Protein AF-0000000080484419 (afdb_homodimer)

Organism: Haloferax mediterranei (strain ATCC 33500 / DSM 1411 / JCM 8866 / NBRC 14739 / NCIMB 2177 / R-4) (NCBI:txid523841)

Foldseek 3Di:
DPPPDQDADDDALLQLLQVLVLLLVVLLQLLLLCVLQLPLVSLVVLVLSLVVLVSSLVNNVVNLVVVDDDPLSCLQCVLVNLLSVLSNLSSVLSNLSSCCSNVVQFAALQLSVLQPDVAKHKDKDFFAPQFPQAFAFCLVVVLCVVQVKDFQWKQDPSDIDGRGDRRDGHHGGIITIMIGDDRSCQVRRCRRHVDGDDRDDGDHDPDPLVNLLSNLLSVLLVLLVLLLLLLLVCQLVLPLQSLVVLVVSLVVLVVSLVSSVVSLVVVLVVDPHSSSCVSSNSSSVSSSSSSVSSNSSNVCSNVPRRHDVSSNSSQLPHFKHKDKFFAAQPFQQAFHFCQVVVLCVVLVKAWAWKADAVGRHIDGRDDRRDGHHGGMMTIIMGGPSSVCVSCRRRVNNDPSPD/DPPPDQDADDDALLQLLQVLVLLLVVLLQLLLLCVLQLPLVSLVVLVLSLVVLVNSLVNNVVNLVVVDDDPLSCLQCVLVNLLSVLSNLSSVLSNLSSCCSNVVQFAALQLSVLQPDPAKHKDKDFFAPQFPQAFAFCLVVVLCVVQVKDFQWKQAPSDIDGRGDRRDGHHGGIITIMIGDDRSCQVRRCRRHVDGDDRDDGDHDPDPLVNLLSNLLNVLLVLLVLLLLLLLVCQLVLPLQSLVVLVVSLVVLVVSLVSSVVSLVVVLVVDPHSSSCVSSNSSSVSSSSSSVSSNSSNVCSNVPRRHDCSSNSSQLPHFKHKDKFFAAQPFQQAFHFCQVVVLCVVLVKDWAWKADAVGRHIDGRDDRRDRHHHGMMTIIMGGPSSVCVSCRRRVNNPPSPD

Radius of gyration: 27.81 Å; Cα contacts (8 Å, |Δi|>4): 1652; chains: 2; bounding box: 61×92×80 Å

InterPro domains:
  IPR006037 Regulator of K+ conductance, C-terminal [PF02080] (126-190)
  IPR006037 Regulator of K+ conductance, C-terminal [PF02080] (323-395)
  IPR006037 Regulator of K+ conductance, C-terminal [PS51202] (108-194)
  IPR006037 Regulator of K+ conductance, C-terminal [PS51202] (308-396)
  IPR026022 PhoU domain [PF01895] (17-101)
  IPR026022 PhoU domain [PF01895] (218-299)
  IPR036721 Regulator of K+ conductance, C-terminal domain superfamily [G3DSA:3.30.70.1450] (117-197)
  IPR036721 Regulator of K+ conductance, C-terminal domain superfamily [G3DSA:3.30.70.1450] (317-399)
  IPR036721 Regulator of K+ conductance, C-terminal domain superfamily [SSF116726] (122-190)
  IPR036721 Regulator of K+ conductance, C-terminal domain superfamily [SSF116726] (315-395)
  IPR038078 PhoU-like domain superfamily [G3DSA:1.20.58.220] (2-115)
  IPR038078 PhoU-like domain superfamily [G3DSA:1.20.58.220] (204-316)
  IPR050144 AAE Transporter [PTHR30445] (11-313)

Structure (mmCIF, N/CA/C/O backbone):
data_AF-0000000080484419-model_v1
#
loop_
_entity.id
_entity.type
_entity.pdbx_description
1 polymer 'Potassium channel protein'
#
loop_
_atom_site.group_PDB
_atom_site.id
_atom_site.type_symbol
_atom_site.label_atom_id
_atom_site.label_alt_id
_atom_site.label_comp_id
_atom_site.label_asym_id
_atom_site.label_entity_id
_atom_site.label_seq_id
_atom_site.pdbx_PDB_ins_code
_atom_site.Cartn_x
_atom_site.Cartn_y
_atom_site.Cartn_z
_atom_site.occupancy
_atom_site.B_iso_or_equiv
_atom_site.auth_seq_id
_atom_site.auth_comp_id
_atom_site.auth_asym_id
_atom_site.auth_atom_id
_atom_site.pdbx_PDB_model_num
ATOM 1 N N . MET A 1 1 ? -19.453 4.922 -24.828 1 22.91 1 MET A N 1
ATOM 2 C CA . MET A 1 1 ? -19.266 5.258 -23.422 1 22.91 1 MET A CA 1
ATOM 3 C C . MET A 1 1 ? -17.781 5.41 -23.094 1 22.91 1 MET A C 1
ATOM 5 O O . MET A 1 1 ? -16.953 4.648 -23.594 1 22.91 1 MET A O 1
ATOM 9 N N . ASN A 1 2 ? -17.062 6.395 -22.672 1 31.97 2 ASN A N 1
ATOM 10 C CA . ASN A 1 2 ? -15.641 6.602 -22.391 1 31.97 2 ASN A CA 1
ATOM 11 C C . ASN A 1 2 ? -15.102 5.559 -21.422 1 31.97 2 ASN A C 1
ATOM 13 O O . ASN A 1 2 ? -15.727 5.293 -20.391 1 31.97 2 ASN A O 1
ATOM 17 N N . PRO A 1 3 ? -14.234 4.727 -21.812 1 39.06 3 PRO A N 1
ATOM 18 C CA . PRO A 1 3 ? -13.734 3.596 -21.031 1 39.06 3 PRO A CA 1
ATOM 19 C C . PRO A 1 3 ? -13.539 3.938 -19.547 1 39.06 3 PRO A C 1
ATOM 21 O O . PRO A 1 3 ? -13.391 3.037 -18.719 1 39.06 3 PRO A O 1
ATOM 24 N N . GLU A 1 4 ? -13.352 5.305 -19.25 1 47.47 4 GLU A N 1
ATOM 25 C CA . GLU A 1 4 ? -13.102 5.867 -17.922 1 47.47 4 GLU A CA 1
ATOM 26 C C . GLU A 1 4 ? -14.391 5.961 -17.109 1 47.47 4 GLU A C 1
ATOM 28 O O . GLU A 1 4 ? -14.352 6.25 -15.914 1 47.47 4 GLU A O 1
ATOM 33 N N . ASP A 1 5 ? -15.516 5.836 -17.844 1 51.09 5 ASP A N 1
ATOM 34 C CA . ASP A 1 5 ? -16.766 5.992 -17.109 1 51.09 5 ASP A CA 1
ATOM 35 C C . ASP A 1 5 ? -17.25 4.656 -16.547 1 51.09 5 ASP A C 1
ATOM 37 O O . ASP A 1 5 ? -17.422 3.689 -17.297 1 51.09 5 ASP A O 1
ATOM 41 N N . ILE A 1 6 ? -17.031 4.348 -15.344 1 57.88 6 ILE A N 1
ATOM 42 C CA . ILE A 1 6 ? -17.422 3.078 -14.742 1 57.88 6 ILE A CA 1
ATOM 43 C C . ILE A 1 6 ? -18.875 3.162 -14.25 1 57.88 6 ILE A C 1
ATOM 45 O O . ILE A 1 6 ? -19.219 4.051 -13.469 1 57.88 6 ILE A O 1
ATOM 49 N N . GLU A 1 7 ? -19.75 2.559 -15.086 1 62.72 7 GLU A N 1
ATOM 50 C CA . GLU A 1 7 ? -21.125 2.42 -14.633 1 62.72 7 GLU A CA 1
ATOM 51 C C . GLU A 1 7 ? -21.359 1.064 -13.969 1 62.72 7 GLU A C 1
ATOM 53 O O . GLU A 1 7 ? -20.609 0.117 -14.203 1 62.72 7 GLU A O 1
ATOM 58 N N . TYR A 1 8 ? -22.328 1.098 -13.094 1 65.56 8 TYR A N 1
ATOM 59 C CA . TYR A 1 8 ? -22.672 -0.161 -12.438 1 65.56 8 TYR A CA 1
ATOM 60 C C . TYR A 1 8 ? -23.188 -1.178 -13.445 1 65.56 8 TYR A C 1
ATOM 62 O O . TYR A 1 8 ? -24.062 -0.87 -14.25 1 65.56 8 TYR A O 1
ATOM 70 N N . GLU A 1 9 ? -22.562 -2.184 -13.609 1 69.88 9 GLU A N 1
ATOM 71 C CA . GLU A 1 9 ? -23.078 -3.357 -14.312 1 69.88 9 GLU A CA 1
ATOM 72 C C . GLU A 1 9 ? -23.312 -4.516 -13.344 1 69.88 9 GLU A C 1
ATOM 74 O O . GLU A 1 9 ? -22.422 -4.879 -12.57 1 69.88 9 GLU A O 1
ATOM 79 N N . PRO A 1 10 ? -24.5 -4.992 -13.32 1 72.25 10 PRO A N 1
ATOM 80 C CA . PRO A 1 10 ? -24.781 -6.098 -12.406 1 72.25 10 PRO A CA 1
ATOM 81 C C . PRO A 1 10 ? -23.875 -7.305 -12.633 1 72.25 10 PRO A C 1
ATOM 83 O O . PRO A 1 10 ? -23.906 -7.914 -13.703 1 72.25 10 PRO A O 1
ATOM 86 N N . VAL A 1 11 ? -22.938 -7.418 -11.906 1 78 11 VAL A N 1
ATOM 87 C CA . VAL A 1 11 ? -22.094 -8.602 -11.914 1 78 11 VAL A CA 1
ATOM 88 C C . VAL A 1 11 ? -22.141 -9.281 -10.547 1 78 11 VAL A C 1
ATOM 90 O O . VAL A 1 11 ? -22.25 -8.609 -9.516 1 78 11 VAL A O 1
ATOM 93 N N . SER A 1 12 ? -22.188 -10.633 -10.664 1 89.19 12 SER A N 1
ATOM 94 C CA . SER A 1 12 ? -22.203 -11.383 -9.406 1 89.19 12 SER A CA 1
ATOM 95 C C . SER A 1 12 ? -20.906 -11.148 -8.617 1 89.19 12 SER A C 1
ATOM 97 O O . SER A 1 12 ? -19.828 -11.047 -9.195 1 89.19 12 SER A O 1
ATOM 99 N N . VAL A 1 13 ? -21.094 -11.008 -7.34 1 90.5 13 VAL A N 1
ATOM 100 C CA . VAL A 1 13 ? -19.953 -10.82 -6.441 1 90.5 13 VAL A CA 1
ATOM 101 C C . VAL A 1 13 ? -18.953 -11.969 -6.625 1 90.5 13 VAL A C 1
ATOM 103 O O . VAL A 1 13 ? -17.75 -11.734 -6.727 1 90.5 13 VAL A O 1
ATOM 106 N N . LYS A 1 14 ? -19.453 -13.117 -6.805 1 91.19 14 LYS A N 1
ATOM 107 C CA . LYS A 1 14 ? -18.609 -14.305 -6.969 1 91.19 14 LYS A CA 1
ATOM 108 C C . LYS A 1 14 ? -17.766 -14.203 -8.227 1 91.19 14 LYS A C 1
ATOM 110 O O . LYS A 1 14 ? -16.562 -14.469 -8.195 1 91.19 14 LYS A O 1
ATOM 115 N N . ALA A 1 15 ? -18.359 -13.836 -9.273 1 90.38 15 ALA A N 1
ATOM 116 C CA . ALA A 1 15 ? -17.672 -13.781 -10.562 1 90.38 15 ALA A CA 1
ATOM 117 C C . ALA A 1 15 ? -16.578 -12.719 -10.555 1 90.38 15 ALA A C 1
ATOM 119 O O . ALA A 1 15 ? -15.477 -12.953 -11.055 1 90.38 15 ALA A O 1
ATOM 120 N N . VAL A 1 16 ? -16.875 -11.586 -10 1 93 16 VAL A N 1
ATOM 121 C CA . VAL A 1 16 ? -15.906 -10.492 -10.008 1 93 16 VAL A CA 1
ATOM 122 C C . VAL A 1 16 ? -14.742 -10.82 -9.078 1 93 16 VAL A C 1
ATOM 124 O O . VAL A 1 16 ? -13.586 -10.57 -9.406 1 93 16 VAL A O 1
ATOM 127 N N . LEU A 1 17 ? -15.016 -11.406 -7.926 1 93.81 17 LEU A N 1
ATOM 128 C CA . LEU A 1 17 ? -13.953 -11.781 -6.996 1 93.81 17 LEU A CA 1
ATOM 129 C C . LEU A 1 17 ? -13.047 -12.844 -7.605 1 93.81 17 LEU A C 1
ATOM 131 O O . LEU A 1 17 ? -11.828 -12.789 -7.445 1 93.81 17 LEU A O 1
ATOM 135 N N . ALA A 1 18 ? -13.625 -13.812 -8.273 1 89.69 18 ALA A N 1
ATOM 136 C CA . ALA A 1 18 ? -12.844 -14.844 -8.938 1 89.69 18 ALA A CA 1
ATOM 137 C C . ALA A 1 18 ? -11.938 -14.242 -10.008 1 89.69 18 ALA A C 1
ATOM 139 O O . ALA A 1 18 ? -10.766 -14.609 -10.117 1 89.69 18 ALA A O 1
ATOM 140 N N . GLU A 1 19 ? -12.508 -13.383 -10.742 1 88.19 19 GLU A N 1
ATOM 141 C CA . GLU A 1 19 ? -11.727 -12.727 -11.789 1 88.19 19 GLU A CA 1
ATOM 142 C C . GLU A 1 19 ? -10.586 -11.906 -11.188 1 88.19 19 GLU A C 1
ATOM 144 O O . GLU A 1 19 ? -9.484 -11.883 -11.734 1 88.19 19 GLU A O 1
ATOM 149 N N . MET A 1 20 ? -10.875 -11.188 -10.125 1 94.12 20 MET A N 1
ATOM 150 C CA . MET A 1 20 ? -9.852 -10.375 -9.469 1 94.12 20 MET A CA 1
ATOM 151 C C . MET A 1 20 ? -8.711 -11.25 -8.953 1 94.12 20 MET A C 1
ATOM 153 O O . MET A 1 20 ? -7.539 -10.906 -9.094 1 94.12 20 MET A O 1
ATOM 157 N N . LYS A 1 21 ? -9.016 -12.336 -8.344 1 91.5 21 LYS A N 1
ATOM 158 C CA . LYS A 1 21 ? -7.996 -13.266 -7.863 1 91.5 21 LYS A CA 1
ATOM 159 C C . LYS A 1 21 ? -7.125 -13.773 -9.008 1 91.5 21 LYS A C 1
ATOM 161 O O . LYS A 1 21 ? -5.898 -13.75 -8.922 1 91.5 21 LYS A O 1
ATOM 166 N N . ASP A 1 22 ? -7.797 -14.203 -10.047 1 84.69 22 ASP A N 1
ATOM 167 C CA . ASP A 1 22 ? -7.078 -14.734 -11.203 1 84.69 22 ASP A CA 1
ATOM 168 C C . ASP A 1 22 ? -6.172 -13.664 -11.82 1 84.69 22 ASP A C 1
ATOM 170 O O . ASP A 1 22 ? -5.031 -13.953 -12.188 1 84.69 22 ASP A O 1
ATOM 174 N N . THR A 1 23 ? -6.707 -12.5 -11.938 1 88.19 23 THR A N 1
ATOM 175 C CA . THR A 1 23 ? -5.945 -11.398 -12.516 1 88.19 23 THR A CA 1
ATOM 176 C C . THR A 1 23 ? -4.75 -11.047 -11.641 1 88.19 23 THR A C 1
ATOM 178 O O . THR A 1 23 ? -3.656 -10.781 -12.141 1 88.19 23 THR A O 1
ATOM 181 N N . ALA A 1 24 ? -4.953 -11.031 -10.328 1 93.06 24 ALA A N 1
ATOM 182 C CA . ALA A 1 24 ? -3.857 -10.742 -9.406 1 93.06 24 ALA A CA 1
ATOM 183 C C . ALA A 1 24 ? -2.742 -11.773 -9.539 1 93.06 24 ALA A C 1
ATOM 185 O O . ALA A 1 24 ? -1.562 -11.422 -9.578 1 93.06 24 ALA A O 1
ATOM 186 N N . GLU A 1 25 ? -3.104 -12.992 -9.648 1 85.19 25 GLU A N 1
ATOM 187 C CA . GLU A 1 25 ? -2.125 -14.062 -9.82 1 85.19 25 GLU A CA 1
ATOM 188 C C . GLU A 1 25 ? -1.361 -13.914 -11.133 1 85.19 25 GLU A C 1
ATOM 190 O O . GLU A 1 25 ? -0.141 -14.086 -11.164 1 85.19 25 GLU A O 1
ATOM 195 N N . LEU A 1 26 ? -2.078 -13.625 -12.117 1 81.88 26 LEU A N 1
ATOM 196 C CA . LEU A 1 26 ? -1.471 -13.422 -13.43 1 81.88 26 LEU A CA 1
ATOM 197 C C . LEU A 1 26 ? -0.508 -12.234 -13.398 1 81.88 26 LEU A C 1
ATOM 199 O O . LEU A 1 26 ? 0.572 -12.297 -13.992 1 81.88 26 LEU A O 1
ATOM 203 N N . LEU A 1 27 ? -0.922 -11.195 -12.734 1 90.69 27 LEU A N 1
ATOM 204 C CA . LEU A 1 27 ? -0.107 -9.992 -12.633 1 90.69 27 LEU A CA 1
ATOM 205 C C . LEU A 1 27 ? 1.212 -10.281 -11.93 1 90.69 27 LEU A C 1
ATOM 207 O O . LEU A 1 27 ? 2.268 -9.812 -12.352 1 90.69 27 LEU A O 1
ATOM 211 N N . ILE A 1 28 ? 1.167 -11.062 -10.859 1 88.69 28 ILE A N 1
ATOM 212 C CA . ILE A 1 28 ? 2.391 -11.445 -10.172 1 88.69 28 ILE A CA 1
ATOM 213 C C . ILE A 1 28 ? 3.316 -12.188 -11.133 1 88.69 28 ILE A C 1
ATOM 215 O O . ILE A 1 28 ? 4.48 -11.812 -11.297 1 88.69 28 ILE A O 1
ATOM 219 N N . ASP A 1 29 ? 2.807 -13.117 -11.836 1 79.88 29 ASP A N 1
ATOM 220 C CA . ASP A 1 29 ? 3.596 -13.953 -12.734 1 79.88 29 ASP A CA 1
ATOM 221 C C . ASP A 1 29 ? 4.227 -13.117 -13.844 1 79.88 29 ASP A C 1
ATOM 223 O O . ASP A 1 29 ? 5.426 -13.227 -14.109 1 79.88 29 ASP A O 1
ATOM 227 N N . LEU A 1 30 ? 3.385 -12.289 -14.453 1 81.88 30 LEU A N 1
ATOM 228 C CA . LEU A 1 30 ? 3.83 -11.523 -15.617 1 81.88 30 LEU A CA 1
ATOM 229 C C . LEU A 1 30 ? 4.863 -10.477 -15.211 1 81.88 30 LEU A C 1
ATOM 231 O O . LEU A 1 30 ? 5.812 -10.219 -15.953 1 81.88 30 LEU A O 1
ATOM 235 N N . SER A 1 31 ? 4.637 -9.898 -14.062 1 91.56 31 SER A N 1
ATOM 236 C CA . SER A 1 31 ? 5.547 -8.844 -13.641 1 91.56 31 SER A CA 1
ATOM 237 C C . SER A 1 31 ? 6.949 -9.398 -13.383 1 91.56 31 SER A C 1
ATOM 239 O O . SER A 1 31 ? 7.934 -8.859 -13.891 1 91.56 31 SER A O 1
ATOM 241 N N . TYR A 1 32 ? 7.082 -10.492 -12.672 1 85.19 32 TYR A N 1
ATOM 242 C CA . TYR A 1 32 ? 8.391 -11.086 -12.422 1 85.19 32 TYR A CA 1
ATOM 243 C C . TYR A 1 32 ? 9 -11.625 -13.711 1 85.19 32 TYR A C 1
ATOM 245 O O . TYR A 1 32 ? 10.219 -11.555 -13.906 1 85.19 32 TYR A O 1
ATOM 253 N N . SER A 1 33 ? 8.188 -12.133 -14.57 1 79.12 33 SER A N 1
ATOM 254 C CA . SER A 1 33 ? 8.672 -12.617 -15.859 1 79.12 33 SER A CA 1
ATOM 255 C C . SER A 1 33 ? 9.242 -11.484 -16.703 1 79.12 33 SER A C 1
ATOM 257 O O . SER A 1 33 ? 10.227 -11.672 -17.422 1 79.12 33 SER A O 1
ATOM 259 N N . SER A 1 34 ? 8.555 -10.352 -16.641 1 84.94 34 SER A N 1
ATOM 260 C CA . SER A 1 34 ? 9.047 -9.203 -17.406 1 84.94 34 SER A CA 1
ATOM 261 C C . SER A 1 34 ? 10.438 -8.781 -16.938 1 84.94 34 SER A C 1
ATOM 263 O O . SER A 1 34 ? 11.273 -8.375 -17.734 1 84.94 34 SER A O 1
ATOM 265 N N . VAL A 1 35 ? 10.68 -8.891 -15.656 1 85 35 VAL A N 1
ATOM 266 C CA . VAL A 1 35 ? 11.984 -8.57 -15.086 1 85 35 VAL A CA 1
ATOM 267 C C . VAL A 1 35 ? 13.008 -9.625 -15.508 1 85 35 VAL A C 1
ATOM 269 O O . VAL A 1 35 ? 14.102 -9.281 -15.953 1 85 35 VAL A O 1
ATOM 272 N N . LEU A 1 36 ? 12.656 -10.883 -15.398 1 75.69 36 LEU A N 1
ATOM 273 C CA . LEU A 1 36 ? 13.531 -12 -15.719 1 75.69 36 LEU A CA 1
ATOM 274 C C . LEU A 1 36 ? 14.023 -11.914 -17.156 1 75.69 36 LEU A C 1
ATOM 276 O O . LEU A 1 36 ? 15.203 -12.148 -17.438 1 75.69 36 LEU A O 1
ATOM 280 N N . HIS A 1 37 ? 13.148 -11.484 -18.016 1 74.31 37 HIS A N 1
ATOM 281 C CA . HIS A 1 37 ? 13.469 -11.523 -19.438 1 74.31 37 HIS A CA 1
ATOM 282 C C . HIS A 1 37 ? 13.766 -10.125 -19.969 1 74.31 37 HIS A C 1
ATOM 284 O O . HIS A 1 37 ? 14.016 -9.953 -21.172 1 74.31 37 HIS A O 1
ATOM 290 N N . ALA A 1 38 ? 13.703 -9.172 -19.125 1 81.31 38 ALA A N 1
ATOM 291 C CA . ALA A 1 38 ? 13.867 -7.781 -19.531 1 81.31 38 ALA A CA 1
ATOM 292 C C . ALA A 1 38 ? 12.984 -7.457 -20.734 1 81.31 38 ALA A C 1
ATOM 294 O O . ALA A 1 38 ? 13.461 -6.941 -21.75 1 81.31 38 ALA A O 1
ATOM 295 N N . ASN A 1 39 ? 11.789 -7.789 -20.625 1 79.81 39 ASN A N 1
ATOM 296 C CA . ASN A 1 39 ? 10.852 -7.719 -21.75 1 79.81 39 ASN A CA 1
ATOM 297 C C . ASN A 1 39 ? 9.883 -6.551 -21.594 1 79.81 39 ASN A C 1
ATOM 299 O O . ASN A 1 39 ? 8.938 -6.621 -20.812 1 79.81 39 ASN A O 1
ATOM 303 N N . ASP A 1 40 ? 9.984 -5.582 -22.422 1 85 40 ASP A N 1
ATOM 304 C CA . ASP A 1 40 ? 9.172 -4.371 -22.359 1 85 40 ASP A CA 1
ATOM 305 C C . ASP A 1 40 ? 7.715 -4.672 -22.719 1 85 40 ASP A C 1
ATOM 307 O O . ASP A 1 40 ? 6.797 -4.066 -22.156 1 85 40 ASP A O 1
ATOM 311 N N . GLU A 1 41 ? 7.535 -5.551 -23.594 1 77.38 41 GLU A N 1
ATOM 312 C CA . GLU A 1 41 ? 6.176 -5.863 -24.031 1 77.38 41 GLU A CA 1
ATOM 313 C C . GLU A 1 41 ? 5.387 -6.559 -22.922 1 77.38 41 GLU A C 1
ATOM 315 O O . GLU A 1 41 ? 4.207 -6.27 -22.719 1 77.38 41 GLU A O 1
ATOM 320 N N . LEU A 1 42 ? 6.039 -7.465 -22.297 1 78.06 42 LEU A N 1
ATOM 321 C CA . LEU A 1 42 ? 5.406 -8.133 -21.156 1 78.06 42 LEU A CA 1
ATOM 322 C C . LEU A 1 42 ? 5.078 -7.137 -20.047 1 78.06 42 LEU A C 1
ATOM 324 O O . LEU A 1 42 ? 4.012 -7.211 -19.438 1 78.06 42 LEU A O 1
ATOM 328 N N . ALA A 1 43 ? 6.008 -6.242 -19.828 1 89 43 ALA A N 1
ATOM 329 C CA . ALA A 1 43 ? 5.797 -5.211 -18.812 1 89 43 ALA A CA 1
ATOM 330 C C . ALA A 1 43 ? 4.609 -4.324 -19.172 1 89 43 ALA A C 1
ATOM 332 O O . ALA A 1 43 ? 3.822 -3.943 -18.297 1 89 43 ALA A O 1
ATOM 333 N N . ALA A 1 44 ? 4.457 -4.07 -20.406 1 86.06 44 ALA A N 1
ATOM 334 C CA . ALA A 1 44 ? 3.334 -3.258 -20.859 1 86.06 44 ALA A CA 1
ATOM 335 C C . ALA A 1 44 ? 2.008 -3.973 -20.625 1 86.06 44 ALA A C 1
ATOM 337 O O . ALA A 1 44 ? 1.005 -3.342 -20.281 1 86.06 44 ALA A O 1
ATOM 338 N N . GLU A 1 45 ? 1.997 -5.262 -20.859 1 82.88 45 GLU A N 1
ATOM 339 C CA . GLU A 1 45 ? 0.795 -6.051 -20.594 1 82.88 45 GLU A CA 1
ATOM 340 C C . GLU A 1 45 ? 0.409 -5.996 -19.125 1 82.88 45 GLU A C 1
ATOM 342 O O . GLU A 1 45 ? -0.776 -5.98 -18.781 1 82.88 45 GLU A O 1
ATOM 347 N N . VAL A 1 46 ? 1.45 -6.004 -18.281 1 89.94 46 VAL A N 1
ATOM 348 C CA . VAL A 1 46 ? 1.199 -5.914 -16.844 1 89.94 46 VAL A CA 1
ATOM 349 C C . VAL A 1 46 ? 0.469 -4.609 -16.531 1 89.94 46 VAL A C 1
ATOM 351 O O . VAL A 1 46 ? -0.513 -4.605 -15.781 1 89.94 46 VAL A O 1
ATOM 354 N N . LEU A 1 47 ? 0.908 -3.531 -17.094 1 91 47 LEU A N 1
ATOM 355 C CA . LEU A 1 47 ? 0.303 -2.23 -16.828 1 91 47 LEU A CA 1
ATOM 356 C C . LEU A 1 47 ? -1.122 -2.174 -17.375 1 91 47 LEU A C 1
ATOM 358 O O . LEU A 1 47 ? -1.994 -1.545 -16.766 1 91 47 LEU A O 1
ATOM 362 N N . ASP A 1 48 ? -1.372 -2.83 -18.484 1 86.25 48 ASP A N 1
ATOM 363 C CA . ASP A 1 48 ? -2.725 -2.904 -19.016 1 86.25 48 ASP A CA 1
ATOM 364 C C . ASP A 1 48 ? -3.648 -3.688 -18.094 1 86.25 48 ASP A C 1
ATOM 366 O O . ASP A 1 48 ? -4.793 -3.289 -17.875 1 86.25 48 ASP A O 1
ATOM 370 N N . LEU A 1 49 ? -3.166 -4.766 -17.609 1 87.44 49 LEU A N 1
ATOM 371 C CA . LEU A 1 49 ? -3.949 -5.582 -16.703 1 87.44 49 LEU A CA 1
ATOM 372 C C . LEU A 1 49 ? -4.203 -4.84 -15.391 1 87.44 49 LEU A C 1
ATOM 374 O O . LEU A 1 49 ? -5.246 -5.027 -14.758 1 87.44 49 LEU A O 1
ATOM 378 N N . GLU A 1 50 ? -3.209 -4.035 -14.977 1 93.5 50 GLU A N 1
ATOM 379 C CA . GLU A 1 50 ? -3.395 -3.213 -13.789 1 93.5 50 GLU A CA 1
ATOM 380 C C . GLU A 1 50 ? -4.578 -2.262 -13.953 1 93.5 50 GLU A C 1
ATOM 382 O O . GLU A 1 50 ? -5.355 -2.062 -13.016 1 93.5 50 GLU A O 1
ATOM 387 N N . GLU A 1 51 ? -4.684 -1.696 -15.094 1 88.88 51 GLU A N 1
ATOM 388 C CA . GLU A 1 51 ? -5.816 -0.819 -15.375 1 88.88 51 GLU A CA 1
ATOM 389 C C . GLU A 1 51 ? -7.137 -1.582 -15.305 1 88.88 51 GLU A C 1
ATOM 391 O O . GLU A 1 51 ? -8.141 -1.056 -14.812 1 88.88 51 GLU A O 1
ATOM 396 N N . ARG A 1 52 ? -7.129 -2.764 -15.805 1 87 52 ARG A N 1
ATOM 397 C CA . ARG A 1 52 ? -8.312 -3.609 -15.719 1 87 52 ARG A CA 1
ATOM 398 C C . ARG A 1 52 ? -8.68 -3.895 -14.266 1 87 52 ARG A C 1
ATOM 400 O O . ARG A 1 52 ? -9.859 -3.9 -13.906 1 87 52 ARG A O 1
ATOM 407 N N . MET A 1 53 ? -7.691 -4.152 -13.453 1 93.81 53 MET A N 1
ATOM 408 C CA . MET A 1 53 ? -7.926 -4.418 -12.031 1 93.81 53 MET A CA 1
ATOM 409 C C . MET A 1 53 ? -8.609 -3.229 -11.367 1 93.81 53 MET A C 1
ATOM 411 O O . MET A 1 53 ? -9.469 -3.408 -10.5 1 93.81 53 MET A O 1
ATOM 415 N N . ASP A 1 54 ? -8.258 -2.014 -11.805 1 91 54 ASP A N 1
ATOM 416 C CA . ASP A 1 54 ? -8.883 -0.812 -11.258 1 91 54 ASP A CA 1
ATOM 417 C C . ASP A 1 54 ? -10.391 -0.828 -11.484 1 91 54 ASP A C 1
ATOM 419 O O . ASP A 1 54 ? -11.156 -0.469 -10.586 1 91 54 ASP A O 1
ATOM 423 N N . ILE A 1 55 ? -10.75 -1.26 -12.633 1 88.44 55 ILE A N 1
ATOM 424 C CA . ILE A 1 55 ? -12.164 -1.321 -12.992 1 88.44 55 ILE A CA 1
ATOM 425 C C . ILE A 1 55 ? -12.852 -2.43 -12.195 1 88.44 55 ILE A C 1
ATOM 427 O O . ILE A 1 55 ? -13.938 -2.229 -11.648 1 88.44 55 ILE A O 1
ATOM 431 N N . LEU A 1 56 ? -12.203 -3.561 -12.117 1 91.69 56 LEU A N 1
ATOM 432 C CA . LEU A 1 56 ? -12.75 -4.688 -11.375 1 91.69 56 LEU A CA 1
ATOM 433 C C . LEU A 1 56 ? -12.961 -4.324 -9.906 1 91.69 56 LEU A C 1
ATOM 435 O O . LEU A 1 56 ? -13.953 -4.734 -9.297 1 91.69 56 LEU A O 1
ATOM 439 N N . GLN A 1 57 ? -12.062 -3.576 -9.367 1 95.06 57 GLN A N 1
ATOM 440 C CA . GLN A 1 57 ? -12.18 -3.166 -7.973 1 95.06 57 GLN A CA 1
ATOM 441 C C . GLN A 1 57 ? -13.453 -2.357 -7.742 1 95.06 57 GLN A C 1
ATOM 443 O O . GLN A 1 57 ? -14.195 -2.613 -6.793 1 95.06 57 GLN A O 1
ATOM 448 N N . LEU A 1 58 ? -13.68 -1.381 -8.586 1 91.88 58 LEU A N 1
ATOM 449 C CA . LEU A 1 58 ? -14.875 -0.556 -8.445 1 91.88 58 LEU A CA 1
ATOM 450 C C . LEU A 1 58 ? -16.141 -1.396 -8.609 1 91.88 58 LEU A C 1
ATOM 452 O O . LEU A 1 58 ? -17.109 -1.216 -7.867 1 91.88 58 LEU A O 1
ATOM 456 N N . GLN A 1 59 ? -16.094 -2.289 -9.539 1 91.5 59 GLN A N 1
ATOM 457 C CA . GLN A 1 59 ? -17.219 -3.186 -9.758 1 91.5 59 GLN A CA 1
ATOM 458 C C . GLN A 1 59 ? -17.469 -4.059 -8.531 1 91.5 59 GLN A C 1
ATOM 460 O O . GLN A 1 59 ? -18.609 -4.25 -8.117 1 91.5 59 GLN A O 1
ATOM 465 N N . ALA A 1 60 ? -16.406 -4.57 -8.008 1 94.69 60 ALA A N 1
ATOM 466 C CA . ALA A 1 60 ? -16.516 -5.414 -6.82 1 94.69 60 ALA A CA 1
ATOM 467 C C . ALA A 1 60 ? -17.094 -4.633 -5.645 1 94.69 60 ALA A C 1
ATOM 469 O O . ALA A 1 60 ? -17.953 -5.137 -4.922 1 94.69 60 ALA A O 1
ATOM 470 N N . ARG A 1 61 ? -16.641 -3.42 -5.434 1 94.44 61 ARG A N 1
ATOM 471 C CA . ARG A 1 61 ? -17.141 -2.568 -4.363 1 94.44 61 ARG A CA 1
ATOM 472 C C . ARG A 1 61 ? -18.656 -2.348 -4.504 1 94.44 61 ARG A C 1
ATOM 474 O O . ARG A 1 61 ? -19.406 -2.502 -3.535 1 94.44 61 ARG A O 1
ATOM 481 N N . MET A 1 62 ? -19.109 -2.045 -5.676 1 93.25 62 MET A N 1
ATOM 482 C CA . MET A 1 62 ? -20.516 -1.795 -5.934 1 93.25 62 MET A CA 1
ATOM 483 C C . MET A 1 62 ? -21.344 -3.053 -5.695 1 93.25 62 MET A C 1
ATOM 485 O O . MET A 1 62 ? -22.391 -2.998 -5.055 1 93.25 62 MET A O 1
ATOM 489 N N . SER A 1 63 ? -20.828 -4.137 -6.215 1 92.94 63 SER A N 1
ATOM 490 C CA . SER A 1 63 ? -21.547 -5.398 -6.074 1 92.94 63 SER A CA 1
ATOM 491 C C . SER A 1 63 ? -21.656 -5.809 -4.609 1 92.94 63 SER A C 1
ATOM 493 O O . SER A 1 63 ? -22.703 -6.305 -4.18 1 92.94 63 SER A O 1
ATOM 495 N N . LEU A 1 64 ? -20.625 -5.652 -3.873 1 93.69 64 LEU A N 1
ATOM 496 C CA . LEU A 1 64 ? -20.641 -6.004 -2.457 1 93.69 64 LEU A CA 1
ATOM 497 C C . LEU A 1 64 ? -21.609 -5.117 -1.684 1 93.69 64 LEU A C 1
ATOM 499 O O . LEU A 1 64 ? -22.312 -5.594 -0.802 1 93.69 64 LEU A O 1
ATOM 503 N N . MET A 1 65 ? -21.625 -3.852 -2.002 1 92.19 65 MET A N 1
ATOM 504 C CA . MET A 1 65 ? -22.562 -2.934 -1.354 1 92.19 65 MET A CA 1
ATOM 505 C C . MET A 1 65 ? -24 -3.352 -1.612 1 92.19 65 MET A C 1
ATOM 507 O O . MET A 1 65 ? -24.844 -3.311 -0.706 1 92.19 65 MET A O 1
ATOM 511 N N . MET A 1 66 ? -24.266 -3.799 -2.824 1 91.12 66 MET A N 1
ATOM 512 C CA . MET A 1 66 ? -25.609 -4.195 -3.199 1 91.12 66 MET A CA 1
ATOM 513 C C . MET A 1 66 ? -25.969 -5.543 -2.586 1 91.12 66 MET A C 1
ATOM 515 O O . MET A 1 66 ? -27.156 -5.867 -2.439 1 91.12 66 MET A O 1
ATOM 519 N N . ALA A 1 67 ? -24.984 -6.258 -2.225 1 90.19 67 ALA A N 1
ATOM 520 C CA . ALA A 1 67 ? -25.219 -7.594 -1.678 1 90.19 67 ALA A CA 1
ATOM 521 C C . ALA A 1 67 ? -25.562 -7.527 -0.191 1 90.19 67 ALA A C 1
ATOM 523 O O . ALA A 1 67 ? -26.141 -8.461 0.362 1 90.19 67 ALA A O 1
ATOM 524 N N . ALA A 1 68 ? -25.156 -6.488 0.467 1 90.31 68 ALA A N 1
ATOM 525 C CA . ALA A 1 68 ? -25.422 -6.34 1.894 1 90.31 68 ALA A CA 1
ATOM 526 C C . ALA A 1 68 ? -26.859 -5.879 2.133 1 90.31 68 ALA A C 1
ATOM 528 O O . ALA A 1 68 ? -27.234 -4.77 1.743 1 90.31 68 ALA A O 1
ATOM 529 N N . ARG A 1 69 ? -27.672 -6.727 2.863 1 88.69 69 ARG A N 1
ATOM 530 C CA . ARG A 1 69 ? -29.078 -6.406 3.072 1 88.69 69 ARG A CA 1
ATOM 531 C C . ARG A 1 69 ? -29.406 -6.305 4.559 1 88.69 69 ARG A C 1
ATOM 533 O O . ARG A 1 69 ? -30.5 -5.898 4.934 1 88.69 69 ARG A O 1
ATOM 540 N N . SER A 1 70 ? -28.484 -6.754 5.379 1 89.94 70 SER A N 1
ATOM 541 C CA . SER A 1 70 ? -28.656 -6.715 6.828 1 89.94 70 SER A CA 1
ATOM 542 C C . SER A 1 70 ? -27.328 -6.379 7.523 1 89.94 70 SER A C 1
ATOM 544 O O . SER A 1 70 ? -26.266 -6.441 6.91 1 89.94 70 SER A O 1
ATOM 546 N N . PRO A 1 71 ? -27.406 -5.93 8.734 1 88.75 71 PRO A N 1
ATOM 547 C CA . PRO A 1 71 ? -26.172 -5.703 9.5 1 88.75 71 PRO A CA 1
ATOM 548 C C . PRO A 1 71 ? -25.297 -6.949 9.57 1 88.75 71 PRO A C 1
ATOM 550 O O . PRO A 1 71 ? -24.062 -6.84 9.562 1 88.75 71 PRO A O 1
ATOM 553 N N . GLU A 1 72 ? -25.938 -8.047 9.609 1 88.62 72 GLU A N 1
ATOM 554 C CA . GLU A 1 72 ? -25.188 -9.297 9.625 1 88.62 72 GLU A CA 1
ATOM 555 C C . GLU A 1 72 ? -24.438 -9.508 8.312 1 88.62 72 GLU A C 1
ATOM 557 O O . GLU A 1 72 ? -23.281 -9.938 8.312 1 88.62 72 GLU A O 1
ATOM 562 N N . ASP A 1 73 ? -25.141 -9.164 7.223 1 89.25 73 ASP A N 1
ATOM 563 C CA . ASP A 1 73 ? -24.484 -9.227 5.926 1 89.25 73 ASP A CA 1
ATOM 564 C C . ASP A 1 73 ? -23.266 -8.305 5.891 1 89.25 73 ASP A C 1
ATOM 566 O O . ASP A 1 73 ? -22.203 -8.703 5.414 1 89.25 73 ASP A O 1
ATOM 570 N N . ALA A 1 74 ? -23.531 -7.137 6.379 1 90.69 74 ALA A N 1
ATOM 571 C CA . ALA A 1 74 ? -22.469 -6.137 6.355 1 90.69 74 ALA A CA 1
ATOM 572 C C . ALA A 1 74 ? -21.266 -6.602 7.164 1 90.69 74 ALA A C 1
ATOM 574 O O . ALA A 1 74 ? -20.125 -6.398 6.75 1 90.69 74 ALA A O 1
ATOM 575 N N . GLU A 1 75 ? -21.438 -7.191 8.242 1 89.69 75 GLU A N 1
ATOM 576 C CA . GLU A 1 75 ? -20.359 -7.699 9.102 1 89.69 75 GLU A CA 1
ATOM 577 C C . GLU A 1 75 ? -19.562 -8.781 8.391 1 89.69 75 GLU A C 1
ATOM 579 O O . GLU A 1 75 ? -18.328 -8.789 8.461 1 89.69 75 GLU A O 1
ATOM 584 N N . GLU A 1 76 ? -20.234 -9.641 7.715 1 89.06 76 GLU A N 1
ATOM 585 C CA . GLU A 1 76 ? -19.578 -10.75 7.039 1 89.06 76 GLU A CA 1
ATOM 586 C C . GLU A 1 76 ? -18.891 -10.289 5.758 1 89.06 76 GLU A C 1
ATOM 588 O O . GLU A 1 76 ? -17.875 -10.859 5.355 1 89.06 76 GLU A O 1
ATOM 593 N N . LEU A 1 77 ? -19.438 -9.219 5.195 1 92.25 77 LEU A N 1
ATOM 594 C CA . LEU A 1 77 ? -18.938 -8.773 3.896 1 92.25 77 LEU A CA 1
ATOM 595 C C . LEU A 1 77 ? -17.859 -7.719 4.062 1 92.25 77 LEU A C 1
ATOM 597 O O . LEU A 1 77 ? -17.078 -7.473 3.139 1 92.25 77 LEU A O 1
ATOM 601 N N . ALA A 1 78 ? -17.781 -7.141 5.18 1 92.69 78 ALA A N 1
ATOM 602 C CA . ALA A 1 78 ? -16.812 -6.062 5.406 1 92.69 78 ALA A CA 1
ATOM 603 C C . ALA A 1 78 ? -15.391 -6.535 5.133 1 92.69 78 ALA A C 1
ATOM 605 O O . ALA A 1 78 ? -14.641 -5.887 4.398 1 92.69 78 ALA A O 1
ATOM 606 N N . PRO A 1 79 ? -14.984 -7.723 5.594 1 91.44 79 PRO A N 1
ATOM 607 C CA . PRO A 1 79 ? -13.625 -8.195 5.316 1 91.44 79 PRO A CA 1
ATOM 608 C C . PRO A 1 79 ? -13.414 -8.539 3.842 1 91.44 79 PRO A C 1
ATOM 610 O O . PRO A 1 79 ? -12.273 -8.555 3.367 1 91.44 79 PRO A O 1
ATOM 613 N N . VAL A 1 80 ? -14.508 -8.797 3.15 1 94.25 80 VAL A N 1
ATOM 614 C CA . VAL A 1 80 ? -14.398 -9.117 1.73 1 94.25 80 VAL A CA 1
ATOM 615 C C . VAL A 1 80 ? -13.93 -7.891 0.957 1 94.25 80 VAL A C 1
ATOM 617 O O . VAL A 1 80 ? -13.211 -8.016 -0.035 1 94.25 80 VAL A O 1
ATOM 620 N N . LEU A 1 81 ? -14.305 -6.727 1.427 1 94.81 81 LEU A N 1
ATOM 621 C CA . LEU A 1 81 ? -13.766 -5.5 0.842 1 94.81 81 LEU A CA 1
ATOM 622 C C . LEU A 1 81 ? -12.258 -5.414 1.039 1 94.81 81 LEU A C 1
ATOM 624 O O . LEU A 1 81 ? -11.555 -4.828 0.216 1 94.81 81 LEU A O 1
ATOM 628 N N . GLY A 1 82 ? -11.789 -5.973 2.105 1 94.25 82 GLY A N 1
ATOM 629 C CA . GLY A 1 82 ? -10.352 -6.094 2.299 1 94.25 82 GLY A CA 1
ATOM 630 C C . GLY A 1 82 ? -9.688 -6.996 1.279 1 94.25 82 GLY A C 1
ATOM 631 O O . GLY A 1 82 ? -8.578 -6.711 0.818 1 94.25 82 GLY A O 1
ATOM 632 N N . VAL A 1 83 ? -10.336 -8.07 0.933 1 95.31 83 VAL A N 1
ATOM 633 C CA . VAL A 1 83 ? -9.844 -8.977 -0.104 1 95.31 83 VAL A CA 1
ATOM 634 C C . VAL A 1 83 ? -9.758 -8.234 -1.436 1 95.31 83 VAL A C 1
ATOM 636 O O . VAL A 1 83 ? -8.781 -8.375 -2.174 1 95.31 83 VAL A O 1
ATOM 639 N N . VAL A 1 84 ? -10.781 -7.461 -1.68 1 96.31 84 VAL A N 1
ATOM 640 C CA . VAL A 1 84 ? -10.812 -6.652 -2.895 1 96.31 84 VAL A CA 1
ATOM 641 C C . VAL A 1 84 ? -9.641 -5.672 -2.898 1 96.31 84 VAL A C 1
ATOM 643 O O . VAL A 1 84 ? -8.93 -5.551 -3.898 1 96.31 84 VAL A O 1
ATOM 646 N N . GLY A 1 85 ? -9.461 -5 -1.815 1 96.06 85 GLY A N 1
ATOM 647 C CA . GLY A 1 85 ? -8.344 -4.07 -1.69 1 96.06 85 GLY A CA 1
ATOM 648 C C . GLY A 1 85 ? -6.992 -4.742 -1.812 1 96.06 85 GLY A C 1
ATOM 649 O O . GLY A 1 85 ? -6.059 -4.168 -2.375 1 96.06 85 GLY A O 1
ATOM 650 N N . ALA A 1 86 ? -6.895 -5.902 -1.286 1 96.69 86 ALA A N 1
ATOM 651 C CA . ALA A 1 86 ? -5.645 -6.656 -1.349 1 96.69 86 ALA A CA 1
ATOM 652 C C . ALA A 1 86 ? -5.305 -7.035 -2.787 1 96.69 86 ALA A C 1
ATOM 654 O O . ALA A 1 86 ? -4.145 -6.973 -3.193 1 96.69 86 ALA A O 1
ATOM 655 N N . ALA A 1 87 ? -6.297 -7.484 -3.49 1 96.62 87 ALA A N 1
ATOM 656 C CA . ALA A 1 87 ? -6.074 -7.809 -4.898 1 96.62 87 ALA A CA 1
ATOM 657 C C . ALA A 1 87 ? -5.559 -6.594 -5.664 1 96.62 87 ALA A C 1
ATOM 659 O O . ALA A 1 87 ? -4.652 -6.711 -6.492 1 96.62 87 ALA A O 1
ATOM 660 N N . GLU A 1 88 ? -6.137 -5.465 -5.406 1 96.69 88 GLU A N 1
ATOM 661 C CA . GLU A 1 88 ? -5.68 -4.227 -6.023 1 96.69 88 GLU A CA 1
ATOM 662 C C . GLU A 1 88 ? -4.254 -3.891 -5.598 1 96.69 88 GLU A C 1
ATOM 664 O O . GLU A 1 88 ? -3.453 -3.416 -6.406 1 96.69 88 GLU A O 1
ATOM 669 N N . LYS A 1 89 ? -4.008 -4.074 -4.363 1 96.44 89 LYS A N 1
ATOM 670 C CA . LYS A 1 89 ? -2.664 -3.844 -3.84 1 96.44 89 LYS A CA 1
ATOM 671 C C . LYS A 1 89 ? -1.638 -4.711 -4.562 1 96.44 89 LYS A C 1
ATOM 673 O O . LYS A 1 89 ? -0.539 -4.25 -4.879 1 96.44 89 LYS A O 1
ATOM 678 N N . ILE A 1 90 ? -1.934 -5.934 -4.766 1 97.44 90 ILE A N 1
ATOM 679 C CA . ILE A 1 90 ? -1.076 -6.84 -5.52 1 97.44 90 ILE A CA 1
ATOM 680 C C . ILE A 1 90 ? -0.887 -6.312 -6.941 1 97.44 90 ILE A C 1
ATOM 682 O O . ILE A 1 90 ? 0.228 -6.316 -7.469 1 97.44 90 ILE A O 1
ATOM 686 N N . SER A 1 91 ? -1.954 -5.883 -7.484 1 96.81 91 SER A N 1
ATOM 687 C CA . SER A 1 91 ? -1.914 -5.324 -8.828 1 96.81 91 SER A CA 1
ATOM 688 C C . SER A 1 91 ? -0.975 -4.125 -8.898 1 96.81 91 SER A C 1
ATOM 690 O O . SER A 1 91 ? -0.15 -4.027 -9.812 1 96.81 91 SER A O 1
ATOM 692 N N . ASP A 1 92 ? -1.085 -3.234 -7.973 1 95.81 92 ASP A N 1
ATOM 693 C CA . ASP A 1 92 ? -0.224 -2.057 -7.926 1 95.81 92 ASP A CA 1
ATOM 694 C C . ASP A 1 92 ? 1.244 -2.455 -7.785 1 95.81 92 ASP A C 1
ATOM 696 O O . ASP A 1 92 ? 2.115 -1.871 -8.438 1 95.81 92 ASP A O 1
ATOM 700 N N . ALA A 1 93 ? 1.495 -3.414 -6.926 1 96.62 93 ALA A N 1
ATOM 701 C CA . ALA A 1 93 ? 2.859 -3.9 -6.738 1 96.62 93 ALA A CA 1
ATOM 702 C C . ALA A 1 93 ? 3.414 -4.492 -8.031 1 96.62 93 ALA A C 1
ATOM 704 O O . ALA A 1 93 ? 4.57 -4.246 -8.391 1 96.62 93 ALA A O 1
ATOM 705 N N . ALA A 1 94 ? 2.59 -5.27 -8.703 1 95.75 94 ALA A N 1
ATOM 706 C CA . ALA A 1 94 ? 2.996 -5.836 -9.984 1 95.75 94 ALA A CA 1
ATOM 707 C C . ALA A 1 94 ? 3.311 -4.734 -11 1 95.75 94 ALA A C 1
ATOM 709 O O . ALA A 1 94 ? 4.266 -4.848 -11.766 1 95.75 94 ALA A O 1
ATOM 710 N N . GLY A 1 95 ? 2.48 -3.713 -10.992 1 95.75 95 GLY A N 1
ATOM 711 C CA . GLY A 1 95 ? 2.766 -2.561 -11.828 1 95.75 95 GLY A CA 1
ATOM 712 C C . GLY A 1 95 ? 4.113 -1.926 -11.539 1 95.75 95 GLY A C 1
ATOM 713 O O . GLY A 1 95 ? 4.848 -1.561 -12.453 1 95.75 95 GLY A O 1
ATOM 714 N N . ASP A 1 96 ? 4.414 -1.812 -10.305 1 95.06 96 ASP A N 1
ATOM 715 C CA . ASP A 1 96 ? 5.691 -1.234 -9.898 1 95.06 96 ASP A CA 1
ATOM 716 C C . ASP A 1 96 ? 6.859 -2.09 -10.383 1 95.06 96 ASP A C 1
ATOM 718 O O . ASP A 1 96 ? 7.906 -1.562 -10.773 1 95.06 96 ASP A O 1
ATOM 722 N N . ILE A 1 97 ? 6.707 -3.361 -10.32 1 94.62 97 ILE A N 1
ATOM 723 C CA . ILE A 1 97 ? 7.738 -4.27 -10.812 1 94.62 97 ILE A CA 1
ATOM 724 C C . ILE A 1 97 ? 7.922 -4.074 -12.312 1 94.62 97 ILE A C 1
ATOM 726 O O . ILE A 1 97 ? 9.047 -3.973 -12.805 1 94.62 97 ILE A O 1
ATOM 730 N N . ALA A 1 98 ? 6.816 -3.992 -13.016 1 94.19 98 ALA A N 1
ATOM 731 C CA . ALA A 1 98 ? 6.859 -3.801 -14.469 1 94.19 98 ALA A CA 1
ATOM 732 C C . ALA A 1 98 ? 7.527 -2.477 -14.828 1 94.19 98 ALA A C 1
ATOM 734 O O . ALA A 1 98 ? 8.227 -2.381 -15.836 1 94.19 98 ALA A O 1
ATOM 735 N N . LYS A 1 99 ? 7.355 -1.48 -14.016 1 94.38 99 LYS A N 1
ATOM 736 C CA . LYS A 1 99 ? 7.926 -0.159 -14.266 1 94.38 99 LYS A CA 1
ATOM 737 C C . LYS A 1 99 ? 9.445 -0.187 -14.156 1 94.38 99 LYS A C 1
ATOM 739 O O . LYS A 1 99 ? 10.133 0.617 -14.797 1 94.38 99 LYS A O 1
ATOM 744 N N . VAL A 1 100 ? 9.969 -1.105 -13.359 1 93.19 100 VAL A N 1
ATOM 745 C CA . VAL A 1 100 ? 11.414 -1.258 -13.289 1 93.19 100 VAL A CA 1
ATOM 746 C C . VAL A 1 100 ? 11.969 -1.544 -14.68 1 93.19 100 VAL A C 1
ATOM 748 O O . VAL A 1 100 ? 13.039 -1.05 -15.047 1 93.19 100 VAL A O 1
ATOM 751 N N . VAL A 1 101 ? 11.203 -2.303 -15.477 1 91.19 101 VAL A N 1
ATOM 752 C CA . VAL A 1 101 ? 11.617 -2.703 -16.812 1 91.19 101 VAL A CA 1
ATOM 753 C C . VAL A 1 101 ? 11.352 -1.569 -17.797 1 91.19 101 VAL A C 1
ATOM 755 O O . VAL A 1 101 ? 12.242 -1.153 -18.547 1 91.19 101 VAL A O 1
ATOM 758 N N . ILE A 1 102 ? 10.172 -0.987 -17.719 1 92.12 102 ILE A N 1
ATOM 759 C CA . ILE A 1 102 ? 9.719 -0.003 -18.703 1 92.12 102 ILE A CA 1
ATOM 760 C C . ILE A 1 102 ? 10.539 1.277 -18.562 1 92.12 102 ILE A C 1
ATOM 762 O O . ILE A 1 102 ? 10.883 1.913 -19.562 1 92.12 102 ILE A O 1
ATOM 766 N N . GLU A 1 103 ? 10.867 1.603 -17.375 1 90.44 103 GLU A N 1
ATOM 767 C CA . GLU A 1 103 ? 11.562 2.863 -17.125 1 90.44 103 GLU A CA 1
ATOM 768 C C . GLU A 1 103 ? 13.07 2.654 -17.031 1 90.44 103 GLU A C 1
ATOM 770 O O . GLU A 1 103 ? 13.812 3.582 -16.703 1 90.44 103 GLU A O 1
ATOM 775 N N . ASP A 1 104 ? 13.453 1.462 -17.203 1 88.12 104 ASP A N 1
ATOM 776 C CA . ASP A 1 104 ? 14.875 1.115 -17.219 1 88.12 104 ASP A CA 1
ATOM 777 C C . ASP A 1 104 ? 15.555 1.52 -15.914 1 88.12 104 ASP A C 1
ATOM 779 O O . ASP A 1 104 ? 16.562 2.219 -15.922 1 88.12 104 ASP A O 1
ATOM 783 N N . ILE A 1 105 ? 14.789 0.996 -14.867 1 86.5 105 ILE A N 1
ATOM 784 C CA . ILE A 1 105 ? 15.367 1.258 -13.555 1 86.5 105 ILE A CA 1
ATOM 785 C C . ILE A 1 105 ? 16.531 0.304 -13.297 1 86.5 105 ILE A C 1
ATOM 787 O O . ILE A 1 105 ? 16.375 -0.917 -13.367 1 86.5 105 ILE A O 1
ATOM 791 N N . GLY A 1 106 ? 17.719 0.649 -13.422 1 83.19 106 GLY A N 1
ATOM 792 C CA . GLY A 1 106 ? 18.906 -0.145 -13.18 1 83.19 106 GLY A CA 1
ATOM 793 C C . GLY A 1 106 ? 18.625 -1.447 -12.461 1 83.19 106 GLY A C 1
ATOM 794 O O . GLY A 1 106 ? 17.938 -1.459 -11.438 1 83.19 106 GLY A O 1
ATOM 795 N N . LEU A 1 107 ? 18.953 -2.705 -13.008 1 85.38 107 LEU A N 1
ATOM 796 C CA . LEU A 1 107 ? 18.844 -4.031 -12.414 1 85.38 107 LEU A CA 1
ATOM 797 C C . LEU A 1 107 ? 20.094 -4.863 -12.695 1 85.38 107 LEU A C 1
ATOM 799 O O . LEU A 1 107 ? 20.5 -5 -13.852 1 85.38 107 LEU A O 1
ATOM 803 N N . PRO A 1 108 ? 20.641 -5.32 -11.609 1 82.56 108 PRO A N 1
ATOM 804 C CA . PRO A 1 108 ? 21.812 -6.168 -11.875 1 82.56 108 PRO A CA 1
ATOM 805 C C . PRO A 1 108 ? 21.438 -7.453 -12.617 1 82.56 108 PRO A C 1
ATOM 807 O O . PRO A 1 108 ? 20.375 -8.016 -12.383 1 82.56 108 PRO A O 1
ATOM 810 N N . ASP A 1 109 ? 22.375 -7.934 -13.422 1 76.5 109 ASP A N 1
ATOM 811 C CA . ASP A 1 109 ? 22.188 -9.156 -14.203 1 76.5 109 ASP A CA 1
ATOM 812 C C . ASP A 1 109 ? 21.969 -10.359 -13.297 1 76.5 109 ASP A C 1
ATOM 814 O O . ASP A 1 109 ? 21.297 -11.32 -13.68 1 76.5 109 ASP A O 1
ATOM 818 N N . ALA A 1 110 ? 22.422 -10.172 -12.133 1 71.88 110 ALA A N 1
ATOM 819 C CA . ALA A 1 110 ? 22.359 -11.273 -11.172 1 71.88 110 ALA A CA 1
ATOM 820 C C . ALA A 1 110 ? 20.906 -11.633 -10.852 1 71.88 110 ALA A C 1
ATOM 822 O O . ALA A 1 110 ? 20.594 -12.797 -10.594 1 71.88 110 ALA A O 1
ATOM 823 N N . ILE A 1 111 ? 20.094 -10.695 -10.914 1 75.94 111 ILE A N 1
ATOM 824 C CA . ILE A 1 111 ? 18.703 -10.961 -10.555 1 75.94 111 ILE A CA 1
ATOM 825 C C . ILE A 1 111 ? 18.062 -11.844 -11.617 1 75.94 111 ILE A C 1
ATOM 827 O O . ILE A 1 111 ? 17.25 -12.719 -11.297 1 75.94 111 ILE A O 1
ATOM 831 N N . ARG A 1 112 ? 18.422 -11.602 -12.812 1 70.94 112 ARG A N 1
ATOM 832 C CA . ARG A 1 112 ? 17.844 -12.359 -13.914 1 70.94 112 ARG A CA 1
ATOM 833 C C . ARG A 1 112 ? 18.297 -13.82 -13.867 1 70.94 112 ARG A C 1
ATOM 835 O O . ARG A 1 112 ? 17.531 -14.719 -14.234 1 70.94 112 ARG A O 1
ATOM 842 N N . ALA A 1 113 ? 19.422 -13.992 -13.297 1 64.81 113 ALA A N 1
ATOM 843 C CA . ALA A 1 113 ? 19.969 -15.344 -13.18 1 64.81 113 ALA A CA 1
ATOM 844 C C . ALA A 1 113 ? 19.328 -16.094 -12.016 1 64.81 113 ALA A C 1
ATOM 846 O O . ALA A 1 113 ? 19.25 -17.328 -12.039 1 64.81 113 ALA A O 1
ATOM 847 N N . ALA A 1 114 ? 18.891 -15.32 -11.133 1 62.16 114 ALA A N 1
ATOM 848 C CA . ALA A 1 114 ? 18.484 -15.938 -9.883 1 62.16 114 ALA A CA 1
ATOM 849 C C . ALA A 1 114 ? 16.969 -16.188 -9.875 1 62.16 114 ALA A C 1
ATOM 851 O O . ALA A 1 114 ? 16.484 -17.094 -9.172 1 62.16 114 ALA A O 1
ATOM 852 N N . LEU A 1 115 ? 16.312 -15.383 -10.68 1 59.59 115 LEU A N 1
ATOM 853 C CA . LEU A 1 115 ? 14.852 -15.484 -10.633 1 59.59 115 LEU A CA 1
ATOM 854 C C . LEU A 1 115 ? 14.383 -16.844 -11.148 1 59.59 115 LEU A C 1
ATOM 856 O O . LEU A 1 115 ? 13.43 -17.422 -10.609 1 59.59 115 LEU A O 1
ATOM 860 N N . PRO A 1 116 ? 15.016 -17.266 -12.383 1 52.41 116 PRO A N 1
ATOM 861 C CA . PRO A 1 116 ? 14.508 -18.484 -13.008 1 52.41 116 PRO A CA 1
ATOM 862 C C . PRO A 1 116 ? 14.742 -19.719 -12.148 1 52.41 116 PRO A C 1
ATOM 864 O O . PRO A 1 116 ? 14.148 -20.781 -12.398 1 52.41 116 PRO A O 1
ATOM 867 N N . GLU A 1 117 ? 15.703 -19.578 -11.234 1 48.16 117 GLU A N 1
ATOM 868 C CA . GLU A 1 117 ? 16 -20.984 -10.977 1 48.16 117 GLU A CA 1
ATOM 869 C C . GLU A 1 117 ? 14.727 -21.828 -10.969 1 48.16 117 GLU A C 1
ATOM 871 O O . GLU A 1 117 ? 13.711 -21.422 -10.398 1 48.16 117 GLU A O 1
ATOM 876 N N . ALA A 1 118 ? 14.445 -23.172 -11.352 1 46.12 118 ALA A N 1
ATOM 877 C CA . ALA A 1 118 ? 13.617 -24.359 -11.539 1 46.12 118 ALA A CA 1
ATOM 878 C C . ALA A 1 118 ? 12.156 -23.984 -11.734 1 46.12 118 ALA A C 1
ATOM 880 O O . ALA A 1 118 ? 11.281 -24.859 -11.734 1 46.12 118 ALA A O 1
ATOM 881 N N . VAL A 1 119 ? 11.891 -22.641 -11.977 1 53.62 119 VAL A N 1
ATOM 882 C CA . VAL A 1 119 ? 10.516 -22.203 -11.773 1 53.62 119 VAL A CA 1
ATOM 883 C C . VAL A 1 119 ? 9.867 -21.875 -13.117 1 53.62 119 VAL A C 1
ATOM 885 O O . VAL A 1 119 ? 10.562 -21.516 -14.078 1 53.62 119 VAL A O 1
ATOM 888 N N . GLU A 1 120 ? 8.75 -22.375 -13.344 1 61.09 120 GLU A N 1
ATOM 889 C CA . GLU A 1 120 ? 7.883 -21.953 -14.445 1 61.09 120 GLU A CA 1
ATOM 890 C C . GLU A 1 120 ? 7.98 -20.438 -14.68 1 61.09 120 GLU A C 1
ATOM 892 O O . GLU A 1 120 ? 8.125 -19.672 -13.727 1 61.09 120 GLU A O 1
ATOM 897 N N . THR A 1 121 ? 8.289 -20.062 -16.016 1 65.19 121 THR A N 1
ATOM 898 C CA . THR A 1 121 ? 8.32 -18.656 -16.406 1 65.19 121 THR A CA 1
ATOM 899 C C . THR A 1 121 ? 7.16 -18.328 -17.344 1 65.19 121 THR A C 1
ATOM 901 O O . THR A 1 121 ? 6.602 -19.219 -17.984 1 65.19 121 THR A O 1
ATOM 904 N N . THR A 1 122 ? 6.758 -17.125 -17.406 1 73.81 122 THR A N 1
ATOM 905 C CA . THR A 1 122 ? 5.719 -16.641 -18.312 1 73.81 122 THR A CA 1
ATOM 906 C C . THR A 1 122 ? 6.316 -15.766 -19.391 1 73.81 122 THR A C 1
ATOM 908 O O . THR A 1 122 ? 7.102 -14.859 -19.109 1 73.81 122 THR A O 1
ATOM 911 N N . ILE A 1 123 ? 6.059 -16.109 -20.688 1 76.06 123 ILE A N 1
ATOM 912 C CA . ILE A 1 123 ? 6.547 -15.297 -21.797 1 76.06 123 ILE A CA 1
ATOM 913 C C . ILE A 1 123 ? 5.367 -14.812 -22.641 1 76.06 123 ILE A C 1
ATOM 915 O O . ILE A 1 123 ? 4.238 -15.273 -22.469 1 76.06 123 ILE A O 1
ATOM 919 N N . ARG A 1 124 ? 5.746 -13.75 -23.375 1 80.75 124 ARG A N 1
ATOM 920 C CA . ARG A 1 124 ? 4.77 -13.156 -24.281 1 80.75 124 ARG A CA 1
ATOM 921 C C . ARG A 1 124 ? 5.105 -13.484 -25.734 1 80.75 124 ARG A C 1
ATOM 923 O O . ARG A 1 124 ? 6.273 -13.438 -26.125 1 80.75 124 ARG A O 1
ATOM 930 N N . CYS A 1 125 ? 4.074 -13.953 -26.453 1 84 125 CYS A N 1
ATOM 931 C CA . CYS A 1 125 ? 4.297 -14.086 -27.891 1 84 125 CYS A CA 1
ATOM 932 C C . CYS A 1 125 ? 3.027 -13.766 -28.672 1 84 125 CYS A C 1
ATOM 934 O O . CYS A 1 125 ? 1.919 -13.953 -28.172 1 84 125 CYS A O 1
ATOM 936 N N . GLU A 1 126 ? 3.227 -13.242 -29.812 1 88.5 126 GLU A N 1
ATOM 937 C CA . GLU A 1 126 ? 2.105 -12.969 -30.703 1 88.5 126 GLU A CA 1
ATOM 938 C C . GLU A 1 126 ? 1.888 -14.117 -31.688 1 88.5 126 GLU A C 1
ATOM 940 O O . GLU A 1 126 ? 2.818 -14.531 -32.375 1 88.5 126 GLU A O 1
ATOM 945 N N . LEU A 1 127 ? 0.687 -14.602 -31.766 1 93.38 127 LEU A N 1
ATOM 946 C CA . LEU A 1 127 ? 0.355 -15.742 -32.625 1 93.38 127 LEU A CA 1
ATOM 947 C C . LEU A 1 127 ? 0.308 -15.32 -34.094 1 93.38 127 LEU A C 1
ATOM 949 O O . LEU A 1 127 ? -0.402 -14.383 -34.438 1 93.38 127 LEU A O 1
ATOM 953 N N . THR A 1 128 ? 1.038 -15.984 -34.906 1 93.12 128 THR A N 1
ATOM 954 C CA . THR A 1 128 ? 1.074 -15.672 -36.312 1 93.12 128 THR A CA 1
ATOM 955 C C . THR A 1 128 ? 0.016 -16.469 -37.094 1 93.12 128 THR A C 1
ATOM 957 O O . THR A 1 128 ? -0.513 -17.453 -36.562 1 93.12 128 THR A O 1
ATOM 960 N N . ASP A 1 129 ? -0.294 -15.922 -38.25 1 92.44 129 ASP A N 1
ATOM 961 C CA . ASP A 1 129 ? -1.308 -16.547 -39.094 1 92.44 129 ASP A CA 1
ATOM 962 C C . ASP A 1 129 ? -0.87 -17.953 -39.531 1 92.44 129 ASP A C 1
ATOM 964 O O . ASP A 1 129 ? -1.705 -18.828 -39.719 1 92.44 129 ASP A O 1
ATOM 968 N N . ASP A 1 130 ? 0.393 -18.188 -39.594 1 92.88 130 ASP A N 1
ATOM 969 C CA . ASP A 1 130 ? 0.924 -19.469 -40.062 1 92.88 130 ASP A CA 1
ATOM 970 C C . ASP A 1 130 ? 1.088 -20.453 -38.938 1 92.88 130 ASP A C 1
ATOM 972 O O . ASP A 1 130 ? 1.492 -21.609 -39.156 1 92.88 130 ASP A O 1
ATOM 976 N N . SER A 1 131 ? 0.775 -20.094 -37.781 1 95.25 131 SER A N 1
ATOM 977 C CA . SER A 1 131 ? 0.95 -20.953 -36.625 1 95.25 131 SER A CA 1
ATOM 978 C C . SER A 1 131 ? 0.009 -22.156 -36.688 1 95.25 131 SER A C 1
ATOM 980 O O . SER A 1 131 ? -1.153 -22.016 -37.062 1 95.25 131 SER A O 1
ATOM 982 N N . PRO A 1 132 ? 0.497 -23.312 -36.25 1 94.62 132 PRO A N 1
ATOM 983 C CA . PRO A 1 132 ? -0.387 -24.469 -36.188 1 94.62 132 PRO A CA 1
ATOM 984 C C . PRO A 1 132 ? -1.454 -24.328 -35.094 1 94.62 132 PRO A C 1
ATOM 986 O O . PRO A 1 132 ? -2.393 -25.125 -35.031 1 94.62 132 PRO A O 1
ATOM 989 N N . TYR A 1 133 ? -1.32 -23.359 -34.312 1 95.12 133 TYR A N 1
ATOM 990 C CA . TYR A 1 133 ? -2.273 -23.141 -33.219 1 95.12 133 TYR A CA 1
ATOM 991 C C . TYR A 1 133 ? -3.418 -22.25 -33.656 1 95.12 133 TYR A C 1
ATOM 993 O O . TYR A 1 133 ? -4.453 -22.172 -33 1 95.12 133 TYR A O 1
ATOM 1001 N N . ALA A 1 134 ? -3.236 -21.516 -34.75 1 94.5 134 ALA A N 1
ATOM 1002 C CA . ALA A 1 134 ? -4.219 -20.531 -35.188 1 94.5 134 ALA A CA 1
ATOM 1003 C C . ALA A 1 134 ? -5.539 -21.203 -35.562 1 94.5 134 ALA A C 1
ATOM 1005 O O . ALA A 1 134 ? -5.547 -22.25 -36.219 1 94.5 134 ALA A O 1
ATOM 1006 N N . ALA A 1 135 ? -6.629 -20.578 -35.031 1 94.5 135 ALA A N 1
ATOM 1007 C CA . ALA A 1 135 ? -7.992 -20.984 -35.344 1 94.5 135 ALA A CA 1
ATOM 1008 C C . ALA A 1 135 ? -8.305 -22.344 -34.719 1 94.5 135 ALA A C 1
ATOM 1010 O O . ALA A 1 135 ? -9.109 -23.109 -35.25 1 94.5 135 ALA A O 1
ATOM 1011 N N . ARG A 1 136 ? -7.641 -22.672 -33.688 1 94.94 136 ARG A N 1
ATOM 1012 C CA . ARG A 1 136 ? -7.895 -23.891 -32.938 1 94.94 136 ARG A CA 1
ATOM 1013 C C . ARG A 1 136 ? -8.227 -23.578 -31.469 1 94.94 136 ARG A C 1
ATOM 1015 O O . ARG A 1 136 ? -7.773 -22.562 -30.938 1 94.94 136 ARG A O 1
ATOM 1022 N N . THR A 1 137 ? -8.977 -24.406 -30.922 1 93.69 137 THR A N 1
ATOM 1023 C CA . THR A 1 137 ? -9.297 -24.234 -29.516 1 93.69 137 THR A CA 1
ATOM 1024 C C . THR A 1 137 ? -8.164 -24.766 -28.641 1 93.69 137 THR A C 1
ATOM 1026 O O . THR A 1 137 ? -7.391 -25.625 -29.062 1 93.69 137 THR A O 1
ATOM 1029 N N . LEU A 1 138 ? -8.102 -24.297 -27.453 1 90.62 138 LEU A N 1
ATOM 1030 C CA . LEU A 1 138 ? -7.074 -24.75 -26.531 1 90.62 138 LEU A CA 1
ATOM 1031 C C . LEU A 1 138 ? -7.277 -26.219 -26.188 1 90.62 138 LEU A C 1
ATOM 1033 O O . LEU A 1 138 ? -6.312 -26.953 -25.922 1 90.62 138 LEU A O 1
ATOM 1037 N N . GLY A 1 139 ? -8.539 -26.625 -26.203 1 85.62 139 GLY A N 1
ATOM 1038 C CA . GLY A 1 139 ? -8.828 -28.031 -25.984 1 85.62 139 GLY A CA 1
ATOM 1039 C C . GLY A 1 139 ? -8.25 -28.922 -27.062 1 85.62 139 GLY A C 1
ATOM 1040 O O . GLY A 1 139 ? -7.688 -29.984 -26.75 1 85.62 139 GLY A O 1
ATOM 1041 N N . ASP A 1 140 ? -8.398 -28.516 -28.297 1 89.75 140 ASP A N 1
ATOM 1042 C CA . ASP A 1 140 ? -7.887 -29.281 -29.422 1 89.75 140 ASP A CA 1
ATOM 1043 C C . ASP A 1 140 ? -6.359 -29.312 -29.422 1 89.75 140 ASP A C 1
ATOM 1045 O O . ASP A 1 140 ? -5.754 -30.328 -29.75 1 89.75 140 ASP A O 1
ATOM 1049 N N . ILE A 1 141 ? -5.809 -28.219 -29.031 1 90 141 ILE A N 1
ATOM 1050 C CA . ILE A 1 141 ? -4.355 -28.078 -29.047 1 90 141 ILE A CA 1
ATOM 1051 C C . ILE A 1 141 ? -3.748 -28.922 -27.922 1 90 141 ILE A C 1
ATOM 1053 O O . ILE A 1 141 ? -2.676 -29.5 -28.078 1 90 141 ILE A O 1
ATOM 1057 N N . ASN A 1 142 ? -4.395 -28.953 -26.75 1 85.62 142 ASN A N 1
ATOM 1058 C CA . ASN A 1 142 ? -3.928 -29.656 -25.562 1 85.62 142 ASN A CA 1
ATOM 1059 C C . ASN A 1 142 ? -2.475 -29.312 -25.234 1 85.62 142 ASN A C 1
ATOM 1061 O O . ASN A 1 142 ? -1.643 -30.203 -25.094 1 85.62 142 ASN A O 1
ATOM 1065 N N . MET A 1 143 ? -2.18 -28.109 -25.156 1 85.31 143 MET A N 1
ATOM 1066 C CA . MET A 1 143 ? -0.829 -27.562 -25.094 1 85.31 143 MET A CA 1
ATOM 1067 C C . MET A 1 143 ? -0.135 -27.984 -23.797 1 85.31 143 MET A C 1
ATOM 1069 O O . MET A 1 143 ? 1.032 -28.375 -23.812 1 85.31 143 MET A O 1
ATOM 1073 N N . GLU A 1 144 ? -0.868 -27.922 -22.75 1 78.94 144 GLU A N 1
ATOM 1074 C CA . GLU A 1 144 ? -0.261 -28.219 -21.453 1 78.94 144 GLU A CA 1
ATOM 1075 C C . GLU A 1 144 ? 0.177 -29.688 -21.391 1 78.94 144 GLU A C 1
ATOM 1077 O O . GLU A 1 144 ? 1.271 -29.984 -20.906 1 78.94 144 GLU A O 1
ATOM 1082 N N . THR A 1 145 ? -0.68 -30.516 -21.844 1 73.75 145 THR A N 1
ATOM 1083 C CA . THR A 1 145 ? -0.383 -31.953 -21.844 1 73.75 145 THR A CA 1
ATOM 1084 C C . THR A 1 145 ? 0.798 -32.25 -22.75 1 73.75 145 THR A C 1
ATOM 1086 O O . THR A 1 145 ? 1.654 -33.062 -22.422 1 73.75 145 THR A O 1
ATOM 1089 N N . GLU A 1 146 ? 0.89 -31.562 -23.812 1 77.44 146 GLU A N 1
ATOM 1090 C CA . GLU A 1 146 ? 1.875 -31.891 -24.828 1 77.44 146 GLU A CA 1
ATOM 1091 C C . GLU A 1 146 ? 3.227 -31.25 -24.531 1 77.44 146 GLU A C 1
ATOM 1093 O O . GLU A 1 146 ? 4.273 -31.812 -24.828 1 77.44 146 GLU A O 1
ATOM 1098 N N . THR A 1 147 ? 3.186 -30.062 -23.953 1 82.06 147 THR A N 1
ATOM 1099 C CA . THR A 1 147 ? 4.438 -29.328 -23.875 1 82.06 147 THR A CA 1
ATOM 1100 C C . THR A 1 147 ? 4.707 -28.875 -22.438 1 82.06 147 THR A C 1
ATOM 1102 O O . THR A 1 147 ? 5.801 -28.391 -22.141 1 82.06 147 THR A O 1
ATOM 1105 N N . GLY A 1 148 ? 3.701 -29 -21.594 1 76.62 148 GLY A N 1
ATOM 1106 C CA . GLY A 1 148 ? 3.836 -28.469 -20.25 1 76.62 148 GLY A CA 1
ATOM 1107 C C . GLY A 1 148 ? 3.619 -26.969 -20.172 1 76.62 148 GLY A C 1
ATOM 1108 O O . GLY A 1 148 ? 3.824 -26.359 -19.125 1 76.62 148 GLY A O 1
ATOM 1109 N N . VAL A 1 149 ? 3.201 -26.391 -21.312 1 83.19 149 VAL A N 1
ATOM 1110 C CA . VAL A 1 149 ? 2.996 -24.953 -21.391 1 83.19 149 VAL A CA 1
ATOM 1111 C C . VAL A 1 149 ? 1.502 -24.641 -21.344 1 83.19 149 VAL A C 1
ATOM 1113 O O . VAL A 1 149 ? 0.701 -25.328 -21.984 1 83.19 149 VAL A O 1
ATOM 1116 N N . ARG A 1 150 ? 1.188 -23.578 -20.578 1 81.12 150 ARG A N 1
ATOM 1117 C CA . ARG A 1 150 ? -0.205 -23.156 -20.469 1 81.12 150 ARG A CA 1
ATOM 1118 C C . ARG A 1 150 ? -0.37 -21.703 -20.906 1 81.12 150 ARG A C 1
ATOM 1120 O O . ARG A 1 150 ? 0.476 -20.859 -20.625 1 81.12 150 ARG A O 1
ATOM 1127 N N . VAL A 1 151 ? -1.496 -21.5 -21.672 1 86.69 151 VAL A N 1
ATOM 1128 C CA . VAL A 1 151 ? -1.886 -20.125 -21.953 1 86.69 151 VAL A CA 1
ATOM 1129 C C . VAL A 1 151 ? -2.627 -19.547 -20.75 1 86.69 151 VAL A C 1
ATOM 1131 O O . VAL A 1 151 ? -3.76 -19.938 -20.453 1 86.69 151 VAL A O 1
ATOM 1134 N N . VAL A 1 152 ? -2 -18.641 -20.156 1 76.94 152 VAL A N 1
ATOM 1135 C CA . VAL A 1 152 ? -2.592 -18.156 -18.922 1 76.94 152 VAL A CA 1
ATOM 1136 C C . VAL A 1 152 ? -3.477 -16.938 -19.219 1 76.94 152 VAL A C 1
ATOM 1138 O O . VAL A 1 152 ? -4.391 -16.625 -18.453 1 76.94 152 VAL A O 1
ATOM 1141 N N . ALA A 1 153 ? -3.203 -16.172 -20.266 1 80.38 153 ALA A N 1
ATOM 1142 C CA . ALA A 1 153 ? -4.031 -15.047 -20.672 1 80.38 153 ALA A CA 1
ATOM 1143 C C . ALA A 1 153 ? -3.812 -14.719 -22.156 1 80.38 153 ALA A C 1
ATOM 1145 O O . ALA A 1 153 ? -2.807 -15.117 -22.75 1 80.38 153 ALA A O 1
ATOM 1146 N N . ILE A 1 154 ? -4.805 -14.148 -22.719 1 84.81 154 ILE A N 1
ATOM 1147 C CA . ILE A 1 154 ? -4.754 -13.695 -24.109 1 84.81 154 ILE A CA 1
ATOM 1148 C C . ILE A 1 154 ? -5.133 -12.219 -24.188 1 84.81 154 ILE A C 1
ATOM 1150 O O . ILE A 1 154 ? -6.113 -11.789 -23.578 1 84.81 154 ILE A O 1
ATOM 1154 N N . HIS A 1 155 ? -4.297 -11.5 -24.719 1 81.19 155 HIS A N 1
ATOM 1155 C CA . HIS A 1 155 ? -4.617 -10.117 -25.047 1 81.19 155 HIS A CA 1
ATOM 1156 C C . HIS A 1 155 ? -4.973 -9.961 -26.516 1 81.19 155 HIS A C 1
ATOM 1158 O O . HIS A 1 155 ? -4.113 -10.117 -27.391 1 81.19 155 HIS A O 1
ATOM 1164 N N . ARG A 1 156 ? -6.32 -9.75 -26.844 1 82 156 ARG A N 1
ATOM 1165 C CA . ARG A 1 156 ? -6.844 -9.727 -28.203 1 82 156 ARG A CA 1
ATOM 1166 C C . ARG A 1 156 ? -7.516 -8.398 -28.516 1 82 156 ARG A C 1
ATOM 1168 O O . ARG A 1 156 ? -8.547 -8.062 -27.922 1 82 156 ARG A O 1
ATOM 1175 N N . ALA A 1 157 ? -6.922 -7.641 -29.422 1 81.56 157 ALA A N 1
ATOM 1176 C CA . ALA A 1 157 ? -7.52 -6.395 -29.891 1 81.56 157 ALA A CA 1
ATOM 1177 C C . ALA A 1 157 ? -7.84 -5.469 -28.719 1 81.56 157 ALA A C 1
ATOM 1179 O O . ALA A 1 157 ? -8.953 -4.949 -28.625 1 81.56 157 ALA A O 1
ATOM 1180 N N . GLY A 1 158 ? -6.93 -5.441 -27.781 1 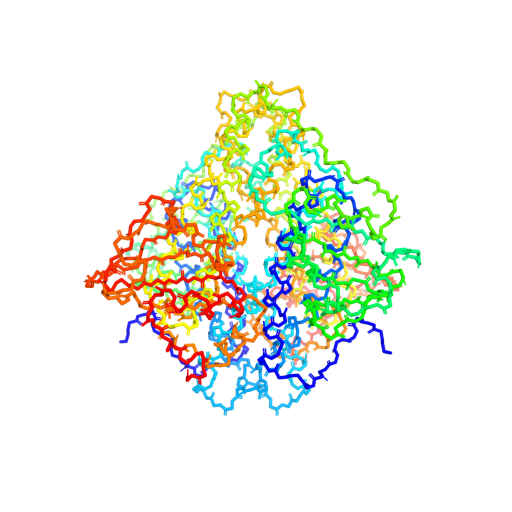69.75 158 GLY A N 1
ATOM 1181 C CA . GLY A 1 158 ? -7.059 -4.496 -26.672 1 69.75 158 GLY A CA 1
ATOM 1182 C C . GLY A 1 158 ? -7.832 -5.059 -25.5 1 69.75 158 GLY A C 1
ATOM 1183 O O . GLY A 1 158 ? -7.973 -4.395 -24.469 1 69.75 158 GLY A O 1
ATOM 1184 N N . GLU A 1 159 ? -8.344 -6.285 -25.641 1 75.69 159 GLU A N 1
ATOM 1185 C CA . GLU A 1 159 ? -9.125 -6.902 -24.578 1 75.69 159 GLU A CA 1
ATOM 1186 C C . GLU A 1 159 ? -8.406 -8.117 -24 1 75.69 159 GLU A C 1
ATOM 1188 O O . GLU A 1 159 ? -7.637 -8.781 -24.703 1 75.69 159 GLU A O 1
ATOM 1193 N N . TRP A 1 160 ? -8.742 -8.375 -22.75 1 71.06 160 TRP A N 1
ATOM 1194 C CA . TRP A 1 160 ? -8.055 -9.477 -22.094 1 71.06 160 TRP A CA 1
ATOM 1195 C C . TRP A 1 160 ? -8.992 -10.664 -21.906 1 71.06 160 TRP A C 1
ATOM 1197 O O . TRP A 1 160 ? -10.164 -10.5 -21.562 1 71.06 160 TRP A O 1
ATOM 1207 N N . VAL A 1 161 ? -8.508 -11.766 -22.328 1 75.81 161 VAL A N 1
ATOM 1208 C CA . VAL A 1 161 ? -9.094 -13.039 -21.938 1 75.81 161 VAL A CA 1
ATOM 1209 C C . VAL A 1 161 ? -8.25 -13.688 -20.844 1 75.81 161 VAL A C 1
ATOM 1211 O O . VAL A 1 161 ? -7.215 -14.297 -21.125 1 75.81 161 VAL A O 1
ATOM 1214 N N . THR A 1 162 ? -8.812 -13.383 -19.688 1 67.56 162 THR A N 1
ATOM 1215 C CA . THR A 1 162 ? -8.055 -13.945 -18.578 1 67.56 162 THR A CA 1
ATOM 1216 C C . THR A 1 162 ? -8.516 -15.375 -18.281 1 67.56 162 THR A C 1
ATOM 1218 O O . THR A 1 162 ? -9.695 -15.695 -18.406 1 67.56 162 THR A O 1
ATOM 1221 N N . ASN A 1 163 ? -7.684 -16.344 -18.234 1 62.34 163 ASN A N 1
ATOM 1222 C CA . ASN A 1 163 ? -7.906 -17.75 -17.922 1 62.34 163 ASN A CA 1
ATOM 1223 C C . ASN A 1 163 ? -8.609 -18.484 -19.062 1 62.34 163 ASN A C 1
ATOM 1225 O O . ASN A 1 163 ? -9.656 -19.094 -18.844 1 62.34 163 ASN A O 1
ATOM 1229 N N . PRO A 1 164 ? -8.047 -18.344 -20.172 1 78.19 164 PRO A N 1
ATOM 1230 C CA . PRO A 1 164 ? -8.625 -19.078 -21.312 1 78.19 164 PRO A CA 1
ATOM 1231 C C . PRO A 1 164 ? -8.852 -20.547 -21 1 78.19 164 PRO A C 1
ATOM 1233 O O . PRO A 1 164 ? -8.062 -21.172 -20.266 1 78.19 164 PRO A O 1
ATOM 1236 N N . ASP A 1 165 ? -10.125 -21.031 -21.453 1 74.12 165 ASP A N 1
ATOM 1237 C CA . ASP A 1 165 ? -10.469 -22.422 -21.172 1 74.12 165 ASP A CA 1
ATOM 1238 C C . ASP A 1 165 ? -10.383 -23.266 -22.438 1 74.12 165 ASP A C 1
ATOM 1240 O O . ASP A 1 165 ? -9.852 -22.828 -23.453 1 74.12 165 ASP A O 1
ATOM 1244 N N . PHE A 1 166 ? -10.867 -24.484 -22.312 1 79.12 166 PHE A N 1
ATOM 1245 C CA . PHE A 1 166 ? -10.719 -25.453 -23.391 1 79.12 166 PHE A CA 1
ATOM 1246 C C . PHE A 1 166 ? -11.508 -25.031 -24.609 1 79.12 166 PHE A C 1
ATOM 1248 O O . PHE A 1 166 ? -11.164 -25.391 -25.734 1 79.12 166 PHE A O 1
ATOM 1255 N N . GLU A 1 167 ? -12.469 -24.141 -24.406 1 85.5 167 GLU A N 1
ATOM 1256 C CA . GLU A 1 167 ? -13.312 -23.734 -25.531 1 85.5 167 GLU A CA 1
ATOM 1257 C C . GLU A 1 167 ? -12.766 -22.484 -26.203 1 85.5 167 GLU A C 1
ATOM 1259 O O . GLU A 1 167 ? -13.25 -22.094 -27.281 1 85.5 167 GLU A O 1
ATOM 1264 N N . THR A 1 168 ? -11.734 -21.953 -25.609 1 90.06 168 THR A N 1
ATOM 1265 C CA . THR A 1 168 ? -11.188 -20.719 -26.156 1 90.06 168 THR A CA 1
ATOM 1266 C C . THR A 1 168 ? -10.453 -21 -27.469 1 90.06 168 THR A C 1
ATOM 1268 O O . THR A 1 168 ? -9.578 -21.859 -27.531 1 90.06 168 THR A O 1
ATOM 1271 N N . THR A 1 169 ? -10.797 -20.266 -28.547 1 93.75 169 THR A N 1
ATOM 1272 C CA . THR A 1 169 ? -10.133 -20.359 -29.844 1 93.75 169 THR A CA 1
ATOM 1273 C C . THR A 1 169 ? -9.008 -19.328 -29.953 1 93.75 169 THR A C 1
ATOM 1275 O O . THR A 1 169 ? -9.188 -18.172 -29.594 1 93.75 169 THR A O 1
ATOM 1278 N N . LEU A 1 170 ? -7.902 -19.797 -30.422 1 94.56 170 LEU A N 1
ATOM 1279 C CA . LEU A 1 170 ? -6.793 -18.875 -30.672 1 94.56 170 LEU A CA 1
ATOM 1280 C C . LEU A 1 170 ? -6.879 -18.281 -32.062 1 94.56 170 LEU A C 1
ATOM 1282 O O . LEU A 1 170 ? -7.203 -19 -33.031 1 94.56 170 LEU A O 1
ATOM 1286 N N . HIS A 1 171 ? -6.664 -16.953 -32.156 1 94 171 HIS A N 1
ATOM 1287 C CA . HIS A 1 171 ? -6.703 -16.266 -33.438 1 94 171 HIS A CA 1
ATOM 1288 C C . HIS A 1 171 ? -5.363 -15.602 -33.75 1 94 171 HIS A C 1
ATOM 1290 O O . HIS A 1 171 ? -4.664 -15.148 -32.812 1 94 171 HIS A O 1
ATOM 1296 N N . ALA A 1 172 ? -5.078 -15.602 -35.031 1 94 172 ALA A N 1
ATOM 1297 C CA . ALA A 1 172 ? -3.9 -14.836 -35.438 1 94 172 ALA A CA 1
ATOM 1298 C C . ALA A 1 172 ? -3.973 -13.406 -34.906 1 94 172 ALA A C 1
ATOM 1300 O O . ALA A 1 172 ? -5.031 -12.773 -34.969 1 94 172 ALA A O 1
ATOM 1301 N N . GLY A 1 173 ? -2.848 -12.961 -34.344 1 90.75 173 GLY A N 1
ATOM 1302 C CA . GLY A 1 173 ? -2.811 -11.617 -33.781 1 90.75 173 GLY A CA 1
ATOM 1303 C C . GLY A 1 173 ? -3.008 -11.602 -32.281 1 90.75 173 GLY A C 1
ATOM 1304 O O . GLY A 1 173 ? -2.75 -10.586 -31.625 1 90.75 173 GLY A O 1
ATOM 1305 N N . ASP A 1 174 ? -3.453 -12.758 -31.75 1 91.56 174 ASP A N 1
ATOM 1306 C CA . ASP A 1 174 ? -3.559 -12.867 -30.312 1 91.56 174 ASP A CA 1
ATOM 1307 C C . ASP A 1 174 ? -2.189 -12.734 -29.641 1 91.56 174 ASP A C 1
ATOM 1309 O O . ASP A 1 174 ? -1.205 -13.305 -30.109 1 91.56 174 ASP A O 1
ATOM 1313 N N . VAL A 1 175 ? -2.152 -11.938 -28.672 1 89.12 175 VAL A N 1
ATOM 1314 C CA . VAL A 1 175 ? -0.97 -11.961 -27.812 1 89.12 175 VAL A CA 1
ATOM 1315 C C . VAL A 1 175 ? -1.169 -12.961 -26.688 1 89.12 175 VAL A C 1
ATOM 1317 O O . VAL A 1 175 ? -2.014 -12.766 -25.812 1 89.12 175 VAL A O 1
ATOM 1320 N N . LEU A 1 176 ? -0.326 -13.992 -26.719 1 88.88 176 LEU A N 1
ATOM 1321 C CA . LEU A 1 176 ? -0.442 -15.078 -25.75 1 88.88 176 LEU A CA 1
ATOM 1322 C C . LEU A 1 176 ? 0.557 -14.906 -24.625 1 88.88 176 LEU A C 1
ATOM 1324 O O . LEU A 1 176 ? 1.725 -14.586 -24.859 1 88.88 176 LEU A O 1
ATOM 1328 N N . LEU A 1 177 ? 0.037 -15.008 -23.422 1 85.94 177 LEU A N 1
ATOM 1329 C CA . LEU A 1 177 ? 0.908 -15.148 -22.266 1 85.94 177 LEU A CA 1
ATOM 1330 C C . LEU A 1 177 ? 1.05 -16.609 -21.859 1 85.94 177 LEU A C 1
ATOM 1332 O O . LEU A 1 177 ? 0.082 -17.234 -21.422 1 85.94 177 LEU A O 1
ATOM 1336 N N . LEU A 1 178 ? 2.27 -17.109 -22.047 1 84.56 178 LEU A N 1
ATOM 1337 C CA . LEU A 1 178 ? 2.562 -18.531 -21.906 1 84.56 178 LEU A CA 1
ATOM 1338 C C . LEU A 1 178 ? 3.371 -18.797 -20.641 1 84.56 178 LEU A C 1
ATOM 1340 O O . LEU A 1 178 ? 4.363 -18.109 -20.375 1 84.56 178 LEU A O 1
ATOM 1344 N N . ARG A 1 179 ? 2.914 -19.781 -19.844 1 78.31 179 ARG A N 1
ATOM 1345 C CA . ARG A 1 179 ? 3.635 -20.172 -18.641 1 78.31 179 ARG A CA 1
ATOM 1346 C C . ARG A 1 179 ? 4.129 -21.609 -18.75 1 78.31 179 ARG A C 1
ATOM 1348 O O . ARG A 1 179 ? 3.385 -22.5 -19.172 1 78.31 179 ARG A O 1
ATOM 1355 N N . GLY A 1 180 ? 5.344 -21.828 -18.516 1 74.19 180 GLY A N 1
ATOM 1356 C CA . GLY A 1 180 ? 5.941 -23.156 -18.547 1 74.19 180 GLY A CA 1
ATOM 1357 C C . GLY A 1 180 ? 7.445 -23.141 -18.344 1 74.19 180 GLY A C 1
ATOM 1358 O O . GLY A 1 180 ? 8.016 -22.109 -17.969 1 74.19 180 GLY A O 1
ATOM 1359 N N . ARG A 1 181 ? 8.031 -24.281 -18.438 1 73.75 181 ARG A N 1
ATOM 1360 C CA . ARG A 1 181 ? 9.484 -24.406 -18.344 1 73.75 181 ARG A CA 1
ATOM 1361 C C . ARG A 1 181 ? 10.148 -24.109 -19.688 1 73.75 181 ARG A C 1
ATOM 1363 O O . ARG A 1 181 ? 9.484 -24.141 -20.734 1 73.75 181 ARG A O 1
ATOM 1370 N N . ASP A 1 182 ? 11.414 -23.938 -19.688 1 76.06 182 ASP A N 1
ATOM 1371 C CA . ASP A 1 182 ? 12.156 -23.438 -20.844 1 76.06 182 ASP A CA 1
ATOM 1372 C C . ASP A 1 182 ? 11.953 -24.328 -22.062 1 76.06 182 ASP A C 1
ATOM 1374 O O . ASP A 1 182 ? 11.672 -23.844 -23.156 1 76.06 182 ASP A O 1
ATOM 1378 N N . GLU A 1 183 ? 12.102 -25.562 -21.859 1 77.81 183 GLU A N 1
ATOM 1379 C CA . GLU A 1 183 ? 11.992 -26.484 -22.984 1 77.81 183 GLU A CA 1
ATOM 1380 C C . GLU A 1 183 ? 10.617 -26.391 -23.641 1 77.81 183 GLU A C 1
ATOM 1382 O O . GLU A 1 183 ? 10.508 -26.312 -24.859 1 77.81 183 GLU A O 1
ATOM 1387 N N . GLY A 1 184 ? 9.594 -26.438 -22.828 1 85.31 184 GLY A N 1
ATOM 1388 C CA . GLY A 1 184 ? 8.234 -26.312 -23.344 1 85.31 184 GLY A CA 1
ATOM 1389 C C . GLY A 1 184 ? 7.969 -24.969 -23.969 1 85.31 184 GLY A C 1
ATOM 1390 O O . GLY A 1 184 ? 7.336 -24.891 -25.031 1 85.31 184 GLY A O 1
ATOM 1391 N N . LEU A 1 185 ? 8.484 -23.984 -23.422 1 85.75 185 LEU A N 1
ATOM 1392 C CA . LEU A 1 185 ? 8.266 -22.641 -23.922 1 85.75 185 LEU A CA 1
ATOM 1393 C C . LEU A 1 185 ? 8.93 -22.438 -25.281 1 85.75 185 LEU A C 1
ATOM 1395 O O . LEU A 1 185 ? 8.383 -21.766 -26.156 1 85.75 185 LEU A O 1
ATOM 1399 N N . GLN A 1 186 ? 10.094 -23 -25.391 1 87.38 186 GLN A N 1
ATOM 1400 C CA . GLN A 1 186 ? 10.773 -22.922 -26.688 1 87.38 186 GLN A CA 1
ATOM 1401 C C . GLN A 1 186 ? 9.938 -23.562 -27.78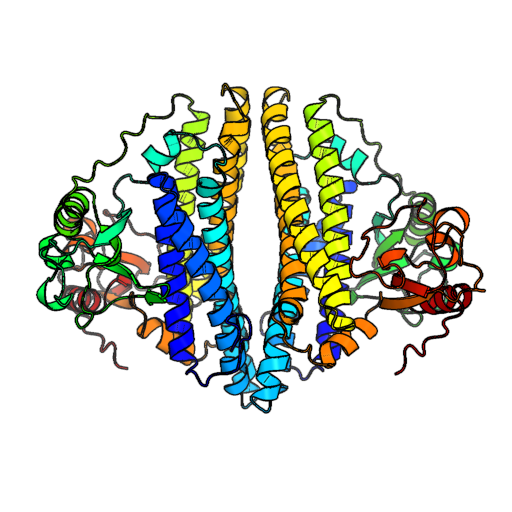1 1 87.38 186 GLN A C 1
ATOM 1403 O O . GLN A 1 186 ? 9.789 -22.984 -28.859 1 87.38 186 GLN A O 1
ATOM 1408 N N . THR A 1 187 ? 9.422 -24.672 -27.438 1 90.88 187 THR A N 1
ATOM 1409 C CA . THR A 1 187 ? 8.617 -25.422 -28.391 1 90.88 187 THR A CA 1
ATOM 1410 C C . THR A 1 187 ? 7.363 -24.641 -28.781 1 90.88 187 THR A C 1
ATOM 1412 O O . THR A 1 187 ? 7.07 -24.469 -29.969 1 90.88 187 THR A O 1
ATOM 1415 N N . VAL A 1 188 ? 6.672 -24.156 -27.859 1 92.56 188 VAL A N 1
ATOM 1416 C CA . VAL A 1 188 ? 5.391 -23.5 -28.094 1 92.56 188 VAL A CA 1
ATOM 1417 C C . VAL A 1 188 ? 5.629 -22.156 -28.766 1 92.56 188 VAL A C 1
ATOM 1419 O O . VAL A 1 188 ? 4.875 -21.75 -29.656 1 92.56 188 VAL A O 1
ATOM 1422 N N . HIS A 1 189 ? 6.598 -21.5 -28.297 1 92.19 189 HIS A N 1
ATOM 1423 C CA . HIS A 1 189 ? 6.902 -20.203 -28.891 1 92.19 189 HIS A CA 1
ATOM 1424 C C . HIS A 1 189 ? 7.227 -20.328 -30.375 1 92.19 189 HIS A C 1
ATOM 1426 O O . HIS A 1 189 ? 6.766 -19.531 -31.188 1 92.19 189 HIS A O 1
ATOM 1432 N N . GLU A 1 190 ? 8.07 -21.266 -30.688 1 92.38 190 GLU A N 1
ATOM 1433 C CA . GLU A 1 190 ? 8.43 -21.484 -32.094 1 92.38 190 GLU A CA 1
ATOM 1434 C C . GLU A 1 190 ? 7.199 -21.844 -32.906 1 92.38 190 GLU A C 1
ATOM 1436 O O . GLU A 1 190 ? 7.043 -21.375 -34.031 1 92.38 190 GLU A O 1
ATOM 1441 N N . ALA A 1 191 ? 6.395 -22.656 -32.375 1 93.62 191 ALA A N 1
ATOM 1442 C CA . ALA A 1 191 ? 5.172 -23.047 -33.094 1 93.62 191 ALA A CA 1
ATOM 1443 C C . ALA A 1 191 ? 4.23 -21.859 -33.25 1 93.62 191 ALA A C 1
ATOM 1445 O O . ALA A 1 191 ? 3.543 -21.75 -34.281 1 93.62 191 ALA A O 1
ATOM 1446 N N . ALA A 1 192 ? 4.152 -21.016 -32.281 1 94.38 192 ALA A N 1
ATOM 1447 C CA . ALA A 1 192 ? 3.209 -19.906 -32.281 1 94.38 192 ALA A CA 1
ATOM 1448 C C . ALA A 1 192 ? 3.689 -18.781 -33.188 1 94.38 192 ALA A C 1
ATOM 1450 O O . ALA A 1 192 ? 2.881 -18.078 -33.812 1 94.38 192 ALA A O 1
ATOM 1451 N N . THR A 1 193 ? 5.031 -18.609 -33.25 1 92.5 193 THR A N 1
ATOM 1452 C CA . THR A 1 193 ? 5.547 -17.391 -33.875 1 92.5 193 THR A CA 1
ATOM 1453 C C . THR A 1 193 ? 6.402 -17.734 -35.094 1 92.5 193 THR A C 1
ATOM 1455 O O . THR A 1 193 ? 6.648 -16.875 -35.938 1 92.5 193 THR A O 1
ATOM 1458 N N . GLY A 1 194 ? 6.977 -18.891 -35.125 1 89.19 194 GLY A N 1
ATOM 1459 C CA . GLY A 1 194 ? 7.945 -19.266 -36.125 1 89.19 194 GLY A CA 1
ATOM 1460 C C . GLY A 1 194 ? 9.367 -18.859 -35.781 1 89.19 194 GLY A C 1
ATOM 1461 O O . GLY A 1 194 ? 10.289 -19.094 -36.562 1 89.19 194 GLY A O 1
ATOM 1462 N N . ILE A 1 195 ? 9.547 -18.266 -34.625 1 88.81 195 ILE A N 1
ATOM 1463 C CA . ILE A 1 195 ? 10.859 -17.781 -34.219 1 88.81 195 ILE A CA 1
ATOM 1464 C C . ILE A 1 195 ? 11.344 -18.578 -33 1 88.81 195 ILE A C 1
ATOM 1466 O O . ILE A 1 195 ? 10.57 -18.844 -32.094 1 88.81 195 ILE A O 1
ATOM 1470 N N . GLN A 1 196 ? 12.57 -18.938 -33.031 1 84 196 GLN A N 1
ATOM 1471 C CA . GLN A 1 196 ? 13.148 -19.672 -31.906 1 84 196 GLN A CA 1
ATOM 1472 C C . GLN A 1 196 ? 13.281 -18.766 -30.688 1 84 196 GLN A C 1
ATOM 1474 O O . GLN A 1 196 ? 13.711 -17.609 -30.797 1 84 196 GLN A O 1
ATOM 1479 N N . TYR A 1 197 ? 12.789 -19.234 -29.594 1 78.19 197 TYR A N 1
ATOM 1480 C CA . TYR A 1 197 ? 12.914 -18.547 -28.312 1 78.19 197 TYR A CA 1
ATOM 1481 C C . TYR A 1 197 ? 14.219 -18.906 -27.609 1 78.19 197 TYR A C 1
ATOM 1483 O O . TYR A 1 197 ? 14.508 -20.078 -27.406 1 78.19 197 TYR A O 1
ATOM 1491 N N . ASN A 1 198 ? 15.125 -17.891 -27.359 1 71.19 198 ASN A N 1
ATOM 1492 C CA . ASN A 1 198 ? 16.359 -18.109 -26.609 1 71.19 198 ASN A CA 1
ATOM 1493 C C . ASN A 1 198 ? 16.312 -17.406 -25.25 1 71.19 198 ASN A C 1
ATOM 1495 O O . ASN A 1 198 ? 16.281 -16.188 -25.172 1 71.19 198 ASN A O 1
ATOM 1499 N N . PRO A 1 199 ? 16.219 -18.266 -24.25 1 64.06 199 PRO A N 1
ATOM 1500 C CA . PRO A 1 199 ? 16.266 -17.625 -22.938 1 64.06 199 PRO A CA 1
ATOM 1501 C C . PRO A 1 199 ? 17.547 -16.828 -22.719 1 64.06 199 PRO A C 1
ATOM 1503 O O . PRO A 1 199 ? 18.594 -17.172 -23.266 1 64.06 199 PRO A O 1
ATOM 1506 N N . PRO A 1 200 ? 17.438 -15.672 -22.062 1 58.88 200 PRO A N 1
ATOM 1507 C CA . PRO A 1 200 ? 18.625 -14.844 -21.875 1 58.88 200 PRO A CA 1
ATOM 1508 C C . PRO A 1 200 ? 19.719 -15.539 -21.062 1 58.88 200 PRO A C 1
ATOM 1510 O O . PRO A 1 200 ? 19.422 -16.328 -20.172 1 58.88 200 PRO A O 1
ATOM 1513 N N . ASP A 1 201 ? 21.031 -15.508 -21.5 1 58.94 201 ASP A N 1
ATOM 1514 C CA . ASP A 1 201 ? 22.188 -15.922 -20.719 1 58.94 201 ASP A CA 1
ATOM 1515 C C . ASP A 1 201 ? 22.422 -14.992 -19.531 1 58.94 201 ASP A C 1
ATOM 1517 O O . ASP A 1 201 ? 22.438 -13.766 -19.688 1 58.94 201 ASP A O 1
ATOM 1521 N N . VAL A 1 202 ? 22.234 -15.398 -18.391 1 59.22 202 VAL A N 1
ATOM 1522 C CA . VAL A 1 202 ? 22.391 -14.469 -17.281 1 59.22 202 VAL A CA 1
ATOM 1523 C C . VAL A 1 202 ? 23.703 -14.75 -16.547 1 59.22 202 VAL A C 1
ATOM 1525 O O . VAL A 1 202 ? 24 -15.891 -16.203 1 59.22 202 VAL A O 1
ATOM 1528 N N . ALA A 1 203 ? 24.656 -13.695 -16.422 1 61.66 203 ALA A N 1
ATOM 1529 C CA . ALA A 1 203 ? 25.938 -13.75 -15.734 1 61.66 203 ALA A CA 1
ATOM 1530 C C . ALA A 1 203 ? 25.75 -13.82 -14.219 1 61.66 203 ALA A C 1
ATOM 1532 O O . ALA A 1 203 ? 24.812 -13.227 -13.68 1 61.66 203 ALA A O 1
ATOM 1533 N N . GLU A 1 204 ? 26.406 -14.625 -13.469 1 62.91 204 GLU A N 1
ATOM 1534 C CA . GLU A 1 204 ? 26.391 -14.727 -12.008 1 62.91 204 GLU A CA 1
ATOM 1535 C C . GLU A 1 204 ? 27 -13.484 -11.367 1 62.91 204 GLU A C 1
ATOM 1537 O O . GLU A 1 204 ? 27.938 -12.898 -11.906 1 62.91 204 GLU A O 1
ATOM 1542 N N . PRO A 1 205 ? 26.359 -13.055 -10.242 1 63.66 205 PRO A N 1
ATOM 1543 C CA . PRO A 1 205 ? 26.906 -11.867 -9.586 1 63.66 205 PRO A CA 1
ATOM 1544 C C . PRO A 1 205 ? 28.328 -12.086 -9.07 1 63.66 205 PRO A C 1
ATOM 1546 O O . PRO A 1 205 ? 28.672 -13.188 -8.641 1 63.66 205 PRO A O 1
ATOM 1549 N N . THR A 1 206 ? 29.172 -11.148 -9.281 1 67.12 206 THR A N 1
ATOM 1550 C CA . THR A 1 206 ? 30.562 -11.211 -8.867 1 67.12 206 THR A CA 1
ATOM 1551 C C . THR A 1 206 ? 30.719 -10.688 -7.441 1 67.12 206 THR A C 1
ATOM 1553 O O . THR A 1 206 ? 31.75 -10.93 -6.801 1 67.12 206 THR A O 1
ATOM 1556 N N . ILE A 1 207 ? 29.734 -10.023 -6.93 1 78.88 207 ILE A N 1
ATOM 1557 C CA . ILE A 1 207 ? 29.828 -9.43 -5.598 1 78.88 207 ILE A CA 1
ATOM 1558 C C . ILE A 1 207 ? 28.953 -10.219 -4.621 1 78.88 207 ILE A C 1
ATOM 1560 O O . ILE A 1 207 ? 27.75 -10.359 -4.828 1 78.88 207 ILE A O 1
ATOM 1564 N N . GLU A 1 208 ? 29.578 -10.688 -3.531 1 79.06 208 GLU A N 1
ATOM 1565 C CA . GLU A 1 208 ? 28.938 -11.57 -2.564 1 79.06 208 GLU A CA 1
ATOM 1566 C C . GLU A 1 208 ? 27.688 -10.93 -1.986 1 79.06 208 GLU A C 1
ATOM 1568 O O . GLU A 1 208 ? 26.625 -11.555 -1.946 1 79.06 208 GLU A O 1
ATOM 1573 N N . ASP A 1 209 ? 27.797 -9.68 -1.562 1 82.19 209 ASP A N 1
ATOM 1574 C CA . ASP A 1 209 ? 26.656 -8.992 -0.977 1 82.19 209 ASP A CA 1
ATOM 1575 C C . ASP A 1 209 ? 25.5 -8.883 -1.98 1 82.19 209 ASP A C 1
ATOM 1577 O O . ASP A 1 209 ? 24.328 -8.953 -1.604 1 82.19 209 ASP A O 1
ATOM 1581 N N . LEU A 1 210 ? 25.859 -8.734 -3.146 1 83.31 210 LEU A N 1
ATOM 1582 C CA . LEU A 1 210 ? 24.844 -8.656 -4.188 1 83.31 210 LEU A CA 1
ATOM 1583 C C . LEU A 1 210 ? 24.188 -10.008 -4.41 1 83.31 210 LEU A C 1
ATOM 1585 O O . LEU A 1 210 ? 22.969 -10.086 -4.602 1 83.31 210 LEU A O 1
ATOM 1589 N N . GLU A 1 211 ? 24.953 -11.016 -4.332 1 82.38 211 GLU A N 1
ATOM 1590 C CA . GLU A 1 211 ? 24.406 -12.367 -4.434 1 82.38 211 GLU A CA 1
ATOM 1591 C C . GLU A 1 211 ? 23.391 -12.641 -3.318 1 82.38 211 GLU A C 1
ATOM 1593 O O . GLU A 1 211 ? 22.312 -13.188 -3.564 1 82.38 211 GLU A O 1
ATOM 1598 N N . ARG A 1 212 ? 23.797 -12.227 -2.176 1 83.12 212 ARG A N 1
ATOM 1599 C CA . ARG A 1 212 ? 22.906 -12.414 -1.03 1 83.12 212 ARG A CA 1
ATOM 1600 C C . ARG A 1 212 ? 21.625 -11.609 -1.197 1 83.12 212 ARG A C 1
ATOM 1602 O O . ARG A 1 212 ? 20.531 -12.086 -0.854 1 83.12 212 ARG A O 1
ATOM 1609 N N . ALA A 1 213 ? 21.766 -10.398 -1.683 1 86.94 213 ALA A N 1
ATOM 1610 C CA . ALA A 1 213 ? 20.594 -9.547 -1.917 1 86.94 213 ALA A CA 1
ATOM 1611 C C . ALA A 1 213 ? 19.641 -10.188 -2.922 1 86.94 213 ALA A C 1
ATOM 1613 O O . ALA A 1 213 ? 18.438 -10.258 -2.684 1 86.94 213 ALA A O 1
ATOM 1614 N N . VAL A 1 214 ? 20.172 -10.75 -3.922 1 85.81 214 VAL A N 1
ATOM 1615 C CA . VAL A 1 214 ? 19.375 -11.359 -4.984 1 85.81 214 VAL A CA 1
ATOM 1616 C C . VAL A 1 214 ? 18.688 -12.617 -4.469 1 85.81 214 VAL A C 1
ATOM 1618 O O . VAL A 1 214 ? 17.5 -12.82 -4.695 1 85.81 214 VAL A O 1
ATOM 1621 N N . ASP A 1 215 ? 19.438 -13.406 -3.705 1 82.06 215 ASP A N 1
ATOM 1622 C CA . ASP A 1 215 ? 18.859 -14.609 -3.107 1 82.06 215 ASP A CA 1
ATOM 1623 C C . ASP A 1 215 ? 17.703 -14.258 -2.178 1 82.06 215 ASP A C 1
ATOM 1625 O O . ASP A 1 215 ? 16.688 -14.969 -2.133 1 82.06 215 ASP A O 1
ATOM 1629 N N . THR A 1 216 ? 17.875 -13.195 -1.486 1 87.25 216 THR A N 1
ATOM 1630 C CA . THR A 1 216 ? 16.859 -12.766 -0.531 1 87.25 216 THR A CA 1
ATOM 1631 C C . THR A 1 216 ? 15.594 -12.328 -1.252 1 87.25 216 THR A C 1
ATOM 1633 O O . THR A 1 216 ? 14.484 -12.617 -0.796 1 87.25 216 THR A O 1
ATOM 1636 N N . ILE A 1 217 ? 15.719 -11.688 -2.354 1 89.25 217 ILE A N 1
ATOM 1637 C CA . ILE A 1 217 ? 14.555 -11.242 -3.105 1 89.25 217 ILE A CA 1
ATOM 1638 C C . ILE A 1 217 ? 13.781 -12.453 -3.629 1 89.25 217 ILE A C 1
ATOM 1640 O O . ILE A 1 217 ? 12.555 -12.469 -3.602 1 89.25 217 ILE A O 1
ATOM 1644 N N . VAL A 1 218 ? 14.492 -13.438 -4.086 1 83.25 218 VAL A N 1
ATOM 1645 C CA . VAL A 1 218 ? 13.859 -14.648 -4.602 1 83.25 218 VAL A CA 1
ATOM 1646 C C . VAL A 1 218 ? 13.086 -15.344 -3.482 1 83.25 218 VAL A C 1
ATOM 1648 O O . VAL A 1 218 ? 11.953 -15.773 -3.682 1 83.25 218 VAL A O 1
ATOM 1651 N N . LEU A 1 219 ? 13.773 -15.406 -2.355 1 84.69 219 LEU A N 1
ATOM 1652 C CA . LEU A 1 219 ? 13.109 -15.992 -1.199 1 84.69 219 LEU A CA 1
ATOM 1653 C C . LEU A 1 219 ? 11.875 -15.188 -0.81 1 84.69 219 LEU A C 1
ATOM 1655 O O . LEU A 1 219 ? 10.82 -15.766 -0.501 1 84.69 219 LEU A O 1
ATOM 1659 N N . MET A 1 220 ? 11.977 -13.875 -0.806 1 90.94 220 MET A N 1
ATOM 1660 C CA . MET A 1 220 ? 10.844 -12.992 -0.515 1 90.94 220 MET A CA 1
ATOM 1661 C C . MET A 1 220 ? 9.695 -13.242 -1.483 1 90.94 220 MET A C 1
ATOM 1663 O O . MET A 1 220 ? 8.539 -13.312 -1.071 1 90.94 220 MET A O 1
ATOM 1667 N N . LYS A 1 221 ? 10.039 -13.312 -2.703 1 89.12 221 LYS A N 1
ATOM 1668 C CA . LYS A 1 221 ? 9.031 -13.57 -3.73 1 89.12 221 LYS A CA 1
ATOM 1669 C C . LYS A 1 221 ? 8.289 -14.875 -3.463 1 89.12 221 LYS A C 1
ATOM 1671 O O . LYS A 1 221 ? 7.059 -14.906 -3.477 1 89.12 221 LYS A O 1
ATOM 1676 N N . ASP A 1 222 ? 9.047 -15.922 -3.195 1 82.44 222 ASP A N 1
ATOM 1677 C CA . ASP A 1 222 ? 8.445 -17.234 -2.947 1 82.44 222 ASP A CA 1
ATOM 1678 C C . ASP A 1 222 ? 7.535 -17.188 -1.723 1 82.44 222 ASP A C 1
ATOM 1680 O O . ASP A 1 222 ? 6.422 -17.734 -1.755 1 82.44 222 ASP A O 1
ATOM 1684 N N . MET A 1 223 ? 8.008 -16.562 -0.735 1 86.25 223 MET A N 1
ATOM 1685 C CA . MET A 1 223 ? 7.262 -16.516 0.52 1 86.25 223 MET A CA 1
ATOM 1686 C C . MET A 1 223 ? 6.008 -15.664 0.372 1 86.25 223 MET A C 1
ATOM 1688 O O . MET A 1 223 ? 4.961 -15.992 0.936 1 86.25 223 MET A O 1
ATOM 1692 N N . SER A 1 224 ? 6.145 -14.57 -0.337 1 92.44 224 SER A N 1
ATOM 1693 C CA . SER A 1 224 ? 4.988 -13.703 -0.537 1 92.44 224 SER A CA 1
ATOM 1694 C C . SER A 1 224 ? 3.902 -14.406 -1.348 1 92.44 224 SER A C 1
ATOM 1696 O O . SER A 1 224 ? 2.715 -14.289 -1.035 1 92.44 224 SER A O 1
ATOM 1698 N N . GLU A 1 225 ? 4.32 -15.133 -2.34 1 87.69 225 GLU A N 1
ATOM 1699 C CA . GLU A 1 225 ? 3.367 -15.906 -3.131 1 87.69 225 GLU A CA 1
ATOM 1700 C C . GLU A 1 225 ? 2.686 -16.984 -2.285 1 87.69 225 GLU A C 1
ATOM 1702 O O . GLU A 1 225 ? 1.474 -17.188 -2.387 1 87.69 225 GLU A O 1
ATOM 1707 N N . LEU A 1 226 ? 3.484 -17.625 -1.511 1 84.38 226 LEU A N 1
ATOM 1708 C CA . LEU A 1 226 ? 2.941 -18.625 -0.599 1 84.38 226 LEU A CA 1
ATOM 1709 C C . LEU A 1 226 ? 1.943 -18 0.368 1 84.38 226 LEU A C 1
ATOM 1711 O O . LEU A 1 226 ? 0.885 -18.562 0.634 1 84.38 226 LEU A O 1
ATOM 1715 N N . ALA A 1 227 ? 2.311 -16.859 0.881 1 91.38 227 ALA A N 1
ATOM 1716 C CA . ALA A 1 227 ? 1.442 -16.156 1.823 1 91.38 227 ALA A CA 1
ATOM 1717 C C . ALA A 1 227 ? 0.091 -15.844 1.189 1 91.38 227 ALA A C 1
ATOM 1719 O O . ALA A 1 227 ? -0.952 -15.984 1.83 1 91.38 227 ALA A O 1
ATOM 1720 N N . VAL A 1 228 ? 0.111 -15.391 -0.03 1 93.69 228 VAL A N 1
ATOM 1721 C CA . VAL A 1 228 ? -1.131 -15.078 -0.729 1 93.69 228 VAL A CA 1
ATOM 1722 C C . VAL A 1 228 ? -1.976 -16.344 -0.875 1 93.69 228 VAL A C 1
ATOM 1724 O O . VAL A 1 228 ? -3.18 -16.328 -0.61 1 93.69 228 VAL A O 1
ATOM 1727 N N . ASP A 1 229 ? -1.363 -17.438 -1.282 1 87.5 229 ASP A N 1
ATOM 1728 C CA . ASP A 1 229 ? -2.074 -18.703 -1.425 1 87.5 229 ASP A CA 1
ATOM 1729 C C . ASP A 1 229 ? -2.697 -19.125 -0.1 1 87.5 229 ASP A C 1
ATOM 1731 O O . ASP A 1 229 ? -3.867 -19.516 -0.056 1 87.5 229 ASP A O 1
ATOM 1735 N N . LEU A 1 230 ? -1.909 -19.047 0.901 1 88.75 230 LEU A N 1
ATOM 1736 C CA . LEU A 1 230 ? -2.387 -19.453 2.213 1 88.75 230 LEU A CA 1
ATOM 1737 C C . LEU A 1 230 ? -3.479 -18.531 2.721 1 88.75 230 LEU A C 1
ATOM 1739 O O . LEU A 1 230 ? -4.402 -18.953 3.412 1 88.75 230 LEU A O 1
ATOM 1743 N N . ALA A 1 231 ? -3.338 -17.281 2.412 1 93.75 231 ALA A N 1
ATOM 1744 C CA . ALA A 1 231 ? -4.367 -16.328 2.812 1 93.75 231 ALA A CA 1
ATOM 1745 C C . ALA A 1 231 ? -5.719 -16.688 2.203 1 93.75 231 ALA A C 1
ATOM 1747 O O . ALA A 1 231 ? -6.734 -16.719 2.902 1 93.75 231 ALA A O 1
ATOM 1748 N N . TYR A 1 232 ? -5.727 -16.969 0.938 1 92.12 232 TYR A N 1
ATOM 1749 C CA . TYR A 1 232 ? -6.961 -17.422 0.301 1 92.12 232 TYR A CA 1
ATOM 1750 C C . TYR A 1 232 ? -7.438 -18.734 0.902 1 92.12 232 TYR A C 1
ATOM 1752 O O . TYR A 1 232 ? -8.641 -18.953 1.071 1 92.12 232 TYR A O 1
ATOM 1760 N N . GLY A 1 233 ? -6.504 -19.625 1.185 1 88 233 GLY A N 1
ATOM 1761 C CA . GLY A 1 233 ? -6.859 -20.844 1.87 1 88 233 GLY A CA 1
ATOM 1762 C C . GLY A 1 233 ? -7.504 -20.609 3.223 1 88 233 GLY A C 1
ATOM 1763 O O . GLY A 1 233 ? -8.484 -21.281 3.568 1 88 233 GLY A O 1
ATOM 1764 N N . ALA A 1 234 ? -6.934 -19.688 3.961 1 88.81 234 ALA A N 1
ATOM 1765 C CA . ALA A 1 234 ? -7.477 -19.359 5.277 1 88.81 234 ALA A CA 1
ATOM 1766 C C . ALA A 1 234 ? -8.93 -18.906 5.176 1 88.81 234 ALA A C 1
ATOM 1768 O O . ALA A 1 234 ? -9.766 -19.266 6.004 1 88.81 234 ALA A O 1
ATOM 1769 N N . VAL A 1 235 ? -9.195 -18.141 4.203 1 89.81 235 VAL A N 1
ATOM 1770 C CA . VAL A 1 235 ? -10.547 -17.641 4 1 89.81 235 VAL A CA 1
ATOM 1771 C C . VAL A 1 235 ? -11.461 -18.766 3.545 1 89.81 235 VAL A C 1
ATOM 1773 O O . VAL A 1 235 ? -12.57 -18.922 4.066 1 89.81 235 VAL A O 1
ATOM 1776 N N . LEU A 1 236 ? -11.016 -19.562 2.607 1 87.5 236 LEU A N 1
ATOM 1777 C CA . LEU A 1 236 ? -11.797 -20.656 2.027 1 87.5 236 LEU A CA 1
ATOM 1778 C C . LEU A 1 236 ? -12.203 -21.656 3.1 1 87.5 236 LEU A C 1
ATOM 1780 O O . LEU A 1 236 ? -13.336 -22.156 3.098 1 87.5 236 LEU A O 1
ATOM 1784 N N . PHE A 1 237 ? -11.336 -21.891 4.051 1 87.06 237 PHE A N 1
ATOM 1785 C CA . PHE A 1 237 ? -11.57 -22.953 5.02 1 87.06 237 PHE A CA 1
ATOM 1786 C C . PHE A 1 237 ? -11.891 -22.375 6.391 1 87.06 237 PHE A C 1
ATOM 1788 O O . PHE A 1 237 ? -11.984 -23.125 7.375 1 87.06 237 PHE A O 1
ATOM 1795 N N . ASP A 1 238 ? -11.992 -21.125 6.438 1 86.81 238 ASP A N 1
ATOM 1796 C CA . ASP A 1 238 ? -12.211 -20.438 7.711 1 86.81 238 ASP A CA 1
ATOM 1797 C C . ASP A 1 238 ? -11.266 -20.969 8.789 1 86.81 238 ASP A C 1
ATOM 1799 O O . ASP A 1 238 ? -11.703 -21.375 9.867 1 86.81 238 ASP A O 1
ATOM 1803 N N . SER A 1 239 ? -10.031 -20.969 8.461 1 86.56 239 SER A N 1
ATOM 1804 C CA . SER A 1 239 ? -9.023 -21.547 9.344 1 86.56 239 SER A CA 1
ATOM 1805 C C . SER A 1 239 ? -8.188 -20.469 10.023 1 86.56 239 SER A C 1
ATOM 1807 O O . SER A 1 239 ? -7.344 -19.844 9.375 1 86.56 239 SER A O 1
ATOM 1809 N N . GLU A 1 240 ? -8.352 -20.359 11.258 1 86.25 240 GLU A N 1
ATOM 1810 C CA . GLU A 1 240 ? -7.547 -19.422 12.031 1 86.25 240 GLU A CA 1
ATOM 1811 C C . GLU A 1 240 ? -6.078 -19.828 12.039 1 86.25 240 GLU A C 1
ATOM 1813 O O . GLU A 1 240 ? -5.188 -18.969 12.008 1 86.25 240 GLU A O 1
ATOM 1818 N N . GLY A 1 241 ? -5.844 -21.094 12.078 1 81.19 241 GLY A N 1
ATOM 1819 C CA . GLY A 1 241 ? -4.477 -21.594 12.07 1 81.19 241 GLY A CA 1
ATOM 1820 C C . GLY A 1 241 ? -3.713 -21.219 10.812 1 81.19 241 GLY A C 1
ATOM 1821 O O . GLY A 1 241 ? -2.547 -20.828 10.883 1 81.19 241 GLY A O 1
ATOM 1822 N N . VAL A 1 242 ? -4.332 -21.406 9.695 1 87.19 242 VAL A N 1
ATOM 1823 C CA . VAL A 1 242 ? -3.695 -21.047 8.43 1 87.19 242 VAL A CA 1
ATOM 1824 C C . VAL A 1 242 ? -3.473 -19.531 8.367 1 87.19 242 VAL A C 1
ATOM 1826 O O . VAL A 1 242 ? -2.438 -19.078 7.883 1 87.19 242 VAL A O 1
ATOM 1829 N N . ALA A 1 243 ? -4.438 -18.766 8.875 1 89.75 243 ALA A N 1
ATOM 1830 C CA . ALA A 1 243 ? -4.305 -17.312 8.898 1 89.75 243 ALA A CA 1
ATOM 1831 C C . ALA A 1 243 ? -3.125 -16.891 9.766 1 89.75 243 ALA A C 1
ATOM 1833 O O . ALA A 1 243 ? -2.416 -15.938 9.438 1 89.75 243 ALA A O 1
ATOM 1834 N N . GLU A 1 244 ? -2.947 -17.578 10.805 1 87.88 244 GLU A N 1
ATOM 1835 C CA . GLU A 1 244 ? -1.818 -17.297 11.688 1 87.88 244 GLU A CA 1
ATOM 1836 C C . GLU A 1 244 ? -0.49 -17.531 10.977 1 87.88 244 GLU A C 1
ATOM 1838 O O . GLU A 1 244 ? 0.48 -16.812 11.195 1 87.88 244 GLU A O 1
ATOM 1843 N N . GLU A 1 245 ? -0.456 -18.562 10.195 1 84.62 245 GLU A N 1
ATOM 1844 C CA . GLU A 1 245 ? 0.754 -18.828 9.422 1 84.62 245 GLU A CA 1
ATOM 1845 C C . GLU A 1 245 ? 1.022 -17.703 8.422 1 84.62 245 GLU A C 1
ATOM 1847 O O . GLU A 1 245 ? 2.178 -17.391 8.133 1 84.62 245 GLU A O 1
ATOM 1852 N N . VAL A 1 246 ? -0.051 -17.125 7.852 1 90.88 246 VAL A N 1
ATOM 1853 C CA . VAL A 1 246 ? 0.102 -15.984 6.961 1 90.88 246 VAL A CA 1
ATOM 1854 C C . VAL A 1 246 ? 0.76 -14.828 7.711 1 90.88 246 VAL A C 1
ATOM 1856 O O . VAL A 1 246 ? 1.658 -14.172 7.188 1 90.88 246 VAL A O 1
ATOM 1859 N N . GLU A 1 247 ? 0.345 -14.586 8.938 1 90.88 247 GLU A N 1
ATOM 1860 C CA . GLU A 1 247 ? 0.938 -13.547 9.773 1 90.88 247 GLU A CA 1
ATOM 1861 C C . GLU A 1 247 ? 2.424 -13.805 10.008 1 90.88 247 GLU A C 1
ATOM 1863 O O . GLU A 1 247 ? 3.238 -12.883 9.945 1 90.88 247 GLU A O 1
ATOM 1868 N N . GLU A 1 248 ? 2.723 -15.047 10.258 1 86.62 248 GLU A N 1
ATOM 1869 C CA . GLU A 1 248 ? 4.113 -15.422 10.492 1 86.62 248 GLU A CA 1
ATOM 1870 C C . GLU A 1 248 ? 4.957 -15.211 9.234 1 86.62 248 GLU A C 1
ATOM 1872 O O . GLU A 1 248 ? 6.094 -14.742 9.312 1 86.62 248 GLU A O 1
ATOM 1877 N N . LEU A 1 249 ? 4.41 -15.602 8.117 1 86.56 249 LEU A N 1
ATOM 1878 C CA . LEU A 1 249 ? 5.121 -15.43 6.855 1 86.56 249 LEU A CA 1
ATOM 1879 C C . LEU A 1 249 ? 5.355 -13.953 6.566 1 86.56 249 LEU A C 1
ATOM 1881 O O . LEU A 1 249 ? 6.41 -13.578 6.047 1 86.56 249 LEU A O 1
ATOM 1885 N N . GLU A 1 250 ? 4.383 -13.141 6.852 1 91.31 250 GLU A N 1
ATOM 1886 C CA . GLU A 1 250 ? 4.523 -11.695 6.656 1 91.31 250 GLU A CA 1
ATOM 1887 C C . GLU A 1 250 ? 5.66 -11.133 7.508 1 91.31 250 GLU A C 1
ATOM 1889 O O . GLU A 1 250 ? 6.453 -10.32 7.031 1 91.31 250 GLU A O 1
ATOM 1894 N N . ALA A 1 251 ? 5.727 -11.547 8.734 1 88.06 251 ALA A N 1
ATOM 1895 C CA . ALA A 1 251 ? 6.805 -11.117 9.617 1 88.06 251 ALA A CA 1
ATOM 1896 C C . ALA A 1 251 ? 8.164 -11.562 9.086 1 88.06 251 ALA A C 1
ATOM 1898 O O . ALA A 1 251 ? 9.156 -10.836 9.188 1 88.06 251 ALA A O 1
ATOM 1899 N N . GLU A 1 252 ? 8.203 -12.75 8.57 1 85.56 252 GLU A N 1
ATOM 1900 C CA . GLU A 1 252 ? 9.438 -13.273 7.992 1 85.56 252 GLU A CA 1
ATOM 1901 C C . GLU A 1 252 ? 9.859 -12.453 6.77 1 85.56 252 GLU A C 1
ATOM 1903 O O . GLU A 1 252 ? 11.047 -12.164 6.59 1 85.56 252 GLU A O 1
ATOM 1908 N N . VAL A 1 253 ? 8.906 -12.125 5.93 1 91.5 253 VAL A N 1
ATOM 1909 C CA . VAL A 1 253 ? 9.195 -11.32 4.746 1 91.5 253 VAL A CA 1
ATOM 1910 C C . VAL A 1 253 ? 9.703 -9.945 5.168 1 91.5 253 VAL A C 1
ATOM 1912 O O . VAL A 1 253 ? 10.617 -9.398 4.551 1 91.5 253 VAL A O 1
ATOM 1915 N N . ASP A 1 254 ? 9.164 -9.383 6.215 1 88.75 254 ASP A N 1
ATOM 1916 C CA . ASP A 1 254 ? 9.633 -8.109 6.754 1 88.75 254 ASP A CA 1
ATOM 1917 C C . ASP A 1 254 ? 11.102 -8.203 7.172 1 88.75 254 ASP A C 1
ATOM 1919 O O . ASP A 1 254 ? 11.891 -7.301 6.895 1 88.75 254 ASP A O 1
ATOM 1923 N N . ALA A 1 255 ? 11.398 -9.297 7.84 1 86.94 255 ALA A N 1
ATOM 1924 C CA . ALA A 1 255 ? 12.773 -9.508 8.289 1 86.94 255 ALA A CA 1
ATOM 1925 C C . ALA A 1 255 ? 13.719 -9.68 7.098 1 86.94 255 ALA A C 1
ATOM 1927 O O . ALA A 1 255 ? 14.836 -9.164 7.113 1 86.94 255 ALA A O 1
ATOM 1928 N N . LEU A 1 256 ? 13.289 -10.359 6.113 1 87.94 256 LEU A N 1
ATOM 1929 C CA . LEU A 1 256 ? 14.086 -10.555 4.902 1 87.94 256 LEU A CA 1
ATOM 1930 C C . LEU A 1 256 ? 14.305 -9.234 4.184 1 87.94 256 LEU A C 1
ATOM 1932 O O . LEU A 1 256 ? 15.406 -8.969 3.682 1 87.94 256 LEU A O 1
ATOM 1936 N N . LYS A 1 257 ? 13.281 -8.438 4.125 1 92.12 257 LYS A N 1
ATOM 1937 C CA . LYS A 1 257 ? 13.422 -7.125 3.5 1 92.12 257 LYS A CA 1
ATOM 1938 C C . LYS A 1 257 ? 14.484 -6.293 4.219 1 92.12 257 LYS A C 1
ATOM 1940 O O . LYS A 1 257 ? 15.297 -5.625 3.574 1 92.12 257 LYS A O 1
ATOM 1945 N N . SER A 1 258 ? 14.43 -6.367 5.492 1 87.75 258 SER A N 1
ATOM 1946 C CA . SER A 1 258 ? 15.414 -5.645 6.285 1 87.75 258 SER A CA 1
ATOM 1947 C C . SER A 1 258 ? 16.828 -6.113 5.969 1 87.75 258 SER A C 1
ATOM 1949 O O . SER A 1 258 ? 17.734 -5.297 5.785 1 87.75 258 SER A O 1
ATOM 1951 N N . ARG A 1 259 ? 17.016 -7.398 5.91 1 85.88 259 ARG A N 1
ATOM 1952 C CA . ARG A 1 259 ? 18.328 -7.965 5.582 1 85.88 259 ARG A CA 1
ATOM 1953 C C . ARG A 1 259 ? 18.734 -7.613 4.156 1 85.88 259 ARG A C 1
ATOM 1955 O O . ARG A 1 259 ? 19.891 -7.281 3.902 1 85.88 259 ARG A O 1
ATOM 1962 N N . PHE A 1 260 ? 17.797 -7.684 3.254 1 92.12 260 PHE A N 1
ATOM 1963 C CA . PHE A 1 260 ? 18.031 -7.305 1.866 1 92.12 260 PHE A CA 1
ATOM 1964 C C . PHE A 1 260 ? 18.562 -5.879 1.778 1 92.12 260 PHE A C 1
ATOM 1966 O O . PHE A 1 260 ? 19.531 -5.621 1.062 1 92.12 260 PHE A O 1
ATOM 1973 N N . GLU A 1 261 ? 17.891 -4.969 2.486 1 90.62 261 GLU A N 1
ATOM 1974 C CA . GLU A 1 261 ? 18.297 -3.566 2.457 1 90.62 261 GLU A CA 1
ATOM 1975 C C . GLU A 1 261 ? 19.734 -3.402 2.947 1 90.62 261 GLU A C 1
ATOM 1977 O O . GLU A 1 261 ? 20.516 -2.65 2.359 1 90.62 261 GLU A O 1
ATOM 1982 N N . ALA A 1 262 ? 20.078 -4.152 3.982 1 88.06 262 ALA A N 1
ATOM 1983 C CA . ALA A 1 262 ? 21.438 -4.109 4.512 1 88.06 262 ALA A CA 1
ATOM 1984 C C . ALA A 1 262 ? 22.453 -4.605 3.477 1 88.06 262 ALA A C 1
ATOM 1986 O O . ALA A 1 262 ? 23.469 -3.955 3.227 1 88.06 262 ALA A O 1
ATOM 1987 N N . TRP A 1 263 ? 22.094 -5.727 2.854 1 87.31 263 TRP A N 1
ATOM 1988 C CA . TRP A 1 263 ? 22.984 -6.312 1.858 1 87.31 263 TRP A CA 1
ATOM 1989 C C . TRP A 1 263 ? 23.125 -5.395 0.646 1 87.31 263 TRP A C 1
ATOM 1991 O O . TRP A 1 263 ? 24.219 -5.246 0.096 1 87.31 263 TRP A O 1
ATOM 2001 N N . THR A 1 264 ? 22.062 -4.789 0.209 1 90 264 THR A N 1
ATOM 2002 C CA . THR A 1 264 ? 22.062 -3.918 -0.962 1 90 264 THR A CA 1
ATOM 2003 C C . THR A 1 264 ? 22.891 -2.662 -0.706 1 90 264 THR A C 1
ATOM 2005 O O . THR A 1 264 ? 23.672 -2.238 -1.563 1 90 264 THR A O 1
ATOM 2008 N N . LEU A 1 265 ? 22.75 -2.092 0.508 1 89.06 265 LEU A N 1
ATOM 2009 C CA . LEU A 1 265 ? 23.516 -0.903 0.861 1 89.06 265 LEU A CA 1
ATOM 2010 C C . LEU A 1 265 ? 25 -1.229 0.961 1 89.06 265 LEU A C 1
ATOM 2012 O O . LEU A 1 265 ? 25.844 -0.438 0.528 1 89.06 265 LEU A O 1
ATOM 2016 N N . ARG A 1 266 ? 25.328 -2.4 1.433 1 87.88 266 ARG A N 1
ATOM 2017 C CA . ARG A 1 266 ? 26.719 -2.834 1.483 1 87.88 266 ARG A CA 1
ATOM 2018 C C . ARG A 1 266 ? 27.266 -3.07 0.082 1 87.88 266 ARG A C 1
ATOM 2020 O O . ARG A 1 266 ? 28.406 -2.709 -0.211 1 87.88 266 ARG A O 1
ATOM 2027 N N . ALA A 1 267 ? 26.438 -3.672 -0.735 1 87.44 267 ALA A N 1
ATOM 2028 C CA . ALA A 1 267 ? 26.844 -3.941 -2.111 1 87.44 267 ALA A CA 1
ATOM 2029 C C . ALA A 1 267 ? 27.094 -2.645 -2.877 1 87.44 267 ALA A C 1
ATOM 2031 O O . ALA A 1 267 ? 27.953 -2.586 -3.754 1 87.44 267 ALA A O 1
ATOM 2032 N N . ALA A 1 268 ? 26.344 -1.596 -2.508 1 88.06 268 ALA A N 1
ATOM 2033 C CA . ALA A 1 268 ? 26.422 -0.312 -3.199 1 88.06 268 ALA A CA 1
ATOM 2034 C C . ALA A 1 268 ? 27.844 0.27 -3.102 1 88.06 268 ALA A C 1
ATOM 2036 O O . ALA A 1 268 ? 28.297 0.964 -4.016 1 88.06 268 ALA A O 1
ATOM 2037 N N . SER A 1 269 ? 28.531 -0.114 -2.051 1 84.94 269 SER A N 1
ATOM 2038 C CA . SER A 1 269 ? 29.875 0.403 -1.854 1 84.94 269 SER A CA 1
ATOM 2039 C C . SER A 1 269 ? 30.891 -0.352 -2.713 1 84.94 269 SER A C 1
ATOM 2041 O O . SER A 1 269 ? 32.031 0.094 -2.879 1 84.94 269 SER A O 1
ATOM 2043 N N . ARG A 1 270 ? 30.422 -1.388 -3.363 1 84.56 270 ARG A N 1
ATOM 2044 C CA . ARG A 1 270 ? 31.375 -2.268 -4.035 1 84.56 270 ARG A CA 1
ATOM 2045 C C . ARG A 1 270 ? 31.078 -2.359 -5.527 1 84.56 270 ARG A C 1
ATOM 2047 O O . ARG A 1 270 ? 31.859 -2.941 -6.285 1 84.56 270 ARG A O 1
ATOM 2054 N N . VAL A 1 271 ? 29.953 -1.807 -5.898 1 84.88 271 VAL A N 1
ATOM 2055 C CA . VAL A 1 271 ? 29.594 -1.843 -7.312 1 84.88 271 VAL A CA 1
ATOM 2056 C C . VAL A 1 271 ? 30.078 -0.569 -8 1 84.88 271 VAL A C 1
ATOM 2058 O O . VAL A 1 271 ? 30.281 0.461 -7.348 1 84.88 271 VAL A O 1
ATOM 2061 N N . GLU A 1 272 ? 30.312 -0.663 -9.266 1 83.06 272 GLU A N 1
ATOM 2062 C CA . GLU A 1 272 ? 30.781 0.474 -10.055 1 83.06 272 GLU A CA 1
ATOM 2063 C C . GLU A 1 272 ? 29.734 1.591 -10.094 1 83.06 272 GLU A C 1
ATOM 2065 O O . GLU A 1 272 ? 30.078 2.768 -9.961 1 83.06 272 GLU A O 1
ATOM 2070 N N . ASP A 1 273 ? 28.531 1.261 -10.281 1 87.12 273 ASP A N 1
ATOM 2071 C CA . ASP A 1 273 ? 27.422 2.213 -10.32 1 87.12 273 ASP A CA 1
ATOM 2072 C C . ASP A 1 273 ? 26.328 1.827 -9.328 1 87.12 273 ASP A C 1
ATOM 2074 O O . ASP A 1 273 ? 25.406 1.084 -9.672 1 87.12 273 ASP A O 1
ATOM 2078 N N . PRO A 1 274 ? 26.344 2.443 -8.172 1 86.5 274 PRO A N 1
ATOM 2079 C CA . PRO A 1 274 ? 25.375 2.09 -7.141 1 86.5 274 PRO A CA 1
ATOM 2080 C C . PRO A 1 274 ? 23.938 2.326 -7.586 1 86.5 274 PRO A C 1
ATOM 2082 O O . PRO A 1 274 ? 23.016 1.639 -7.121 1 86.5 274 PRO A O 1
ATOM 2085 N N . VAL A 1 275 ? 23.719 3.197 -8.492 1 86.94 275 VAL A N 1
ATOM 2086 C CA . VAL A 1 275 ? 22.391 3.545 -8.961 1 86.94 275 VAL A CA 1
ATOM 2087 C C . VAL A 1 275 ? 21.781 2.365 -9.719 1 86.94 275 VAL A C 1
ATOM 2089 O O . VAL A 1 275 ? 20.562 2.271 -9.852 1 86.94 275 VAL A O 1
ATOM 2092 N N . SER A 1 276 ? 22.656 1.489 -10.109 1 87.81 276 SER A N 1
ATOM 2093 C CA . SER A 1 276 ? 22.203 0.321 -10.859 1 87.81 276 SER A CA 1
ATOM 2094 C C . SER A 1 276 ? 21.484 -0.666 -9.953 1 87.81 276 SER A C 1
ATOM 2096 O O . SER A 1 276 ? 20.844 -1.609 -10.438 1 87.81 276 SER A O 1
ATOM 2098 N N . LEU A 1 277 ? 21.484 -0.396 -8.648 1 89.94 277 LEU A N 1
ATOM 2099 C CA . LEU A 1 277 ? 20.859 -1.3 -7.688 1 89.94 277 LEU A CA 1
ATOM 2100 C C . LEU A 1 277 ? 19.453 -0.841 -7.348 1 89.94 277 LEU A C 1
ATOM 2102 O O . LEU A 1 277 ? 18.734 -1.518 -6.605 1 89.94 277 LEU A O 1
ATOM 2106 N N . ARG A 1 278 ? 19 0.255 -7.918 1 90.75 278 ARG A N 1
ATOM 2107 C CA . ARG A 1 278 ? 17.703 0.845 -7.582 1 90.75 278 ARG A CA 1
ATOM 2108 C C . ARG A 1 278 ? 16.562 -0.113 -7.906 1 90.75 278 ARG A C 1
ATOM 2110 O O . ARG A 1 278 ? 15.57 -0.183 -7.172 1 90.75 278 ARG A O 1
ATOM 2117 N N . GLY A 1 279 ? 16.688 -0.818 -9 1 91.5 279 GLY A N 1
ATOM 2118 C CA . GLY A 1 279 ? 15.664 -1.776 -9.375 1 91.5 279 GLY A CA 1
ATOM 2119 C C . GLY A 1 279 ? 15.453 -2.859 -8.336 1 91.5 279 GLY A C 1
ATOM 2120 O O . GLY A 1 279 ? 14.32 -3.305 -8.117 1 91.5 279 GLY A O 1
ATOM 2121 N N . LEU A 1 280 ? 16.531 -3.242 -7.668 1 90.75 280 LEU A N 1
ATOM 2122 C CA . LEU A 1 280 ? 16.422 -4.242 -6.609 1 90.75 280 LEU A CA 1
ATOM 2123 C C . LEU A 1 280 ? 15.602 -3.713 -5.438 1 90.75 280 LEU A C 1
ATOM 2125 O O . LEU A 1 280 ? 14.781 -4.438 -4.875 1 90.75 280 LEU A O 1
ATOM 2129 N N . VAL A 1 281 ? 15.867 -2.502 -5.156 1 91.62 281 VAL A N 1
ATOM 2130 C CA . VAL A 1 281 ? 15.156 -1.873 -4.047 1 91.62 281 VAL A CA 1
ATOM 2131 C C . VAL A 1 281 ? 13.664 -1.806 -4.359 1 91.62 281 VAL A C 1
ATOM 2133 O O . VAL A 1 281 ? 12.828 -2.113 -3.506 1 91.62 281 VAL A O 1
ATOM 2136 N N . GLN A 1 282 ? 13.383 -1.476 -5.52 1 92.19 282 GLN A N 1
ATOM 2137 C CA . GLN A 1 282 ? 11.984 -1.38 -5.93 1 92.19 282 GLN A CA 1
ATOM 2138 C C . GLN A 1 282 ? 11.32 -2.752 -5.945 1 92.19 282 GLN A C 1
ATOM 2140 O O . GLN A 1 282 ? 10.164 -2.893 -5.543 1 92.19 282 GLN A O 1
ATOM 2145 N N . LEU A 1 283 ? 12.039 -3.732 -6.398 1 92.75 283 LEU A N 1
ATOM 2146 C CA . LEU A 1 283 ? 11.516 -5.094 -6.414 1 92.75 283 LEU A CA 1
ATOM 2147 C C . LEU A 1 283 ? 11.203 -5.574 -5 1 92.75 283 LEU A C 1
ATOM 2149 O O . LEU A 1 283 ? 10.156 -6.172 -4.762 1 92.75 283 LEU A O 1
ATOM 2153 N N . ALA A 1 284 ? 12.148 -5.312 -4.145 1 92.81 284 ALA A N 1
ATOM 2154 C CA . ALA A 1 284 ? 11.961 -5.734 -2.76 1 92.81 284 ALA A CA 1
ATOM 2155 C C . ALA A 1 284 ? 10.734 -5.066 -2.143 1 92.81 284 ALA A C 1
ATOM 2157 O O . ALA A 1 284 ? 9.961 -5.711 -1.436 1 92.81 284 ALA A O 1
ATOM 2158 N N . SER A 1 285 ? 10.594 -3.826 -2.42 1 93.94 285 SER A N 1
ATOM 2159 C CA . SER A 1 285 ? 9.445 -3.086 -1.895 1 93.94 285 SER A CA 1
ATOM 2160 C C . SER A 1 285 ? 8.133 -3.641 -2.434 1 93.94 285 SER A C 1
ATOM 2162 O O . SER A 1 285 ? 7.172 -3.816 -1.682 1 93.94 285 SER A O 1
ATOM 2164 N N . ALA A 1 286 ? 8.102 -3.855 -3.676 1 94.75 286 ALA A N 1
ATOM 2165 C CA . ALA A 1 286 ? 6.895 -4.395 -4.301 1 94.75 286 ALA A CA 1
ATOM 2166 C C . ALA A 1 286 ? 6.562 -5.781 -3.75 1 94.75 286 ALA A C 1
ATOM 2168 O O . ALA A 1 286 ? 5.398 -6.098 -3.512 1 94.75 286 ALA A O 1
ATOM 2169 N N . THR A 1 287 ? 7.551 -6.594 -3.568 1 93.56 287 THR A N 1
ATOM 2170 C CA . THR A 1 287 ? 7.348 -7.938 -3.041 1 93.56 287 THR A CA 1
ATOM 2171 C C . THR A 1 287 ? 6.797 -7.883 -1.619 1 93.56 287 THR A C 1
ATOM 2173 O O . THR A 1 287 ? 5.941 -8.688 -1.249 1 93.56 287 THR A O 1
ATOM 2176 N N . GLU A 1 288 ? 7.324 -6.992 -0.898 1 94.62 288 GLU A N 1
ATOM 2177 C CA . GLU A 1 288 ? 6.82 -6.805 0.459 1 94.62 288 GLU A CA 1
ATOM 2178 C C . GLU A 1 288 ? 5.348 -6.41 0.452 1 94.62 288 GLU A C 1
ATOM 2180 O O . GLU A 1 288 ? 4.578 -6.836 1.316 1 94.62 288 GLU A O 1
ATOM 2185 N N . ILE A 1 289 ? 5.02 -5.574 -0.445 1 95.88 289 ILE A N 1
ATOM 2186 C CA . ILE A 1 289 ? 3.637 -5.125 -0.571 1 95.88 289 ILE A CA 1
ATOM 2187 C C . ILE A 1 289 ? 2.732 -6.32 -0.869 1 95.88 289 ILE A C 1
ATOM 2189 O O . ILE A 1 289 ? 1.604 -6.391 -0.374 1 95.88 289 ILE A O 1
ATOM 2193 N N . ILE A 1 290 ? 3.16 -7.242 -1.634 1 95.81 290 ILE A N 1
ATOM 2194 C CA . ILE A 1 290 ? 2.385 -8.438 -1.942 1 95.81 290 ILE A CA 1
ATOM 2195 C C . ILE A 1 290 ? 2.168 -9.258 -0.671 1 95.81 290 ILE A C 1
ATOM 2197 O O . ILE A 1 290 ? 1.071 -9.766 -0.433 1 95.81 290 ILE A O 1
ATOM 2201 N N . SER A 1 291 ? 3.195 -9.344 0.08 1 93.88 291 SER A N 1
ATOM 2202 C CA . SER A 1 291 ? 3.07 -10.031 1.358 1 93.88 291 SER A CA 1
ATOM 2203 C C . SER A 1 291 ? 2.072 -9.336 2.271 1 93.88 291 SER A C 1
ATOM 2205 O O . SER A 1 291 ? 1.271 -9.984 2.943 1 93.88 291 SER A O 1
ATOM 2207 N N . ASP A 1 292 ? 2.127 -8.039 2.309 1 95.31 292 ASP A N 1
ATOM 2208 C CA . ASP A 1 292 ? 1.166 -7.262 3.09 1 95.31 292 ASP A CA 1
ATOM 2209 C C . ASP A 1 292 ? -0.263 -7.531 2.621 1 95.31 292 ASP A C 1
ATOM 2211 O O . ASP A 1 292 ? -1.186 -7.594 3.436 1 95.31 292 ASP A O 1
ATOM 2215 N N . ALA A 1 293 ? -0.425 -7.586 1.363 1 97.06 293 ALA A N 1
ATOM 2216 C CA . ALA A 1 293 ? -1.743 -7.859 0.796 1 97.06 293 ALA A CA 1
ATOM 2217 C C . ALA A 1 293 ? -2.283 -9.203 1.278 1 97.06 293 ALA A C 1
ATOM 2219 O O . ALA A 1 293 ? -3.486 -9.344 1.511 1 97.06 293 ALA A O 1
ATOM 2220 N N . ALA A 1 294 ? -1.407 -10.188 1.38 1 95.75 294 ALA A N 1
ATOM 2221 C CA . ALA A 1 294 ? -1.819 -11.492 1.877 1 95.75 294 ALA A CA 1
ATOM 2222 C C . ALA A 1 294 ? -2.428 -11.391 3.273 1 95.75 294 ALA A C 1
ATOM 2224 O O . ALA A 1 294 ? -3.443 -12.023 3.564 1 95.75 294 ALA A O 1
ATOM 2225 N N . LEU A 1 295 ? -1.793 -10.586 4.055 1 94.75 295 LEU A N 1
ATOM 2226 C CA . LEU A 1 295 ? -2.303 -10.391 5.41 1 94.75 295 LEU A CA 1
ATOM 2227 C C . LEU A 1 295 ? -3.684 -9.742 5.383 1 94.75 295 LEU A C 1
ATOM 2229 O O . LEU A 1 295 ? -4.555 -10.094 6.184 1 94.75 295 LEU A O 1
ATOM 2233 N N . GLU A 1 296 ? -3.877 -8.852 4.527 1 94.44 296 GLU A N 1
ATOM 2234 C CA . GLU A 1 296 ? -5.168 -8.188 4.391 1 94.44 296 GLU A CA 1
ATOM 2235 C C . GLU A 1 296 ? -6.25 -9.164 3.949 1 94.44 296 GLU A C 1
ATOM 2237 O O . GLU A 1 296 ? -7.398 -9.07 4.387 1 94.44 296 GLU A O 1
ATOM 2242 N N . ILE A 1 297 ? -5.891 -10.062 3.111 1 95.31 297 ILE A N 1
ATOM 2243 C CA . ILE A 1 297 ? -6.828 -11.086 2.67 1 95.31 297 ILE A CA 1
ATOM 2244 C C . ILE A 1 297 ? -7.285 -11.914 3.869 1 95.31 297 ILE A C 1
ATOM 2246 O O . ILE A 1 297 ? -8.469 -12.227 4 1 95.31 297 ILE A O 1
ATOM 2250 N N . ALA A 1 298 ? -6.383 -12.195 4.754 1 92.81 298 ALA A N 1
ATOM 2251 C CA . ALA A 1 298 ? -6.656 -13.094 5.871 1 92.81 298 ALA A CA 1
ATOM 2252 C C . ALA A 1 298 ? -7.234 -12.328 7.059 1 92.81 298 ALA A C 1
ATOM 2254 O O . ALA A 1 298 ? -7.574 -12.922 8.086 1 92.81 298 ALA A O 1
ATOM 2255 N N . GLU A 1 299 ? -7.375 -11.062 6.957 1 91.75 299 GLU A N 1
ATOM 2256 C CA . GLU A 1 299 ? -7.73 -10.195 8.078 1 91.75 299 GLU A CA 1
ATOM 2257 C C . GLU A 1 299 ? -9.047 -10.641 8.719 1 91.75 299 GLU A C 1
ATOM 2259 O O . GLU A 1 299 ? -9.156 -10.703 9.945 1 91.75 299 GLU A O 1
ATOM 2264 N N . GLY A 1 300 ? -10.094 -10.883 7.941 1 89.88 300 GLY A N 1
ATOM 2265 C CA . GLY A 1 300 ? -11.375 -11.297 8.484 1 89.88 300 GLY A CA 1
ATOM 2266 C C . GLY A 1 300 ? -11.273 -12.516 9.383 1 89.88 300 GLY A C 1
ATOM 2267 O O . GLY A 1 300 ? -11.836 -12.539 10.477 1 89.88 300 GLY A O 1
ATOM 2268 N N . VAL A 1 301 ? -10.5 -13.492 8.93 1 90.25 301 VAL A N 1
ATOM 2269 C CA . VAL A 1 301 ? -10.336 -14.727 9.68 1 90.25 301 VAL A CA 1
ATOM 2270 C C . VAL A 1 301 ? -9.555 -14.453 10.961 1 90.25 301 VAL A C 1
ATOM 2272 O O . VAL A 1 301 ? -9.891 -14.977 12.023 1 90.25 301 VAL A O 1
ATOM 2275 N N . LEU A 1 302 ? -8.57 -13.625 10.867 1 90.38 302 LEU A N 1
ATOM 2276 C CA . LEU A 1 302 ? -7.723 -13.305 12.008 1 90.38 302 LEU A CA 1
ATOM 2277 C C . LEU A 1 302 ? -8.508 -12.547 13.078 1 90.38 302 LEU A C 1
ATOM 2279 O O . LEU A 1 302 ? -8.219 -12.672 14.266 1 90.38 302 LEU A O 1
ATOM 2283 N N . ARG A 1 303 ? -9.492 -11.867 12.648 1 89 303 ARG A N 1
ATOM 2284 C CA . ARG A 1 303 ? -10.281 -11.07 13.578 1 89 303 ARG A CA 1
ATOM 2285 C C . ARG A 1 303 ? -11.492 -11.859 14.078 1 89 303 ARG A C 1
ATOM 2287 O O . ARG A 1 303 ? -12.359 -11.305 14.758 1 89 303 ARG A O 1
ATOM 2294 N N . GLY A 1 304 ? -11.664 -13.039 13.609 1 87.88 304 GLY A N 1
ATOM 2295 C CA . GLY A 1 304 ? -12.742 -13.906 14.07 1 87.88 304 GLY A CA 1
ATOM 2296 C C . GLY A 1 304 ? -14.055 -13.656 13.359 1 87.88 304 GLY A C 1
ATOM 2297 O O . GLY A 1 304 ? -15.125 -13.938 13.898 1 87.88 304 GLY A O 1
ATOM 2298 N N . ILE A 1 305 ? -13.953 -13.039 12.234 1 87.19 305 ILE A N 1
ATOM 2299 C CA . ILE A 1 305 ? -15.156 -12.812 11.438 1 87.19 305 ILE A CA 1
ATOM 2300 C C . ILE A 1 305 ? -15.336 -13.953 10.445 1 87.19 305 ILE A C 1
ATOM 2302 O O . ILE A 1 305 ? -14.414 -14.281 9.688 1 87.19 305 ILE A O 1
ATOM 2306 N N . ASP A 1 306 ? -16.5 -14.5 10.461 1 81.75 306 ASP A N 1
ATOM 2307 C CA . ASP A 1 306 ? -16.797 -15.57 9.508 1 81.75 306 ASP A CA 1
ATOM 2308 C C . ASP A 1 306 ? -16.781 -15.039 8.07 1 81.75 306 ASP A C 1
ATOM 2310 O O . ASP A 1 306 ? -17.391 -14 7.785 1 81.75 306 ASP A O 1
ATOM 2314 N N . ALA A 1 307 ? -16.062 -15.75 7.289 1 77.94 307 ALA A N 1
ATOM 2315 C CA . ALA A 1 307 ? -16.031 -15.328 5.891 1 77.94 307 ALA A CA 1
ATOM 2316 C C . ALA A 1 307 ? -17.375 -15.555 5.207 1 77.94 307 ALA A C 1
ATOM 2318 O O . ALA A 1 307 ? -18.016 -16.594 5.406 1 77.94 307 ALA A O 1
ATOM 2319 N N . HIS A 1 308 ? -17.828 -14.547 4.586 1 83.5 308 HIS A N 1
ATOM 2320 C CA . HIS A 1 308 ? -19.031 -14.727 3.775 1 83.5 308 HIS A CA 1
ATOM 2321 C C . HIS A 1 308 ? -18.828 -15.82 2.732 1 83.5 308 HIS A C 1
ATOM 2323 O O . HIS A 1 308 ? -17.781 -15.875 2.074 1 83.5 308 HIS A O 1
ATOM 2329 N N . PRO A 1 309 ? -19.766 -16.703 2.512 1 83.38 309 PRO A N 1
ATOM 2330 C CA . PRO A 1 309 ? -19.625 -17.859 1.632 1 83.38 309 PRO A CA 1
ATOM 2331 C C . PRO A 1 309 ? -19.281 -17.484 0.197 1 83.38 309 PRO A C 1
ATOM 2333 O O . PRO A 1 309 ? -18.719 -18.281 -0.542 1 83.38 309 PRO A O 1
ATOM 2336 N N . VAL A 1 310 ? -19.562 -16.281 -0.107 1 84.19 310 VAL A N 1
ATOM 2337 C CA . VAL A 1 310 ? -19.344 -15.844 -1.481 1 84.19 310 VAL A CA 1
ATOM 2338 C C . VAL A 1 310 ? -17.859 -15.852 -1.797 1 84.19 310 VAL A C 1
ATOM 2340 O O . VAL A 1 310 ? -17.453 -16.094 -2.939 1 84.19 310 VAL A O 1
ATOM 2343 N N . VAL A 1 311 ? -17.031 -15.633 -0.827 1 83.31 311 VAL A N 1
ATOM 2344 C CA . VAL A 1 311 ? -15.586 -15.609 -1.059 1 83.31 311 VAL A CA 1
ATOM 2345 C C . VAL A 1 311 ? -15.086 -17.031 -1.338 1 83.31 311 VAL A C 1
ATOM 2347 O O . VAL A 1 311 ? -14.281 -17.234 -2.25 1 83.31 311 VAL A O 1
ATOM 2350 N N . ALA A 1 312 ? -15.609 -17.859 -0.563 1 81.31 312 ALA A N 1
ATOM 2351 C CA . ALA A 1 312 ? -15.25 -19.266 -0.784 1 81.31 312 ALA A CA 1
ATOM 2352 C C . ALA A 1 312 ? -15.68 -19.719 -2.174 1 81.31 312 ALA A C 1
ATOM 2354 O O . ALA A 1 312 ? -14.938 -20.438 -2.854 1 81.31 312 ALA A O 1
ATOM 2355 N N . ALA A 1 313 ? -16.812 -19.344 -2.547 1 84 313 ALA A N 1
ATOM 2356 C CA . ALA A 1 313 ? -17.312 -19.703 -3.867 1 84 313 ALA A CA 1
ATOM 2357 C C . ALA A 1 313 ? -16.438 -19.125 -4.969 1 84 313 ALA A C 1
ATOM 2359 O O . ALA A 1 313 ? -16.203 -19.766 -5.988 1 84 313 ALA A O 1
ATOM 2360 N N . ALA A 1 314 ? -16 -17.969 -4.746 1 85.5 314 ALA A N 1
ATOM 2361 C CA . ALA A 1 314 ? -15.156 -17.297 -5.73 1 85.5 314 ALA A CA 1
ATOM 2362 C C . ALA A 1 314 ? -13.812 -18 -5.863 1 85.5 314 ALA A C 1
ATOM 2364 O O . ALA A 1 314 ? -13.297 -18.156 -6.969 1 85.5 314 ALA A O 1
ATOM 2365 N N . VAL A 1 315 ? -13.297 -18.391 -4.785 1 79.19 315 VAL A N 1
ATOM 2366 C CA . VAL A 1 315 ? -12 -19.062 -4.777 1 79.19 315 VAL A CA 1
ATOM 2367 C C . VAL A 1 315 ? -12.117 -20.406 -5.488 1 79.19 315 VAL A C 1
ATOM 2369 O O . VAL A 1 315 ? -11.219 -20.797 -6.238 1 79.19 315 VAL A O 1
ATOM 2372 N N . LYS A 1 316 ? -13.211 -21.016 -5.34 1 77.94 316 LYS A N 1
ATOM 2373 C CA . LYS A 1 316 ? -13.453 -22.312 -5.977 1 77.94 316 LYS A CA 1
ATOM 2374 C C . LYS A 1 316 ? -13.617 -22.156 -7.484 1 77.94 316 LYS A C 1
ATOM 2376 O O . LYS A 1 316 ? -13.297 -23.078 -8.242 1 77.94 316 LYS A O 1
ATOM 2381 N N . GLU A 1 317 ? -14.078 -21.016 -7.793 1 78.44 317 GLU A N 1
ATOM 2382 C CA . GLU A 1 317 ? -14.359 -20.781 -9.203 1 78.44 317 GLU A CA 1
ATOM 2383 C C . GLU A 1 317 ? -13.117 -20.266 -9.938 1 78.44 317 GLU A C 1
ATOM 2385 O O . GLU A 1 317 ? -13.094 -20.219 -11.164 1 78.44 317 GLU A O 1
ATOM 2390 N N . SER A 1 318 ? -12.141 -20.062 -9.195 1 79.81 318 SER A N 1
ATOM 2391 C CA . SER A 1 318 ? -10.922 -19.531 -9.797 1 79.81 318 SER A CA 1
ATOM 2392 C C . SER A 1 318 ? -10.172 -20.625 -10.57 1 79.81 318 SER A C 1
ATOM 2394 O O . SER A 1 318 ? -10.477 -21.812 -10.43 1 79.81 318 SER A O 1
ATOM 2396 N N . ASP A 1 319 ? -9.234 -20.266 -11.352 1 72 319 ASP A N 1
ATOM 2397 C CA . ASP A 1 319 ? -8.477 -21.172 -12.203 1 72 319 ASP A CA 1
ATOM 2398 C C . ASP A 1 319 ? -7.613 -22.125 -11.367 1 72 319 ASP A C 1
ATOM 2400 O O . ASP A 1 319 ? -7.5 -23.312 -11.68 1 72 319 ASP A O 1
ATOM 2404 N N . GLU A 1 320 ? -6.988 -21.5 -10.492 1 79.5 320 GLU A N 1
ATOM 2405 C CA . GLU A 1 320 ? -6.254 -22.328 -9.539 1 79.5 320 GLU A CA 1
ATOM 2406 C C . GLU A 1 320 ? -7.016 -22.453 -8.219 1 79.5 320 GLU A C 1
ATOM 2408 O O . GLU A 1 320 ? -7.332 -21.453 -7.578 1 79.5 320 GLU A O 1
ATOM 2413 N N . VAL A 1 321 ? -7.188 -23.719 -7.934 1 84.12 321 VAL A N 1
ATOM 2414 C CA . VAL A 1 321 ? -7.984 -24 -6.738 1 84.12 321 VAL A CA 1
ATOM 2415 C C . VAL A 1 321 ? -7.059 -24.281 -5.559 1 84.12 321 VAL A C 1
ATOM 2417 O O . VAL A 1 321 ? -5.895 -24.641 -5.746 1 84.12 321 VAL A O 1
ATOM 2420 N N . ILE A 1 322 ? -7.574 -24 -4.449 1 88.44 322 ILE A N 1
ATOM 2421 C CA . ILE A 1 322 ? -6.969 -24.375 -3.178 1 88.44 322 ILE A CA 1
ATOM 2422 C C . ILE A 1 322 ? -7.867 -25.391 -2.463 1 88.44 322 ILE A C 1
ATOM 2424 O O . ILE A 1 322 ? -9.055 -25.125 -2.244 1 88.44 322 ILE A O 1
ATOM 2428 N N . ILE A 1 323 ? -7.262 -26.5 -2.109 1 89.62 323 ILE A N 1
ATOM 2429 C CA . ILE A 1 323 ? -8.086 -27.547 -1.513 1 89.62 323 ILE A CA 1
ATOM 2430 C C . ILE A 1 323 ? -7.426 -28.047 -0.23 1 89.62 323 ILE A C 1
ATOM 2432 O O . ILE A 1 323 ? -6.219 -27.891 -0.04 1 89.62 323 ILE A O 1
ATOM 2436 N N . ARG A 1 324 ? -8.266 -28.516 0.606 1 92.25 324 ARG A N 1
ATOM 2437 C CA . ARG A 1 324 ? -7.824 -29.172 1.829 1 92.25 324 ARG A CA 1
ATOM 2438 C C . ARG A 1 324 ? -8.195 -30.656 1.812 1 92.25 324 ARG A C 1
ATOM 2440 O O . ARG A 1 324 ? -9.344 -31.016 1.544 1 92.25 324 ARG A O 1
ATOM 2447 N N . LEU A 1 325 ? -7.172 -31.484 2.039 1 92.25 325 LEU A N 1
ATOM 2448 C CA . LEU A 1 325 ? -7.391 -32.938 1.999 1 92.25 325 LEU A CA 1
ATOM 2449 C C . LEU A 1 325 ? -6.777 -33.594 3.223 1 92.25 325 LEU A C 1
ATOM 2451 O O . LEU A 1 325 ? -5.828 -33.094 3.812 1 92.25 325 LEU A O 1
ATOM 2455 N N . ARG A 1 326 ? -7.363 -34.71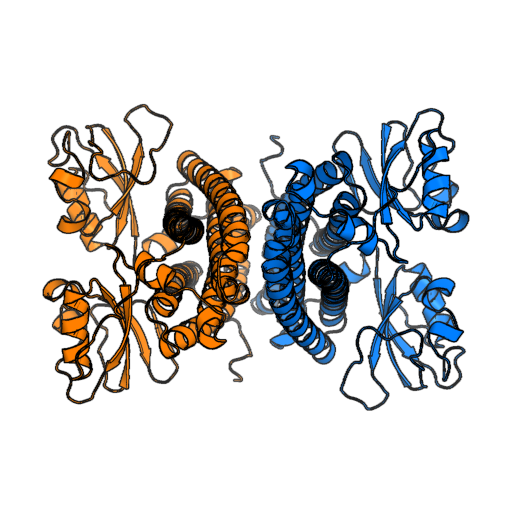9 3.543 1 93 326 ARG A N 1
ATOM 2456 C CA . ARG A 1 326 ? -6.809 -35.562 4.598 1 93 326 ARG A CA 1
ATOM 2457 C C . ARG A 1 326 ? -6.086 -36.75 4.008 1 93 326 ARG A C 1
ATOM 2459 O O . ARG A 1 326 ? -6.57 -37.375 3.059 1 93 326 ARG A O 1
ATOM 2466 N N . VAL A 1 327 ? -4.977 -37.125 4.57 1 93.38 327 VAL A N 1
ATOM 2467 C CA . VAL A 1 327 ? -4.211 -38.281 4.129 1 93.38 327 VAL A CA 1
ATOM 2468 C C . VAL A 1 327 ? -4.789 -39.531 4.762 1 93.38 327 VAL A C 1
ATOM 2470 O O . VAL A 1 327 ? -4.684 -39.75 5.973 1 93.38 327 VAL A O 1
ATOM 2473 N N . ALA A 1 328 ? -5.309 -40.344 3.904 1 93.5 328 ALA A N 1
ATOM 2474 C CA . ALA A 1 328 ? -5.812 -41.594 4.422 1 93.5 328 ALA A CA 1
ATOM 2475 C C . ALA A 1 328 ? -4.668 -42.531 4.84 1 93.5 328 ALA A C 1
ATOM 2477 O O . ALA A 1 328 ? -3.631 -42.562 4.172 1 93.5 328 ALA A O 1
ATOM 2478 N N . PRO A 1 329 ? -4.777 -43.281 5.98 1 91.38 329 PRO A N 1
ATOM 2479 C CA . PRO A 1 329 ? -3.701 -44.125 6.5 1 91.38 329 PRO A CA 1
ATOM 2480 C C . PRO A 1 329 ? -3.225 -45.156 5.48 1 91.38 329 PRO A C 1
ATOM 2482 O O . PRO A 1 329 ? -2.041 -45.5 5.453 1 91.38 329 PRO A O 1
ATOM 2485 N N . GLN A 1 330 ? -4.008 -45.688 4.57 1 90.19 330 GLN A N 1
ATOM 2486 C CA . GLN A 1 330 ? -3.607 -46.719 3.625 1 90.19 330 GLN A CA 1
ATOM 2487 C C . GLN A 1 330 ? -3.52 -46.156 2.205 1 90.19 330 GLN A C 1
ATOM 2489 O O . GLN A 1 330 ? -3.553 -46.938 1.235 1 90.19 330 GLN A O 1
ATOM 2494 N N . SER A 1 331 ? -3.277 -44.844 2.158 1 91.75 331 SER A N 1
ATOM 2495 C CA . SER A 1 331 ? -3.209 -44.25 0.835 1 91.75 331 SER A CA 1
ATOM 2496 C C . SER A 1 331 ? -1.812 -44.375 0.238 1 91.75 331 SER A C 1
ATOM 2498 O O . SER A 1 331 ? -0.863 -44.719 0.938 1 91.75 331 SER A O 1
ATOM 2500 N N . THR A 1 332 ? -1.694 -44.094 -1.062 1 90.31 332 THR A N 1
ATOM 2501 C CA . THR A 1 332 ? -0.447 -44.156 -1.814 1 90.31 332 THR A CA 1
ATOM 2502 C C . THR A 1 332 ? 0.568 -43.156 -1.277 1 90.31 332 THR A C 1
ATOM 2504 O O . THR A 1 332 ? 1.776 -43.375 -1.34 1 90.31 332 THR A O 1
ATOM 2507 N N . LEU A 1 333 ? 0.066 -42.094 -0.704 1 92.81 333 LEU A N 1
ATOM 2508 C CA . LEU A 1 333 ? 0.969 -41.031 -0.292 1 92.81 333 LEU A CA 1
ATOM 2509 C C . LEU A 1 333 ? 1.242 -41.094 1.207 1 92.81 333 LEU A C 1
ATOM 2511 O O . LEU A 1 333 ? 2.1 -40.375 1.719 1 92.81 333 LEU A O 1
ATOM 2515 N N . ALA A 1 334 ? 0.595 -42.094 1.84 1 92.69 334 ALA A N 1
ATOM 2516 C CA . ALA A 1 334 ? 0.866 -42.25 3.266 1 92.69 334 ALA A CA 1
ATOM 2517 C C . ALA A 1 334 ? 2.279 -42.781 3.5 1 92.69 334 ALA A C 1
ATOM 2519 O O . ALA A 1 334 ? 2.699 -43.75 2.869 1 92.69 334 ALA A O 1
ATOM 2520 N N . GLU A 1 335 ? 2.982 -42.125 4.34 1 92.81 335 GLU A N 1
ATOM 2521 C CA . GLU A 1 335 ? 4.328 -42.5 4.762 1 92.81 335 GLU A CA 1
ATOM 2522 C C . GLU A 1 335 ? 5.336 -42.312 3.629 1 92.81 335 GLU A C 1
ATOM 2524 O O . GLU A 1 335 ? 6.418 -42.906 3.648 1 92.81 335 GLU A O 1
ATOM 2529 N N . ALA A 1 336 ? 5.012 -41.625 2.609 1 93.25 336 ALA A N 1
ATOM 2530 C CA . ALA A 1 336 ? 5.918 -41.25 1.525 1 93.25 336 ALA A CA 1
ATOM 2531 C C . ALA A 1 336 ? 6.273 -39.781 1.592 1 93.25 336 ALA A C 1
ATOM 2533 O O . ALA A 1 336 ? 5.539 -38.969 2.189 1 93.25 336 ALA A O 1
ATOM 2534 N N . THR A 1 337 ? 7.371 -39.5 1.022 1 92.69 337 THR A N 1
ATOM 2535 C CA . THR A 1 337 ? 7.742 -38.094 0.956 1 92.69 337 THR A CA 1
ATOM 2536 C C . THR A 1 337 ? 7.172 -37.438 -0.303 1 92.69 337 THR A C 1
ATOM 2538 O O . THR A 1 337 ? 6.883 -38.125 -1.285 1 92.69 337 THR A O 1
ATOM 2541 N N . LEU A 1 338 ? 6.98 -36.156 -0.291 1 90 338 LEU A N 1
ATOM 2542 C CA . LEU A 1 338 ? 6.453 -35.406 -1.427 1 90 338 LEU A CA 1
ATOM 2543 C C . LEU A 1 338 ? 7.375 -35.531 -2.635 1 90 338 LEU A C 1
ATOM 2545 O O . LEU A 1 338 ? 6.906 -35.594 -3.775 1 90 338 LEU A O 1
ATOM 2549 N N . GLY A 1 339 ? 8.648 -35.625 -2.311 1 84.25 339 GLY A N 1
ATOM 2550 C CA . GLY A 1 339 ? 9.633 -35.75 -3.373 1 84.25 339 GLY A CA 1
ATOM 2551 C C . GLY A 1 339 ? 9.672 -37.125 -3.996 1 84.25 339 GLY A C 1
ATOM 2552 O O . GLY A 1 339 ? 9.766 -37.281 -5.219 1 84.25 339 GLY A O 1
ATOM 2553 N N . ASP A 1 340 ? 9.633 -38.156 -3.182 1 82.94 340 ASP A N 1
ATOM 2554 C CA . ASP A 1 340 ? 9.688 -39.531 -3.664 1 82.94 340 ASP A CA 1
ATOM 2555 C C . ASP A 1 340 ? 8.539 -39.812 -4.633 1 82.94 340 ASP A C 1
ATOM 2557 O O . ASP A 1 340 ? 8.719 -40.531 -5.621 1 82.94 340 ASP A O 1
ATOM 2561 N N . ARG A 1 341 ? 7.457 -39.188 -4.336 1 87.56 341 ARG A N 1
ATOM 2562 C CA . ARG A 1 341 ? 6.262 -39.469 -5.129 1 87.56 341 ARG A CA 1
ATOM 2563 C C . ARG A 1 341 ? 6.039 -38.406 -6.18 1 87.56 341 ARG A C 1
ATOM 2565 O O . ARG A 1 341 ? 5.078 -38.469 -6.949 1 87.56 341 ARG A O 1
ATOM 2572 N N . ARG A 1 342 ? 6.938 -37.438 -6.242 1 86.75 342 ARG A N 1
ATOM 2573 C CA . ARG A 1 342 ? 6.871 -36.344 -7.199 1 86.75 342 ARG A CA 1
ATOM 2574 C C . ARG A 1 342 ? 5.457 -35.781 -7.281 1 86.75 342 ARG A C 1
ATOM 2576 O O . ARG A 1 342 ? 4.879 -35.688 -8.367 1 86.75 342 ARG A O 1
ATOM 2583 N N . VAL A 1 343 ? 4.855 -35.5 -6.254 1 86.44 343 VAL A N 1
ATOM 2584 C CA . VAL A 1 343 ? 3.451 -35.125 -6.125 1 86.44 343 VAL A CA 1
ATOM 2585 C C . VAL A 1 343 ? 3.139 -33.969 -7.055 1 86.44 343 VAL A C 1
ATOM 2587 O O . VAL A 1 343 ? 2.148 -34 -7.789 1 86.44 343 VAL A O 1
ATOM 2590 N N . LYS A 1 344 ? 3.963 -32.969 -7.074 1 81.75 344 LYS A N 1
ATOM 2591 C CA . LYS A 1 344 ? 3.715 -31.812 -7.914 1 81.75 344 LYS A CA 1
ATOM 2592 C C . LYS A 1 344 ? 3.697 -32.188 -9.391 1 81.75 344 LYS A C 1
ATOM 2594 O O . LYS A 1 344 ? 2.791 -31.797 -10.125 1 81.75 344 LYS A O 1
ATOM 2599 N N . THR A 1 345 ? 4.648 -33 -9.711 1 75.56 345 THR A N 1
ATOM 2600 C CA . THR A 1 345 ? 4.785 -33.375 -11.109 1 75.56 345 THR A CA 1
ATOM 2601 C C . THR A 1 345 ? 3.672 -34.344 -11.516 1 75.56 345 THR A C 1
ATOM 2603 O O . THR A 1 345 ? 3.137 -34.219 -12.625 1 75.56 345 THR A O 1
ATOM 2606 N N . GLU A 1 346 ? 3.307 -35.219 -10.711 1 80.06 346 GLU A N 1
ATOM 2607 C CA . GLU A 1 346 ? 2.35 -36.25 -11.031 1 80.06 346 GLU A CA 1
ATOM 2608 C C . GLU A 1 346 ? 0.918 -35.719 -11.008 1 80.06 346 GLU A C 1
ATOM 2610 O O . GLU A 1 346 ? 0.066 -36.219 -11.766 1 80.06 346 GLU A O 1
ATOM 2615 N N . THR A 1 347 ? 0.676 -34.812 -10.18 1 84.12 347 THR A N 1
ATOM 2616 C CA . THR A 1 347 ? -0.71 -34.375 -10.016 1 84.12 347 THR A CA 1
ATOM 2617 C C . THR A 1 347 ? -0.908 -32.969 -10.539 1 84.12 347 THR A C 1
ATOM 2619 O O . THR A 1 347 ? -2.033 -32.562 -10.828 1 84.12 347 THR A O 1
ATOM 2622 N N . GLY A 1 348 ? 0.171 -32.219 -10.586 1 78.88 348 GLY A N 1
ATOM 2623 C CA . GLY A 1 348 ? 0.06 -30.797 -10.898 1 78.88 348 GLY A CA 1
ATOM 2624 C C . GLY A 1 348 ? -0.306 -29.938 -9.695 1 78.88 348 GLY A C 1
ATOM 2625 O O . GLY A 1 348 ? -0.542 -28.734 -9.828 1 78.88 348 GLY A O 1
ATOM 2626 N N . MET A 1 349 ? -0.37 -30.609 -8.539 1 87.75 349 MET A N 1
ATOM 2627 C CA . MET A 1 349 ? -0.726 -29.906 -7.312 1 87.75 349 MET A CA 1
ATOM 2628 C C . MET A 1 349 ? 0.511 -29.625 -6.461 1 87.75 349 MET A C 1
ATOM 2630 O O . MET A 1 349 ? 1.368 -30.5 -6.309 1 87.75 349 MET A O 1
ATOM 2634 N N . ARG A 1 350 ? 0.563 -28.453 -5.996 1 87.06 350 ARG A N 1
ATOM 2635 C CA . ARG A 1 350 ? 1.608 -28.109 -5.039 1 87.06 350 ARG A CA 1
ATOM 2636 C C . ARG A 1 350 ? 1.064 -28.094 -3.613 1 87.06 350 ARG A C 1
ATOM 2638 O O . ARG A 1 350 ? 0.135 -27.344 -3.301 1 87.06 350 ARG A O 1
ATOM 2645 N N . VAL A 1 351 ? 1.644 -28.938 -2.814 1 91 351 VAL A N 1
ATOM 2646 C CA . VAL A 1 351 ? 1.288 -28.906 -1.399 1 91 351 VAL A CA 1
ATOM 2647 C C . VAL A 1 351 ? 1.932 -27.703 -0.731 1 9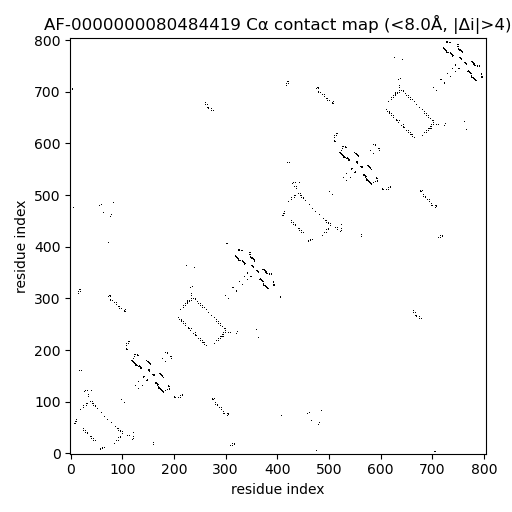1 351 VAL A C 1
ATOM 2649 O O . VAL A 1 351 ? 3.156 -27.562 -0.732 1 91 351 VAL A O 1
ATOM 2652 N N . ILE A 1 352 ? 1.078 -26.859 -0.133 1 91.31 352 ILE A N 1
ATOM 2653 C CA . ILE A 1 352 ? 1.634 -25.609 0.358 1 91.31 352 ILE A CA 1
ATOM 2654 C C . ILE A 1 352 ? 1.644 -25.609 1.885 1 91.31 352 ILE A C 1
ATOM 2656 O O . ILE A 1 352 ? 2.316 -24.781 2.508 1 91.31 352 ILE A O 1
ATOM 2660 N N . ALA A 1 353 ? 0.894 -26.484 2.545 1 92.62 353 ALA A N 1
ATOM 2661 C CA . ALA A 1 353 ? 0.908 -26.594 4 1 92.62 353 ALA A CA 1
ATOM 2662 C C . ALA A 1 353 ? 0.495 -27.984 4.449 1 92.62 353 ALA A C 1
ATOM 2664 O O . ALA A 1 353 ? -0.291 -28.656 3.773 1 92.62 353 ALA A O 1
ATOM 2665 N N . VAL A 1 354 ? 1.051 -28.406 5.59 1 92.88 354 VAL A N 1
ATOM 2666 C CA . VAL A 1 354 ? 0.722 -29.703 6.18 1 92.88 354 VAL A CA 1
ATOM 2667 C C . VAL A 1 354 ? 0.51 -29.547 7.684 1 92.88 354 VAL A C 1
ATOM 2669 O O . VAL A 1 354 ? 1.259 -28.828 8.352 1 92.88 354 VAL A O 1
ATOM 2672 N N . ARG A 1 355 ? -0.52 -30.109 8.148 1 92.56 355 ARG A N 1
ATOM 2673 C CA . ARG A 1 355 ? -0.758 -30.172 9.586 1 92.56 355 ARG A CA 1
ATOM 2674 C C . ARG A 1 355 ? -0.842 -31.609 10.062 1 92.56 355 ARG A C 1
ATOM 2676 O O . ARG A 1 355 ? -1.646 -32.406 9.547 1 92.56 355 ARG A O 1
ATOM 2683 N N . ARG A 1 356 ? -0 -31.906 11.094 1 92.19 356 ARG A N 1
ATOM 2684 C CA . ARG A 1 356 ? 0.036 -33.281 11.625 1 92.19 356 ARG A CA 1
ATOM 2685 C C . ARG A 1 356 ? -1.263 -33.594 12.352 1 92.19 356 ARG A C 1
ATOM 2687 O O . ARG A 1 356 ? -1.901 -32.719 12.938 1 92.19 356 ARG A O 1
ATOM 2694 N N . ALA A 1 357 ? -1.516 -34.875 12.242 1 88.5 357 ALA A N 1
ATOM 2695 C CA . ALA A 1 357 ? -2.695 -35.344 12.977 1 88.5 357 ALA A CA 1
ATOM 2696 C C . ALA A 1 357 ? -2.586 -35 14.461 1 88.5 357 ALA A C 1
ATOM 2698 O O . ALA A 1 357 ? -1.589 -35.344 15.102 1 88.5 357 ALA A O 1
ATOM 2699 N N . GLY A 1 358 ? -3.525 -34.312 14.945 1 80.44 358 GLY A N 1
ATOM 2700 C CA . GLY A 1 358 ? -3.533 -33.938 16.344 1 80.44 358 GLY A CA 1
ATOM 2701 C C . GLY A 1 358 ? -2.736 -32.688 16.641 1 80.44 358 GLY A C 1
ATOM 2702 O O . GLY A 1 358 ? -2.748 -32.188 17.766 1 80.44 358 GLY A O 1
ATOM 2703 N N . GLY A 1 359 ? -2.023 -32.25 15.719 1 82.81 359 GLY A N 1
ATOM 2704 C CA . GLY A 1 359 ? -1.238 -31.031 15.914 1 82.81 359 GLY A CA 1
ATOM 2705 C C . GLY A 1 359 ? -2.018 -29.766 15.625 1 82.81 359 GLY A C 1
ATOM 2706 O O . GLY A 1 359 ? -3.104 -29.812 15.047 1 82.81 359 GLY A O 1
ATOM 2707 N N . ARG A 1 360 ? -1.466 -28.656 16.172 1 79.56 360 ARG A N 1
ATOM 2708 C CA . ARG A 1 360 ? -2.146 -27.391 15.961 1 79.56 360 ARG A CA 1
ATOM 2709 C C . ARG A 1 360 ? -1.386 -26.516 14.969 1 79.56 360 ARG A C 1
ATOM 2711 O O . ARG A 1 360 ? -1.96 -25.609 14.367 1 79.56 360 ARG A O 1
ATOM 2718 N N . ARG A 1 361 ? -0.191 -26.906 14.711 1 84.12 361 ARG A N 1
ATOM 2719 C CA . ARG A 1 361 ? 0.632 -26 13.914 1 84.12 361 ARG A CA 1
ATOM 2720 C C . ARG A 1 361 ? 0.756 -26.5 12.477 1 84.12 361 ARG A C 1
ATOM 2722 O O . ARG A 1 361 ? 0.883 -27.703 12.242 1 84.12 361 ARG A O 1
ATOM 2729 N N . TRP A 1 362 ? 0.685 -25.594 11.547 1 88.12 362 TRP A N 1
ATOM 2730 C CA . TRP A 1 362 ? 0.878 -25.891 10.133 1 88.12 362 TRP A CA 1
ATOM 2731 C C . TRP A 1 362 ? 2.342 -25.719 9.734 1 88.12 362 TRP A C 1
ATOM 2733 O O . TRP A 1 362 ? 3 -24.781 10.164 1 88.12 362 TRP A O 1
ATOM 2743 N N . VAL A 1 363 ? 2.818 -26.688 9.078 1 87.06 363 VAL A N 1
ATOM 2744 C CA . VAL A 1 363 ? 4.109 -26.562 8.414 1 87.06 363 VAL A CA 1
ATOM 2745 C C . VAL A 1 363 ? 3.916 -26.016 7 1 87.06 363 VAL A C 1
ATOM 2747 O O . VAL A 1 363 ? 3.297 -26.672 6.152 1 87.06 363 VAL A O 1
ATOM 2750 N N . VAL A 1 364 ? 4.449 -24.859 6.832 1 89 364 VAL A N 1
ATOM 2751 C CA . VAL A 1 364 ? 4.211 -24.203 5.551 1 89 364 VAL A CA 1
ATOM 2752 C C . VAL A 1 364 ? 5.379 -24.484 4.605 1 89 364 VAL A C 1
ATOM 2754 O O . VAL A 1 364 ? 6.508 -24.688 5.051 1 89 364 VAL A O 1
ATOM 2757 N N . SER A 1 365 ? 5.074 -24.531 3.355 1 85.06 365 SER A N 1
ATOM 2758 C CA . SER A 1 365 ? 6.023 -24.766 2.275 1 85.06 365 SER A CA 1
ATOM 2759 C C . SER A 1 365 ? 6.836 -26.031 2.521 1 85.06 365 SER A C 1
ATOM 2761 O O . SER A 1 365 ? 8.07 -26 2.512 1 85.06 365 SER A O 1
ATOM 2763 N N . PRO A 1 366 ? 6.094 -27.125 2.646 1 85.31 366 PRO A N 1
ATOM 2764 C CA . PRO A 1 366 ? 6.828 -28.375 2.834 1 85.31 366 PRO A CA 1
ATOM 2765 C C . PRO A 1 366 ? 7.734 -28.703 1.65 1 85.31 366 PRO A C 1
ATOM 2767 O O . PRO A 1 366 ? 7.344 -28.516 0.496 1 85.31 366 PRO A O 1
ATOM 2770 N N . GLY A 1 367 ? 8.922 -29.156 2.018 1 79.81 367 GLY A N 1
ATOM 2771 C CA . GLY A 1 367 ? 9.891 -29.5 0.988 1 79.81 367 GLY A CA 1
ATOM 2772 C C . GLY A 1 367 ? 9.711 -30.906 0.444 1 79.81 367 GLY A C 1
ATOM 2773 O O . GLY A 1 367 ? 8.766 -31.594 0.814 1 79.81 367 GLY A O 1
ATOM 2774 N N . SER A 1 368 ? 10.68 -31.25 -0.418 1 82.12 368 SER A N 1
ATOM 2775 C CA . SER A 1 368 ? 10.625 -32.562 -1.051 1 82.12 368 SER A CA 1
ATOM 2776 C C . SER A 1 368 ? 10.836 -33.688 -0.031 1 82.12 368 SER A C 1
ATOM 2778 O O . SER A 1 368 ? 10.336 -34.781 -0.203 1 82.12 368 SER A O 1
ATOM 2780 N N . GLU A 1 369 ? 11.422 -33.375 1.07 1 86.81 369 GLU A N 1
ATOM 2781 C CA . GLU A 1 369 ? 11.758 -34.406 2.072 1 86.81 369 GLU A CA 1
ATOM 2782 C C . GLU A 1 369 ? 10.625 -34.562 3.076 1 86.81 369 GLU A C 1
ATOM 2784 O O . GLU A 1 369 ? 10.672 -35.469 3.918 1 86.81 369 GLU A O 1
ATOM 2789 N N . THR A 1 370 ? 9.609 -33.812 2.893 1 90.25 370 THR A N 1
ATOM 2790 C CA . THR A 1 370 ? 8.5 -33.906 3.834 1 90.25 370 THR A CA 1
ATOM 2791 C C . THR A 1 370 ? 7.738 -35.219 3.643 1 90.25 370 THR A C 1
ATOM 2793 O O . THR A 1 370 ? 7.223 -35.469 2.559 1 90.25 370 THR A O 1
ATOM 2796 N N . ARG A 1 371 ? 7.676 -35.938 4.742 1 93.06 371 ARG A N 1
ATOM 2797 C CA . ARG A 1 371 ? 6.914 -37.188 4.758 1 93.06 371 ARG A CA 1
ATOM 2798 C C . ARG A 1 371 ? 5.48 -36.938 5.219 1 93.06 371 ARG A C 1
ATOM 2800 O O . ARG A 1 371 ? 5.254 -36.281 6.227 1 93.06 371 ARG A O 1
ATOM 2807 N N . LEU A 1 372 ? 4.574 -37.5 4.434 1 94.81 372 LEU A N 1
ATOM 2808 C CA . LEU A 1 372 ? 3.178 -37.406 4.84 1 94.81 372 LEU A CA 1
ATOM 2809 C C . LEU A 1 372 ? 2.781 -38.625 5.668 1 94.81 372 LEU A C 1
ATOM 2811 O O . LEU A 1 372 ? 3.287 -39.719 5.441 1 94.81 372 LEU A O 1
ATOM 2815 N N . HIS A 1 373 ? 1.934 -38.406 6.672 1 93.31 373 HIS A N 1
ATOM 2816 C CA . HIS A 1 373 ? 1.444 -39.469 7.523 1 93.31 373 HIS A CA 1
ATOM 2817 C C . HIS A 1 373 ? -0.077 -39.562 7.473 1 93.31 373 HIS A C 1
ATOM 2819 O O . HIS A 1 373 ? -0.755 -38.594 7.199 1 93.31 373 HIS A O 1
ATOM 2825 N N . GLY A 1 374 ? -0.487 -40.781 7.719 1 92.5 374 GLY A N 1
ATOM 2826 C CA . GLY A 1 374 ? -1.929 -40.938 7.832 1 92.5 374 GLY A CA 1
ATOM 2827 C C . GLY A 1 374 ? -2.543 -40.031 8.875 1 92.5 374 GLY A C 1
ATOM 2828 O O . GLY A 1 374 ? -2.045 -39.938 9.992 1 92.5 374 GLY A O 1
ATOM 2829 N N . GLY A 1 375 ? -3.623 -39.312 8.383 1 91.81 375 GLY A N 1
ATOM 2830 C CA . GLY A 1 375 ? -4.305 -38.406 9.289 1 91.81 375 GLY A CA 1
ATOM 2831 C C . GLY A 1 375 ? -3.863 -36.969 9.117 1 91.81 375 GLY A C 1
ATOM 2832 O O . GLY A 1 375 ? -4.539 -36.031 9.586 1 91.81 375 GLY A O 1
ATOM 2833 N N . ASP A 1 376 ? -2.756 -36.781 8.43 1 93.69 376 ASP A N 1
ATOM 2834 C CA . ASP A 1 376 ? -2.303 -35.438 8.18 1 93.69 376 ASP A CA 1
ATOM 2835 C C . ASP A 1 376 ? -3.33 -34.656 7.359 1 93.69 376 ASP A C 1
ATOM 2837 O O . ASP A 1 376 ? -4.074 -35.25 6.57 1 93.69 376 ASP A O 1
ATOM 2841 N N . LEU A 1 377 ? -3.422 -33.406 7.648 1 93.5 377 LEU A N 1
ATOM 2842 C CA . LEU A 1 377 ? -4.156 -32.5 6.777 1 93.5 377 LEU A CA 1
ATOM 2843 C C . LEU A 1 377 ? -3.203 -31.719 5.887 1 93.5 377 LEU A C 1
ATOM 2845 O O . LEU A 1 377 ? -2.15 -31.266 6.34 1 93.5 377 LEU A O 1
ATOM 2849 N N . ILE A 1 378 ? -3.586 -31.656 4.59 1 93.69 378 ILE A N 1
ATOM 2850 C CA . ILE A 1 378 ? -2.723 -30.891 3.691 1 93.69 378 ILE A CA 1
ATOM 2851 C C . ILE A 1 378 ? -3.539 -29.828 2.973 1 93.69 378 ILE A C 1
ATOM 2853 O O . ILE A 1 378 ? -4.738 -30 2.748 1 93.69 378 ILE A O 1
ATOM 2857 N N . ILE A 1 379 ? -2.963 -28.734 2.691 1 92.88 379 ILE A N 1
ATOM 2858 C CA . ILE A 1 379 ? -3.492 -27.719 1.791 1 92.88 379 ILE A CA 1
ATOM 2859 C C . ILE A 1 379 ? -2.652 -27.672 0.517 1 92.88 379 ILE A C 1
ATOM 2861 O O . ILE A 1 379 ? -1.424 -27.578 0.58 1 92.88 379 ILE A O 1
ATOM 2865 N N . ALA A 1 380 ? -3.303 -27.797 -0.599 1 92 380 ALA A N 1
ATOM 2866 C CA . ALA A 1 380 ? -2.607 -27.844 -1.882 1 92 380 ALA A CA 1
ATOM 2867 C C . ALA A 1 380 ? -3.264 -26.906 -2.891 1 92 380 ALA A C 1
ATOM 2869 O O . ALA A 1 380 ? -4.457 -26.594 -2.783 1 92 380 ALA A O 1
ATOM 2870 N N . LYS A 1 381 ? -2.459 -26.406 -3.766 1 89.06 381 LYS A N 1
ATOM 2871 C CA . LYS A 1 381 ? -2.914 -25.5 -4.816 1 89.06 381 LYS A CA 1
ATOM 2872 C C . LYS A 1 381 ? -2.596 -26.062 -6.199 1 89.06 381 LYS A C 1
ATOM 2874 O O . LYS A 1 381 ? -1.533 -26.641 -6.41 1 89.06 381 LYS A O 1
ATOM 2879 N N . GLY A 1 382 ? -3.527 -25.906 -7.137 1 82.62 382 GLY A N 1
ATOM 2880 C CA . GLY A 1 382 ? -3.348 -26.328 -8.516 1 82.62 382 GLY A CA 1
ATOM 2881 C C . GLY A 1 382 ? -4.629 -26.281 -9.32 1 82.62 382 GLY A C 1
ATOM 2882 O O . GLY A 1 382 ? -5.527 -25.5 -9.031 1 82.62 382 GLY A O 1
ATOM 2883 N N . THR A 1 383 ? -4.621 -27.109 -10.352 1 76.88 383 THR A N 1
ATOM 2884 C CA . THR A 1 383 ? -5.793 -27.141 -11.219 1 76.88 383 THR A CA 1
ATOM 2885 C C . THR A 1 383 ? -6.859 -28.078 -10.648 1 76.88 383 THR A C 1
ATOM 2887 O O . THR A 1 383 ? -6.562 -28.922 -9.805 1 76.88 383 THR A O 1
ATOM 2890 N N . ARG A 1 384 ? -8.07 -27.875 -11.133 1 80.5 384 ARG A N 1
ATOM 2891 C CA . ARG A 1 384 ? -9.156 -28.734 -10.695 1 80.5 384 ARG A CA 1
ATOM 2892 C C . ARG A 1 384 ? -8.859 -30.203 -11.023 1 80.5 384 ARG A C 1
ATOM 2894 O O . ARG A 1 384 ? -9.125 -31.094 -10.219 1 80.5 384 ARG A O 1
ATOM 2901 N N . ALA A 1 385 ? -8.336 -30.406 -12.211 1 80.38 385 ALA A N 1
ATOM 2902 C CA . ALA A 1 385 ? -7.965 -31.766 -12.609 1 80.38 385 ALA A CA 1
ATOM 2903 C C . ALA A 1 385 ? -6.879 -32.312 -11.695 1 80.38 385 ALA A C 1
ATOM 2905 O O . ALA A 1 385 ? -6.91 -33.5 -11.336 1 80.38 385 ALA A O 1
ATOM 2906 N N . GLY A 1 386 ? -5.996 -31.531 -11.352 1 84.06 386 GLY A N 1
ATOM 2907 C CA . GLY A 1 386 ? -4.953 -31.938 -10.43 1 84.06 386 GLY A CA 1
ATOM 2908 C C . GLY A 1 386 ? -5.48 -32.281 -9.047 1 84.06 386 GLY A C 1
ATOM 2909 O O . GLY A 1 386 ? -4.996 -33.219 -8.406 1 84.06 386 GLY A O 1
ATOM 2910 N N . ALA A 1 387 ? -6.406 -31.547 -8.672 1 87.75 387 ALA A N 1
ATOM 2911 C CA . ALA A 1 387 ? -7.008 -31.766 -7.359 1 87.75 387 ALA A CA 1
ATOM 2912 C C . ALA A 1 387 ? -7.66 -33.156 -7.289 1 87.75 387 ALA A C 1
ATOM 2914 O O . ALA A 1 387 ? -7.586 -33.844 -6.258 1 87.75 387 ALA A O 1
ATOM 2915 N N . GLU A 1 388 ? -8.289 -33.5 -8.352 1 87.19 388 GLU A N 1
ATOM 2916 C CA . GLU A 1 388 ? -8.906 -34.812 -8.406 1 87.19 388 GLU A CA 1
ATOM 2917 C C . GLU A 1 388 ? -7.855 -35.906 -8.336 1 87.19 388 GLU A C 1
ATOM 2919 O O . GLU A 1 388 ? -8.023 -36.875 -7.602 1 87.19 388 GLU A O 1
ATOM 2924 N N . ARG A 1 389 ? -6.816 -35.719 -9.031 1 90 389 ARG A N 1
ATOM 2925 C CA . ARG A 1 389 ? -5.734 -36.719 -9.031 1 90 389 ARG A CA 1
ATOM 2926 C C . ARG A 1 389 ? -5.109 -36.844 -7.645 1 90 389 ARG A C 1
ATOM 2928 O O . ARG A 1 389 ? -4.84 -37.938 -7.176 1 90 389 ARG A O 1
ATOM 2935 N N . LEU A 1 390 ? -4.887 -35.75 -7.027 1 91.5 390 LEU A N 1
ATOM 2936 C CA . LEU A 1 390 ? -4.301 -35.75 -5.691 1 91.5 390 LEU A CA 1
ATOM 2937 C C . LEU A 1 390 ? -5.234 -36.438 -4.691 1 91.5 390 LEU A C 1
ATOM 2939 O O . LEU A 1 390 ? -4.785 -37.156 -3.809 1 91.5 390 LEU A O 1
ATOM 2943 N N . GLY A 1 391 ? -6.449 -36.156 -4.859 1 91.69 391 GLY A N 1
ATOM 2944 C CA . GLY A 1 391 ? -7.434 -36.781 -3.998 1 91.69 391 GLY A CA 1
ATOM 2945 C C . GLY A 1 391 ? -7.418 -38.312 -4.098 1 91.69 391 GLY A C 1
ATOM 2946 O O . GLY A 1 391 ? -7.547 -39 -3.088 1 91.69 391 GLY A O 1
ATOM 2947 N N . GLU A 1 392 ? -7.293 -38.75 -5.258 1 90.62 392 GLU A N 1
ATOM 2948 C CA . GLU A 1 392 ? -7.223 -40.188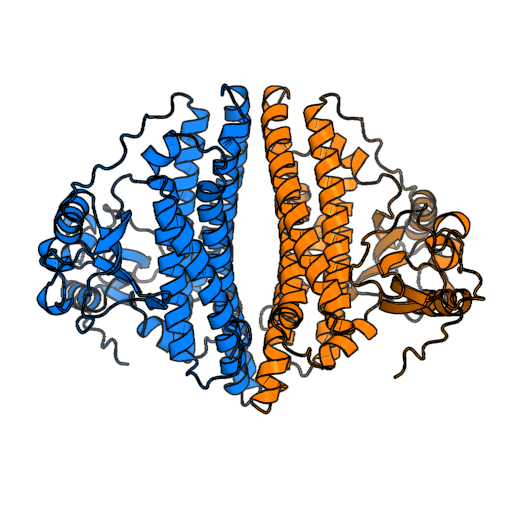 -5.477 1 90.62 392 GLU A CA 1
ATOM 2949 C C . GLU A 1 392 ? -5.984 -40.781 -4.812 1 90.62 392 GLU A C 1
ATOM 2951 O O . GLU A 1 392 ? -6.055 -41.844 -4.195 1 90.62 392 GLU A O 1
ATOM 2956 N N . LEU A 1 393 ? -4.93 -40.094 -4.902 1 91.56 393 LEU A N 1
ATOM 2957 C CA . LEU A 1 393 ? -3.674 -40.594 -4.336 1 91.56 393 LEU A CA 1
ATOM 2958 C C . LEU A 1 393 ? -3.717 -40.562 -2.812 1 91.56 393 LEU A C 1
ATOM 2960 O O . LEU A 1 393 ? -3.062 -41.375 -2.156 1 91.56 393 LEU A O 1
ATOM 2964 N N . LEU A 1 394 ? -4.492 -39.688 -2.26 1 92.31 394 LEU A N 1
ATOM 2965 C CA . LEU A 1 394 ? -4.555 -39.5 -0.813 1 92.31 394 LEU A CA 1
ATOM 2966 C C . LEU A 1 394 ? -5.691 -40.312 -0.217 1 92.31 394 LEU A C 1
ATOM 2968 O O . LEU A 1 394 ? -5.777 -40.469 1.003 1 92.31 394 LEU A O 1
ATOM 2972 N N . GLY A 1 395 ? -6.512 -40.938 -1.034 1 86.31 395 GLY A N 1
ATOM 2973 C CA . GLY A 1 395 ? -7.656 -41.688 -0.557 1 86.31 395 GLY A CA 1
ATOM 2974 C C . GLY A 1 395 ? -8.758 -40.812 0.012 1 86.31 395 GLY A C 1
ATOM 2975 O O . GLY A 1 395 ? -9.477 -41.219 0.928 1 86.31 395 GLY A O 1
ATOM 2976 N N . ASP A 1 396 ? -8.719 -39.562 -0.17 1 76.25 396 ASP A N 1
ATOM 2977 C CA . ASP A 1 396 ? -9.742 -38.625 0.242 1 76.25 396 ASP A CA 1
ATOM 2978 C C . ASP A 1 396 ? -10.477 -38.031 -0.968 1 76.25 396 ASP A C 1
ATOM 2980 O O . ASP A 1 396 ? -10.047 -37.031 -1.539 1 76.25 396 ASP A O 1
ATOM 2984 N N . GLU A 1 397 ? -11.555 -38.844 -1.406 1 63.69 397 GLU A N 1
ATOM 2985 C CA . GLU A 1 397 ? -12.273 -38.312 -2.564 1 63.69 397 GLU A CA 1
ATOM 2986 C C . GLU A 1 397 ? -13.156 -37.125 -2.182 1 63.69 397 GLU A C 1
ATOM 2988 O O . GLU A 1 397 ? -14.117 -37.281 -1.419 1 63.69 397 GLU A O 1
ATOM 2993 N N . ARG A 1 398 ? -12.781 -36.125 -1.552 1 56.72 398 ARG A N 1
ATOM 2994 C CA . ARG A 1 398 ? -13.586 -35 -1.114 1 56.72 398 ARG A CA 1
ATOM 2995 C C . ARG A 1 398 ? -14.352 -34.375 -2.283 1 56.72 398 ARG A C 1
ATOM 2997 O O . ARG A 1 398 ? -13.828 -34.312 -3.395 1 56.72 398 ARG A O 1
ATOM 3004 N N . GLU A 1 399 ? -15.742 -34.594 -2.188 1 43.19 399 GLU A N 1
ATOM 3005 C CA . GLU A 1 399 ? -16.656 -33.844 -3.074 1 43.19 399 GLU A CA 1
ATOM 3006 C C . GLU A 1 399 ? -16.281 -32.375 -3.141 1 43.19 399 GLU A C 1
ATOM 3008 O O . GLU A 1 399 ? -16.328 -31.672 -2.125 1 43.19 399 GLU A O 1
ATOM 3013 N N . PHE A 1 400 ? -15.383 -31.875 -3.871 1 40.03 400 PHE A N 1
ATOM 3014 C CA . PHE A 1 400 ? -15.297 -30.469 -4.211 1 40.03 400 PHE A CA 1
ATOM 3015 C C . PHE A 1 400 ? -16.672 -29.812 -4.129 1 40.03 400 PHE A C 1
ATOM 3017 O O . PHE A 1 400 ? -16.797 -28.578 -4.203 1 40.03 400 PHE A O 1
ATOM 3024 N N . ASP A 1 401 ? -17.922 -30.391 -4.309 1 36.12 401 ASP A N 1
ATOM 3025 C CA . ASP A 1 401 ? -19.297 -29.891 -4.367 1 36.12 401 ASP A CA 1
ATOM 3026 C C . ASP A 1 401 ? -19.797 -29.531 -2.973 1 36.12 401 ASP A C 1
ATOM 3028 O O . ASP A 1 401 ? -20.938 -29.078 -2.82 1 36.12 401 ASP A O 1
ATOM 3032 N N . GLU A 1 402 ? -19.359 -30.062 -1.81 1 29.39 402 GLU A N 1
ATOM 3033 C CA . GLU A 1 402 ? -20.266 -29.734 -0.706 1 29.39 402 GLU A CA 1
ATOM 3034 C C . GLU A 1 402 ? -19.906 -28.406 -0.07 1 29.39 402 GLU A C 1
ATOM 3036 O O . GLU A 1 402 ? -18.734 -28.062 0.079 1 29.39 402 GLU A O 1
ATOM 3041 N N . MET B 1 1 ? -16.578 -8.461 25.891 1 22.59 1 MET B N 1
ATOM 3042 C CA . MET B 1 1 ? -16.438 -8.719 24.469 1 22.59 1 MET B CA 1
ATOM 3043 C C . MET B 1 1 ? -14.977 -8.602 24.031 1 22.59 1 MET B C 1
ATOM 3045 O O . MET B 1 1 ? -14.258 -7.727 24.5 1 22.59 1 MET B O 1
ATOM 3049 N N . ASN B 1 2 ? -14.133 -9.445 23.516 1 31.86 2 ASN B N 1
ATOM 3050 C CA . ASN B 1 2 ? -12.719 -9.391 23.141 1 31.86 2 ASN B CA 1
ATOM 3051 C C . ASN B 1 2 ? -12.438 -8.266 22.156 1 31.86 2 ASN B C 1
ATOM 3053 O O . ASN B 1 2 ? -13.172 -8.086 21.188 1 31.86 2 ASN B O 1
ATOM 3057 N N . PRO B 1 3 ? -11.711 -7.312 22.5 1 39.31 3 PRO B N 1
ATOM 3058 C CA . PRO B 1 3 ? -11.461 -6.098 21.719 1 39.31 3 PRO B CA 1
ATOM 3059 C C . PRO B 1 3 ? -11.297 -6.379 20.234 1 39.31 3 PRO B C 1
ATOM 3061 O O . PRO B 1 3 ? -11.312 -5.453 19.422 1 39.31 3 PRO B O 1
ATOM 3064 N N . GLU B 1 4 ? -10.883 -7.688 19.875 1 47.88 4 GLU B N 1
ATOM 3065 C CA . GLU B 1 4 ? -10.633 -8.18 18.531 1 47.88 4 GLU B CA 1
ATOM 3066 C C . GLU B 1 4 ? -11.938 -8.484 17.797 1 47.88 4 GLU B C 1
ATOM 3068 O O . GLU B 1 4 ? -11.938 -8.742 16.594 1 47.88 4 GLU B O 1
ATOM 3073 N N . ASP B 1 5 ? -13.008 -8.562 18.578 1 51.78 5 ASP B N 1
ATOM 3074 C CA . ASP B 1 5 ? -14.273 -8.914 17.938 1 51.78 5 ASP B CA 1
ATOM 3075 C C . ASP B 1 5 ? -15.008 -7.676 17.438 1 51.78 5 ASP B C 1
ATOM 3077 O O . ASP B 1 5 ? -15.305 -6.766 18.219 1 51.78 5 ASP B O 1
ATOM 3081 N N . ILE B 1 6 ? -14.914 -7.312 16.25 1 58.25 6 ILE B N 1
ATOM 3082 C CA . ILE B 1 6 ? -15.555 -6.125 15.695 1 58.25 6 ILE B CA 1
ATOM 3083 C C . ILE B 1 6 ? -17 -6.441 15.305 1 58.25 6 ILE B C 1
ATOM 3085 O O . ILE B 1 6 ? -17.25 -7.375 14.531 1 58.25 6 ILE B O 1
ATOM 3089 N N . GLU B 1 7 ? -17.906 -5.961 16.188 1 63.25 7 GLU B N 1
ATOM 3090 C CA . GLU B 1 7 ? -19.328 -6.051 15.836 1 63.25 7 GLU B CA 1
ATOM 3091 C C . GLU B 1 7 ? -19.828 -4.754 15.203 1 63.25 7 GLU B C 1
ATOM 3093 O O . GLU B 1 7 ? -19.219 -3.699 15.383 1 63.25 7 GLU B O 1
ATOM 3098 N N . TYR B 1 8 ? -20.828 -4.934 14.414 1 67.25 8 TYR B N 1
ATOM 3099 C CA . TYR B 1 8 ? -21.422 -3.748 13.797 1 67.25 8 TYR B CA 1
ATOM 3100 C C . TYR B 1 8 ? -22.016 -2.82 14.852 1 67.25 8 TYR B C 1
ATOM 3102 O O . TYR B 1 8 ? -22.75 -3.264 15.727 1 67.25 8 TYR B O 1
ATOM 3110 N N . GLU B 1 9 ? -21.562 -1.724 14.945 1 70.19 9 GLU B N 1
ATOM 3111 C CA . GLU B 1 9 ? -22.188 -0.643 15.703 1 70.19 9 GLU B CA 1
ATOM 3112 C C . GLU B 1 9 ? -22.703 0.452 14.766 1 70.19 9 GLU B C 1
ATOM 3114 O O . GLU B 1 9 ? -21.953 0.949 13.922 1 70.19 9 GLU B O 1
ATOM 3119 N N . PRO B 1 10 ? -23.938 0.745 14.859 1 72.38 10 PRO B N 1
ATOM 3120 C CA . PRO B 1 10 ? -24.484 1.779 13.977 1 72.38 10 PRO B CA 1
ATOM 3121 C C . PRO B 1 10 ? -23.766 3.121 14.133 1 72.38 10 PRO B C 1
ATOM 3123 O O . PRO B 1 10 ? -23.844 3.744 15.195 1 72.38 10 PRO B O 1
ATOM 3126 N N . VAL B 1 11 ? -22.906 3.367 13.367 1 77.94 11 VAL B N 1
ATOM 3127 C CA . VAL B 1 11 ? -22.25 4.672 13.312 1 77.94 11 VAL B CA 1
ATOM 3128 C C . VAL B 1 11 ? -22.516 5.316 11.953 1 77.94 11 VAL B C 1
ATOM 3130 O O . VAL B 1 11 ? -22.578 4.629 10.938 1 77.94 11 VAL B O 1
ATOM 3133 N N . SER B 1 12 ? -22.766 6.641 12.07 1 89.06 12 SER B N 1
ATOM 3134 C CA . SER B 1 12 ? -22.984 7.359 10.812 1 89.06 12 SER B CA 1
ATOM 3135 C C . SER B 1 12 ? -21.734 7.328 9.938 1 89.06 12 SER B C 1
ATOM 3137 O O . SER B 1 12 ? -20.609 7.402 10.438 1 89.06 12 SER B O 1
ATOM 3139 N N . VAL B 1 13 ? -21.969 7.156 8.68 1 90.38 13 VAL B N 1
ATOM 3140 C CA . VAL B 1 13 ? -20.891 7.148 7.699 1 90.38 13 VAL B CA 1
ATOM 3141 C C . VAL B 1 13 ? -20.078 8.438 7.812 1 90.38 13 VAL B C 1
ATOM 3143 O O . VAL B 1 13 ? -18.844 8.398 7.828 1 90.38 13 VAL B O 1
ATOM 3146 N N . LYS B 1 14 ? -20.719 9.5 8.031 1 91.12 14 LYS B N 1
ATOM 3147 C CA . LYS B 1 14 ? -20.078 10.805 8.141 1 91.12 14 LYS B CA 1
ATOM 3148 C C . LYS B 1 14 ? -19.125 10.844 9.336 1 91.12 14 LYS B C 1
ATOM 3150 O O . LYS B 1 14 ? -17.984 11.305 9.211 1 91.12 14 LYS B O 1
ATOM 3155 N N . ALA B 1 15 ? -19.594 10.391 10.414 1 90.31 15 ALA B N 1
ATOM 3156 C CA . ALA B 1 15 ? -18.812 10.453 11.656 1 90.31 15 ALA B CA 1
ATOM 3157 C C . ALA B 1 15 ? -17.562 9.578 11.562 1 90.31 15 ALA B C 1
ATOM 3159 O O . ALA B 1 15 ? -16.484 9.984 11.984 1 90.31 15 ALA B O 1
ATOM 3160 N N . VAL B 1 16 ? -17.719 8.414 11.031 1 93.12 16 VAL B N 1
ATOM 3161 C CA . VAL B 1 16 ? -16.594 7.488 10.961 1 93.12 16 VAL B CA 1
ATOM 3162 C C . VAL B 1 16 ? -15.562 7.996 9.953 1 93.12 16 VAL B C 1
ATOM 3164 O O . VAL B 1 16 ? -14.359 7.934 10.195 1 93.12 16 VAL B O 1
ATOM 3167 N N . LEU B 1 17 ? -16 8.531 8.82 1 93.75 17 LEU B N 1
ATOM 3168 C CA . LEU B 1 17 ? -15.086 9.062 7.816 1 93.75 17 LEU B CA 1
ATOM 3169 C C . LEU B 1 17 ? -14.32 10.258 8.367 1 93.75 17 LEU B C 1
ATOM 3171 O O . LEU B 1 17 ? -13.117 10.398 8.117 1 93.75 17 LEU B O 1
ATOM 3175 N N . ALA B 1 18 ? -14.992 11.133 9.078 1 89.62 18 ALA B N 1
ATOM 3176 C CA . ALA B 1 18 ? -14.344 12.281 9.695 1 89.62 18 ALA B CA 1
ATOM 3177 C C . ALA B 1 18 ? -13.281 11.844 10.695 1 89.62 18 ALA B C 1
ATOM 3179 O O . ALA B 1 18 ? -12.172 12.391 10.719 1 89.62 18 ALA B O 1
ATOM 3180 N N . GLU B 1 19 ? -13.648 10.898 11.461 1 88.19 19 GLU B N 1
ATOM 3181 C CA . GLU B 1 19 ? -12.695 10.383 12.438 1 88.19 19 GLU B CA 1
ATOM 3182 C C . GLU B 1 19 ? -11.484 9.75 11.758 1 88.19 19 GLU B C 1
ATOM 3184 O O . GLU B 1 19 ? -10.359 9.898 12.219 1 88.19 19 GLU B O 1
ATOM 3189 N N . MET B 1 20 ? -11.734 8.984 10.711 1 94.12 20 MET B N 1
ATOM 3190 C CA . MET B 1 20 ? -10.641 8.352 9.984 1 94.12 20 MET B CA 1
ATOM 3191 C C . MET B 1 20 ? -9.703 9.391 9.391 1 94.12 20 MET B C 1
ATOM 3193 O O . MET B 1 20 ? -8.484 9.234 9.445 1 94.12 20 MET B O 1
ATOM 3197 N N . LYS B 1 21 ? -10.219 10.414 8.805 1 91.25 21 LYS B N 1
ATOM 3198 C CA . LYS B 1 21 ? -9.398 11.484 8.25 1 91.25 21 LYS B CA 1
ATOM 3199 C C . LYS B 1 21 ? -8.547 12.141 9.336 1 91.25 21 LYS B C 1
ATOM 3201 O O . LYS B 1 21 ? -7.336 12.312 9.156 1 91.25 21 LYS B O 1
ATOM 3206 N N . ASP B 1 22 ? -9.195 12.461 10.43 1 84.44 22 ASP B N 1
ATOM 3207 C CA . ASP B 1 22 ? -8.492 13.109 11.531 1 84.44 22 ASP B CA 1
ATOM 3208 C C . ASP B 1 22 ? -7.387 12.203 12.078 1 84.44 22 ASP B C 1
ATOM 3210 O O . ASP B 1 22 ? -6.281 12.672 12.359 1 84.44 22 ASP B O 1
ATOM 3214 N N . THR B 1 23 ? -7.719 10.961 12.227 1 88.06 23 THR B N 1
ATOM 3215 C CA . THR B 1 23 ? -6.746 10 12.742 1 88.06 23 THR B CA 1
ATOM 3216 C C . THR B 1 23 ? -5.574 9.844 11.781 1 88.06 23 THR B C 1
ATOM 3218 O O . THR B 1 23 ? -4.422 9.758 12.203 1 88.06 23 THR B O 1
ATOM 3221 N N . ALA B 1 24 ? -5.871 9.773 10.484 1 92.94 24 ALA B N 1
ATOM 3222 C CA . ALA B 1 24 ? -4.812 9.656 9.484 1 92.94 24 ALA B CA 1
ATOM 3223 C C . ALA B 1 24 ? -3.871 10.859 9.539 1 92.94 24 ALA B C 1
ATOM 3225 O O . ALA B 1 24 ? -2.65 10.695 9.492 1 92.94 24 ALA B O 1
ATOM 3226 N N . GLU B 1 25 ? -4.414 12.016 9.68 1 84.81 25 GLU B N 1
ATOM 3227 C CA . GLU B 1 25 ? -3.613 13.227 9.781 1 84.81 25 GLU B CA 1
ATOM 3228 C C . GLU B 1 25 ? -2.742 13.211 11.031 1 84.81 25 GLU B C 1
ATOM 3230 O O . GLU B 1 25 ? -1.565 13.578 10.984 1 84.81 25 GLU B O 1
ATOM 3235 N N . LEU B 1 26 ? -3.332 12.82 12.07 1 81.56 26 LEU B N 1
ATOM 3236 C CA . LEU B 1 26 ? -2.605 12.727 13.336 1 81.56 26 LEU B CA 1
ATOM 3237 C C . LEU B 1 26 ? -1.469 11.719 13.227 1 81.56 26 LEU B C 1
ATOM 3239 O O . LEU B 1 26 ? -0.372 11.953 13.742 1 81.56 26 LEU B O 1
ATOM 3243 N N . LEU B 1 27 ? -1.757 10.617 12.594 1 90.5 27 LEU B N 1
ATOM 3244 C CA . LEU B 1 27 ? -0.767 9.555 12.43 1 90.5 27 LEU B CA 1
ATOM 3245 C C . LEU B 1 27 ? 0.432 10.055 11.633 1 90.5 27 LEU B C 1
ATOM 3247 O O . LEU B 1 27 ? 1.579 9.758 11.977 1 90.5 27 LEU B O 1
ATOM 3251 N N . ILE B 1 28 ? 0.178 10.797 10.57 1 88.44 28 ILE B N 1
ATOM 3252 C CA . ILE B 1 28 ? 1.271 11.375 9.789 1 88.44 28 ILE B CA 1
ATOM 3253 C C . ILE B 1 28 ? 2.133 12.258 10.688 1 88.44 28 ILE B C 1
ATOM 3255 O O . ILE B 1 28 ? 3.35 12.07 10.773 1 88.44 28 ILE B O 1
ATOM 3259 N N . ASP B 1 29 ? 1.532 13.102 11.438 1 79.25 29 ASP B N 1
ATOM 3260 C CA . ASP B 1 29 ? 2.242 14.055 12.281 1 79.25 29 ASP B CA 1
ATOM 3261 C C . ASP B 1 29 ? 3.074 13.344 13.344 1 79.25 29 ASP B C 1
ATOM 3263 O O . ASP B 1 29 ? 4.258 13.641 13.516 1 79.25 29 ASP B O 1
ATOM 3267 N N . LEU B 1 30 ? 2.426 12.398 14.008 1 81.69 30 LEU B N 1
ATOM 3268 C CA . LEU B 1 30 ? 3.068 11.719 15.125 1 81.69 30 LEU B CA 1
ATOM 3269 C C . LEU B 1 30 ? 4.227 10.852 14.641 1 81.69 30 LEU B C 1
ATOM 3271 O O . LEU B 1 30 ? 5.258 10.75 15.312 1 81.69 30 LEU B O 1
ATOM 3275 N N . SER B 1 31 ? 4.012 10.234 13.516 1 91.5 31 SER B N 1
ATOM 3276 C CA . SER B 1 31 ? 5.047 9.336 13.023 1 91.5 31 SER B CA 1
ATOM 3277 C C . SER B 1 31 ? 6.32 10.102 12.672 1 91.5 31 SER B C 1
ATOM 3279 O O . SER B 1 31 ? 7.414 9.727 13.102 1 91.5 31 SER B O 1
ATOM 3281 N N . TYR B 1 32 ? 6.227 11.195 11.961 1 85.06 32 TYR B N 1
ATOM 3282 C CA . TYR B 1 32 ? 7.398 11.992 11.617 1 85.06 32 TYR B CA 1
ATOM 3283 C C . TYR B 1 32 ? 8.008 12.633 12.859 1 85.06 32 TYR B C 1
ATOM 3285 O O . TYR B 1 32 ? 9.227 12.75 12.969 1 85.06 32 TYR B O 1
ATOM 3293 N N . SER B 1 33 ? 7.176 13.008 13.781 1 78.62 33 SER B N 1
ATOM 3294 C CA . SER B 1 33 ? 7.664 13.578 15.031 1 78.62 33 SER B CA 1
ATOM 3295 C C . SER B 1 33 ? 8.469 12.555 15.828 1 78.62 33 SER B C 1
ATOM 3297 O O . SER B 1 33 ? 9.453 12.906 16.469 1 78.62 33 SER B O 1
ATOM 3299 N N . SER B 1 34 ? 7.973 11.32 15.82 1 84.88 34 SER B N 1
ATOM 3300 C CA . SER B 1 34 ? 8.688 10.273 16.531 1 84.88 34 SER B CA 1
ATOM 3301 C C . SER B 1 34 ? 10.094 10.078 15.961 1 84.88 34 SER B C 1
ATOM 3303 O O . SER B 1 34 ? 11.039 9.812 16.703 1 84.88 34 SER B O 1
ATOM 3305 N N . VAL B 1 35 ? 10.227 10.211 14.672 1 84.88 35 VAL B N 1
ATOM 3306 C CA . VAL B 1 35 ? 11.523 10.094 14.008 1 84.88 35 VAL B CA 1
ATOM 3307 C C . VAL B 1 35 ? 12.391 11.297 14.359 1 84.88 35 VAL B C 1
ATOM 3309 O O . VAL B 1 35 ? 13.562 11.141 14.727 1 84.88 35 VAL B O 1
ATOM 3312 N N . LEU B 1 36 ? 11.836 12.484 14.281 1 75.25 36 LEU B N 1
ATOM 3313 C CA . LEU B 1 36 ? 12.547 13.734 14.539 1 75.25 36 LEU B CA 1
ATOM 3314 C C . LEU B 1 36 ? 13.141 13.734 15.938 1 75.25 36 LEU B C 1
ATOM 3316 O O . LEU B 1 36 ? 14.289 14.148 16.125 1 75.25 36 LEU B O 1
ATOM 3320 N N . HIS B 1 37 ? 12.414 13.164 16.859 1 73.94 37 HIS B N 1
ATOM 3321 C CA . HIS B 1 37 ? 12.828 13.266 18.25 1 73.94 37 HIS B CA 1
ATOM 3322 C C . HIS B 1 37 ? 13.375 11.938 18.766 1 73.94 37 HIS B C 1
ATOM 3324 O O . HIS B 1 37 ? 13.742 11.82 19.938 1 73.94 37 HIS B O 1
ATOM 3330 N N . ALA B 1 38 ? 13.406 10.977 17.922 1 81.44 38 ALA B N 1
ATOM 3331 C CA . ALA B 1 38 ? 13.82 9.633 18.312 1 81.44 38 ALA B CA 1
ATOM 3332 C C . ALA B 1 38 ? 13.086 9.18 19.562 1 81.44 38 ALA B C 1
ATOM 3334 O O . ALA B 1 38 ? 13.711 8.75 20.547 1 81.44 38 ALA B O 1
ATOM 3335 N N . ASN B 1 39 ? 11.844 9.32 19.547 1 79.62 39 ASN B N 1
ATOM 3336 C CA . ASN B 1 39 ? 11.016 9.109 20.734 1 79.62 39 ASN B CA 1
ATOM 3337 C C . ASN B 1 39 ? 10.234 7.801 20.641 1 79.62 39 ASN B C 1
ATOM 3339 O O . ASN B 1 39 ? 9.242 7.711 19.922 1 79.62 39 ASN B O 1
ATOM 3343 N N . ASP B 1 40 ? 10.547 6.875 21.469 1 85.31 40 ASP B N 1
ATOM 3344 C CA . ASP B 1 40 ? 9.93 5.551 21.469 1 85.31 40 ASP B CA 1
ATOM 3345 C C . ASP B 1 40 ? 8.477 5.625 21.922 1 85.31 40 ASP B C 1
ATOM 3347 O O . ASP B 1 40 ? 7.629 4.875 21.422 1 85.31 40 ASP B O 1
ATOM 3351 N N . GLU B 1 41 ? 8.219 6.461 22.797 1 77.62 41 GLU B N 1
ATOM 3352 C CA . GLU B 1 41 ? 6.867 6.559 23.328 1 77.62 41 GLU B CA 1
ATOM 3353 C C . GLU B 1 41 ? 5.902 7.109 22.281 1 77.62 41 GLU B C 1
ATOM 3355 O O . GLU B 1 41 ? 4.77 6.633 22.172 1 77.62 41 GLU B O 1
ATOM 3360 N N . LEU B 1 42 ? 6.359 8.109 21.609 1 77.62 42 LEU B N 1
ATOM 3361 C CA . LEU B 1 42 ? 5.551 8.656 20.516 1 77.62 42 LEU B CA 1
ATOM 3362 C C . LEU B 1 42 ? 5.305 7.609 19.438 1 77.62 42 LEU B C 1
ATOM 3364 O O . LEU B 1 42 ? 4.199 7.508 18.906 1 77.62 42 LEU B O 1
ATOM 3368 N N . ALA B 1 43 ? 6.352 6.879 19.156 1 88.88 43 ALA B N 1
ATOM 3369 C CA . ALA B 1 43 ? 6.234 5.816 18.156 1 88.88 43 ALA B CA 1
ATOM 3370 C C . ALA B 1 43 ? 5.234 4.754 18.594 1 88.88 43 ALA B C 1
ATOM 3372 O O . ALA B 1 43 ? 4.457 4.246 17.781 1 88.88 43 ALA B O 1
ATOM 3373 N N . ALA B 1 44 ? 5.211 4.492 19.828 1 86.25 44 ALA B N 1
ATOM 3374 C CA . ALA B 1 44 ? 4.266 3.518 20.375 1 86.25 44 ALA B CA 1
ATOM 3375 C C . ALA B 1 44 ? 2.828 4.012 20.234 1 86.25 44 ALA B C 1
ATOM 3377 O O . ALA B 1 44 ? 1.917 3.227 19.953 1 86.25 44 ALA B O 1
ATOM 3378 N N . GLU B 1 45 ? 2.631 5.281 20.469 1 82.56 45 GLU B N 1
ATOM 3379 C CA . GLU B 1 45 ? 1.305 5.867 20.297 1 82.56 45 GLU B CA 1
ATOM 3380 C C . GLU B 1 45 ? 0.828 5.742 18.859 1 82.56 45 GLU B C 1
ATOM 3382 O O . GLU B 1 45 ? -0.361 5.535 18.609 1 82.56 45 GLU B O 1
ATOM 3387 N N . VAL B 1 46 ? 1.794 5.906 17.938 1 89.88 46 VAL B N 1
ATOM 3388 C CA . VAL B 1 46 ? 1.459 5.77 16.531 1 89.88 46 VAL B CA 1
ATOM 3389 C C . VAL B 1 46 ? 0.925 4.363 16.25 1 89.88 46 VAL B C 1
ATOM 3391 O O . VAL B 1 46 ? -0.096 4.199 15.586 1 89.88 46 VAL B O 1
ATOM 3394 N N . LEU B 1 47 ? 1.563 3.373 16.781 1 91.19 47 LEU B N 1
ATOM 3395 C CA . LEU B 1 47 ? 1.158 1.99 16.562 1 91.19 47 LEU B CA 1
ATOM 3396 C C . LEU B 1 47 ? -0.196 1.708 17.203 1 91.19 47 LEU B C 1
ATOM 3398 O O . LEU B 1 47 ? -0.997 0.943 16.656 1 91.19 47 LEU B O 1
ATOM 3402 N N . ASP B 1 48 ? -0.466 2.326 18.328 1 86.19 48 ASP B N 1
ATOM 3403 C CA . ASP B 1 48 ? -1.771 2.186 18.969 1 86.19 48 ASP B CA 1
ATOM 3404 C C . ASP B 1 48 ? -2.873 2.801 18.109 1 86.19 48 ASP B C 1
ATOM 3406 O O . ASP B 1 48 ? -3.951 2.221 17.969 1 86.19 48 ASP B O 1
ATOM 3410 N N . LEU B 1 49 ? -2.605 3.936 17.609 1 87.38 49 LEU B N 1
ATOM 3411 C CA . LEU B 1 49 ? -3.574 4.613 16.75 1 87.38 49 LEU B CA 1
ATOM 3412 C C . LEU B 1 49 ? -3.797 3.83 15.453 1 87.38 49 LEU B C 1
ATOM 3414 O O . LEU B 1 49 ? -4.898 3.842 14.898 1 87.38 49 LEU B O 1
ATOM 3418 N N . GLU B 1 50 ? -2.725 3.199 14.977 1 93.5 50 GLU B N 1
ATOM 3419 C CA . GLU B 1 50 ? -2.859 2.35 13.797 1 93.5 50 GLU B CA 1
ATOM 3420 C C . GLU B 1 50 ? -3.857 1.222 14.039 1 93.5 50 GLU B C 1
ATOM 3422 O O . GLU B 1 50 ? -4.656 0.892 13.156 1 93.5 50 GLU B O 1
ATOM 3427 N N . GLU B 1 51 ? -3.781 0.645 15.188 1 88.75 51 GLU B N 1
ATOM 3428 C CA . GLU B 1 51 ? -4.734 -0.401 15.539 1 88.75 51 GLU B CA 1
ATOM 3429 C C . GLU B 1 51 ? -6.164 0.139 15.57 1 88.75 51 GLU B C 1
ATOM 3431 O O . GLU B 1 51 ? -7.102 -0.546 15.156 1 88.75 51 GLU B O 1
ATOM 3436 N N . ARG B 1 52 ? -6.312 1.327 16.062 1 86.81 52 ARG B N 1
ATOM 3437 C CA . ARG B 1 52 ? -7.621 1.97 16.078 1 86.81 52 ARG B CA 1
ATOM 3438 C C . ARG B 1 52 ? -8.133 2.182 14.648 1 86.81 52 ARG B C 1
ATOM 3440 O O . ARG B 1 52 ? -9.32 1.994 14.375 1 86.81 52 ARG B O 1
ATOM 3447 N N . MET B 1 53 ? -7.25 2.572 13.766 1 93.81 53 MET B N 1
ATOM 3448 C CA . MET B 1 53 ? -7.621 2.785 12.367 1 93.81 53 MET B CA 1
ATOM 3449 C C . MET B 1 53 ? -8.148 1.498 11.742 1 93.81 53 MET B C 1
ATOM 3451 O O . MET B 1 53 ? -9.086 1.531 10.945 1 93.81 53 MET B O 1
ATOM 3455 N N . ASP B 1 54 ? -7.582 0.363 12.156 1 91.06 54 ASP B N 1
ATOM 3456 C CA . ASP B 1 54 ? -8.047 -0.927 11.648 1 91.06 54 ASP B CA 1
ATOM 3457 C C . ASP B 1 54 ? -9.516 -1.152 11.984 1 91.06 54 ASP B C 1
ATOM 3459 O O . ASP B 1 54 ? -10.281 -1.639 11.148 1 91.06 54 ASP B O 1
ATOM 3463 N N . ILE B 1 55 ? -9.859 -0.781 13.156 1 88.5 55 ILE B N 1
ATOM 3464 C CA . ILE B 1 55 ? -11.227 -0.944 13.617 1 88.5 55 ILE B CA 1
ATOM 3465 C C . ILE B 1 55 ? -12.141 0.036 12.883 1 88.5 55 ILE B C 1
ATOM 3467 O O . ILE B 1 55 ? -13.219 -0.34 12.414 1 88.5 55 ILE B O 1
ATOM 3471 N N . LEU B 1 56 ? -11.695 1.259 12.766 1 91.81 56 LEU B N 1
ATOM 3472 C CA . LEU B 1 56 ? -12.469 2.281 12.07 1 91.81 56 LEU B CA 1
ATOM 3473 C C . LEU B 1 56 ? -12.719 1.878 10.617 1 91.81 56 LEU B C 1
ATOM 3475 O O . LEU B 1 56 ? -13.805 2.123 10.078 1 91.81 56 LEU B O 1
ATOM 3479 N N . GLN B 1 57 ? -11.75 1.283 10.008 1 95.06 57 GLN B N 1
ATOM 3480 C CA . GLN B 1 57 ? -11.898 0.85 8.625 1 95.06 57 GLN B CA 1
ATOM 3481 C C . GLN B 1 57 ? -13.039 -0.154 8.477 1 95.06 57 GLN B C 1
ATOM 3483 O O . GLN B 1 57 ? -13.875 -0.028 7.582 1 95.06 57 GLN B O 1
ATOM 3488 N N . LEU B 1 58 ? -13.047 -1.143 9.328 1 92 58 LEU B N 1
ATOM 3489 C CA . LEU B 1 58 ? -14.102 -2.148 9.273 1 92 58 LEU B CA 1
ATOM 3490 C C . LEU B 1 58 ? -15.469 -1.519 9.531 1 92 58 LEU B C 1
ATOM 3492 O O . LEU B 1 58 ? -16.453 -1.855 8.859 1 92 58 LEU B O 1
ATOM 3496 N N . GLN B 1 59 ? -15.5 -0.632 10.469 1 91.69 59 GLN B N 1
ATOM 3497 C CA . GLN B 1 59 ? -16.75 0.071 10.766 1 91.69 59 GLN B CA 1
ATOM 3498 C C . GLN B 1 59 ? -17.219 0.887 9.562 1 91.69 59 GLN B C 1
ATOM 3500 O O . GLN B 1 59 ? -18.406 0.892 9.242 1 91.69 59 GLN B O 1
ATOM 3505 N N . ALA B 1 60 ? -16.281 1.555 8.969 1 94.69 60 ALA B N 1
ATOM 3506 C CA . ALA B 1 60 ? -16.609 2.363 7.797 1 94.69 60 ALA B CA 1
ATOM 3507 C C . ALA B 1 60 ? -17.141 1.494 6.66 1 94.69 60 ALA B C 1
ATOM 3509 O O . ALA B 1 60 ? -18.125 1.848 6.008 1 94.69 60 ALA B O 1
ATOM 3510 N N . ARG B 1 61 ? -16.5 0.372 6.41 1 94.5 61 ARG B N 1
ATOM 3511 C CA . ARG B 1 61 ? -16.953 -0.556 5.371 1 94.5 61 ARG B CA 1
ATOM 3512 C C . ARG B 1 61 ? -18.375 -1.014 5.621 1 94.5 61 ARG B C 1
ATOM 3514 O O . ARG B 1 61 ? -19.219 -0.99 4.715 1 94.5 61 ARG B O 1
ATOM 3521 N N . MET B 1 62 ? -18.703 -1.381 6.828 1 93.25 62 MET B N 1
ATOM 3522 C CA . MET B 1 62 ? -20.031 -1.853 7.188 1 93.25 62 MET B CA 1
ATOM 3523 C C . MET B 1 62 ? -21.062 -0.744 7.02 1 93.25 62 MET B C 1
ATOM 3525 O O . MET B 1 62 ? -22.141 -0.97 6.457 1 93.25 62 MET B O 1
ATOM 3529 N N . SER B 1 63 ? -20.688 0.412 7.504 1 92.94 63 SER B N 1
ATOM 3530 C CA . SER B 1 63 ? -21.609 1.543 7.422 1 92.94 63 SER B CA 1
ATOM 3531 C C . SER B 1 63 ? -21.891 1.92 5.973 1 92.94 63 SER B C 1
ATOM 3533 O O . SER B 1 63 ? -23.031 2.24 5.625 1 92.94 63 SER B O 1
ATOM 3535 N N . LEU B 1 64 ? -20.906 1.919 5.16 1 93.62 64 LEU B N 1
ATOM 3536 C CA . LEU B 1 64 ? -21.078 2.252 3.748 1 93.62 64 LEU B CA 1
ATOM 3537 C C . LEU B 1 64 ? -21.938 1.215 3.045 1 93.62 64 LEU B C 1
ATOM 3539 O O . LEU B 1 64 ? -22.797 1.565 2.221 1 93.62 64 LEU B O 1
ATOM 3543 N N . MET B 1 65 ? -21.75 -0.031 3.367 1 92.19 65 MET B N 1
ATOM 3544 C CA . MET B 1 65 ? -22.562 -1.092 2.787 1 92.19 65 MET B CA 1
ATOM 3545 C C . MET B 1 65 ? -24.031 -0.905 3.15 1 92.19 65 MET B C 1
ATOM 3547 O O . MET B 1 65 ? -24.922 -1.089 2.309 1 92.19 65 MET B O 1
ATOM 3551 N N . MET B 1 66 ? -24.266 -0.491 4.375 1 91.12 66 MET B N 1
ATOM 3552 C CA . MET B 1 66 ? -25.641 -0.311 4.852 1 91.12 66 MET B CA 1
ATOM 3553 C C . MET B 1 66 ? -26.25 0.958 4.27 1 91.12 66 MET B C 1
ATOM 3555 O O . MET B 1 66 ? -27.469 1.089 4.211 1 91.12 66 MET B O 1
ATOM 3559 N N . ALA B 1 67 ? -25.422 1.816 3.842 1 90.19 67 ALA B N 1
ATOM 3560 C CA . ALA B 1 67 ? -25.906 3.092 3.322 1 90.19 67 ALA B CA 1
ATOM 3561 C C . ALA B 1 67 ? -26.328 2.963 1.863 1 90.19 67 ALA B C 1
ATOM 3563 O O . ALA B 1 67 ? -27.109 3.781 1.361 1 90.19 67 ALA B O 1
ATOM 3564 N N . ALA B 1 68 ? -25.812 1.994 1.164 1 90.19 68 ALA B N 1
ATOM 3565 C CA . ALA B 1 68 ? -26.156 1.796 -0.241 1 90.19 68 ALA B CA 1
ATOM 3566 C C . ALA B 1 68 ? -27.516 1.11 -0.378 1 90.19 68 ALA B C 1
ATOM 3568 O O . ALA B 1 68 ? -27.672 -0.043 0.026 1 90.19 68 ALA B O 1
ATOM 3569 N N . ARG B 1 69 ? -28.5 1.829 -1.043 1 88.56 69 ARG B N 1
ATOM 3570 C CA . ARG B 1 69 ? -29.859 1.287 -1.148 1 88.56 69 ARG B CA 1
ATOM 3571 C C . ARG B 1 69 ? -30.266 1.123 -2.607 1 88.56 69 ARG B C 1
ATOM 3573 O O . ARG B 1 69 ? -31.312 0.545 -2.902 1 88.56 69 ARG B O 1
ATOM 3580 N N . SER B 1 70 ? -29.484 1.703 -3.482 1 89.81 70 SER B N 1
ATOM 3581 C CA . SER B 1 70 ? -29.75 1.625 -4.914 1 89.81 70 SER B CA 1
ATOM 3582 C C . SER B 1 70 ? -28.453 1.497 -5.707 1 89.81 70 SER B C 1
ATOM 3584 O O . SER B 1 70 ? -27.359 1.731 -5.172 1 89.81 70 SER B O 1
ATOM 3586 N N . PRO B 1 71 ? -28.531 1.03 -6.914 1 88.5 71 PRO B N 1
ATOM 3587 C CA . PRO B 1 71 ? -27.344 0.998 -7.762 1 88.5 71 PRO B CA 1
ATOM 3588 C C . PRO B 1 71 ? -26.672 2.365 -7.898 1 88.5 71 PRO B C 1
ATOM 3590 O O . PRO B 1 71 ? -25.453 2.455 -7.98 1 88.5 71 PRO B O 1
ATOM 3593 N N . GLU B 1 72 ? -27.484 3.355 -7.883 1 88.44 72 GLU B N 1
ATOM 3594 C CA . GLU B 1 72 ? -26.938 4.711 -7.953 1 88.44 72 GLU B CA 1
ATOM 3595 C C . GLU B 1 72 ? -26.141 5.047 -6.699 1 88.44 72 GLU B C 1
ATOM 3597 O O . GLU B 1 72 ? -25.078 5.656 -6.785 1 88.44 72 GLU B O 1
ATOM 3602 N N . ASP B 1 73 ? -26.719 4.605 -5.566 1 89.12 73 ASP B N 1
ATOM 3603 C CA . ASP B 1 73 ? -25.984 4.785 -4.32 1 89.12 73 ASP B CA 1
ATOM 3604 C C . ASP B 1 73 ? -24.641 4.074 -4.371 1 89.12 73 ASP B C 1
ATOM 3606 O O . ASP B 1 73 ? -23.609 4.637 -3.973 1 89.12 73 ASP B O 1
ATOM 3610 N N . ALA B 1 74 ? -24.75 2.873 -4.84 1 90.62 74 ALA B N 1
ATOM 3611 C CA . ALA B 1 74 ? -23.547 2.055 -4.891 1 90.62 74 ALA B CA 1
ATOM 3612 C C . ALA B 1 74 ? -22.484 2.697 -5.781 1 90.62 74 ALA B C 1
ATOM 3614 O O . ALA B 1 74 ? -21.297 2.68 -5.457 1 90.62 74 ALA B O 1
ATOM 3615 N N . GLU B 1 75 ? -22.828 3.24 -6.855 1 89.62 75 GLU B N 1
ATOM 3616 C CA . GLU B 1 75 ? -21.906 3.898 -7.781 1 89.62 75 GLU B CA 1
ATOM 3617 C C . GLU B 1 75 ? -21.234 5.102 -7.129 1 89.62 75 GLU B C 1
ATOM 3619 O O . GLU B 1 75 ? -20.031 5.309 -7.293 1 89.62 75 GLU B O 1
ATOM 3624 N N . GLU B 1 76 ? -22 5.848 -6.406 1 89.06 76 GLU B N 1
ATOM 3625 C CA . GLU B 1 76 ? -21.484 7.059 -5.777 1 89.06 76 GLU B CA 1
ATOM 3626 C C . GLU B 1 76 ? -20.625 6.723 -4.551 1 89.06 76 GLU B C 1
ATOM 3628 O O . GLU B 1 76 ? -19.688 7.445 -4.223 1 89.06 76 GLU B O 1
ATOM 3633 N N . LEU B 1 77 ? -20.953 5.582 -3.957 1 92.25 77 LEU B N 1
ATOM 3634 C CA . LEU B 1 77 ? -20.297 5.23 -2.703 1 92.25 77 LEU B CA 1
ATOM 3635 C C . LEU B 1 77 ? -19.078 4.359 -2.955 1 92.25 77 LEU B C 1
ATOM 3637 O O . LEU B 1 77 ? -18.203 4.25 -2.094 1 92.25 77 LEU B O 1
ATOM 3641 N N . ALA B 1 78 ? -18.984 3.791 -4.066 1 92.62 78 ALA B N 1
ATOM 3642 C CA . ALA B 1 78 ? -17.891 2.881 -4.371 1 92.62 78 ALA B CA 1
ATOM 3643 C C . ALA B 1 78 ? -16.547 3.574 -4.203 1 92.62 78 ALA B C 1
ATOM 3645 O O . ALA B 1 78 ? -15.648 3.057 -3.525 1 92.62 78 ALA B O 1
ATOM 3646 N N . PRO B 1 79 ? -16.359 4.805 -4.684 1 91.44 79 PRO B N 1
ATOM 3647 C CA . PRO B 1 79 ? -15.086 5.492 -4.5 1 91.44 79 PRO B CA 1
ATOM 3648 C C . PRO B 1 79 ? -14.82 5.875 -3.047 1 91.44 79 PRO B C 1
ATOM 3650 O O . PRO B 1 79 ? -13.672 6.074 -2.654 1 91.44 79 PRO B O 1
ATOM 3653 N N . VAL B 1 80 ? -15.891 5.965 -2.266 1 94.25 80 VAL B N 1
ATOM 3654 C CA . VAL B 1 80 ? -15.734 6.309 -0.857 1 94.25 80 VAL B CA 1
ATOM 3655 C C . VAL B 1 80 ? -15.016 5.176 -0.126 1 94.25 80 VAL B C 1
ATOM 3657 O O . VAL B 1 80 ? -14.25 5.418 0.811 1 94.25 80 VAL B O 1
ATOM 3660 N N . LEU B 1 81 ? -15.227 3.963 -0.58 1 94.75 81 LEU B N 1
ATOM 3661 C CA . LEU B 1 81 ? -14.469 2.844 -0.043 1 94.75 81 LEU B CA 1
ATOM 3662 C C . LEU B 1 81 ? -12.977 3.002 -0.35 1 94.75 81 LEU B C 1
ATOM 3664 O O . LEU B 1 81 ? -12.133 2.537 0.414 1 94.75 81 LEU B O 1
ATOM 3668 N N . GLY B 1 82 ? -12.68 3.613 -1.445 1 94.25 82 GLY B N 1
ATOM 3669 C CA . GLY B 1 82 ? -11.305 3.963 -1.744 1 94.25 82 GLY B CA 1
ATOM 3670 C C . GLY B 1 82 ? -10.719 4.969 -0.77 1 94.25 82 GLY B C 1
ATOM 3671 O O . GLY B 1 82 ? -9.547 4.867 -0.393 1 94.25 82 GLY B O 1
ATOM 3672 N N . VAL B 1 83 ? -11.5 5.938 -0.369 1 95.31 83 VAL B N 1
ATOM 3673 C CA . VAL B 1 83 ? -11.086 6.91 0.636 1 95.31 83 VAL B CA 1
ATOM 3674 C C . VAL B 1 83 ? -10.789 6.199 1.954 1 95.31 83 VAL B C 1
ATOM 3676 O O . VAL B 1 83 ? -9.797 6.5 2.619 1 95.31 83 VAL B O 1
ATOM 3679 N N . VAL B 1 84 ? -11.656 5.273 2.268 1 96.31 84 VAL B N 1
ATOM 3680 C CA . VAL B 1 84 ? -11.469 4.477 3.477 1 96.31 84 VAL B CA 1
ATOM 3681 C C . VAL B 1 84 ? -10.164 3.697 3.387 1 96.31 84 VAL B C 1
ATOM 3683 O O . VAL B 1 84 ? -9.367 3.693 4.332 1 96.31 84 VAL B O 1
ATOM 3686 N N . GLY B 1 85 ? -9.953 3.061 2.291 1 96.06 85 GLY B N 1
ATOM 3687 C CA . GLY B 1 85 ? -8.719 2.322 2.078 1 96.06 85 GLY B CA 1
ATOM 3688 C C . GLY B 1 85 ? -7.484 3.203 2.105 1 96.06 85 GLY B C 1
ATOM 3689 O O . GLY B 1 85 ? -6.43 2.789 2.594 1 96.06 85 GLY B O 1
ATOM 3690 N N . ALA B 1 86 ? -7.613 4.355 1.578 1 96.75 86 ALA B N 1
ATOM 3691 C CA . ALA B 1 86 ? -6.5 5.301 1.556 1 96.75 86 ALA B CA 1
ATOM 3692 C C . ALA B 1 86 ? -6.125 5.738 2.967 1 96.75 86 ALA B C 1
ATOM 3694 O O . ALA B 1 86 ? -4.938 5.859 3.291 1 96.75 86 ALA B O 1
ATOM 3695 N N . ALA B 1 87 ? -7.117 6.031 3.744 1 96.56 87 ALA B N 1
ATOM 3696 C CA . ALA B 1 87 ? -6.848 6.395 5.133 1 96.56 87 ALA B CA 1
ATOM 3697 C C . ALA B 1 87 ? -6.094 5.285 5.855 1 96.56 87 ALA B C 1
ATOM 3699 O O . ALA B 1 87 ? -5.164 5.555 6.621 1 96.56 87 ALA B O 1
ATOM 3700 N N . GLU B 1 88 ? -6.496 4.082 5.633 1 96.62 88 GLU B N 1
ATOM 3701 C CA . GLU B 1 88 ? -5.801 2.936 6.207 1 96.62 88 GLU B CA 1
ATOM 3702 C C . GLU B 1 88 ? -4.375 2.83 5.676 1 96.62 88 GLU B C 1
ATOM 3704 O O . GLU B 1 88 ? -3.451 2.492 6.422 1 96.62 88 GLU B O 1
ATOM 3709 N N . LYS B 1 89 ? -4.254 3.037 4.434 1 96.44 89 LYS B N 1
ATOM 3710 C CA . LYS B 1 89 ? -2.932 3.023 3.812 1 96.44 89 LYS B CA 1
ATOM 3711 C C . LYS B 1 89 ? -2.008 4.047 4.461 1 96.44 89 LYS B C 1
ATOM 3713 O O . LYS B 1 89 ? -0.83 3.77 4.695 1 96.44 89 LYS B O 1
ATOM 3718 N N . ILE B 1 90 ? -2.484 5.207 4.691 1 97.44 90 ILE B N 1
ATOM 3719 C CA . ILE B 1 90 ? -1.73 6.246 5.383 1 97.44 90 ILE B CA 1
ATOM 3720 C C . ILE B 1 90 ? -1.357 5.766 6.785 1 97.44 90 ILE B C 1
ATOM 3722 O O . ILE B 1 90 ? -0.222 5.949 7.227 1 97.44 90 ILE B O 1
ATOM 3726 N N . SER B 1 91 ? -2.301 5.176 7.398 1 96.81 91 SER B N 1
ATOM 3727 C CA . SER B 1 91 ? -2.074 4.637 8.734 1 96.81 91 SER B CA 1
ATOM 3728 C C . SER B 1 91 ? -0.952 3.602 8.734 1 96.81 91 SER B C 1
ATOM 3730 O O . SER B 1 91 ? -0.061 3.643 9.586 1 96.81 91 SER B O 1
ATOM 3732 N N . ASP B 1 92 ? -0.978 2.703 7.805 1 95.69 92 ASP B N 1
ATOM 3733 C CA . ASP B 1 92 ? 0.057 1.68 7.695 1 95.69 92 ASP B CA 1
ATOM 3734 C C . ASP B 1 92 ? 1.428 2.309 7.453 1 95.69 92 ASP B C 1
ATOM 3736 O O . ASP B 1 92 ? 2.426 1.877 8.031 1 95.69 92 ASP B O 1
ATOM 3740 N N . ALA B 1 93 ? 1.462 3.285 6.582 1 96.62 93 ALA B N 1
ATOM 3741 C CA . ALA B 1 93 ? 2.711 3.986 6.301 1 96.62 93 ALA B CA 1
ATOM 3742 C C . ALA B 1 93 ? 3.254 4.66 7.559 1 96.62 93 ALA B C 1
ATOM 3744 O O . ALA B 1 93 ? 4.457 4.609 7.828 1 96.62 93 ALA B O 1
ATOM 3745 N N . ALA B 1 94 ? 2.363 5.309 8.289 1 95.69 94 ALA B N 1
ATOM 3746 C CA . ALA B 1 94 ? 2.762 5.938 9.547 1 95.69 94 ALA B CA 1
ATOM 3747 C C . ALA B 1 94 ? 3.32 4.906 10.523 1 95.69 94 ALA B C 1
ATOM 3749 O O . ALA B 1 94 ? 4.297 5.176 11.227 1 95.69 94 ALA B O 1
ATOM 3750 N N . GLY B 1 95 ? 2.662 3.766 10.578 1 95.81 95 GLY B N 1
ATOM 3751 C CA . GLY B 1 95 ? 3.188 2.68 11.391 1 95.81 95 GLY B CA 1
ATOM 3752 C C . GLY B 1 95 ? 4.594 2.266 11 1 95.81 95 GLY B C 1
ATOM 3753 O O . GLY B 1 95 ? 5.441 2.029 11.859 1 95.81 95 GLY B O 1
ATOM 3754 N N . ASP B 1 96 ? 4.828 2.191 9.742 1 95.06 96 ASP B N 1
ATOM 3755 C CA . ASP B 1 96 ? 6.148 1.824 9.242 1 95.06 96 ASP B CA 1
ATOM 3756 C C . ASP B 1 96 ? 7.195 2.859 9.648 1 95.06 96 ASP B C 1
ATOM 3758 O O . ASP B 1 96 ? 8.336 2.508 9.953 1 95.06 96 ASP B O 1
ATOM 3762 N N . ILE B 1 97 ? 6.828 4.09 9.602 1 94.56 97 ILE B N 1
ATOM 3763 C CA . ILE B 1 97 ? 7.734 5.156 10.023 1 94.56 97 ILE B CA 1
ATOM 3764 C C . ILE B 1 97 ? 8.047 5.004 11.508 1 94.56 97 ILE B C 1
ATOM 3766 O O . ILE B 1 97 ? 9.211 5.09 11.914 1 94.56 97 ILE B O 1
ATOM 3770 N N . ALA B 1 98 ? 7.023 4.746 12.289 1 94.06 98 ALA B N 1
ATOM 3771 C CA . ALA B 1 98 ? 7.199 4.578 13.727 1 94.06 98 ALA B CA 1
ATOM 3772 C C . ALA B 1 98 ? 8.094 3.381 14.031 1 94.06 98 ALA B C 1
ATOM 3774 O O . ALA B 1 98 ? 8.867 3.406 14.992 1 94.06 98 ALA B O 1
ATOM 3775 N N . LYS B 1 99 ? 8.031 2.361 13.234 1 94.44 99 LYS B N 1
ATOM 3776 C CA . LYS B 1 99 ? 8.82 1.151 13.438 1 94.44 99 LYS B CA 1
ATOM 3777 C C . LYS B 1 99 ? 10.305 1.423 13.227 1 94.44 99 LYS B C 1
ATOM 3779 O O . LYS B 1 99 ? 11.156 0.74 13.797 1 94.44 99 LYS B O 1
ATOM 3784 N N . VAL B 1 100 ? 10.617 2.412 12.383 1 93.25 100 VAL B N 1
ATOM 3785 C CA . VAL B 1 100 ? 12.016 2.799 12.219 1 93.25 100 VAL B CA 1
ATOM 3786 C C . VAL B 1 100 ? 12.609 3.172 13.578 1 93.25 100 VAL B C 1
ATOM 3788 O O . VAL B 1 100 ? 13.766 2.857 13.859 1 93.25 100 VAL B O 1
ATOM 3791 N N . VAL B 1 101 ? 11.781 3.801 14.438 1 91.31 101 VAL B N 1
ATOM 3792 C CA . VAL B 1 101 ? 12.227 4.266 15.742 1 91.31 101 VAL B CA 1
ATOM 3793 C C . VAL B 1 101 ? 12.203 3.109 16.734 1 91.31 101 VAL B C 1
ATOM 3795 O O . VAL B 1 101 ? 13.203 2.838 17.406 1 91.31 101 VAL B O 1
ATOM 3798 N N . ILE B 1 102 ? 11.125 2.338 16.75 1 92.25 102 ILE B N 1
ATOM 3799 C CA . ILE B 1 102 ? 10.906 1.298 17.75 1 92.25 102 ILE B CA 1
ATOM 3800 C C . ILE B 1 102 ? 11.906 0.163 17.531 1 92.25 102 ILE B C 1
ATOM 3802 O O . ILE B 1 102 ? 12.414 -0.411 18.5 1 92.25 102 ILE B O 1
ATOM 3806 N N . GLU B 1 103 ? 12.211 -0.113 16.328 1 90.56 103 GLU B N 1
ATOM 3807 C CA . GLU B 1 103 ? 13.078 -1.247 16.031 1 90.56 103 GLU B CA 1
ATOM 3808 C C . GLU B 1 103 ? 14.523 -0.801 15.836 1 90.56 103 GLU B C 1
ATOM 3810 O O . GLU B 1 103 ? 15.375 -1.599 15.445 1 90.56 103 GLU B O 1
ATOM 3815 N N . ASP B 1 104 ? 14.727 0.438 15.992 1 88.56 104 ASP B N 1
ATOM 3816 C CA . ASP B 1 104 ? 16.062 1.009 15.914 1 88.56 104 ASP B CA 1
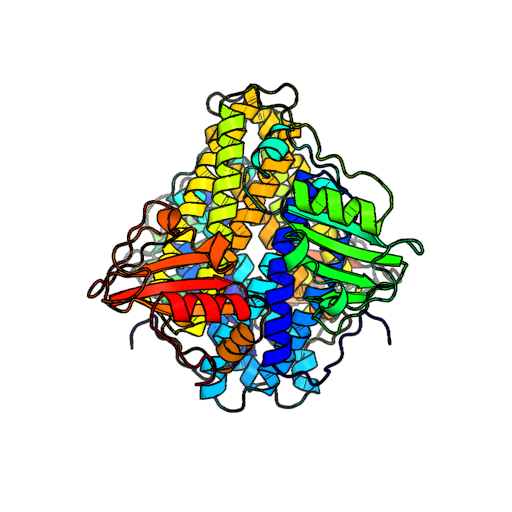ATOM 3817 C C . ASP B 1 104 ? 16.703 0.723 14.555 1 88.56 104 ASP B C 1
ATOM 3819 O O . ASP B 1 104 ? 17.812 0.198 14.484 1 88.56 104 ASP B O 1
ATOM 3823 N N . ILE B 1 105 ? 15.805 1.106 13.586 1 87.38 105 ILE B N 1
ATOM 3824 C CA . ILE B 1 105 ? 16.328 0.957 12.234 1 87.38 105 ILE B CA 1
ATOM 3825 C C . ILE B 1 105 ? 17.312 2.092 11.93 1 87.38 105 ILE B C 1
ATOM 3827 O O . ILE B 1 105 ? 17.031 3.258 12.219 1 87.38 105 ILE B O 1
ATOM 3831 N N . GLY B 1 106 ? 18.516 1.889 11.82 1 83.31 106 GLY B N 1
ATOM 3832 C CA . GLY B 1 106 ? 19.547 2.875 11.547 1 83.31 106 GLY B CA 1
ATOM 3833 C C . GLY B 1 106 ? 19.031 4.098 10.82 1 83.31 106 GLY B C 1
ATOM 3834 O O . GLY B 1 106 ? 18.312 3.975 9.82 1 83.31 106 GLY B O 1
ATOM 3835 N N . LEU B 1 107 ? 19.188 5.398 11.375 1 85.25 107 LEU B N 1
ATOM 3836 C CA . LEU B 1 107 ? 18.812 6.684 10.797 1 85.25 107 LEU B CA 1
ATOM 3837 C C . LEU B 1 107 ? 19.922 7.719 11 1 85.25 107 LEU B C 1
ATOM 3839 O O . LEU B 1 107 ? 20.375 7.926 12.133 1 85.25 107 LEU B O 1
ATOM 3843 N N . PRO B 1 108 ? 20.328 8.266 9.891 1 82.44 108 PRO B N 1
ATOM 3844 C CA . PRO B 1 108 ? 21.344 9.297 10.086 1 82.44 108 PRO B CA 1
ATOM 3845 C C . PRO B 1 108 ? 20.828 10.508 10.859 1 82.44 108 PRO B C 1
ATOM 3847 O O . PRO B 1 108 ? 19.656 10.891 10.703 1 82.44 108 PRO B O 1
ATOM 3850 N N . ASP B 1 109 ? 21.719 11.133 11.609 1 76.31 109 ASP B N 1
ATOM 3851 C CA . ASP B 1 109 ? 21.391 12.305 12.414 1 76.31 109 ASP B CA 1
ATOM 3852 C C . ASP B 1 109 ? 20.906 13.453 11.531 1 76.31 109 ASP B C 1
ATOM 3854 O O . ASP B 1 109 ? 20.125 14.297 11.969 1 76.31 109 ASP B O 1
ATOM 3858 N N . ALA B 1 110 ? 21.312 13.344 10.328 1 71.88 110 ALA B N 1
ATOM 3859 C CA . ALA B 1 110 ? 21.016 14.422 9.383 1 71.88 110 ALA B CA 1
ATOM 3860 C C . ALA B 1 110 ? 19.5 14.539 9.164 1 71.88 110 ALA B C 1
ATOM 3862 O O . ALA B 1 110 ? 19 15.641 8.938 1 71.88 110 ALA B O 1
ATOM 3863 N N . ILE B 1 111 ? 18.859 13.484 9.273 1 75.81 111 ILE B N 1
ATOM 3864 C CA . ILE B 1 111 ? 17.422 13.516 9.016 1 75.81 111 ILE B CA 1
ATOM 3865 C C . ILE B 1 111 ? 16.719 14.289 10.125 1 75.81 111 ILE B C 1
ATOM 3867 O O . ILE B 1 111 ? 15.75 15.016 9.867 1 75.81 111 ILE B O 1
ATOM 3871 N N . ARG B 1 112 ? 17.188 14.109 11.297 1 70.81 112 ARG B N 1
ATOM 3872 C CA . ARG B 1 112 ? 16.562 14.773 12.438 1 70.81 112 ARG B CA 1
ATOM 3873 C C . ARG B 1 112 ? 16.766 16.281 12.367 1 70.81 112 ARG B C 1
ATOM 3875 O O . ARG B 1 112 ? 15.898 17.047 12.789 1 70.81 112 ARG B O 1
ATOM 3882 N N . ALA B 1 113 ? 17.812 16.641 11.727 1 64.81 113 ALA B N 1
ATOM 3883 C CA . ALA B 1 113 ? 18.125 18.062 11.578 1 64.81 113 ALA B CA 1
ATOM 3884 C C . ALA B 1 113 ? 17.297 18.688 10.461 1 64.81 113 ALA B C 1
ATOM 3886 O O . ALA B 1 113 ? 17.016 19.891 10.492 1 64.81 113 ALA B O 1
ATOM 3887 N N . ALA B 1 114 ? 16.938 17.844 9.609 1 62.12 114 ALA B N 1
ATOM 3888 C CA . ALA B 1 114 ? 16.344 18.375 8.391 1 62.12 114 ALA B CA 1
ATOM 3889 C C . ALA B 1 114 ? 14.82 18.375 8.484 1 62.12 114 ALA B C 1
ATOM 3891 O O . ALA B 1 114 ? 14.148 19.156 7.816 1 62.12 114 ALA B O 1
ATOM 3892 N N . LEU B 1 115 ? 14.336 17.469 9.344 1 58.94 115 LEU B N 1
ATOM 3893 C CA . LEU B 1 115 ? 12.883 17.328 9.398 1 58.94 115 LEU B CA 1
ATOM 3894 C C . LEU B 1 115 ? 12.234 18.594 9.938 1 58.94 115 LEU B C 1
ATOM 3896 O O . LEU B 1 115 ? 11.18 19 9.453 1 58.94 115 LEU B O 1
ATOM 3900 N N . PRO B 1 116 ? 12.812 19.094 11.172 1 51.69 116 PRO B N 1
ATOM 3901 C CA . PRO B 1 116 ? 12.148 20.203 11.836 1 51.69 116 PRO B CA 1
ATOM 3902 C C . PRO B 1 116 ? 12.164 21.484 11 1 51.69 116 PRO B C 1
ATOM 3904 O O . PRO B 1 116 ? 11.367 22.391 11.242 1 51.69 116 PRO B O 1
ATOM 3907 N N . GLU B 1 117 ? 13.242 21.531 10.195 1 48.25 117 GLU B N 1
ATOM 3908 C CA . GLU B 1 117 ? 13.312 22.969 10.016 1 48.25 117 GLU B CA 1
ATOM 3909 C C . GLU B 1 117 ? 11.914 23.594 9.922 1 48.25 117 GLU B C 1
ATOM 3911 O O . GLU B 1 117 ? 10.977 22.938 9.453 1 48.25 117 GLU B O 1
ATOM 3916 N N . ALA B 1 118 ? 11.344 24.797 10.023 1 45.94 118 ALA B N 1
ATOM 3917 C CA . ALA B 1 118 ? 10.336 25.859 10.148 1 45.94 118 ALA B CA 1
ATOM 3918 C C . ALA B 1 118 ? 8.969 25.266 10.469 1 45.94 118 ALA B C 1
ATOM 3920 O O . ALA B 1 118 ? 7.969 25.984 10.5 1 45.94 118 ALA B O 1
ATOM 3921 N N . VAL B 1 119 ? 8.938 23.875 10.812 1 53.19 119 VAL B N 1
ATOM 3922 C CA . VAL B 1 119 ? 7.629 23.234 10.719 1 53.19 119 VAL B CA 1
ATOM 3923 C C . VAL B 1 119 ? 7.16 22.812 12.109 1 53.19 119 VAL B C 1
ATOM 3925 O O . VAL B 1 119 ? 7.977 22.578 13 1 53.19 119 VAL B O 1
ATOM 3928 N N . GLU B 1 120 ? 6 23.156 12.453 1 60.44 120 GLU B N 1
ATOM 3929 C CA . GLU B 1 120 ? 5.301 22.625 13.617 1 60.44 120 GLU B CA 1
ATOM 3930 C C . GLU B 1 120 ? 5.656 21.156 13.852 1 60.44 120 GLU B C 1
ATOM 3932 O O . GLU B 1 120 ? 5.848 20.391 12.898 1 60.44 120 GLU B O 1
ATOM 3937 N N . THR B 1 121 ? 6.152 20.844 15.164 1 64.56 121 THR B N 1
ATOM 3938 C CA . THR B 1 121 ? 6.434 19.469 15.555 1 64.56 121 THR B CA 1
ATOM 3939 C C . THR B 1 121 ? 5.418 18.984 16.578 1 64.56 121 THR B C 1
ATOM 3941 O O . THR B 1 121 ? 4.781 19.781 17.266 1 64.56 121 THR B O 1
ATOM 3944 N N . THR B 1 122 ? 5.219 17.719 16.672 1 72.75 122 THR B N 1
ATOM 3945 C CA . THR B 1 122 ? 4.336 17.109 17.656 1 72.75 122 THR B CA 1
ATOM 3946 C C . THR B 1 122 ? 5.145 16.344 18.703 1 72.75 122 THR B C 1
ATOM 3948 O O . THR B 1 122 ? 6.043 15.57 18.359 1 72.75 122 THR B O 1
ATOM 3951 N N . ILE B 1 123 ? 4.93 16.656 20 1 75.19 123 ILE B N 1
ATOM 3952 C CA . ILE B 1 123 ? 5.617 15.953 21.078 1 75.19 123 ILE B CA 1
ATOM 3953 C C . ILE B 1 123 ? 4.594 15.305 22 1 75.19 123 ILE B C 1
ATOM 3955 O O . ILE B 1 123 ? 3.398 15.586 21.906 1 75.19 123 ILE B O 1
ATOM 3959 N N . ARG B 1 124 ? 5.195 14.32 22.703 1 80.12 124 ARG B N 1
ATOM 3960 C CA . ARG B 1 124 ? 4.391 13.594 23.672 1 80.12 124 ARG B CA 1
ATOM 3961 C C . ARG B 1 124 ? 4.781 13.984 25.094 1 80.12 124 ARG B C 1
ATOM 3963 O O . ARG B 1 124 ? 5.965 14.125 25.406 1 80.12 124 ARG B O 1
ATOM 3970 N N . CYS B 1 125 ? 3.746 14.305 25.891 1 82.88 125 CYS B N 1
ATOM 3971 C CA . CYS B 1 125 ? 4.051 14.492 27.297 1 82.88 125 CYS B CA 1
ATOM 3972 C C . CYS B 1 125 ? 2.912 13.984 28.172 1 82.88 125 CYS B C 1
ATOM 3974 O O . CYS B 1 125 ? 1.754 13.984 27.75 1 82.88 125 CYS B O 1
ATOM 3976 N N . GLU B 1 126 ? 3.275 13.5 29.297 1 88.12 126 GLU B N 1
ATOM 3977 C CA . GLU B 1 126 ? 2.283 13.07 30.266 1 88.12 126 GLU B CA 1
ATOM 3978 C C . GLU B 1 126 ? 1.962 14.18 31.266 1 88.12 126 GLU B C 1
ATOM 3980 O O . GLU B 1 126 ? 2.865 14.75 31.875 1 88.12 126 GLU B O 1
ATOM 3985 N N . LEU B 1 127 ? 0.71 14.477 31.438 1 93.12 127 LEU B N 1
ATOM 3986 C CA . LEU B 1 127 ? 0.269 15.562 32.312 1 93.12 127 LEU B CA 1
ATOM 3987 C C . LEU B 1 127 ? 0.396 15.164 33.781 1 93.12 127 LEU B C 1
ATOM 3989 O O . LEU B 1 127 ? -0.127 14.125 34.188 1 93.12 127 LEU B O 1
ATOM 3993 N N . THR B 1 128 ? 1.069 15.938 34.531 1 92.81 128 THR B N 1
ATOM 3994 C CA . THR B 1 128 ? 1.26 15.656 35.969 1 92.81 128 THR B CA 1
ATOM 3995 C C . THR B 1 128 ? 0.145 16.281 36.781 1 92.81 128 THR B C 1
ATOM 3997 O O . THR B 1 128 ? -0.573 17.156 36.312 1 92.81 128 THR B O 1
ATOM 4000 N N . ASP B 1 129 ? 0.021 15.703 37.969 1 92.19 129 ASP B N 1
ATOM 4001 C CA . ASP B 1 129 ? -1.012 16.172 38.906 1 92.19 129 ASP B CA 1
ATOM 4002 C C . ASP B 1 129 ? -0.771 17.641 39.281 1 92.19 129 ASP B C 1
ATOM 4004 O O . ASP B 1 129 ? -1.72 18.375 39.562 1 92.19 129 ASP B O 1
ATOM 4008 N N . ASP B 1 130 ? 0.443 18.078 39.25 1 92.56 130 ASP B N 1
ATOM 4009 C CA . ASP B 1 130 ? 0.801 19.422 39.688 1 92.56 130 ASP B CA 1
ATOM 4010 C C . ASP B 1 130 ? 0.719 20.422 38.531 1 92.56 130 ASP B C 1
ATOM 4012 O O . ASP B 1 130 ? 0.957 21.609 38.719 1 92.56 130 ASP B O 1
ATOM 4016 N N . SER B 1 131 ? 0.375 19.984 37.438 1 95.06 131 SER B N 1
ATOM 4017 C CA . SER B 1 131 ? 0.325 20.859 36.25 1 95.06 131 SER B CA 1
ATOM 4018 C C . SER B 1 131 ? -0.786 21.891 36.375 1 95.06 131 SER B C 1
ATOM 4020 O O . SER B 1 131 ? -1.881 21.578 36.875 1 95.06 131 SER B O 1
ATOM 4022 N N . PRO B 1 132 ? -0.519 23.094 35.938 1 94.44 132 PRO B N 1
ATOM 4023 C CA . PRO B 1 132 ? -1.578 24.109 35.906 1 94.44 132 PRO B CA 1
ATOM 4024 C C . PRO B 1 132 ? -2.686 23.781 34.906 1 94.44 132 PRO B C 1
ATOM 4026 O O . PRO B 1 132 ? -3.738 24.422 34.906 1 94.44 132 PRO B O 1
ATOM 4029 N N . TYR B 1 133 ? -2.461 22.828 34.094 1 95 133 TYR B N 1
ATOM 4030 C CA . TYR B 1 133 ? -3.447 22.469 33.094 1 95 133 TYR B CA 1
ATOM 4031 C C . TYR B 1 133 ? -4.398 21.406 33.625 1 95 133 TYR B C 1
ATOM 4033 O O . TYR B 1 133 ? -5.461 21.156 33.031 1 95 133 TYR B O 1
ATOM 4041 N N . ALA B 1 134 ? -4.031 20.719 34.688 1 94.31 134 ALA B N 1
ATOM 4042 C CA . ALA B 1 134 ? -4.812 19.594 35.219 1 94.31 134 ALA B CA 1
ATOM 4043 C C . ALA B 1 134 ? -6.188 20.062 35.688 1 94.31 134 ALA B C 1
ATOM 4045 O O . ALA B 1 134 ? -6.312 21.109 36.344 1 94.31 134 ALA B O 1
ATOM 4046 N N . ALA B 1 135 ? -7.191 19.266 35.25 1 94.31 135 ALA B N 1
ATOM 4047 C CA . ALA B 1 135 ? -8.578 19.469 35.656 1 94.31 135 ALA B CA 1
ATOM 4048 C C . ALA B 1 135 ? -9.148 20.75 35.031 1 94.31 135 ALA B C 1
ATOM 4050 O O . ALA B 1 135 ? -10.023 21.391 35.625 1 94.31 135 ALA B O 1
ATOM 4051 N N . ARG B 1 136 ? -8.617 21.172 33.969 1 94.81 136 ARG B N 1
ATOM 4052 C CA . ARG B 1 136 ? -9.117 22.328 33.219 1 94.81 136 ARG B CA 1
ATOM 4053 C C . ARG B 1 136 ? -9.5 21.938 31.797 1 94.81 136 ARG B C 1
ATOM 4055 O O . ARG B 1 136 ? -8.938 21 31.234 1 94.81 136 ARG B O 1
ATOM 4062 N N . THR B 1 137 ? -10.414 22.625 31.312 1 93.5 137 THR B N 1
ATOM 4063 C CA . THR B 1 137 ? -10.805 22.391 29.922 1 93.5 137 THR B CA 1
ATOM 4064 C C . THR B 1 137 ? -9.836 23.094 28.969 1 93.5 137 THR B C 1
ATOM 4066 O O . THR B 1 137 ? -9.18 24.062 29.344 1 93.5 137 THR B O 1
ATOM 4069 N N . LEU B 1 138 ? -9.781 22.609 27.797 1 90.31 138 LEU B N 1
ATOM 4070 C CA . LEU B 1 138 ? -8.914 23.219 26.781 1 90.31 138 LEU B CA 1
ATOM 4071 C C . LEU B 1 138 ? -9.367 24.625 26.453 1 90.31 138 LEU B C 1
ATOM 4073 O O . LEU B 1 138 ? -8.555 25.5 26.141 1 90.31 138 LEU B O 1
ATOM 4077 N N . GLY B 1 139 ? -10.672 24.828 26.562 1 85.19 139 GLY B N 1
ATOM 4078 C CA . GLY B 1 139 ? -11.203 26.156 26.359 1 85.19 139 GLY B CA 1
ATOM 4079 C C . GLY B 1 139 ? -10.695 27.156 27.391 1 85.19 139 GLY B C 1
ATOM 4080 O O . GLY B 1 139 ? -10.328 28.281 27.047 1 85.19 139 GLY B O 1
ATOM 4081 N N . ASP B 1 140 ? -10.688 26.75 28.641 1 89.44 140 ASP B N 1
ATOM 4082 C CA . ASP B 1 140 ? -10.211 27.594 29.734 1 89.44 140 ASP B CA 1
ATOM 4083 C C . ASP B 1 140 ? -8.719 27.875 29.609 1 89.44 140 ASP B C 1
ATOM 4085 O O . ASP B 1 140 ? -8.258 28.984 29.891 1 89.44 140 ASP B O 1
ATOM 4089 N N . ILE B 1 141 ? -8.031 26.859 29.172 1 89.75 141 ILE B N 1
ATOM 4090 C CA . ILE B 1 141 ? -6.578 26.953 29.078 1 89.75 141 ILE B CA 1
ATOM 4091 C C . ILE B 1 141 ? -6.195 27.859 27.906 1 89.75 141 ILE B C 1
ATOM 4093 O O . ILE B 1 141 ? -5.223 28.609 27.984 1 89.75 141 ILE B O 1
ATOM 4097 N N . ASN B 1 142 ? -6.926 27.781 26.797 1 84.62 142 ASN B N 1
ATOM 4098 C CA . ASN B 1 142 ? -6.66 28.531 25.562 1 84.62 142 ASN B CA 1
ATOM 4099 C C . ASN B 1 142 ? -5.199 28.406 25.141 1 84.62 142 ASN B C 1
ATOM 4101 O O . ASN B 1 142 ? -4.527 29.422 24.922 1 84.62 142 ASN B O 1
ATOM 4105 N N . MET B 1 143 ? -4.723 27.266 25.047 1 85.06 143 MET B N 1
ATOM 4106 C CA . MET B 1 143 ? -3.314 26.922 24.859 1 85.06 143 MET B CA 1
ATOM 4107 C C . MET B 1 143 ? -2.795 27.438 23.531 1 85.06 143 MET B C 1
ATOM 4109 O O . MET B 1 143 ? -1.707 28.016 23.453 1 85.06 143 MET B O 1
ATOM 4113 N N . GLU B 1 144 ? -3.58 27.25 22.547 1 78 144 GLU B N 1
ATOM 4114 C CA . GLU B 1 144 ? -3.127 27.625 21.203 1 78 144 GLU B CA 1
ATOM 4115 C C . GLU B 1 144 ? -2.932 29.141 21.094 1 78 144 GLU B C 1
ATOM 4117 O O . GLU B 1 144 ? -1.938 29.609 20.531 1 78 144 GLU B O 1
ATOM 4122 N N . THR B 1 145 ? -3.877 29.828 21.609 1 72.81 145 THR B N 1
ATOM 4123 C CA . THR B 1 145 ? -3.811 31.281 21.594 1 72.81 145 THR B CA 1
ATOM 4124 C C . THR B 1 145 ? -2.629 31.797 22.406 1 72.81 145 THR B C 1
ATOM 4126 O O . THR B 1 145 ? -1.938 32.719 22 1 72.81 145 THR B O 1
ATOM 4129 N N . GLU B 1 146 ? -2.357 31.141 23.453 1 77 146 GLU B N 1
ATOM 4130 C CA . GLU B 1 146 ? -1.365 31.625 24.406 1 77 146 GLU B CA 1
ATOM 4131 C C . GLU B 1 146 ? 0.044 31.203 24 1 77 146 GLU B C 1
ATOM 4133 O O . GLU B 1 146 ? 1.009 31.938 24.234 1 77 146 GLU B O 1
ATOM 4138 N N . THR B 1 147 ? 0.147 30.031 23.438 1 80.75 147 THR B N 1
ATOM 4139 C CA . THR B 1 147 ? 1.491 29.484 23.266 1 80.75 147 THR B CA 1
ATOM 4140 C C . THR B 1 147 ? 1.724 29.062 21.812 1 80.75 147 THR B C 1
ATOM 4142 O O . THR B 1 147 ? 2.852 28.75 21.422 1 80.75 147 THR B O 1
ATOM 4145 N N . GLY B 1 148 ? 0.658 29.016 21.047 1 75.56 148 GLY B N 1
ATOM 4146 C CA . GLY B 1 148 ? 0.772 28.5 19.703 1 75.56 148 GLY B CA 1
ATOM 4147 C C . GLY B 1 148 ? 0.79 26.984 19.641 1 75.56 148 GLY B C 1
ATOM 4148 O O . GLY B 1 148 ? 1.014 26.406 18.578 1 75.56 148 GLY B O 1
ATOM 4149 N N . VAL B 1 149 ? 0.547 26.359 20.812 1 82.56 149 VAL B N 1
ATOM 4150 C CA . VAL B 1 149 ? 0.58 24.906 20.906 1 82.56 149 VAL B CA 1
ATOM 4151 C C . VAL B 1 149 ? -0.845 24.359 20.969 1 82.56 149 VAL B C 1
ATOM 4153 O O . VAL B 1 149 ? -1.697 24.922 21.672 1 82.56 149 VAL B O 1
ATOM 4156 N N . ARG B 1 150 ? -1.043 23.266 20.219 1 80.38 150 ARG B N 1
ATOM 4157 C CA . ARG B 1 150 ? -2.355 22.625 20.219 1 80.38 150 ARG B CA 1
ATOM 4158 C C . ARG B 1 150 ? -2.258 21.172 20.672 1 80.38 150 ARG B C 1
ATOM 4160 O O . ARG B 1 150 ? -1.311 20.469 20.328 1 80.38 150 ARG B O 1
ATOM 4167 N N . VAL B 1 151 ? -3.279 20.812 21.531 1 86.25 151 VAL B N 1
ATOM 4168 C CA . VAL B 1 151 ? -3.426 19.406 21.844 1 86.25 151 VAL B CA 1
ATOM 4169 C C . VAL B 1 151 ? -4.148 18.688 20.703 1 86.25 151 VAL B C 1
ATOM 4171 O O . VAL B 1 151 ? -5.348 18.891 20.5 1 86.25 151 VAL B O 1
ATOM 4174 N N . VAL B 1 152 ? -3.428 17.891 20.078 1 76 152 VAL B N 1
ATOM 4175 C CA . VAL B 1 152 ? -4.023 17.297 18.875 1 76 152 VAL B CA 1
ATOM 4176 C C . VAL B 1 152 ? -4.684 15.977 19.234 1 76 152 VAL B C 1
ATOM 4178 O O . VAL B 1 152 ? -5.598 15.516 18.547 1 76 152 VAL B O 1
ATOM 4181 N N . ALA B 1 153 ? -4.219 15.266 20.266 1 79.81 153 ALA B N 1
ATOM 4182 C CA . ALA B 1 153 ? -4.828 14.031 20.734 1 79.81 153 ALA B CA 1
ATOM 4183 C C . ALA B 1 153 ? -4.449 13.758 22.203 1 79.81 153 ALA B C 1
ATOM 4185 O O . ALA B 1 153 ? -3.473 14.32 22.703 1 79.81 153 ALA B O 1
ATOM 4186 N N . ILE B 1 154 ? -5.297 13.055 22.844 1 84.06 154 ILE B N 1
ATOM 4187 C CA . ILE B 1 154 ? -5.074 12.641 24.219 1 84.06 154 ILE B CA 1
ATOM 4188 C C . ILE B 1 154 ? -5.211 11.125 24.328 1 84.06 154 ILE B C 1
ATOM 4190 O O . ILE B 1 154 ? -6.16 10.539 23.797 1 84.06 154 ILE B O 1
ATOM 4194 N N . HIS B 1 155 ? -4.234 10.539 24.797 1 80.12 155 HIS B N 1
ATOM 4195 C CA . HIS B 1 155 ? -4.305 9.125 25.141 1 80.12 155 HIS B CA 1
ATOM 4196 C C . HIS B 1 155 ? -4.52 8.945 26.641 1 80.12 155 HIS B C 1
ATOM 4198 O O . HIS B 1 155 ? -3.631 9.25 27.438 1 80.12 155 HIS B O 1
ATOM 4204 N N . ARG B 1 156 ? -5.793 8.531 27.062 1 81.19 156 ARG B N 1
ATOM 4205 C CA . ARG B 1 156 ? -6.203 8.453 28.469 1 81.19 156 ARG B CA 1
ATOM 4206 C C . ARG B 1 156 ? -6.633 7.035 28.828 1 81.19 156 ARG B C 1
ATOM 4208 O O . ARG B 1 156 ? -7.641 6.535 28.328 1 81.19 156 ARG B O 1
ATOM 4215 N N . ALA B 1 157 ? -5.844 6.383 29.688 1 81.25 157 ALA B N 1
ATOM 4216 C CA . ALA B 1 157 ? -6.203 5.062 30.188 1 81.25 157 ALA B CA 1
ATOM 4217 C C . ALA B 1 157 ? -6.461 4.086 29.047 1 81.25 157 ALA B C 1
ATOM 4219 O O . ALA B 1 157 ? -7.484 3.396 29.031 1 81.25 157 ALA B O 1
ATOM 4220 N N . GLY B 1 158 ? -5.633 4.191 28.047 1 68.69 158 GLY B N 1
ATOM 4221 C CA . GLY B 1 158 ? -5.688 3.225 26.969 1 68.69 158 GLY B CA 1
ATOM 4222 C C . GLY B 1 158 ? -6.625 3.641 25.844 1 68.69 158 GLY B C 1
ATOM 4223 O O . GLY B 1 158 ? -6.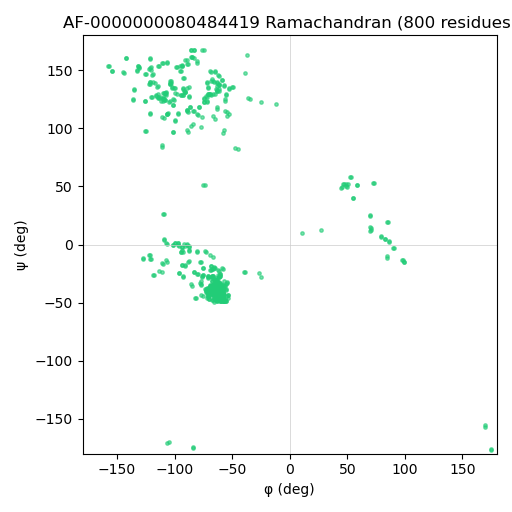738 2.947 24.828 1 68.69 158 GLY B O 1
ATOM 4224 N N . GLU B 1 159 ? -7.309 4.781 26.031 1 75.5 159 GLU B N 1
ATOM 4225 C CA . GLU B 1 159 ? -8.258 5.254 25.016 1 75.5 159 GLU B CA 1
ATOM 4226 C C . GLU B 1 159 ? -7.781 6.559 24.391 1 75.5 159 GLU B C 1
ATOM 4228 O O . GLU B 1 159 ? -7.078 7.348 25.016 1 75.5 159 GLU B O 1
ATOM 4233 N N . TRP B 1 160 ? -8.242 6.727 23.156 1 70.44 160 TRP B N 1
ATOM 4234 C CA . TRP B 1 160 ? -7.789 7.914 22.438 1 70.44 160 TRP B CA 1
ATOM 4235 C C . TRP B 1 160 ? -8.914 8.938 22.328 1 70.44 160 TRP B C 1
ATOM 4237 O O . TRP B 1 160 ? -10.062 8.586 22.078 1 70.44 160 TRP B O 1
ATOM 4247 N N . VAL B 1 161 ? -8.586 10.102 22.719 1 75.06 161 VAL B N 1
ATOM 4248 C CA . VAL B 1 161 ? -9.391 11.273 22.375 1 75.06 161 VAL B CA 1
ATOM 4249 C C . VAL B 1 161 ? -8.734 12.023 21.219 1 75.06 161 VAL B C 1
ATOM 4251 O O . VAL B 1 161 ? -7.793 12.797 21.422 1 75.06 161 VAL B O 1
ATOM 4254 N N . THR B 1 162 ? -9.312 11.641 20.109 1 67.19 162 THR B N 1
ATOM 4255 C CA . THR B 1 162 ? -8.734 12.305 18.953 1 67.19 162 THR B CA 1
ATOM 4256 C C . THR B 1 162 ? -9.422 13.633 18.688 1 67.19 162 THR B C 1
ATOM 4258 O O . THR B 1 162 ? -10.633 13.766 18.891 1 67.19 162 THR B O 1
ATOM 4261 N N . ASN B 1 163 ? -8.758 14.719 18.562 1 62.09 163 ASN B N 1
ATOM 4262 C CA . ASN B 1 163 ? -9.219 16.062 18.266 1 62.09 163 ASN B CA 1
ATOM 4263 C C . ASN B 1 163 ? -9.953 16.688 19.453 1 62.09 163 ASN B C 1
ATOM 4265 O O . ASN B 1 163 ? -11.094 17.141 19.312 1 62.09 163 ASN B O 1
ATOM 4269 N N . PRO B 1 164 ? -9.305 16.656 20.531 1 77.88 164 PRO B N 1
ATOM 4270 C CA . PRO B 1 164 ? -9.914 17.297 21.703 1 77.88 164 PRO B CA 1
ATOM 4271 C C . PRO B 1 164 ? -10.406 18.719 21.406 1 77.88 164 PRO B C 1
ATOM 4273 O O . PRO B 1 164 ? -9.773 19.453 20.641 1 77.88 164 PRO B O 1
ATOM 4276 N N . ASP B 1 165 ? -11.695 18.984 21.938 1 73.44 165 ASP B N 1
ATOM 4277 C CA . ASP B 1 165 ? -12.273 20.297 21.688 1 73.44 165 ASP B CA 1
ATOM 4278 C C . ASP B 1 165 ? -12.227 21.172 22.938 1 73.44 165 ASP B C 1
ATOM 4280 O O . ASP B 1 165 ? -11.562 20.828 23.922 1 73.44 165 ASP B O 1
ATOM 4284 N N . PHE B 1 166 ? -12.922 22.297 22.844 1 78.56 166 PHE B N 1
ATOM 4285 C CA . PHE B 1 166 ? -12.844 23.297 23.906 1 78.56 166 PHE B CA 1
ATOM 4286 C C . PHE B 1 166 ? -13.453 22.75 25.203 1 78.56 166 PHE B C 1
ATOM 4288 O O . PHE B 1 166 ? -13.078 23.172 26.297 1 78.56 166 PHE B O 1
ATOM 4295 N N . GLU B 1 167 ? -14.273 21.719 25.062 1 85 167 GLU B N 1
ATOM 4296 C CA . GLU B 1 167 ? -14.961 21.203 26.25 1 85 167 GLU B CA 1
ATOM 4297 C C . GLU B 1 167 ? -14.172 20.078 26.891 1 85 167 GLU B C 1
ATOM 4299 O O . GLU B 1 167 ? -14.508 19.625 27.984 1 85 167 GLU B O 1
ATOM 4304 N N . THR B 1 168 ? -13.117 19.703 26.203 1 89.75 168 THR B N 1
ATOM 4305 C CA . THR B 1 168 ? -12.344 18.578 26.719 1 89.75 168 THR B CA 1
ATOM 4306 C C . THR B 1 168 ? -11.57 18.984 27.969 1 89.75 168 THR B C 1
ATOM 4308 O O . THR B 1 168 ? -10.836 19.969 27.969 1 89.75 168 THR B O 1
ATOM 4311 N N . THR B 1 169 ? -11.719 18.219 29.078 1 93.62 169 THR B N 1
ATOM 4312 C CA . THR B 1 169 ? -10.984 18.438 30.312 1 93.62 169 THR B CA 1
ATOM 4313 C C . THR B 1 169 ? -9.703 17.609 30.344 1 93.62 169 THR B C 1
ATOM 4315 O O . THR B 1 169 ? -9.727 16.422 30 1 93.62 169 THR B O 1
ATOM 4318 N N . LEU B 1 170 ? -8.656 18.234 30.734 1 94.38 170 LEU B N 1
ATOM 4319 C CA . LEU B 1 170 ? -7.398 17.5 30.891 1 94.38 170 LEU B CA 1
ATOM 4320 C C . LEU B 1 170 ? -7.285 16.938 32.312 1 94.38 170 LEU B C 1
ATOM 4322 O O . LEU B 1 170 ? -7.641 17.594 33.281 1 94.38 170 LEU B O 1
ATOM 4326 N N . HIS B 1 171 ? -6.867 15.656 32.344 1 94 171 HIS B N 1
ATOM 4327 C CA . HIS B 1 171 ? -6.699 14.984 33.625 1 94 171 HIS B CA 1
ATOM 4328 C C . HIS B 1 171 ? -5.254 14.547 33.844 1 94 171 HIS B C 1
ATOM 4330 O O . HIS B 1 171 ? -4.566 14.188 32.875 1 94 171 HIS B O 1
ATOM 4336 N N . ALA B 1 172 ? -4.879 14.594 35.125 1 93.75 172 ALA B N 1
ATOM 4337 C CA . ALA B 1 172 ? -3.566 14.023 35.438 1 93.75 172 ALA B CA 1
ATOM 4338 C C . ALA B 1 172 ? -3.449 12.594 34.906 1 93.75 172 ALA B C 1
ATOM 4340 O O . ALA B 1 172 ? -4.387 11.805 35.031 1 93.75 172 ALA B O 1
ATOM 4341 N N . GLY B 1 173 ? -2.311 12.328 34.281 1 90.44 173 GLY B N 1
ATOM 4342 C CA . GLY B 1 173 ? -2.104 11.008 33.719 1 90.44 173 GLY B CA 1
ATOM 4343 C C . GLY B 1 173 ? -2.408 10.938 32.219 1 90.44 173 GLY B C 1
ATOM 4344 O O . GLY B 1 173 ? -2.043 9.969 31.547 1 90.44 173 GLY B O 1
ATOM 4345 N N . ASP B 1 174 ? -3.076 12.008 31.734 1 91.19 174 ASP B N 1
ATOM 4346 C CA . ASP B 1 174 ? -3.307 12.078 30.297 1 91.19 174 ASP B CA 1
ATOM 4347 C C . ASP B 1 174 ? -1.986 12.156 29.531 1 91.19 174 ASP B C 1
ATOM 4349 O O . ASP B 1 174 ? -1.069 12.875 29.938 1 91.19 174 ASP B O 1
ATOM 4353 N N . VAL B 1 175 ? -1.898 11.352 28.562 1 88.62 175 VAL B N 1
ATOM 4354 C CA . VAL B 1 175 ? -0.801 11.555 27.625 1 88.62 175 VAL B CA 1
ATOM 4355 C C . VAL B 1 175 ? -1.239 12.5 26.5 1 88.62 175 VAL B C 1
ATOM 4357 O O . VAL B 1 175 ? -2.105 12.156 25.688 1 88.62 175 VAL B O 1
ATOM 4360 N N . LEU B 1 176 ? -0.573 13.656 26.484 1 88.25 176 LEU B N 1
ATOM 4361 C CA . LEU B 1 176 ? -0.928 14.695 25.531 1 88.25 176 LEU B CA 1
ATOM 4362 C C . LEU B 1 176 ? -0.001 14.664 24.328 1 88.25 176 LEU B C 1
ATOM 4364 O O . LEU B 1 176 ? 1.217 14.539 24.469 1 88.25 176 LEU B O 1
ATOM 4368 N N . LEU B 1 177 ? -0.622 14.664 23.172 1 85.31 177 LEU B N 1
ATOM 4369 C CA . LEU B 1 177 ? 0.126 14.922 21.953 1 85.31 177 LEU B CA 1
ATOM 4370 C C . LEU B 1 177 ? 0.004 16.391 21.547 1 85.31 177 LEU B C 1
ATOM 4372 O O . LEU B 1 177 ? -1.08 16.844 21.172 1 85.31 177 LEU B O 1
ATOM 4376 N N . LEU B 1 178 ? 1.144 17.062 21.625 1 83.75 178 LEU B N 1
ATOM 4377 C CA . LEU B 1 178 ? 1.196 18.516 21.469 1 83.75 178 LEU B CA 1
ATOM 4378 C C . LEU B 1 178 ? 1.859 18.891 20.141 1 83.75 178 LEU B C 1
ATOM 4380 O O . LEU B 1 178 ? 2.922 18.359 19.812 1 83.75 178 LEU B O 1
ATOM 4384 N N . ARG B 1 179 ? 1.197 19.781 19.375 1 77.12 179 ARG B N 1
ATOM 4385 C CA . ARG B 1 179 ? 1.758 20.266 18.125 1 77.12 179 ARG B CA 1
ATOM 4386 C C . ARG B 1 179 ? 2.023 21.766 18.188 1 77.12 179 ARG B C 1
ATOM 4388 O O . ARG B 1 179 ? 1.186 22.531 18.672 1 77.12 179 ARG B O 1
ATOM 4395 N N . GLY B 1 180 ? 3.166 22.172 17.875 1 73.44 180 GLY B N 1
ATOM 4396 C CA . GLY B 1 180 ? 3.549 23.578 17.844 1 73.44 180 GLY B CA 1
ATOM 4397 C C . GLY B 1 180 ? 5.02 23.781 17.547 1 73.44 180 GLY B C 1
ATOM 4398 O O . GLY B 1 180 ? 5.719 22.844 17.141 1 73.44 180 GLY B O 1
ATOM 4399 N N . ARG B 1 181 ? 5.422 25 17.578 1 72.88 181 ARG B N 1
ATOM 4400 C CA . ARG B 1 181 ? 6.824 25.344 17.375 1 72.88 181 ARG B CA 1
ATOM 4401 C C . ARG B 1 181 ? 7.621 25.188 18.672 1 72.88 181 ARG B C 1
ATOM 4403 O O . ARG B 1 181 ? 7.043 25.141 19.766 1 72.88 181 ARG B O 1
ATOM 4410 N N . ASP B 1 182 ? 8.898 25.219 18.578 1 75.25 182 ASP B N 1
ATOM 4411 C CA . ASP B 1 182 ? 9.789 24.859 19.672 1 75.25 182 ASP B CA 1
ATOM 4412 C C . ASP B 1 182 ? 9.539 25.719 20.891 1 75.25 182 ASP B C 1
ATOM 4414 O O . ASP B 1 182 ? 9.414 25.219 22.016 1 75.25 182 ASP B O 1
ATOM 4418 N N . GLU B 1 183 ? 9.477 26.969 20.703 1 77.12 183 GLU B N 1
ATOM 4419 C CA . GLU B 1 183 ? 9.312 27.859 21.828 1 77.12 183 GLU B CA 1
ATOM 4420 C C . GLU B 1 183 ? 8.016 27.578 22.594 1 77.12 183 GLU B C 1
ATOM 4422 O O . GLU B 1 183 ? 8.016 27.5 23.812 1 77.12 183 GLU B O 1
ATOM 4427 N N . GLY B 1 184 ? 6.938 27.453 21.844 1 84.88 184 GLY B N 1
ATOM 4428 C CA . GLY B 1 184 ? 5.66 27.109 22.469 1 84.88 184 GLY B CA 1
ATOM 4429 C C . GLY B 1 184 ? 5.656 25.75 23.125 1 84.88 184 GLY B C 1
ATOM 4430 O O . GLY B 1 184 ? 5.125 25.578 24.219 1 84.88 184 GLY B O 1
ATOM 4431 N N . LEU B 1 185 ? 6.285 24.859 22.531 1 85.06 185 LEU B N 1
ATOM 4432 C CA . LEU B 1 185 ? 6.316 23.5 23.047 1 85.06 185 LEU B CA 1
ATOM 4433 C C . LEU B 1 185 ? 7.109 23.422 24.344 1 85.06 185 LEU B C 1
ATOM 4435 O O . LEU B 1 185 ? 6.738 22.688 25.266 1 85.06 185 LEU B O 1
ATOM 4439 N N . GLN B 1 186 ? 8.172 24.156 24.375 1 86.94 186 GLN B N 1
ATOM 4440 C CA . GLN B 1 186 ? 8.953 24.203 25.594 1 86.94 186 GLN B CA 1
ATOM 4441 C C . GLN B 1 186 ? 8.109 24.719 26.766 1 86.94 186 GLN B C 1
ATOM 4443 O O . GLN B 1 186 ? 8.133 24.141 27.859 1 86.94 186 GLN B O 1
ATOM 4448 N N . THR B 1 187 ? 7.387 25.734 26.453 1 90.44 187 THR B N 1
ATOM 4449 C CA . THR B 1 187 ? 6.551 26.359 27.484 1 90.44 187 THR B CA 1
ATOM 4450 C C . THR B 1 187 ? 5.473 25.406 27.953 1 90.44 187 THR B C 1
ATOM 4452 O O . THR B 1 187 ? 5.301 25.203 29.156 1 90.44 187 THR B O 1
ATOM 4455 N N . VAL B 1 188 ? 4.805 24.797 27.078 1 92.38 188 VAL B N 1
ATOM 4456 C CA . VAL B 1 188 ? 3.668 23.953 27.422 1 92.38 188 VAL B CA 1
ATOM 4457 C C . VAL B 1 188 ? 4.164 22.656 28.078 1 92.38 188 VAL B C 1
ATOM 4459 O O . VAL B 1 188 ? 3.553 22.156 29.016 1 92.38 188 VAL B O 1
ATOM 4462 N N . HIS B 1 189 ? 5.188 22.172 27.531 1 91.69 189 HIS B N 1
ATOM 4463 C CA . HIS B 1 189 ? 5.73 20.953 28.094 1 91.69 189 HIS B CA 1
ATOM 4464 C C . HIS B 1 189 ? 6.141 21.156 29.547 1 91.69 189 HIS B C 1
ATOM 4466 O O . HIS B 1 189 ? 5.871 20.297 30.406 1 91.69 189 HIS B O 1
ATOM 4472 N N . GLU B 1 190 ? 6.84 22.203 29.797 1 92 190 GLU B N 1
ATOM 4473 C CA . GLU B 1 190 ? 7.254 22.5 31.172 1 92 190 GLU B CA 1
ATOM 4474 C C . GLU B 1 190 ? 6.047 22.672 32.094 1 92 190 GLU B C 1
ATOM 4476 O O . GLU B 1 190 ? 6.047 22.203 33.219 1 92 190 GLU B O 1
ATOM 4481 N N . ALA B 1 191 ? 5.094 23.328 31.625 1 93.38 191 ALA B N 1
ATOM 4482 C CA . ALA B 1 191 ? 3.881 23.531 32.406 1 93.38 191 ALA B CA 1
ATOM 4483 C C . ALA B 1 191 ? 3.154 22.219 32.656 1 93.38 191 ALA B C 1
ATOM 4485 O O . ALA B 1 191 ? 2.568 22.016 33.719 1 93.38 191 ALA B O 1
ATOM 4486 N N . ALA B 1 192 ? 3.148 21.359 31.688 1 94.19 192 ALA B N 1
ATOM 4487 C CA . ALA B 1 192 ? 2.396 20.109 31.75 1 94.19 192 ALA B CA 1
ATOM 4488 C C . ALA B 1 192 ? 3.115 19.078 32.625 1 94.19 192 ALA B C 1
ATOM 4490 O O . ALA B 1 192 ? 2.473 18.281 33.312 1 94.19 192 ALA B O 1
ATOM 4491 N N . THR B 1 193 ? 4.461 19.125 32.562 1 92.19 193 THR B N 1
ATOM 4492 C CA . THR B 1 193 ? 5.207 18.016 33.156 1 92.19 193 THR B CA 1
ATOM 4493 C C . THR B 1 193 ? 6.086 18.5 34.312 1 92.19 193 THR B C 1
ATOM 4495 O O . THR B 1 193 ? 6.531 17.703 35.156 1 92.19 193 THR B O 1
ATOM 4498 N N . GLY B 1 194 ? 6.465 19.734 34.281 1 88.75 194 GLY B N 1
ATOM 4499 C CA . GLY B 1 194 ? 7.43 20.281 35.219 1 88.75 194 GLY B CA 1
ATOM 4500 C C . GLY B 1 194 ? 8.867 20.094 34.781 1 88.75 194 GLY B C 1
ATOM 4501 O O . GLY B 1 194 ? 9.797 20.469 35.5 1 88.75 194 GLY B O 1
ATOM 4502 N N . ILE B 1 195 ? 9.062 19.531 33.625 1 88.5 195 ILE B N 1
ATOM 4503 C CA . ILE B 1 195 ? 10.398 19.25 33.125 1 88.5 195 ILE B CA 1
ATOM 4504 C C . ILE B 1 195 ? 10.664 20.078 31.875 1 88.5 195 ILE B C 1
ATOM 4506 O O . ILE B 1 195 ? 9.789 20.203 31 1 88.5 195 ILE B O 1
ATOM 4510 N N . GLN B 1 196 ? 11.812 20.656 31.797 1 83.5 196 GLN B N 1
ATOM 4511 C CA . GLN B 1 196 ? 12.188 21.438 30.625 1 83.5 196 GLN B CA 1
ATOM 4512 C C . GLN B 1 196 ? 12.367 20.547 29.391 1 83.5 196 GLN B C 1
ATOM 4514 O O . GLN B 1 196 ? 12.977 19.469 29.484 1 83.5 196 GLN B O 1
ATOM 4519 N N . TYR B 1 197 ? 11.719 20.922 28.344 1 77.5 197 TYR B N 1
ATOM 4520 C CA . TYR B 1 197 ? 11.859 20.234 27.062 1 77.5 197 TYR B CA 1
ATOM 4521 C C . TYR B 1 197 ? 13.031 20.797 26.266 1 77.5 197 TYR B C 1
ATOM 4523 O O . TYR B 1 197 ? 13.109 22 26.031 1 77.5 197 TYR B O 1
ATOM 4531 N N . ASN B 1 198 ? 14.07 19.953 25.953 1 70.19 198 ASN B N 1
ATOM 4532 C CA . ASN B 1 198 ? 15.195 20.344 25.109 1 70.19 198 ASN B CA 1
ATOM 4533 C C . ASN B 1 198 ? 15.156 19.641 23.75 1 70.19 198 ASN B C 1
ATOM 4535 O O . ASN B 1 198 ? 15.312 18.422 23.688 1 70.19 198 ASN B O 1
ATOM 4539 N N . PRO B 1 199 ? 14.844 20.469 22.781 1 63.38 199 PRO B N 1
ATOM 4540 C CA . PRO B 1 199 ? 14.891 19.828 21.469 1 63.38 199 PRO B CA 1
ATOM 4541 C C . PRO B 1 199 ? 16.266 19.25 21.141 1 63.38 199 PRO B C 1
ATOM 4543 O O . PRO B 1 199 ? 17.281 19.766 21.625 1 63.38 199 PRO B O 1
ATOM 4546 N N . PRO B 1 200 ? 16.312 18.078 20.5 1 58 200 PRO B N 1
ATOM 4547 C CA . PRO B 1 200 ? 17.609 17.453 20.234 1 58 200 PRO B CA 1
ATOM 4548 C C . PRO B 1 200 ? 18.5 18.312 19.344 1 58 200 PRO B C 1
ATOM 4550 O O . PRO B 1 200 ? 18.016 19.031 18.469 1 58 200 PRO B O 1
ATOM 4553 N N . ASP B 1 201 ? 19.812 18.531 19.703 1 58.28 201 ASP B N 1
ATOM 4554 C CA . ASP B 1 201 ? 20.844 19.109 18.844 1 58.28 201 ASP B CA 1
ATOM 4555 C C . ASP B 1 201 ? 21.141 18.203 17.656 1 58.28 201 ASP B C 1
ATOM 4557 O O . ASP B 1 201 ? 21.406 17.016 17.828 1 58.28 201 ASP B O 1
ATOM 4561 N N . VAL B 1 202 ? 20.781 18.516 16.531 1 58.53 202 VAL B N 1
ATOM 4562 C CA . VAL B 1 202 ? 21.016 17.594 15.438 1 58.53 202 VAL B CA 1
ATOM 4563 C C . VAL B 1 202 ? 22.188 18.078 14.594 1 58.53 202 VAL B C 1
ATOM 4565 O O . VAL B 1 202 ? 22.234 19.25 14.203 1 58.53 202 VAL B O 1
ATOM 4568 N N . ALA B 1 203 ? 23.297 17.234 14.391 1 61 203 ALA B N 1
ATOM 4569 C CA . ALA B 1 203 ? 24.5 17.5 13.602 1 61 203 ALA B CA 1
ATOM 4570 C C . ALA B 1 203 ? 24.172 17.5 12.109 1 61 203 ALA B C 1
ATOM 4572 O O . ALA B 1 203 ? 23.297 16.75 11.648 1 61 203 ALA B O 1
ATOM 4573 N N . GLU B 1 204 ? 24.609 18.406 11.305 1 62.75 204 GLU B N 1
ATOM 4574 C CA . GLU B 1 204 ? 24.469 18.469 9.852 1 62.75 204 GLU B CA 1
ATOM 4575 C C . GLU B 1 204 ? 25.219 17.344 9.172 1 62.75 204 GLU B C 1
ATOM 4577 O O . GLU B 1 204 ? 26.281 16.922 9.641 1 62.75 204 GLU B O 1
ATOM 4582 N N . PRO B 1 205 ? 24.594 16.766 8.109 1 63.47 205 PRO B N 1
ATOM 4583 C CA . PRO B 1 205 ? 25.281 15.68 7.418 1 63.47 205 PRO B CA 1
ATOM 4584 C C . PRO B 1 205 ? 26.609 16.109 6.809 1 63.47 205 PRO B C 1
ATOM 4586 O O . PRO B 1 205 ? 26.75 17.25 6.355 1 63.47 205 PRO B O 1
ATOM 4589 N N . THR B 1 206 ? 27.594 15.328 6.941 1 67.06 206 THR B N 1
ATOM 4590 C CA . THR B 1 206 ? 28.938 15.609 6.434 1 67.06 206 THR B CA 1
ATOM 4591 C C . THR B 1 206 ? 29.094 15.117 4.996 1 67.06 206 THR B C 1
ATOM 4593 O O . THR B 1 206 ? 30.016 15.516 4.289 1 67.06 206 THR B O 1
ATOM 4596 N N . ILE B 1 207 ? 28.172 14.289 4.555 1 78.38 207 ILE B N 1
ATOM 4597 C CA . ILE B 1 207 ? 28.266 13.719 3.213 1 78.38 207 ILE B CA 1
ATOM 4598 C C . ILE B 1 207 ? 27.203 14.352 2.309 1 78.38 207 ILE B C 1
ATOM 4600 O O . ILE B 1 207 ? 26.016 14.305 2.611 1 78.38 207 ILE B O 1
ATOM 4604 N N . GLU B 1 208 ? 27.656 14.93 1.177 1 77.75 208 GLU B N 1
ATOM 4605 C CA . GLU B 1 208 ? 26.812 15.688 0.268 1 77.75 208 GLU B CA 1
ATOM 4606 C C . GLU B 1 208 ? 25.625 14.852 -0.214 1 77.75 208 GLU B C 1
ATOM 4608 O O . GLU B 1 208 ? 24.484 15.305 -0.176 1 77.75 208 GLU B O 1
ATOM 4613 N N . ASP B 1 209 ? 25.922 13.633 -0.622 1 79.31 209 ASP B N 1
ATOM 4614 C CA . ASP B 1 209 ? 24.875 12.758 -1.121 1 79.31 209 ASP B CA 1
ATOM 4615 C C . ASP B 1 209 ? 23.828 12.477 -0.034 1 79.31 209 ASP B C 1
ATOM 4617 O O . ASP B 1 209 ? 22.641 12.352 -0.321 1 79.31 209 ASP B O 1
ATOM 4621 N N . LEU B 1 210 ? 24.297 12.406 1.102 1 82.25 210 LEU B N 1
ATOM 4622 C CA . LEU B 1 210 ? 23.375 12.172 2.217 1 82.25 210 LEU B CA 1
ATOM 4623 C C . LEU B 1 210 ? 22.531 13.414 2.488 1 82.25 210 LEU B C 1
ATOM 4625 O O . LEU B 1 210 ? 21.328 13.297 2.77 1 82.25 210 LEU B O 1
ATOM 4629 N N . GLU B 1 211 ? 23.109 14.531 2.355 1 81.69 211 GLU B N 1
ATOM 4630 C CA . GLU B 1 211 ? 22.375 15.773 2.498 1 81.69 211 GLU B CA 1
ATOM 4631 C C . GLU B 1 211 ? 21.25 15.875 1.461 1 81.69 211 GLU B C 1
ATOM 4633 O O . GLU B 1 211 ? 20.125 16.25 1.788 1 81.69 211 GLU B O 1
ATOM 4638 N N . ARG B 1 212 ? 21.625 15.508 0.288 1 81.69 212 ARG B N 1
ATOM 4639 C CA . ARG B 1 212 ? 20.641 15.539 -0.788 1 81.69 212 ARG B CA 1
ATOM 4640 C C . ARG B 1 212 ? 19.516 14.547 -0.527 1 81.69 212 ARG B C 1
ATOM 4642 O O . ARG B 1 212 ? 18.344 14.844 -0.79 1 81.69 212 ARG B O 1
ATOM 4649 N N . ALA B 1 213 ? 19.875 13.391 -0.055 1 86.06 213 ALA B N 1
ATOM 4650 C CA . ALA B 1 213 ? 18.891 12.367 0.264 1 86.06 213 ALA B CA 1
ATOM 4651 C C . ALA B 1 213 ? 17.922 12.859 1.335 1 86.06 213 ALA B C 1
ATOM 4653 O O . ALA B 1 213 ? 16.703 12.727 1.19 1 86.06 213 ALA B O 1
ATOM 4654 N N . VAL B 1 214 ? 18.422 13.508 2.291 1 85.19 214 VAL B N 1
ATOM 4655 C CA . VAL B 1 214 ? 17.625 13.992 3.412 1 85.19 214 VAL B CA 1
ATOM 4656 C C . VAL B 1 214 ? 16.703 15.125 2.945 1 85.19 214 VAL B C 1
ATOM 4658 O O . VAL B 1 214 ? 15.508 15.133 3.258 1 85.19 214 VAL B O 1
ATOM 4661 N N . ASP B 1 215 ? 17.25 16.016 2.131 1 81.56 215 ASP B N 1
ATOM 4662 C CA . ASP B 1 215 ? 16.453 17.094 1.578 1 81.56 215 ASP B CA 1
ATOM 4663 C C . ASP B 1 215 ? 15.297 16.562 0.737 1 81.56 215 ASP B C 1
ATOM 4665 O O . ASP B 1 215 ? 14.188 17.094 0.767 1 81.56 215 ASP B O 1
ATOM 4669 N N . THR B 1 216 ? 15.602 15.531 0.03 1 86.81 216 THR B N 1
ATOM 4670 C CA . THR B 1 216 ? 14.602 14.93 -0.852 1 86.81 216 THR B CA 1
ATOM 4671 C C . THR B 1 216 ? 13.477 14.305 -0.042 1 86.81 216 THR B C 1
ATOM 4673 O O . THR B 1 216 ? 12.305 14.414 -0.412 1 86.81 216 THR B O 1
ATOM 4676 N N . ILE B 1 217 ? 13.789 13.703 1.039 1 88.81 217 ILE B N 1
ATOM 4677 C CA . ILE B 1 217 ? 12.766 13.078 1.871 1 88.81 217 ILE B CA 1
ATOM 4678 C C . ILE B 1 217 ? 11.852 14.156 2.455 1 88.81 217 ILE B C 1
ATOM 4680 O O . ILE B 1 217 ? 10.633 13.977 2.521 1 88.81 217 ILE B O 1
ATOM 4684 N N . VAL B 1 218 ? 12.422 15.25 2.871 1 82.88 218 VAL B N 1
ATOM 4685 C CA . VAL B 1 218 ? 11.641 16.344 3.438 1 82.88 218 VAL B CA 1
ATOM 4686 C C . VAL B 1 218 ? 10.688 16.906 2.381 1 82.88 218 VAL B C 1
ATOM 4688 O O . VAL B 1 218 ? 9.508 17.156 2.666 1 82.88 218 VAL B O 1
ATOM 4691 N N . LEU B 1 219 ? 11.266 17.062 1.208 1 84 219 LEU B N 1
ATOM 4692 C CA . LEU B 1 219 ? 10.43 17.531 0.106 1 84 219 LEU B CA 1
ATOM 4693 C C . LEU B 1 219 ? 9.32 16.531 -0.197 1 84 219 LEU B C 1
ATOM 4695 O O . LEU B 1 219 ? 8.172 16.922 -0.43 1 84 219 LEU B O 1
ATOM 4699 N N . MET B 1 220 ? 9.641 15.25 -0.213 1 90.56 220 MET B N 1
ATOM 4700 C CA . MET B 1 220 ? 8.648 14.195 -0.429 1 90.56 220 MET B CA 1
ATOM 4701 C C . MET B 1 220 ? 7.543 14.266 0.621 1 90.56 220 MET B C 1
ATOM 4703 O O . MET B 1 220 ? 6.363 14.148 0.294 1 90.56 220 MET B O 1
ATOM 4707 N N . LYS B 1 221 ? 7.953 14.398 1.807 1 88.75 221 LYS B N 1
ATOM 4708 C CA . LYS B 1 221 ? 6.996 14.492 2.906 1 88.75 221 LYS B CA 1
ATOM 4709 C C . LYS B 1 221 ? 6.035 15.664 2.701 1 88.75 221 LYS B C 1
ATOM 4711 O O . LYS B 1 221 ? 4.82 15.5 2.805 1 88.75 221 LYS B O 1
ATOM 4716 N N . ASP B 1 222 ? 6.594 16.812 2.391 1 82 222 ASP B N 1
ATOM 4717 C CA . ASP B 1 222 ? 5.777 18 2.193 1 82 222 ASP B CA 1
ATOM 4718 C C . ASP B 1 222 ? 4.797 17.812 1.039 1 82 222 ASP B C 1
ATOM 4720 O O . ASP B 1 222 ? 3.619 18.172 1.153 1 82 222 ASP B O 1
ATOM 4724 N N . MET B 1 223 ? 5.289 17.266 0.017 1 85.69 223 MET B N 1
ATOM 4725 C CA . MET B 1 223 ? 4.473 17.094 -1.181 1 85.69 223 MET B CA 1
ATOM 4726 C C . MET B 1 223 ? 3.385 16.047 -0.948 1 85.69 223 MET B C 1
ATOM 4728 O O . MET B 1 223 ? 2.26 16.203 -1.43 1 85.69 223 MET B O 1
ATOM 4732 N N . SER B 1 224 ? 3.752 15 -0.254 1 92.19 224 SER B N 1
ATOM 4733 C CA . SER B 1 224 ? 2.768 13.953 0.023 1 92.19 224 SER B CA 1
ATOM 4734 C C . SER B 1 224 ? 1.646 14.477 0.915 1 92.19 224 SER B C 1
ATOM 4736 O O . SER B 1 224 ? 0.473 14.172 0.688 1 92.19 224 SER B O 1
ATOM 4738 N N . GLU B 1 225 ? 2.004 15.281 1.875 1 87.19 225 GLU B N 1
ATOM 4739 C CA . GLU B 1 225 ? 0.999 15.891 2.738 1 87.19 225 GLU B CA 1
ATOM 4740 C C . GLU B 1 225 ? 0.094 16.828 1.948 1 87.19 225 GLU B C 1
ATOM 4742 O O . GLU B 1 225 ? -1.124 16.844 2.139 1 87.19 225 GLU B O 1
ATOM 4747 N N . LEU B 1 226 ? 0.72 17.594 1.123 1 83.62 226 LEU B N 1
ATOM 4748 C CA . LEU B 1 226 ? -0.04 18.484 0.259 1 83.62 226 LEU B CA 1
ATOM 4749 C C . LEU B 1 226 ? -0.99 17.703 -0.638 1 83.62 226 LEU B C 1
ATOM 4751 O O . LEU B 1 226 ? -2.145 18.094 -0.824 1 83.62 226 LEU B O 1
ATOM 4755 N N . ALA B 1 227 ? -0.485 16.641 -1.185 1 91.12 227 ALA B N 1
ATOM 4756 C CA . ALA B 1 227 ? -1.295 15.797 -2.066 1 91.12 227 ALA B CA 1
ATOM 4757 C C . ALA B 1 227 ? -2.527 15.273 -1.339 1 91.12 227 ALA B C 1
ATOM 4759 O O . ALA B 1 227 ? -3.623 15.234 -1.904 1 91.12 227 ALA B O 1
ATOM 4760 N N . VAL B 1 228 ? -2.35 14.844 -0.128 1 93.56 228 VAL B N 1
ATOM 4761 C CA . VAL B 1 228 ? -3.471 14.336 0.655 1 93.56 228 VAL B CA 1
ATOM 4762 C C . VAL B 1 228 ? -4.496 15.445 0.869 1 93.56 228 VAL B C 1
ATOM 4764 O O . VAL B 1 228 ? -5.699 15.227 0.693 1 93.56 228 VAL B O 1
ATOM 4767 N N . ASP B 1 229 ? -4.039 16.625 1.241 1 87.06 229 ASP B N 1
ATOM 4768 C CA . ASP B 1 229 ? -4.938 17.75 1.444 1 87.06 229 ASP B CA 1
ATOM 4769 C C . ASP B 1 229 ? -5.715 18.078 0.17 1 87.06 229 ASP B C 1
ATOM 4771 O O . ASP B 1 229 ? -6.934 18.266 0.212 1 87.06 229 ASP B O 1
ATOM 4775 N N . LEU B 1 230 ? -4.992 18.109 -0.885 1 88.38 230 LEU B N 1
ATOM 4776 C CA . LEU B 1 230 ? -5.625 18.438 -2.158 1 88.38 230 LEU B CA 1
ATOM 4777 C C . LEU B 1 230 ? -6.582 17.328 -2.594 1 88.38 230 LEU B C 1
ATOM 4779 O O . LEU B 1 230 ? -7.613 17.609 -3.213 1 88.38 230 LEU B O 1
ATOM 4783 N N . ALA B 1 231 ? -6.223 16.125 -2.301 1 93.69 231 ALA B N 1
ATOM 4784 C CA . ALA B 1 231 ? -7.109 15.008 -2.633 1 93.69 231 ALA B CA 1
ATOM 4785 C C . ALA B 1 231 ? -8.453 15.156 -1.926 1 93.69 231 ALA B C 1
ATOM 4787 O O . ALA B 1 231 ? -9.508 15.023 -2.553 1 93.69 231 ALA B O 1
ATOM 4788 N N . TYR B 1 232 ? -8.414 15.438 -0.657 1 91.94 232 TYR B N 1
ATOM 4789 C CA . TYR B 1 232 ? -9.656 15.688 0.069 1 91.94 232 TYR B CA 1
ATOM 4790 C C . TYR B 1 232 ? -10.383 16.906 -0.489 1 91.94 232 TYR B C 1
ATOM 4792 O O . TYR B 1 232 ? -11.617 16.922 -0.572 1 91.94 232 TYR B O 1
ATOM 4800 N N . GLY B 1 233 ? -9.617 17.938 -0.832 1 87.75 233 GLY B N 1
ATOM 4801 C CA . GLY B 1 233 ? -10.219 19.078 -1.483 1 87.75 233 GLY B CA 1
ATOM 4802 C C . GLY B 1 233 ? -10.914 18.734 -2.785 1 87.75 233 GLY B C 1
ATOM 4803 O O . GLY B 1 233 ? -12.016 19.234 -3.055 1 87.75 233 GLY B O 1
ATOM 4804 N N . ALA B 1 234 ? -10.258 17.906 -3.572 1 88.75 234 ALA B N 1
ATOM 4805 C CA . ALA B 1 234 ? -10.836 17.484 -4.848 1 88.75 234 ALA B CA 1
ATOM 4806 C C . ALA B 1 234 ? -12.18 16.797 -4.641 1 88.75 234 ALA B C 1
ATOM 4808 O O . ALA B 1 234 ? -13.125 17.016 -5.406 1 88.75 234 ALA B O 1
ATOM 4809 N N . VAL B 1 235 ? -12.25 16.016 -3.65 1 89.69 235 VAL B N 1
ATOM 4810 C CA . VAL B 1 235 ? -13.484 15.297 -3.352 1 89.69 235 VAL B CA 1
ATOM 4811 C C . VAL B 1 235 ? -14.531 16.266 -2.824 1 89.69 235 VAL B C 1
ATOM 4813 O O . VAL B 1 235 ? -15.688 16.234 -3.262 1 89.69 235 VAL B O 1
ATOM 4816 N N . LEU B 1 236 ? -14.156 17.125 -1.917 1 87.38 236 LEU B N 1
ATOM 4817 C CA . LEU B 1 236 ? -15.062 18.078 -1.276 1 87.38 236 LEU B CA 1
ATOM 4818 C C . LEU B 1 236 ? -15.703 19 -2.311 1 87.38 236 LEU B C 1
ATOM 4820 O O . LEU B 1 236 ? -16.891 19.297 -2.221 1 87.38 236 LEU B O 1
ATOM 4824 N N . PHE B 1 237 ? -14.953 19.359 -3.32 1 86.81 237 PHE B N 1
ATOM 4825 C CA . PHE B 1 237 ? -15.422 20.375 -4.262 1 86.81 237 PHE B CA 1
ATOM 4826 C C . PHE B 1 237 ? -15.75 19.75 -5.609 1 86.81 237 PHE B C 1
ATOM 4828 O O . PHE B 1 237 ? -16.047 20.453 -6.578 1 86.81 237 PHE B O 1
ATOM 4835 N N . ASP B 1 238 ? -15.641 18.484 -5.66 1 86.75 238 ASP B N 1
ATOM 4836 C CA . ASP B 1 238 ? -15.844 17.766 -6.918 1 86.75 238 ASP B CA 1
ATOM 4837 C C . ASP B 1 238 ? -15.07 18.438 -8.055 1 86.75 238 ASP B C 1
ATOM 4839 O O . ASP B 1 238 ? -15.648 18.766 -9.094 1 86.75 238 ASP B O 1
ATOM 4843 N N . SER B 1 239 ? -13.836 18.641 -7.824 1 86.31 239 SER B N 1
ATOM 4844 C CA . SER B 1 239 ? -13.008 19.375 -8.773 1 86.31 239 SER B CA 1
ATOM 4845 C C . SER B 1 239 ? -12.055 18.438 -9.516 1 86.31 239 SER B C 1
ATOM 4847 O O . SER B 1 239 ? -11.07 17.969 -8.938 1 86.31 239 SER B O 1
ATOM 4849 N N . GLU B 1 240 ? -12.281 18.297 -10.734 1 86 240 GLU B N 1
ATOM 4850 C CA . GLU B 1 240 ? -11.398 17.484 -11.57 1 86 240 GLU B CA 1
ATOM 4851 C C . GLU B 1 240 ? -10.016 18.125 -11.688 1 86 240 GLU B C 1
ATOM 4853 O O . GLU B 1 240 ? -9 17.438 -11.719 1 86 240 GLU B O 1
ATOM 4858 N N . GLY B 1 241 ? -9.992 19.422 -11.734 1 80.88 241 GLY B N 1
ATOM 4859 C CA . GLY B 1 241 ? -8.727 20.141 -11.82 1 80.88 241 GLY B CA 1
ATOM 4860 C C . GLY B 1 241 ? -7.824 19.906 -10.625 1 80.88 241 GLY B C 1
ATOM 4861 O O . GLY B 1 241 ? -6.617 19.703 -10.781 1 80.88 241 GLY B O 1
ATOM 4862 N N . VAL B 1 242 ? -8.383 19.984 -9.469 1 86.69 242 VAL B N 1
ATOM 4863 C CA . VAL B 1 242 ? -7.602 19.75 -8.258 1 86.69 242 VAL B CA 1
ATOM 4864 C C . VAL B 1 242 ? -7.137 18.297 -8.219 1 86.69 242 VAL B C 1
ATOM 4866 O O . VAL B 1 242 ? -6.008 18.016 -7.812 1 86.69 242 VAL B O 1
ATOM 4869 N N . ALA B 1 243 ? -8.008 17.375 -8.656 1 89.69 243 ALA B N 1
ATOM 4870 C CA . ALA B 1 243 ? -7.641 15.969 -8.695 1 89.69 243 ALA B CA 1
ATOM 4871 C C . ALA B 1 243 ? -6.473 15.727 -9.648 1 89.69 243 ALA B C 1
ATOM 4873 O O . ALA B 1 243 ? -5.598 14.906 -9.375 1 89.69 243 ALA B O 1
ATOM 4874 N N . GLU B 1 244 ? -6.492 16.438 -10.703 1 87.56 244 GLU B N 1
ATOM 4875 C CA . GLU B 1 244 ? -5.395 16.328 -11.664 1 87.56 244 GLU B CA 1
ATOM 4876 C C . GLU B 1 244 ? -4.078 16.797 -11.047 1 87.56 244 GLU B C 1
ATOM 4878 O O . GLU B 1 244 ? -3.02 16.234 -11.344 1 87.56 244 GLU B O 1
ATOM 4883 N N . GLU B 1 245 ? -4.152 17.812 -10.258 1 83.88 245 GLU B N 1
ATOM 4884 C CA . GLU B 1 245 ? -2.949 18.266 -9.57 1 83.88 245 GLU B CA 1
ATOM 4885 C C . GLU B 1 245 ? -2.43 17.219 -8.602 1 83.88 245 GLU B C 1
ATOM 4887 O O . GLU B 1 245 ? -1.22 17.094 -8.398 1 83.88 245 GLU B O 1
ATOM 4892 N N . VAL B 1 246 ? -3.352 16.484 -7.961 1 90.69 246 VAL B N 1
ATOM 4893 C CA . VAL B 1 246 ? -2.949 15.383 -7.09 1 90.69 246 VAL B CA 1
ATOM 4894 C C . VAL B 1 246 ? -2.17 14.344 -7.891 1 90.69 246 VAL B C 1
ATOM 4896 O O . VAL B 1 246 ? -1.14 13.844 -7.434 1 90.69 246 VAL B O 1
ATOM 4899 N N . GLU B 1 247 ? -2.627 14.023 -9.086 1 90.69 247 GLU B N 1
ATOM 4900 C CA . GLU B 1 247 ? -1.935 13.086 -9.969 1 90.69 247 GLU B CA 1
ATOM 4901 C C . GLU B 1 247 ? -0.531 13.586 -10.305 1 90.69 247 GLU B C 1
ATOM 4903 O O . GLU B 1 247 ? 0.424 12.805 -10.312 1 90.69 247 GLU B O 1
ATOM 4908 N N . GLU B 1 248 ? -0.458 14.859 -10.562 1 86.06 248 GLU B N 1
ATOM 4909 C CA . GLU B 1 248 ? 0.835 15.453 -10.891 1 86.06 248 GLU B CA 1
ATOM 4910 C C . GLU B 1 248 ? 1.789 15.398 -9.703 1 86.06 248 GLU B C 1
ATOM 4912 O O . GLU B 1 248 ? 2.979 15.117 -9.867 1 86.06 248 GLU B O 1
ATOM 4917 N N . LEU B 1 249 ? 1.262 15.695 -8.562 1 86.25 249 LEU B N 1
ATOM 4918 C CA . LEU B 1 249 ? 2.08 15.641 -7.355 1 86.25 249 LEU B CA 1
ATOM 4919 C C . LEU B 1 249 ? 2.572 14.227 -7.09 1 86.25 249 LEU B C 1
ATOM 4921 O O . LEU B 1 249 ? 3.709 14.031 -6.652 1 86.25 249 LEU B O 1
ATOM 4925 N N . GLU B 1 250 ? 1.732 13.258 -7.309 1 91.19 250 GLU B N 1
ATOM 4926 C CA . GLU B 1 250 ? 2.119 11.859 -7.133 1 91.19 250 GLU B CA 1
ATOM 4927 C C . GLU B 1 250 ? 3.266 11.484 -8.062 1 91.19 250 GLU B C 1
ATOM 4929 O O . GLU B 1 250 ? 4.211 10.805 -7.656 1 91.19 250 GLU B O 1
ATOM 4934 N N . ALA B 1 251 ? 3.164 11.891 -9.289 1 87.75 251 ALA B N 1
ATOM 4935 C CA . ALA B 1 251 ? 4.234 11.641 -10.25 1 87.75 251 ALA B CA 1
ATOM 4936 C C . ALA B 1 251 ? 5.535 12.305 -9.812 1 87.75 251 ALA B C 1
ATOM 4938 O O . ALA B 1 251 ? 6.617 11.742 -9.992 1 87.75 251 ALA B O 1
ATOM 4939 N N . GLU B 1 252 ? 5.43 13.484 -9.297 1 85.12 252 GLU B N 1
ATOM 4940 C CA . GLU B 1 252 ? 6.605 14.195 -8.805 1 85.12 252 GLU B CA 1
ATOM 4941 C C . GLU B 1 252 ? 7.234 13.461 -7.621 1 85.12 252 GLU B C 1
ATOM 4943 O O . GLU B 1 252 ? 8.461 13.367 -7.527 1 85.12 252 GLU B O 1
ATOM 4948 N N . VAL B 1 253 ? 6.406 12.984 -6.715 1 91.19 253 VAL B N 1
ATOM 4949 C CA . VAL B 1 253 ? 6.91 12.25 -5.562 1 91.19 253 VAL B CA 1
ATOM 4950 C C . VAL B 1 253 ? 7.602 10.969 -6.031 1 91.19 253 VAL B C 1
ATOM 4952 O O . VAL B 1 253 ? 8.633 10.578 -5.484 1 91.19 253 VAL B O 1
ATOM 4955 N N . ASP B 1 254 ? 7.082 10.32 -7.027 1 88.62 254 ASP B N 1
ATOM 4956 C CA . ASP B 1 254 ? 7.715 9.141 -7.609 1 88.62 254 ASP B CA 1
ATOM 4957 C C . ASP B 1 254 ? 9.109 9.461 -8.133 1 88.62 254 ASP B C 1
ATOM 4959 O O . ASP B 1 254 ? 10.055 8.695 -7.922 1 88.62 254 ASP B O 1
ATOM 4963 N N . ALA B 1 255 ? 9.18 10.586 -8.828 1 86.69 255 ALA B N 1
ATOM 4964 C CA . ALA B 1 255 ? 10.461 11.016 -9.375 1 86.69 255 ALA B CA 1
ATOM 4965 C C . ALA B 1 255 ? 11.453 11.336 -8.258 1 86.69 255 ALA B C 1
ATOM 4967 O O . ALA B 1 255 ? 12.641 11.008 -8.352 1 86.69 255 ALA B O 1
ATOM 4968 N N . LEU B 1 256 ? 11 11.953 -7.242 1 87.56 256 LEU B N 1
ATOM 4969 C CA . LEU B 1 256 ? 11.836 12.281 -6.09 1 87.56 256 LEU B CA 1
ATOM 4970 C C . LEU B 1 256 ? 12.32 11.008 -5.395 1 87.56 256 LEU B C 1
ATOM 4972 O O . LEU B 1 256 ? 13.477 10.93 -4.977 1 87.56 256 LEU B O 1
ATOM 4976 N N . LYS B 1 257 ? 11.445 10.062 -5.262 1 91.94 257 LYS B N 1
ATOM 4977 C CA . LYS B 1 257 ? 11.844 8.797 -4.656 1 91.94 257 LYS B CA 1
ATOM 4978 C C . LYS B 1 257 ? 12.969 8.141 -5.453 1 91.94 257 LYS B C 1
ATOM 4980 O O . LYS B 1 257 ? 13.922 7.613 -4.875 1 91.94 257 LYS B O 1
ATOM 4985 N N . SER B 1 258 ? 12.797 8.195 -6.719 1 87.56 258 SER B N 1
ATOM 4986 C CA . SER B 1 258 ? 13.828 7.633 -7.586 1 87.56 258 SER B CA 1
ATOM 4987 C C . SER B 1 258 ? 15.172 8.328 -7.371 1 87.56 258 SER B C 1
ATOM 4989 O O . SER B 1 258 ? 16.203 7.664 -7.262 1 87.56 258 SER B O 1
ATOM 4991 N N . ARG B 1 259 ? 15.156 9.625 -7.324 1 85.56 259 ARG B N 1
ATOM 4992 C CA . ARG B 1 259 ? 16.375 10.391 -7.086 1 85.56 259 ARG B CA 1
ATOM 4993 C C . ARG B 1 259 ? 16.938 10.117 -5.695 1 85.56 259 ARG B C 1
ATOM 4995 O O . ARG B 1 259 ? 18.141 9.977 -5.523 1 85.56 259 ARG B O 1
ATOM 5002 N N . PHE B 1 260 ? 16.062 10.047 -4.723 1 91.88 260 PHE B N 1
ATOM 5003 C CA . PHE B 1 260 ? 16.453 9.719 -3.355 1 91.88 260 PHE B CA 1
ATOM 5004 C C . PHE B 1 260 ? 17.219 8.398 -3.316 1 91.88 260 PHE B C 1
ATOM 5006 O O . PHE B 1 260 ? 18.266 8.297 -2.672 1 91.88 260 PHE B O 1
ATOM 5013 N N . GLU B 1 261 ? 16.656 7.379 -3.982 1 90.5 261 GLU B N 1
ATOM 5014 C CA . GLU B 1 261 ? 17.297 6.062 -3.992 1 90.5 261 GLU B CA 1
ATOM 5015 C C . GLU B 1 261 ? 18.703 6.133 -4.578 1 90.5 261 GLU B C 1
ATOM 5017 O O . GLU B 1 261 ? 19.625 5.516 -4.051 1 90.5 261 GLU B O 1
ATOM 5022 N N . ALA B 1 262 ? 18.828 6.922 -5.633 1 88 262 ALA B N 1
ATOM 5023 C CA . ALA B 1 262 ? 20.141 7.098 -6.258 1 88 262 ALA B CA 1
ATOM 5024 C C . ALA B 1 262 ? 21.125 7.75 -5.293 1 88 262 ALA B C 1
ATOM 5026 O O . ALA B 1 262 ? 22.25 7.273 -5.121 1 88 262 ALA B O 1
ATOM 5027 N N . TRP B 1 263 ? 20.656 8.797 -4.633 1 86.81 263 TRP B N 1
ATOM 5028 C CA . TRP B 1 263 ? 21.5 9.523 -3.695 1 86.81 263 TRP B CA 1
ATOM 5029 C C . TRP B 1 263 ? 21.875 8.648 -2.504 1 86.81 263 TRP B C 1
ATOM 5031 O O . TRP B 1 263 ? 23.016 8.672 -2.035 1 86.81 263 TRP B O 1
ATOM 5041 N N . THR B 1 264 ? 20.969 7.871 -1.998 1 89.94 264 THR B N 1
ATOM 5042 C CA . THR B 1 264 ? 21.188 7.02 -0.835 1 89.94 264 THR B CA 1
ATOM 5043 C C . THR B 1 264 ? 22.188 5.91 -1.159 1 89.94 264 THR B C 1
ATOM 5045 O O . THR B 1 264 ? 23.078 5.621 -0.362 1 89.94 264 THR B O 1
ATOM 5048 N N . LEU B 1 265 ? 22.047 5.328 -2.357 1 89 265 LEU B N 1
ATOM 5049 C CA . LEU B 1 265 ? 22.969 4.277 -2.773 1 89 265 LEU B CA 1
ATOM 5050 C C . LEU B 1 265 ? 24.375 4.836 -2.975 1 89 265 LEU B C 1
ATOM 5052 O O . LEU B 1 265 ? 25.359 4.191 -2.605 1 89 265 LEU B O 1
ATOM 5056 N N . ARG B 1 266 ? 24.469 6.035 -3.463 1 87.81 266 ARG B N 1
ATOM 5057 C CA . ARG B 1 266 ? 25.766 6.684 -3.611 1 87.81 266 ARG B CA 1
ATOM 5058 C C . ARG B 1 266 ? 26.375 7.012 -2.252 1 87.81 266 ARG B C 1
ATOM 5060 O O . ARG B 1 266 ? 27.578 6.84 -2.045 1 87.81 266 ARG B O 1
ATOM 5067 N N . ALA B 1 267 ? 25.531 7.473 -1.377 1 87.38 267 ALA B N 1
ATOM 5068 C CA . ALA B 1 267 ? 25.984 7.809 -0.031 1 87.38 267 ALA B CA 1
ATOM 5069 C C . ALA B 1 267 ? 26.484 6.57 0.705 1 87.38 267 ALA B C 1
ATOM 5071 O O . ALA B 1 267 ? 27.406 6.648 1.513 1 87.38 267 ALA B O 1
ATOM 5072 N N . ALA B 1 268 ? 25.875 5.418 0.393 1 88 268 ALA B N 1
ATOM 5073 C CA . ALA B 1 268 ? 26.203 4.168 1.066 1 88 268 ALA B CA 1
ATOM 5074 C C . ALA B 1 268 ? 27.672 3.807 0.857 1 88 268 ALA B C 1
ATOM 5076 O O . ALA B 1 268 ? 28.297 3.197 1.729 1 88 268 ALA B O 1
ATOM 5077 N N . SER B 1 269 ? 28.219 4.281 -0.247 1 84.69 269 SER B N 1
ATOM 5078 C CA . SER B 1 269 ? 29.609 3.971 -0.551 1 84.69 269 SER B CA 1
ATOM 5079 C C . SER B 1 269 ? 30.562 4.875 0.23 1 84.69 269 SER B C 1
ATOM 5081 O O . SER B 1 269 ? 31.766 4.609 0.301 1 84.69 269 SER B O 1
ATOM 5083 N N . ARG B 1 270 ? 29.984 5.844 0.934 1 84.38 270 ARG B N 1
ATOM 5084 C CA . ARG B 1 270 ? 30.828 6.859 1.533 1 84.38 270 ARG B CA 1
ATOM 5085 C C . ARG B 1 270 ? 30.641 6.922 3.045 1 84.38 270 ARG B C 1
ATOM 5087 O O . ARG B 1 270 ? 31.375 7.625 3.742 1 84.38 270 ARG B O 1
ATOM 5094 N N . VAL B 1 271 ? 29.641 6.203 3.5 1 84.81 271 VAL B N 1
ATOM 5095 C CA . VAL B 1 271 ? 29.391 6.199 4.938 1 84.81 271 VAL B CA 1
ATOM 5096 C C . VAL B 1 271 ? 30.109 5.027 5.59 1 84.81 271 VAL B C 1
ATOM 5098 O O . VAL B 1 271 ? 30.406 4.031 4.926 1 84.81 271 VAL B O 1
ATOM 5101 N N . GLU B 1 272 ? 30.406 5.164 6.836 1 82.94 272 GLU B N 1
ATOM 5102 C CA . GLU B 1 272 ? 31.109 4.125 7.582 1 82.94 272 GLU B CA 1
ATOM 5103 C C . GLU B 1 272 ? 30.266 2.861 7.695 1 82.94 272 GLU B C 1
ATOM 5105 O O . GLU B 1 272 ? 30.781 1.75 7.535 1 82.94 272 GLU B O 1
ATOM 5110 N N . ASP B 1 273 ? 29.031 3 7.977 1 87 273 ASP B N 1
ATOM 5111 C CA . ASP B 1 273 ? 28.094 1.886 8.094 1 87 273 ASP B CA 1
ATOM 5112 C C . ASP B 1 273 ? 26.891 2.084 7.18 1 87 273 ASP B C 1
ATOM 5114 O O . ASP B 1 273 ? 25.891 2.676 7.59 1 87 273 ASP B O 1
ATOM 5118 N N . PRO B 1 274 ? 26.922 1.467 6.023 1 86.38 274 PRO B N 1
ATOM 5119 C CA . PRO B 1 274 ? 25.828 1.651 5.062 1 86.38 274 PRO B CA 1
ATOM 5120 C C . PRO B 1 274 ? 24.484 1.192 5.605 1 86.38 274 PRO B C 1
ATOM 5122 O O . PRO B 1 274 ? 23.438 1.723 5.211 1 86.38 274 PRO B O 1
ATOM 5125 N N . VAL B 1 275 ? 24.484 0.312 6.516 1 86.88 275 VAL B N 1
ATOM 5126 C CA . VAL B 1 275 ? 23.25 -0.24 7.078 1 86.88 275 VAL B CA 1
ATOM 5127 C C . VAL B 1 275 ? 22.516 0.833 7.883 1 86.88 275 VAL B C 1
ATOM 5129 O O . VAL B 1 275 ? 21.312 0.735 8.109 1 86.88 275 VAL B O 1
ATOM 5132 N N . SER B 1 276 ? 23.281 1.844 8.219 1 87.81 276 SER B N 1
ATOM 5133 C CA . SER B 1 276 ? 22.703 2.93 9.008 1 87.81 276 SER B CA 1
ATOM 5134 C C . SER B 1 276 ? 21.766 3.781 8.156 1 87.81 276 SER B C 1
ATOM 5136 O O . SER B 1 276 ? 21.031 4.617 8.688 1 87.81 276 SER B O 1
ATOM 5138 N N . LEU B 1 277 ? 21.719 3.506 6.859 1 89.88 277 LEU B N 1
ATOM 5139 C CA . LEU B 1 277 ? 20.891 4.293 5.953 1 89.88 277 LEU B CA 1
ATOM 5140 C C . LEU B 1 277 ? 19.547 3.613 5.715 1 89.88 277 LEU B C 1
ATOM 5142 O O . LEU B 1 277 ? 18.672 4.164 5.031 1 89.88 277 LEU B O 1
ATOM 5146 N N . ARG B 1 278 ? 19.328 2.463 6.305 1 90.62 278 ARG B N 1
ATOM 5147 C CA . ARG B 1 278 ? 18.125 1.673 6.062 1 90.62 278 ARG B CA 1
ATOM 5148 C C . ARG B 1 278 ? 16.859 2.439 6.477 1 90.62 278 ARG B C 1
ATOM 5150 O O . ARG B 1 278 ? 15.828 2.346 5.816 1 90.62 278 ARG B O 1
ATOM 5157 N N . GLY B 1 279 ? 16.969 3.172 7.562 1 91.31 279 GLY B N 1
ATOM 5158 C CA . GLY B 1 279 ? 15.828 3.957 8.016 1 91.31 279 GLY B CA 1
ATOM 5159 C C . GLY B 1 279 ? 15.375 4.984 7.004 1 91.31 279 GLY B C 1
ATOM 5160 O O . GLY B 1 279 ? 14.172 5.25 6.875 1 91.31 279 GLY B O 1
ATOM 5161 N N . LEU B 1 280 ? 16.312 5.527 6.25 1 90.62 280 LEU B N 1
ATOM 5162 C CA . LEU B 1 280 ? 15.977 6.492 5.207 1 90.62 280 LEU B CA 1
ATOM 5163 C C . LEU B 1 280 ? 15.172 5.832 4.098 1 90.62 280 LEU B C 1
ATOM 5165 O O . LEU B 1 280 ? 14.203 6.414 3.598 1 90.62 280 LEU B O 1
ATOM 5169 N N . VAL B 1 281 ? 15.602 4.672 3.793 1 91.62 281 VAL B N 1
ATOM 5170 C CA . VAL B 1 281 ? 14.922 3.934 2.732 1 91.62 281 VAL B CA 1
ATOM 5171 C C . VAL B 1 281 ? 13.484 3.633 3.152 1 91.62 281 VAL B C 1
ATOM 5173 O O . VAL B 1 281 ? 12.555 3.797 2.361 1 91.62 281 VAL B O 1
ATOM 5176 N N . GLN B 1 282 ? 13.344 3.264 4.332 1 92.19 282 GLN B N 1
ATOM 5177 C CA . GLN B 1 282 ? 12.016 2.953 4.844 1 92.19 282 GLN B CA 1
ATOM 5178 C C . GLN B 1 282 ? 11.148 4.203 4.91 1 92.19 282 GLN B C 1
ATOM 5180 O O . GLN B 1 282 ? 9.953 4.156 4.594 1 92.19 282 GLN B O 1
ATOM 5185 N N . LEU B 1 283 ? 11.727 5.293 5.316 1 92.69 283 LEU B N 1
ATOM 5186 C CA . LEU B 1 283 ? 11 6.555 5.375 1 92.69 283 LEU B CA 1
ATOM 5187 C C . LEU B 1 283 ? 10.523 6.973 3.988 1 92.69 283 LEU B C 1
ATOM 5189 O O . LEU B 1 283 ? 9.375 7.398 3.826 1 92.69 283 LEU B O 1
ATOM 5193 N N . ALA B 1 284 ? 11.43 6.852 3.07 1 92.56 284 ALA B N 1
ATOM 5194 C CA . ALA B 1 284 ? 11.078 7.23 1.704 1 92.56 284 ALA B CA 1
ATOM 5195 C C . ALA B 1 284 ? 9.938 6.375 1.173 1 92.56 284 ALA B C 1
ATOM 5197 O O . ALA B 1 284 ? 9.016 6.883 0.526 1 92.56 284 ALA B O 1
ATOM 5198 N N . SER B 1 285 ? 10.008 5.129 1.451 1 93.94 285 SER B N 1
ATOM 5199 C CA . SER B 1 285 ? 8.969 4.211 1.004 1 93.94 285 SER B CA 1
ATOM 5200 C C . SER B 1 285 ? 7.621 4.555 1.637 1 93.94 285 SER B C 1
ATOM 5202 O O . SER B 1 285 ? 6.594 4.566 0.955 1 93.94 285 SER B O 1
ATOM 5204 N N . ALA B 1 286 ? 7.641 4.766 2.883 1 94.75 286 ALA B N 1
ATOM 5205 C CA . ALA B 1 286 ? 6.414 5.113 3.596 1 94.75 286 ALA B CA 1
ATOM 5206 C C . ALA B 1 286 ? 5.828 6.422 3.076 1 94.75 286 ALA B C 1
ATOM 5208 O O . ALA B 1 286 ? 4.609 6.551 2.922 1 94.75 286 ALA B O 1
ATOM 5209 N N . THR B 1 287 ? 6.656 7.379 2.82 1 93.44 287 THR B N 1
ATOM 5210 C CA . THR B 1 287 ? 6.203 8.672 2.314 1 93.44 287 THR B CA 1
ATOM 5211 C C . THR B 1 287 ? 5.57 8.516 0.936 1 93.44 287 THR B C 1
ATOM 5213 O O . THR B 1 287 ? 4.57 9.172 0.631 1 93.44 287 THR B O 1
ATOM 5216 N N . GLU B 1 288 ? 6.172 7.711 0.18 1 94.56 288 GLU B N 1
ATOM 5217 C CA . GLU B 1 288 ? 5.609 7.438 -1.139 1 94.56 288 GLU B CA 1
ATOM 5218 C C . GLU B 1 288 ? 4.223 6.812 -1.027 1 94.56 288 GLU B C 1
ATOM 5220 O O . GLU B 1 288 ? 3.336 7.105 -1.832 1 94.56 288 GLU B O 1
ATOM 5225 N N . ILE B 1 289 ? 4.094 5.938 -0.112 1 95.94 289 ILE B N 1
ATOM 5226 C CA . ILE B 1 289 ? 2.816 5.273 0.112 1 95.94 289 ILE B CA 1
ATOM 5227 C C . ILE B 1 289 ? 1.755 6.309 0.478 1 95.94 289 ILE B C 1
ATOM 5229 O O . ILE B 1 289 ? 0.598 6.195 0.066 1 95.94 289 ILE B O 1
ATOM 5233 N N . ILE B 1 290 ? 2.086 7.297 1.219 1 95.69 290 ILE B N 1
ATOM 5234 C CA . ILE B 1 290 ? 1.157 8.359 1.587 1 95.69 290 ILE B CA 1
ATOM 5235 C C . ILE B 1 290 ? 0.722 9.125 0.337 1 95.69 290 ILE B C 1
ATOM 5237 O O . ILE B 1 290 ? -0.456 9.453 0.181 1 95.69 290 ILE B O 1
ATOM 5241 N N . SER B 1 291 ? 1.664 9.367 -0.488 1 93.75 291 SER B N 1
ATOM 5242 C CA . SER B 1 291 ? 1.341 10.023 -1.751 1 93.75 291 SER B CA 1
ATOM 5243 C C . SER B 1 291 ? 0.404 9.164 -2.594 1 93.75 291 SER B C 1
ATOM 5245 O O . SER B 1 291 ? -0.538 9.672 -3.201 1 93.75 291 SER B O 1
ATOM 5247 N N . ASP B 1 292 ? 0.664 7.883 -2.643 1 95.38 292 ASP B N 1
ATOM 5248 C CA . ASP B 1 292 ? -0.214 6.957 -3.355 1 95.38 292 ASP B CA 1
ATOM 5249 C C . ASP B 1 292 ? -1.631 7 -2.789 1 95.38 292 ASP B C 1
ATOM 5251 O O . ASP B 1 292 ? -2.607 6.902 -3.535 1 95.38 292 ASP B O 1
ATOM 5255 N N . ALA B 1 293 ? -1.715 7.047 -1.516 1 97.12 293 ALA B N 1
ATOM 5256 C CA . ALA B 1 293 ? -3.016 7.109 -0.853 1 97.12 293 ALA B CA 1
ATOM 5257 C C . ALA B 1 293 ? -3.797 8.344 -1.291 1 97.12 293 ALA B C 1
ATOM 5259 O O . ALA B 1 293 ? -5.023 8.289 -1.435 1 97.12 293 ALA B O 1
ATOM 5260 N N . ALA B 1 294 ? -3.102 9.453 -1.455 1 95.56 294 ALA B N 1
ATOM 5261 C CA . ALA B 1 294 ? -3.754 10.68 -1.916 1 95.56 294 ALA B CA 1
ATOM 5262 C C . ALA B 1 294 ? -4.434 10.461 -3.264 1 95.56 294 ALA B C 1
ATOM 5264 O O . ALA B 1 294 ? -5.559 10.922 -3.48 1 95.56 294 ALA B O 1
ATOM 5265 N N . LEU B 1 295 ? -3.738 9.766 -4.098 1 94.69 295 LEU B N 1
ATOM 5266 C CA . LEU B 1 295 ? -4.305 9.477 -5.41 1 94.69 295 LEU B CA 1
ATOM 5267 C C . LEU B 1 295 ? -5.559 8.617 -5.285 1 94.69 295 LEU B C 1
ATOM 5269 O O . LEU B 1 295 ? -6.527 8.812 -6.02 1 94.69 295 LEU B O 1
ATOM 5273 N N . GLU B 1 296 ? -5.543 7.707 -4.426 1 94.31 296 GLU B N 1
ATOM 5274 C CA . GLU B 1 296 ? -6.695 6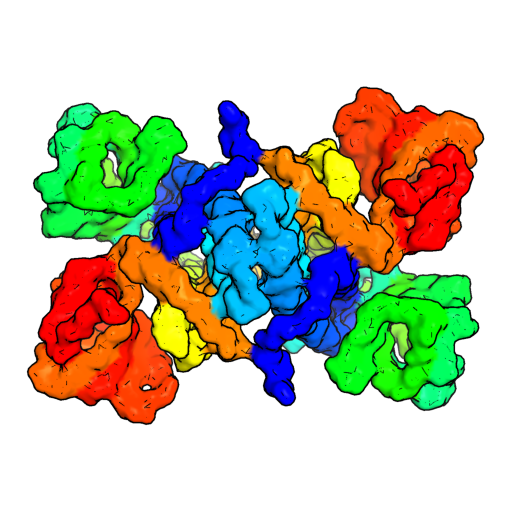.844 -4.199 1 94.31 296 GLU B CA 1
ATOM 5275 C C . GLU B 1 296 ? -7.887 7.641 -3.674 1 94.31 296 GLU B C 1
ATOM 5277 O O . GLU B 1 296 ? -9.031 7.355 -4.023 1 94.31 296 GLU B O 1
ATOM 5282 N N . ILE B 1 297 ? -7.617 8.586 -2.855 1 95.25 297 ILE B N 1
ATOM 5283 C CA . ILE B 1 297 ? -8.68 9.453 -2.344 1 95.25 297 ILE B CA 1
ATOM 5284 C C . ILE B 1 297 ? -9.352 10.188 -3.502 1 95.25 297 ILE B C 1
ATOM 5286 O O . ILE B 1 297 ? -10.578 10.297 -3.549 1 95.25 297 ILE B O 1
ATOM 5290 N N . ALA B 1 298 ? -8.57 10.602 -4.441 1 92.75 298 ALA B N 1
ATOM 5291 C CA . ALA B 1 298 ? -9.062 11.438 -5.535 1 92.75 298 ALA B CA 1
ATOM 5292 C C . ALA B 1 298 ? -9.594 10.586 -6.68 1 92.75 298 ALA B C 1
ATOM 5294 O O . ALA B 1 298 ? -10.102 11.109 -7.676 1 92.75 298 ALA B O 1
ATOM 5295 N N . GLU B 1 299 ? -9.516 9.312 -6.57 1 91.62 299 GLU B N 1
ATOM 5296 C CA . GLU B 1 299 ? -9.812 8.391 -7.664 1 91.62 299 GLU B CA 1
ATOM 5297 C C . GLU B 1 299 ? -11.219 8.617 -8.211 1 91.62 299 GLU B C 1
ATOM 5299 O O . GLU B 1 299 ? -11.43 8.648 -9.422 1 91.62 299 GLU B O 1
ATOM 5304 N N . GLY B 1 300 ? -12.234 8.695 -7.359 1 89.81 300 GLY B N 1
ATOM 5305 C CA . GLY B 1 300 ? -13.602 8.898 -7.805 1 89.81 300 GLY B CA 1
ATOM 5306 C C . GLY B 1 300 ? -13.766 10.109 -8.703 1 89.81 300 GLY B C 1
ATOM 5307 O O . GLY B 1 300 ? -14.398 10.023 -9.758 1 89.81 300 GLY B O 1
ATOM 5308 N N . VAL B 1 301 ? -13.125 11.195 -8.297 1 90.19 301 VAL B N 1
ATOM 5309 C CA . VAL B 1 301 ? -13.219 12.438 -9.055 1 90.19 301 VAL B CA 1
ATOM 5310 C C . VAL B 1 301 ? -12.492 12.289 -10.391 1 90.19 301 VAL B C 1
ATOM 5312 O O . VAL B 1 301 ? -12.984 12.742 -11.422 1 90.19 301 VAL B O 1
ATOM 5315 N N . LEU B 1 302 ? -11.391 11.625 -10.367 1 90.31 302 LEU B N 1
ATOM 5316 C CA . LEU B 1 302 ? -10.578 11.438 -11.57 1 90.31 302 LEU B CA 1
ATOM 5317 C C . LEU B 1 302 ? -11.305 10.562 -12.586 1 90.31 302 LEU B C 1
ATOM 5319 O O . LEU B 1 302 ? -11.125 10.719 -13.789 1 90.31 302 LEU B O 1
ATOM 5323 N N . ARG B 1 303 ? -12.141 9.734 -12.086 1 89.06 303 ARG B N 1
ATOM 5324 C CA . ARG B 1 303 ? -12.859 8.812 -12.969 1 89.06 303 ARG B CA 1
ATOM 5325 C C . ARG B 1 303 ? -14.211 9.391 -13.375 1 89.06 303 ARG B C 1
ATOM 5327 O O . ARG B 1 303 ? -15.023 8.711 -13.992 1 89.06 303 ARG B O 1
ATOM 5334 N N . GLY B 1 304 ? -14.531 10.539 -12.875 1 87.88 304 GLY B N 1
ATOM 5335 C CA . GLY B 1 304 ? -15.766 11.219 -13.258 1 87.88 304 GLY B CA 1
ATOM 5336 C C . GLY B 1 304 ? -16.969 10.766 -12.453 1 87.88 304 GLY B C 1
ATOM 5337 O O . GLY B 1 304 ? -18.109 10.867 -12.914 1 87.88 304 GLY B O 1
ATOM 5338 N N . ILE B 1 305 ? -16.688 10.18 -11.352 1 87.19 305 ILE B N 1
ATOM 5339 C CA . ILE B 1 305 ? -17.781 9.758 -10.477 1 87.19 305 ILE B CA 1
ATOM 5340 C C . ILE B 1 305 ? -18.078 10.859 -9.461 1 87.19 305 ILE B C 1
ATOM 5342 O O . ILE B 1 305 ? -17.172 11.344 -8.773 1 87.19 305 ILE B O 1
ATOM 5346 N N . ASP B 1 306 ? -19.312 11.211 -9.383 1 81.62 306 ASP B N 1
ATOM 5347 C CA . ASP B 1 306 ? -19.703 12.227 -8.406 1 81.62 306 ASP B CA 1
ATOM 5348 C C . ASP B 1 306 ? -19.516 11.711 -6.98 1 81.62 306 ASP B C 1
ATOM 5350 O O . ASP B 1 306 ? -19.906 10.586 -6.66 1 81.62 306 ASP B O 1
ATOM 5354 N N . ALA B 1 307 ? -18.859 12.516 -6.242 1 77.69 307 ALA B N 1
ATOM 5355 C CA . ALA B 1 307 ? -18.656 12.109 -4.855 1 77.69 307 ALA B CA 1
ATOM 5356 C C . ALA B 1 307 ? -19.969 12.133 -4.074 1 77.69 307 ALA B C 1
ATOM 5358 O O . ALA B 1 307 ? -20.766 13.055 -4.223 1 77.69 307 ALA B O 1
ATOM 5359 N N . HIS B 1 308 ? -20.219 11.078 -3.424 1 83.25 308 HIS B N 1
ATOM 5360 C CA . HIS B 1 308 ? -21.375 11.078 -2.527 1 83.25 308 HIS B CA 1
ATOM 5361 C C . HIS B 1 308 ? -21.266 12.203 -1.5 1 83.25 308 HIS B C 1
ATOM 5363 O O . HIS B 1 308 ? -20.203 12.422 -0.918 1 83.25 308 HIS B O 1
ATOM 5369 N N . PRO B 1 309 ? -22.312 12.93 -1.209 1 83 309 PRO B N 1
ATOM 5370 C CA . PRO B 1 309 ? -22.297 14.109 -0.338 1 83 309 PRO B CA 1
ATOM 5371 C C . PRO B 1 309 ? -21.781 13.797 1.067 1 83 309 PRO B C 1
ATOM 5373 O O . PRO B 1 309 ? -21.297 14.688 1.767 1 83 309 PRO B O 1
ATOM 5376 N N . VAL B 1 310 ? -21.859 12.555 1.38 1 83.81 310 VAL B N 1
ATOM 5377 C CA . VAL B 1 310 ? -21.469 12.164 2.732 1 83.81 310 VAL B CA 1
ATOM 5378 C C . VAL B 1 310 ? -19.984 12.422 2.939 1 83.81 310 VAL B C 1
ATOM 5380 O O . VAL B 1 310 ? -19.547 12.727 4.055 1 83.81 310 VAL B O 1
ATOM 5383 N N . VAL B 1 311 ? -19.203 12.336 1.915 1 83.12 311 VAL B N 1
ATOM 5384 C CA . VAL B 1 311 ? -17.766 12.555 2.043 1 83.12 311 VAL B CA 1
ATOM 5385 C C . VAL B 1 311 ? -17.484 14.031 2.297 1 83.12 311 VAL B C 1
ATOM 5387 O O . VAL B 1 311 ? -16.656 14.383 3.15 1 83.12 311 VAL B O 1
ATOM 5390 N N . ALA B 1 312 ? -18.188 14.773 1.567 1 80.81 312 ALA B N 1
ATOM 5391 C CA . ALA B 1 312 ? -18.047 16.219 1.773 1 80.81 312 ALA B CA 1
ATOM 5392 C C . ALA B 1 312 ? -18.438 16.609 3.195 1 80.81 312 ALA B C 1
ATOM 5394 O O . ALA B 1 312 ? -17.781 17.438 3.824 1 80.81 312 ALA B O 1
ATOM 5395 N N . ALA B 1 313 ? -19.469 16.047 3.648 1 83.75 313 ALA B N 1
ATOM 5396 C CA . ALA B 1 313 ? -19.922 16.328 5.004 1 83.75 313 ALA B CA 1
ATOM 5397 C C . ALA B 1 313 ? -18.891 15.898 6.039 1 83.75 313 ALA B C 1
ATOM 5399 O O . ALA B 1 313 ? -18.672 16.578 7.043 1 83.75 313 ALA B O 1
ATOM 5400 N N . ALA B 1 314 ? -18.281 14.828 5.77 1 85.25 314 ALA B N 1
ATOM 5401 C CA . ALA B 1 314 ? -17.266 14.305 6.684 1 85.25 314 ALA B CA 1
ATOM 5402 C C . ALA B 1 314 ? -16.047 15.219 6.723 1 85.25 314 ALA B C 1
ATOM 5404 O O . ALA B 1 314 ? -15.484 15.469 7.789 1 85.25 314 ALA B O 1
ATOM 5405 N N . VAL B 1 315 ? -15.688 15.688 5.609 1 79.06 315 VAL B N 1
ATOM 5406 C CA . VAL B 1 315 ? -14.523 16.562 5.512 1 79.06 315 VAL B CA 1
ATOM 5407 C C . VAL B 1 315 ? -14.805 17.875 6.242 1 79.06 315 VAL B C 1
ATOM 5409 O O . VAL B 1 315 ? -13.93 18.406 6.926 1 79.06 315 VAL B O 1
ATOM 5412 N N . LYS B 1 316 ? -15.984 18.297 6.176 1 77.75 316 LYS B N 1
ATOM 5413 C CA . LYS B 1 316 ? -16.391 19.531 6.836 1 77.75 316 LYS B CA 1
ATOM 5414 C C . LYS B 1 316 ? -16.422 19.359 8.352 1 77.75 316 LYS B C 1
ATOM 5416 O O . LYS B 1 316 ? -16.203 20.328 9.094 1 77.75 316 LYS B O 1
ATOM 5421 N N . GLU B 1 317 ? -16.656 18.156 8.688 1 78.12 317 GLU B N 1
ATOM 5422 C CA . GLU B 1 317 ? -16.781 17.891 10.109 1 78.12 317 GLU B CA 1
ATOM 5423 C C . GLU B 1 317 ? -15.43 17.594 10.742 1 78.12 317 GLU B C 1
ATOM 5425 O O . GLU B 1 317 ? -15.297 17.562 11.969 1 78.12 317 GLU B O 1
ATOM 5430 N N . SER B 1 318 ? -14.5 17.531 9.93 1 79.56 318 SER B N 1
ATOM 5431 C CA . SER B 1 318 ? -13.164 17.219 10.43 1 79.56 318 SER B CA 1
ATOM 5432 C C . SER B 1 318 ? -12.555 18.422 11.148 1 79.56 318 SER B C 1
ATOM 5434 O O . SER B 1 318 ? -13.047 19.531 11.039 1 79.56 318 SER B O 1
ATOM 5436 N N . ASP B 1 319 ? -11.523 18.234 11.844 1 71.44 319 ASP B N 1
ATOM 5437 C CA . ASP B 1 319 ? -10.859 19.266 12.641 1 71.44 319 ASP B CA 1
ATOM 5438 C C . ASP B 1 319 ? -10.219 20.328 11.75 1 71.44 319 ASP B C 1
ATOM 5440 O O . ASP B 1 319 ? -10.281 21.516 12.062 1 71.44 319 ASP B O 1
ATOM 5444 N N . GLU B 1 320 ? -9.562 19.797 10.844 1 79.12 320 GLU B N 1
ATOM 5445 C CA . GLU B 1 320 ? -9.047 20.719 9.844 1 79.12 320 GLU B CA 1
ATOM 5446 C C . GLU B 1 320 ? -9.906 20.719 8.586 1 79.12 320 GLU B C 1
ATOM 5448 O O . GLU B 1 320 ? -10.094 19.672 7.957 1 79.12 320 GLU B O 1
ATOM 5453 N N . VAL B 1 321 ? -10.305 21.938 8.32 1 83.88 321 VAL B N 1
ATOM 5454 C CA . VAL B 1 321 ? -11.219 22.062 7.188 1 83.88 321 VAL B CA 1
ATOM 5455 C C . VAL B 1 321 ? -10.445 22.484 5.945 1 83.88 321 VAL B C 1
ATOM 5457 O O . VAL B 1 321 ? -9.344 23.031 6.051 1 83.88 321 VAL B O 1
ATOM 5460 N N . ILE B 1 322 ? -10.977 22.109 4.871 1 88 322 ILE B N 1
ATOM 5461 C CA . ILE B 1 322 ? -10.531 22.578 3.561 1 88 322 ILE B CA 1
ATOM 5462 C C . ILE B 1 322 ? -11.633 23.422 2.916 1 88 322 ILE B C 1
ATOM 5464 O O . ILE B 1 322 ? -12.773 22.969 2.781 1 88 322 ILE B O 1
ATOM 5468 N N . ILE B 1 323 ? -11.242 24.609 2.531 1 89.5 323 ILE B N 1
ATOM 5469 C CA . ILE B 1 323 ? -12.266 25.5 1.998 1 89.5 323 ILE B CA 1
ATOM 5470 C C . ILE B 1 323 ? -11.789 26.109 0.675 1 89.5 323 ILE B C 1
ATOM 5472 O O . ILE B 1 323 ? -10.586 26.141 0.4 1 89.5 323 ILE B O 1
ATOM 5476 N N . ARG B 1 324 ? -12.742 26.406 -0.106 1 92.12 324 ARG B N 1
ATOM 5477 C CA . ARG B 1 324 ? -12.5 27.141 -1.354 1 92.12 324 ARG B CA 1
ATOM 5478 C C . ARG B 1 324 ? -13.109 28.531 -1.303 1 92.12 324 ARG B C 1
ATOM 5480 O O . ARG B 1 324 ? -14.281 28.688 -0.954 1 92.12 324 ARG B O 1
ATOM 5487 N N . LEU B 1 325 ? -12.258 29.516 -1.589 1 92.06 325 LEU B N 1
ATOM 5488 C CA . LEU B 1 325 ? -12.703 30.906 -1.526 1 92.06 325 LEU B CA 1
ATOM 5489 C C . LEU B 1 325 ? -12.297 31.656 -2.785 1 92.06 325 LEU B C 1
ATOM 5491 O O . LEU B 1 325 ? -11.32 31.297 -3.445 1 92.06 325 LEU B O 1
ATOM 5495 N N . ARG B 1 326 ? -13.07 32.656 -3.059 1 93 326 ARG B N 1
ATOM 5496 C CA . ARG B 1 326 ? -12.734 33.562 -4.145 1 93 326 ARG B CA 1
ATOM 5497 C C . ARG B 1 326 ? -12.18 34.875 -3.604 1 93 326 ARG B C 1
ATOM 5499 O O . ARG B 1 326 ? -12.688 35.406 -2.615 1 93 326 ARG B O 1
ATOM 5506 N N . VAL B 1 327 ? -11.195 35.406 -4.242 1 93.38 327 VAL B N 1
ATOM 5507 C CA . VAL B 1 327 ? -10.602 36.688 -3.85 1 93.38 327 VAL B CA 1
ATOM 5508 C C . VAL B 1 327 ? -11.414 37.844 -4.43 1 93.38 327 VAL B C 1
ATOM 5510 O O . VAL B 1 327 ? -11.43 38.031 -5.648 1 93.38 327 VAL B O 1
ATOM 5513 N N . ALA B 1 328 ? -11.984 38.562 -3.535 1 93.5 328 ALA B N 1
ATOM 5514 C CA . ALA B 1 328 ? -12.727 39.719 -4.008 1 93.5 328 ALA B CA 1
ATOM 5515 C C . ALA B 1 328 ? -11.781 40.812 -4.5 1 93.5 328 ALA B C 1
ATOM 5517 O O . ALA B 1 328 ? -10.719 41.031 -3.906 1 93.5 328 ALA B O 1
ATOM 5518 N N . PRO B 1 329 ? -12.094 41.5 -5.629 1 91.38 329 PRO B N 1
ATOM 5519 C CA . PRO B 1 329 ? -11.211 42.531 -6.219 1 91.38 329 PRO B CA 1
ATOM 5520 C C . PRO B 1 329 ? -10.836 43.625 -5.23 1 91.38 329 PRO B C 1
ATOM 5522 O O . PRO B 1 329 ? -9.727 44.156 -5.285 1 91.38 329 PRO B O 1
ATOM 5525 N N . GLN B 1 330 ? -11.625 44.031 -4.266 1 90.12 330 GLN B N 1
ATOM 5526 C CA . GLN B 1 330 ? -11.328 45.125 -3.348 1 90.12 330 GLN B CA 1
ATOM 5527 C C . GLN B 1 330 ? -11.055 44.594 -1.939 1 90.12 330 GLN B C 1
ATOM 5529 O O . GLN B 1 330 ? -11.141 45.344 -0.965 1 90.12 330 GLN B O 1
ATOM 5534 N N . SER B 1 331 ? -10.602 43.344 -1.917 1 91.62 331 SER B N 1
ATOM 5535 C CA . SER B 1 331 ? -10.336 42.781 -0.606 1 91.62 331 SER B CA 1
ATOM 5536 C C . SER B 1 331 ? -8.938 43.125 -0.111 1 91.62 331 SER B C 1
ATOM 5538 O O . SER B 1 331 ? -8.109 43.625 -0.876 1 91.62 331 SER B O 1
ATOM 5540 N N . THR B 1 332 ? -8.688 42.875 1.174 1 90.12 332 THR B N 1
ATOM 5541 C CA . THR B 1 332 ? -7.418 43.125 1.835 1 90.12 332 THR B CA 1
ATOM 5542 C C . THR B 1 332 ? -6.293 42.312 1.223 1 90.12 332 THR B C 1
ATOM 5544 O O . THR B 1 332 ? -5.137 42.719 1.203 1 90.12 332 THR B O 1
ATOM 5547 N N . LEU B 1 333 ? -6.664 41.188 0.676 1 92.69 333 LEU B N 1
ATOM 5548 C CA . LEU B 1 333 ? -5.633 40.281 0.194 1 92.69 333 LEU B CA 1
ATOM 5549 C C . LEU B 1 333 ? -5.484 40.375 -1.32 1 92.69 333 LEU B C 1
ATOM 5551 O O . LEU B 1 333 ? -4.562 39.781 -1.897 1 92.69 333 LEU B O 1
ATOM 5555 N N . ALA B 1 334 ? -6.32 41.25 -1.896 1 92.56 334 ALA B N 1
ATOM 5556 C CA . ALA B 1 334 ? -6.18 41.438 -3.338 1 92.56 334 ALA B CA 1
ATOM 5557 C C . ALA B 1 334 ? -4.891 42.188 -3.67 1 92.56 334 ALA B C 1
ATOM 5559 O O . ALA B 1 334 ? -4.59 43.219 -3.064 1 92.56 334 ALA B O 1
ATOM 5560 N N . GLU B 1 335 ? -4.156 41.656 -4.562 1 92.56 335 GLU B N 1
ATOM 5561 C CA . GLU B 1 335 ? -2.922 42.25 -5.078 1 92.56 335 GLU B CA 1
ATOM 5562 C C . GLU B 1 335 ? -1.821 42.219 -4.02 1 92.56 335 GLU B C 1
ATOM 5564 O O . GLU B 1 335 ? -0.854 43 -4.113 1 92.56 335 GLU B O 1
ATOM 5569 N N . ALA B 1 336 ? -1.958 41.5 -2.988 1 93 336 ALA B N 1
ATOM 5570 C CA . ALA B 1 336 ? -0.929 41.281 -1.974 1 93 336 ALA B CA 1
ATOM 5571 C C . ALA B 1 336 ? -0.348 39.875 -2.068 1 93 336 ALA B C 1
ATOM 5573 O O . ALA B 1 336 ? -0.982 38.969 -2.617 1 93 336 ALA B O 1
ATOM 5574 N N . THR B 1 337 ? 0.809 39.812 -1.564 1 92.31 337 THR B N 1
ATOM 5575 C CA . THR B 1 337 ? 1.405 38.469 -1.53 1 92.31 337 THR B CA 1
ATOM 5576 C C . THR B 1 337 ? 1.038 37.75 -0.238 1 92.31 337 THR B C 1
ATOM 5578 O O . THR B 1 337 ? 0.704 38.375 0.764 1 92.31 337 THR B O 1
ATOM 5581 N N . LEU B 1 338 ? 1.055 36.438 -0.242 1 89.56 338 LEU B N 1
ATOM 5582 C CA . LEU B 1 338 ? 0.737 35.625 0.924 1 89.56 338 LEU B CA 1
ATOM 5583 C C . LEU B 1 338 ? 1.706 35.906 2.066 1 89.56 338 LEU B C 1
ATOM 5585 O O . LEU B 1 338 ? 1.32 35.875 3.236 1 89.56 338 LEU B O 1
ATOM 5589 N N . GLY B 1 339 ? 2.918 36.219 1.668 1 83.25 339 GLY B N 1
ATOM 5590 C CA . GLY B 1 339 ? 3.941 36.5 2.66 1 83.25 339 GLY B CA 1
ATOM 5591 C C . GLY B 1 339 ? 3.801 37.875 3.283 1 83.25 339 GLY B C 1
ATOM 5592 O O . GLY B 1 339 ? 3.953 38.031 4.496 1 83.25 339 GLY B O 1
ATOM 5593 N N . ASP B 1 340 ? 3.541 38.875 2.463 1 81.62 340 ASP B N 1
ATOM 5594 C CA . ASP B 1 340 ? 3.4 40.25 2.943 1 81.62 340 ASP B CA 1
ATOM 5595 C C . ASP B 1 340 ? 2.297 40.344 3.994 1 81.62 340 ASP B C 1
ATOM 5597 O O . ASP B 1 340 ? 2.43 41.094 4.969 1 81.62 340 ASP B O 1
ATOM 5601 N N . ARG B 1 341 ? 1.317 39.562 3.773 1 86.81 341 ARG B N 1
ATOM 5602 C CA . ARG B 1 341 ? 0.153 39.656 4.648 1 86.81 341 ARG B CA 1
ATOM 5603 C C . ARG B 1 341 ? 0.18 38.562 5.711 1 86.81 341 ARG B C 1
ATOM 5605 O O . ARG B 1 341 ? -0.721 38.469 6.547 1 86.81 341 ARG B O 1
ATOM 5612 N N . ARG B 1 342 ? 1.221 37.75 5.699 1 85.81 342 ARG B N 1
ATOM 5613 C CA . ARG B 1 342 ? 1.398 36.656 6.652 1 85.81 342 ARG B CA 1
ATOM 5614 C C . ARG B 1 342 ? 0.106 35.875 6.828 1 85.81 342 ARG B C 1
ATOM 5616 O O . ARG B 1 342 ? -0.374 35.719 7.949 1 85.81 342 ARG B O 1
ATOM 5623 N N . VAL B 1 343 ? -0.5 35.5 5.848 1 86 343 VAL B N 1
ATOM 5624 C CA . VAL B 1 343 ? -1.83 34.906 5.812 1 86 343 VAL B CA 1
ATOM 5625 C C . VAL B 1 343 ? -1.88 33.688 6.758 1 86 343 VAL B C 1
ATOM 5627 O O . VAL B 1 343 ? -2.811 33.562 7.559 1 86 343 VAL B O 1
ATOM 5630 N N . LYS B 1 344 ? -0.901 32.875 6.715 1 81.44 344 LYS B N 1
ATOM 5631 C CA . LYS B 1 344 ? -0.894 31.688 7.566 1 81.44 344 LYS B CA 1
ATOM 5632 C C . LYS B 1 344 ? -0.872 32.062 9.047 1 81.44 344 LYS B C 1
ATOM 5634 O O . LYS B 1 344 ? -1.646 31.531 9.844 1 81.44 344 LYS B O 1
ATOM 5639 N N . THR B 1 345 ? -0.053 33.031 9.297 1 74.94 345 THR B N 1
ATOM 5640 C CA . THR B 1 345 ? 0.114 33.438 10.688 1 74.94 345 THR B CA 1
ATOM 5641 C C . THR B 1 345 ? -1.112 34.188 11.172 1 74.94 345 THR B C 1
ATOM 5643 O O . THR B 1 345 ? -1.547 34.031 12.312 1 74.94 345 THR B O 1
ATOM 5646 N N . GLU B 1 346 ? -1.667 35 10.398 1 79.62 346 GLU B N 1
ATOM 5647 C CA . GLU B 1 346 ? -2.758 35.875 10.789 1 79.62 346 GLU B CA 1
ATOM 5648 C C . GLU B 1 346 ? -4.082 35.125 10.859 1 79.62 346 GLU B C 1
ATOM 5650 O O . GLU B 1 346 ? -4.945 35.469 11.68 1 79.62 346 GLU B O 1
ATOM 5655 N N . THR B 1 347 ? -4.223 34.156 10.047 1 83.81 347 THR B N 1
ATOM 5656 C CA . THR B 1 347 ? -5.527 33.531 9.977 1 83.81 347 THR B CA 1
ATOM 5657 C C . THR B 1 347 ? -5.449 32.094 10.5 1 83.81 347 THR B C 1
ATOM 5659 O O . THR B 1 347 ? -6.469 31.5 10.867 1 83.81 347 THR B O 1
ATOM 5662 N N . GLY B 1 348 ? -4.262 31.531 10.469 1 78.75 348 GLY B N 1
ATOM 5663 C CA . GLY B 1 348 ? -4.113 30.109 10.789 1 78.75 348 GLY B CA 1
ATOM 5664 C C . GLY B 1 348 ? -4.418 29.203 9.609 1 78.75 348 GLY B C 1
ATOM 5665 O O . GLY B 1 348 ? -4.441 27.984 9.758 1 78.75 348 GLY B O 1
ATOM 5666 N N . MET B 1 349 ? -4.676 29.828 8.477 1 87.56 349 MET B N 1
ATOM 5667 C CA . MET B 1 349 ? -5 29.062 7.27 1 87.56 349 MET B CA 1
ATOM 5668 C C . MET B 1 349 ? -3.795 29 6.336 1 87.56 349 MET B C 1
ATOM 5670 O O . MET B 1 349 ? -3.102 29.984 6.129 1 87.56 349 MET B O 1
ATOM 5674 N N . ARG B 1 350 ? -3.588 27.828 5.855 1 86.75 350 ARG B N 1
ATOM 5675 C CA . ARG B 1 350 ? -2.572 27.656 4.824 1 86.75 350 ARG B CA 1
ATOM 5676 C C . ARG B 1 350 ? -3.209 27.547 3.441 1 86.75 350 ARG B C 1
ATOM 5678 O O . ARG B 1 350 ? -4.027 26.656 3.191 1 86.75 350 ARG B O 1
ATOM 5685 N N . VAL B 1 351 ? -2.83 28.469 2.617 1 90.69 351 VAL B N 1
ATOM 5686 C CA . VAL B 1 351 ? -3.275 28.375 1.23 1 90.69 351 VAL B CA 1
ATOM 5687 C C . VAL B 1 351 ? -2.492 27.281 0.51 1 90.69 351 VAL B C 1
ATOM 5689 O O . VAL B 1 351 ? -1.264 27.344 0.421 1 90.69 351 VAL B O 1
ATOM 5692 N N . ILE B 1 352 ? -3.24 26.312 -0.042 1 90.94 352 ILE B N 1
ATOM 5693 C CA . ILE B 1 352 ? -2.521 25.172 -0.577 1 90.94 352 ILE B CA 1
ATOM 5694 C C . ILE B 1 352 ? -2.623 25.156 -2.1 1 90.94 352 ILE B C 1
ATOM 5696 O O . ILE B 1 352 ? -1.873 24.438 -2.773 1 90.94 352 ILE B O 1
ATOM 5700 N N . ALA B 1 353 ? -3.545 25.891 -2.695 1 92.31 353 ALA B N 1
ATOM 5701 C CA . ALA B 1 353 ? -3.652 25.984 -4.148 1 92.31 353 ALA B CA 1
ATOM 5702 C C . ALA B 1 353 ? -4.316 27.297 -4.559 1 92.31 353 ALA B C 1
ATOM 5704 O O . ALA B 1 353 ? -5.152 27.828 -3.828 1 92.31 353 ALA B O 1
ATOM 5705 N N . VAL B 1 354 ? -3.922 27.797 -5.73 1 92.62 354 VAL B N 1
ATOM 5706 C CA . VAL B 1 354 ? -4.496 29.016 -6.289 1 92.62 354 VAL B CA 1
ATOM 5707 C C . VAL B 1 354 ? -4.785 28.812 -7.773 1 92.62 354 VAL B C 1
ATOM 5709 O O . VAL B 1 354 ? -3.982 28.219 -8.5 1 92.62 354 VAL B O 1
ATOM 5712 N N . ARG B 1 355 ? -5.918 29.203 -8.164 1 92.31 355 ARG B N 1
ATOM 5713 C CA . ARG B 1 355 ? -6.266 29.219 -9.578 1 92.31 355 ARG B CA 1
ATOM 5714 C C . ARG B 1 355 ? -6.617 30.625 -10.039 1 92.31 355 ARG B C 1
ATOM 5716 O O . ARG B 1 355 ? -7.496 31.281 -9.469 1 92.31 355 ARG B O 1
ATOM 5723 N N . ARG B 1 356 ? -5.922 31.047 -11.125 1 91.94 356 ARG B N 1
ATOM 5724 C CA . ARG B 1 356 ? -6.145 32.375 -11.656 1 91.94 356 ARG B CA 1
ATOM 5725 C C . ARG B 1 356 ? -7.531 32.5 -12.281 1 91.94 356 ARG B C 1
ATOM 5727 O O . ARG B 1 356 ? -8.062 31.516 -12.82 1 91.94 356 ARG B O 1
ATOM 5734 N N . ALA B 1 357 ? -7.977 33.719 -12.141 1 88.25 357 ALA B N 1
ATOM 5735 C CA . ALA B 1 357 ? -9.266 33.969 -12.781 1 88.25 357 ALA B CA 1
ATOM 5736 C C . ALA B 1 357 ? -9.203 33.625 -14.273 1 88.25 357 ALA B C 1
ATOM 5738 O O . ALA B 1 357 ? -8.32 34.125 -14.984 1 88.25 357 ALA B O 1
ATOM 5739 N N . GLY B 1 358 ? -10.047 32.812 -14.703 1 79.62 358 GLY B N 1
ATOM 5740 C CA . GLY B 1 358 ? -10.086 32.438 -16.109 1 79.62 358 GLY B CA 1
ATOM 5741 C C . GLY B 1 358 ? -9.117 31.312 -16.453 1 79.62 358 GLY B C 1
ATOM 5742 O O . GLY B 1 358 ? -9.117 30.812 -17.578 1 79.62 358 GLY B O 1
ATOM 5743 N N . GLY B 1 359 ? -8.281 31.016 -15.586 1 82.38 359 GLY B N 1
ATOM 5744 C CA . GLY B 1 359 ? -7.32 29.953 -15.836 1 82.38 359 GLY B CA 1
ATOM 5745 C C . GLY B 1 359 ? -7.859 28.562 -15.508 1 82.38 359 GLY B C 1
ATOM 5746 O O . GLY B 1 359 ? -8.898 28.438 -14.852 1 82.38 359 GLY B O 1
ATOM 5747 N N . ARG B 1 360 ? -7.172 27.562 -16.094 1 79 360 ARG B N 1
ATOM 5748 C CA . ARG B 1 360 ? -7.621 26.188 -15.852 1 79 360 ARG B CA 1
ATOM 5749 C C . ARG B 1 360 ? -6.664 25.453 -14.914 1 79 360 ARG B C 1
ATOM 5751 O O . ARG B 1 360 ? -7.043 24.469 -14.273 1 79 360 ARG B O 1
ATOM 5758 N N . ARG B 1 361 ? -5.527 26.016 -14.75 1 82.94 361 ARG B N 1
ATOM 5759 C CA . ARG B 1 361 ? -4.516 25.266 -14.008 1 82.94 361 ARG B CA 1
ATOM 5760 C C . ARG B 1 361 ? -4.371 25.797 -12.586 1 82.94 361 ARG B C 1
ATOM 5762 O O . ARG B 1 361 ? -4.426 27 -12.359 1 82.94 361 ARG B O 1
ATOM 5769 N N . TRP B 1 362 ? -4.234 24.922 -11.648 1 87.75 362 TRP B N 1
ATOM 5770 C CA . TRP B 1 362 ? -3.996 25.266 -10.25 1 87.75 362 TRP B CA 1
ATOM 5771 C C . TRP B 1 362 ? -2.5 25.344 -9.961 1 87.75 362 TRP B C 1
ATOM 5773 O O . TRP B 1 362 ? -1.727 24.5 -10.438 1 87.75 362 TRP B O 1
ATOM 5783 N N . VAL B 1 363 ? -2.139 26.375 -9.344 1 86.62 363 VAL B N 1
ATOM 5784 C CA . VAL B 1 363 ? -0.801 26.469 -8.766 1 86.62 363 VAL B CA 1
ATOM 5785 C C . VAL B 1 363 ? -0.806 25.906 -7.352 1 86.62 363 VAL B C 1
ATOM 5787 O O . VAL B 1 363 ? -1.456 26.453 -6.457 1 86.62 363 VAL B O 1
ATOM 5790 N N . VAL B 1 364 ? -0.09 24.828 -7.227 1 88.25 364 VAL B N 1
ATOM 5791 C CA . VAL B 1 364 ? -0.129 24.156 -5.934 1 88.25 364 VAL B CA 1
ATOM 5792 C C . VAL B 1 364 ? 1.045 24.625 -5.074 1 88.25 364 VAL B C 1
ATOM 5794 O O . VAL B 1 364 ? 2.092 25.016 -5.598 1 88.25 364 VAL B O 1
ATOM 5797 N N . SER B 1 365 ? 0.827 24.625 -3.803 1 84.25 365 SER B N 1
ATOM 5798 C CA . SER B 1 365 ? 1.804 25.031 -2.791 1 84.25 365 SER B CA 1
ATOM 5799 C C . SER B 1 365 ? 2.375 26.406 -3.084 1 84.25 365 SER B C 1
ATOM 5801 O O . SER B 1 365 ? 3.594 26.578 -3.164 1 84.25 365 SER B O 1
ATOM 5803 N N . PRO B 1 366 ? 1.464 27.359 -3.156 1 84.81 366 PRO B N 1
ATOM 5804 C CA . PRO B 1 366 ? 1.97 28.719 -3.385 1 84.81 366 PRO B CA 1
ATOM 5805 C C . PRO B 1 366 ? 2.889 29.203 -2.266 1 84.81 366 PRO B C 1
ATOM 5807 O O . PRO B 1 366 ? 2.613 28.953 -1.088 1 84.81 366 PRO B O 1
ATOM 5810 N N . GLY B 1 367 ? 3.953 29.828 -2.705 1 79.31 367 GLY B N 1
ATOM 5811 C CA . GLY B 1 367 ? 4.922 30.344 -1.744 1 79.31 367 GLY B CA 1
ATOM 5812 C C . GLY B 1 367 ? 4.551 31.703 -1.186 1 79.31 367 GLY B C 1
ATOM 5813 O O . GLY B 1 367 ? 3.479 32.219 -1.485 1 79.31 367 GLY B O 1
ATOM 5814 N N . SER B 1 368 ? 5.52 32.188 -0.391 1 81.44 368 SER B N 1
ATOM 5815 C CA . SER B 1 368 ? 5.293 33.5 0.247 1 81.44 368 SER B CA 1
ATOM 5816 C C . SER B 1 368 ? 5.25 34.625 -0.781 1 81.44 368 SER B C 1
ATOM 5818 O O . SER B 1 368 ? 4.582 35.625 -0.572 1 81.44 368 SER B O 1
ATOM 5820 N N . GLU B 1 369 ? 5.793 34.438 -1.928 1 86.31 369 GLU B N 1
ATOM 5821 C CA . GLU B 1 369 ? 5.891 35.469 -2.947 1 86.31 369 GLU B CA 1
ATOM 5822 C C . GLU B 1 369 ? 4.676 35.438 -3.869 1 86.31 369 GLU B C 1
ATOM 5824 O O . GLU B 1 369 ? 4.52 36.344 -4.711 1 86.31 369 GLU B O 1
ATOM 5829 N N . THR B 1 370 ? 3.814 34.531 -3.617 1 90 370 THR B N 1
ATOM 5830 C CA . THR B 1 370 ? 2.643 34.438 -4.48 1 90 370 THR B CA 1
ATOM 5831 C C . THR B 1 370 ? 1.691 35.594 -4.234 1 90 370 THR B C 1
ATOM 5833 O O . THR B 1 370 ? 1.21 35.781 -3.115 1 90 370 THR B O 1
ATOM 5836 N N . ARG B 1 371 ? 1.436 36.312 -5.316 1 92.81 371 ARG B N 1
ATOM 5837 C CA . ARG B 1 371 ? 0.481 37.438 -5.277 1 92.81 371 ARG B CA 1
ATOM 5838 C C . ARG B 1 371 ? -0.922 36.938 -5.637 1 92.81 371 ARG B C 1
ATOM 5840 O O . ARG B 1 371 ? -1.105 36.219 -6.621 1 92.81 371 ARG B O 1
ATOM 5847 N N . LEU B 1 372 ? -1.847 37.344 -4.789 1 94.69 372 LEU B N 1
ATOM 5848 C CA . LEU B 1 372 ? -3.238 37.031 -5.094 1 94.69 372 LEU B CA 1
ATOM 5849 C C . LEU B 1 372 ? -3.889 38.156 -5.883 1 94.69 372 LEU B C 1
ATOM 5851 O O . LEU B 1 372 ? -3.561 39.312 -5.68 1 94.69 372 LEU B O 1
ATOM 5855 N N . HIS B 1 373 ? -4.758 37.812 -6.828 1 93.19 373 HIS B N 1
ATOM 5856 C CA . HIS B 1 373 ? -5.477 38.781 -7.633 1 93.19 373 HIS B CA 1
ATOM 5857 C C . HIS B 1 373 ? -6.984 38.625 -7.473 1 93.19 373 HIS B C 1
ATOM 5859 O O . HIS B 1 373 ? -7.469 37.531 -7.156 1 93.19 373 HIS B O 1
ATOM 5865 N N . GLY B 1 374 ? -7.605 39.75 -7.691 1 92.62 374 GLY B N 1
ATOM 5866 C CA . GLY B 1 374 ? -9.055 39.688 -7.699 1 92.62 374 GLY B CA 1
ATOM 5867 C C . GLY B 1 374 ? -9.586 38.656 -8.695 1 92.62 374 GLY B C 1
ATOM 5868 O O . GLY B 1 374 ? -9.164 38.656 -9.859 1 92.62 374 GLY B O 1
ATOM 5869 N N . GLY B 1 375 ? -10.484 37.781 -8.125 1 91.75 375 GLY B N 1
ATOM 5870 C CA . GLY B 1 375 ? -11.07 36.75 -8.984 1 91.75 375 GLY B CA 1
ATOM 5871 C C . GLY B 1 375 ? -10.391 35.406 -8.852 1 91.75 375 GLY B C 1
ATOM 5872 O O . GLY B 1 375 ? -10.945 34.375 -9.273 1 91.75 375 GLY B O 1
ATOM 5873 N N . ASP B 1 376 ? -9.227 35.438 -8.25 1 93.5 376 ASP B N 1
ATOM 5874 C CA . ASP B 1 376 ? -8.547 34.156 -8.047 1 93.5 376 ASP B CA 1
ATOM 5875 C C . ASP B 1 376 ? -9.367 33.219 -7.156 1 93.5 376 ASP B C 1
ATOM 5877 O O . ASP B 1 376 ? -10.141 33.688 -6.312 1 93.5 376 ASP B O 1
ATOM 5881 N N . LEU B 1 377 ? -9.273 32 -7.441 1 93.38 377 LEU B N 1
ATOM 5882 C CA . LEU B 1 377 ? -9.781 30.984 -6.523 1 93.38 377 LEU B CA 1
ATOM 5883 C C . LEU B 1 377 ? -8.656 30.375 -5.703 1 93.38 377 LEU B C 1
ATOM 5885 O O . LEU B 1 377 ? -7.574 30.109 -6.23 1 93.38 377 LEU B O 1
ATOM 5889 N N . ILE B 1 378 ? -8.93 30.25 -4.383 1 93.56 378 ILE B N 1
ATOM 5890 C CA . ILE B 1 378 ? -7.895 29.641 -3.553 1 93.56 378 ILE B CA 1
ATOM 5891 C C . ILE B 1 378 ? -8.477 28.469 -2.783 1 93.56 378 ILE B C 1
ATOM 5893 O O . ILE B 1 378 ? -9.672 28.438 -2.473 1 93.56 378 ILE B O 1
ATOM 5897 N N . ILE B 1 379 ? -7.707 27.484 -2.549 1 92.69 379 ILE B N 1
ATOM 5898 C CA . ILE B 1 379 ? -7.996 26.391 -1.616 1 92.69 379 ILE B CA 1
ATOM 5899 C C . ILE B 1 379 ? -7.07 26.5 -0.407 1 92.69 379 ILE B C 1
ATOM 5901 O O . ILE B 1 379 ? -5.852 26.609 -0.559 1 92.69 379 ILE B O 1
ATOM 5905 N N . ALA B 1 380 ? -7.66 26.531 0.748 1 91.75 380 ALA B N 1
ATOM 5906 C CA . ALA B 1 380 ? -6.891 26.688 1.979 1 91.75 380 ALA B CA 1
ATOM 5907 C C . ALA B 1 380 ? -7.316 25.672 3.029 1 91.75 380 ALA B C 1
ATOM 5909 O O . ALA B 1 380 ? -8.445 25.172 3.004 1 91.75 380 ALA B O 1
ATOM 5910 N N . LYS B 1 381 ? -6.383 25.312 3.844 1 88.81 381 LYS B N 1
ATOM 5911 C CA . LYS B 1 381 ? -6.613 24.359 4.918 1 88.81 381 LYS B CA 1
ATOM 5912 C C . LYS B 1 381 ? -6.297 24.969 6.281 1 88.81 381 LYS B C 1
ATOM 5914 O O . LYS B 1 381 ? -5.332 25.719 6.418 1 88.81 381 LYS B O 1
ATOM 5919 N N . GLY B 1 382 ? -7.125 24.672 7.277 1 82.31 382 GLY B N 1
ATOM 5920 C CA . GLY B 1 382 ? -6.926 25.141 8.641 1 82.31 382 GLY B CA 1
ATOM 5921 C C . GLY B 1 382 ? -8.125 24.891 9.539 1 82.31 382 GLY B C 1
ATOM 5922 O O . GLY B 1 382 ? -8.898 23.969 9.305 1 82.31 382 GLY B O 1
ATOM 5923 N N . THR B 1 383 ? -8.164 25.703 10.57 1 76.88 383 THR B N 1
ATOM 5924 C CA . THR B 1 383 ? -9.266 25.562 11.516 1 76.88 383 THR B CA 1
ATOM 5925 C C . THR B 1 383 ? -10.5 26.297 11.023 1 76.88 383 THR B C 1
ATOM 5927 O O . THR B 1 383 ? -10.406 27.172 10.164 1 76.88 383 THR B O 1
ATOM 5930 N N . ARG B 1 384 ? -11.625 25.906 11.586 1 80.25 384 ARG B N 1
ATOM 5931 C CA . ARG B 1 384 ? -12.867 26.578 11.227 1 80.25 384 ARG B CA 1
ATOM 5932 C C . ARG B 1 384 ? -12.789 28.078 11.539 1 80.25 384 ARG B C 1
ATOM 5934 O O . ARG B 1 384 ? -13.258 28.906 10.758 1 80.25 384 ARG B O 1
ATOM 5941 N N . ALA B 1 385 ? -12.227 28.375 12.688 1 80.25 385 ALA B N 1
ATOM 5942 C CA . ALA B 1 385 ? -12.055 29.766 13.062 1 80.25 385 ALA B CA 1
ATOM 5943 C C . ALA B 1 385 ? -11.141 30.5 12.078 1 80.25 385 ALA B C 1
ATOM 5945 O O . ALA B 1 385 ? -11.383 31.656 11.727 1 80.25 385 ALA B O 1
ATOM 5946 N N . GLY B 1 386 ? -10.156 29.859 11.672 1 83.75 386 GLY B N 1
ATOM 5947 C CA . GLY B 1 386 ? -9.266 30.422 10.68 1 83.75 386 GLY B CA 1
ATOM 5948 C C . GLY B 1 386 ? -9.93 30.672 9.344 1 83.75 386 GLY B C 1
ATOM 5949 O O . GLY B 1 386 ? -9.648 31.656 8.672 1 83.75 386 GLY B O 1
ATOM 5950 N N . ALA B 1 387 ? -10.75 29.781 9.016 1 87.56 387 ALA B N 1
ATOM 5951 C CA . ALA B 1 387 ? -11.477 29.906 7.754 1 87.56 387 ALA B CA 1
ATOM 5952 C C . ALA B 1 387 ? -12.344 31.156 7.738 1 87.56 387 ALA B C 1
ATOM 5954 O O . ALA B 1 387 ? -12.453 31.828 6.711 1 87.56 387 ALA B O 1
ATOM 5955 N N . GLU B 1 388 ? -12.945 31.391 8.844 1 87 388 GLU B N 1
ATOM 5956 C CA . GLU B 1 388 ? -13.758 32.594 8.953 1 87 388 GLU B CA 1
ATOM 5957 C C . GLU B 1 388 ? -12.914 33.844 8.812 1 87 388 GLU B C 1
ATOM 5959 O O . GLU B 1 388 ? -13.289 34.781 8.102 1 87 388 GLU B O 1
ATOM 5964 N N . ARG B 1 389 ? -11.812 33.844 9.438 1 89.94 389 ARG B N 1
ATOM 5965 C CA . ARG B 1 389 ? -10.906 35 9.367 1 89.94 389 ARG B CA 1
ATOM 5966 C C . ARG B 1 389 ? -10.406 35.188 7.941 1 89.94 389 ARG B C 1
ATOM 5968 O O . ARG B 1 389 ? -10.352 36.344 7.461 1 89.94 389 ARG B O 1
ATOM 5975 N N . LEU B 1 390 ? -10.062 34.156 7.309 1 91.44 390 LEU B N 1
ATOM 5976 C CA . LEU B 1 390 ? -9.578 34.25 5.938 1 91.44 390 LEU B CA 1
ATOM 5977 C C . LEU B 1 390 ? -10.68 34.781 5.008 1 91.44 390 LEU B C 1
ATOM 5979 O O . LEU B 1 390 ? -10.414 35.562 4.102 1 91.44 390 LEU B O 1
ATOM 5983 N N . GLY B 1 391 ? -11.812 34.312 5.254 1 91.62 391 GLY B N 1
ATOM 5984 C CA . GLY B 1 391 ? -12.945 34.781 4.469 1 91.62 391 GLY B CA 1
ATOM 5985 C C . GLY B 1 391 ? -13.172 36.25 4.574 1 91.62 391 GLY B C 1
ATOM 5986 O O . GLY B 1 391 ? -13.484 36.906 3.578 1 91.62 391 GLY B O 1
ATOM 5987 N N . GLU B 1 392 ? -13.039 36.719 5.727 1 90.56 392 GLU B N 1
ATOM 5988 C CA . GLU B 1 392 ? -13.188 38.156 5.945 1 90.56 392 GLU B CA 1
ATOM 5989 C C . GLU B 1 392 ? -12.109 38.938 5.199 1 90.56 392 GLU B C 1
ATOM 5991 O O . GLU B 1 392 ? -12.398 39.969 4.594 1 90.56 392 GLU B O 1
ATOM 5996 N N . LEU B 1 393 ? -10.961 38.438 5.219 1 91.38 393 LEU B N 1
ATOM 5997 C CA . LEU B 1 393 ? -9.844 39.125 4.57 1 91.38 393 LEU B CA 1
ATOM 5998 C C . LEU B 1 393 ? -9.992 39.062 3.053 1 91.38 393 LEU B C 1
ATOM 6000 O O . LEU B 1 393 ? -9.523 39.969 2.355 1 91.38 393 LEU B O 1
ATOM 6004 N N . LEU B 1 394 ? -10.648 38.062 2.547 1 92.25 394 LEU B N 1
ATOM 6005 C CA . LEU B 1 394 ? -10.781 37.875 1.105 1 92.25 394 LEU B CA 1
ATOM 6006 C C . LEU B 1 394 ? -12.078 38.5 0.596 1 92.25 394 LEU B C 1
ATOM 6008 O O . LEU B 1 394 ? -12.273 38.625 -0.614 1 92.25 394 LEU B O 1
ATOM 6012 N N . GLY B 1 395 ? -12.922 38.969 1.478 1 86.56 395 GLY B N 1
ATOM 6013 C CA . GLY B 1 395 ? -14.211 39.531 1.086 1 86.56 395 GLY B CA 1
ATOM 6014 C C . GLY B 1 395 ? -15.188 38.5 0.591 1 86.56 395 GLY B C 1
ATOM 6015 O O . GLY B 1 395 ? -16.016 38.781 -0.274 1 86.56 395 GLY B O 1
ATOM 6016 N N . ASP B 1 396 ? -14.945 37.281 0.772 1 76.62 396 ASP B N 1
ATOM 6017 C CA . ASP B 1 396 ? -15.82 36.156 0.429 1 76.62 396 ASP B CA 1
ATOM 6018 C C . ASP B 1 396 ? -16.359 35.469 1.685 1 76.62 396 ASP B C 1
ATOM 6020 O O . ASP B 1 396 ? -15.734 34.531 2.205 1 76.62 396 ASP B O 1
ATOM 6024 N N . GLU B 1 397 ? -17.5 36.094 2.229 1 64 397 GLU B N 1
ATOM 6025 C CA . GLU B 1 397 ? -18.031 35.469 3.438 1 64 397 GLU B CA 1
ATOM 6026 C C . GLU B 1 397 ? -18.766 34.188 3.115 1 64 397 GLU B C 1
ATOM 6028 O O . GLU B 1 397 ? -19.797 34.188 2.451 1 64 397 GLU B O 1
ATOM 6033 N N . ARG B 1 398 ? -18.312 33.25 2.43 1 56.44 398 ARG B N 1
ATOM 6034 C CA . ARG B 1 398 ? -18.984 32 2.064 1 56.44 398 ARG B CA 1
ATOM 6035 C C . ARG B 1 398 ? -19.531 31.297 3.299 1 56.44 398 ARG B C 1
ATOM 6037 O O . ARG B 1 398 ? -18.875 31.25 4.34 1 56.44 398 ARG B O 1
ATOM 6044 N N . GLU B 1 399 ? -20.922 31.25 3.391 1 43.38 399 GLU B N 1
ATOM 6045 C CA . GLU B 1 399 ? -21.609 30.422 4.367 1 43.38 399 GLU B CA 1
ATOM 6046 C C . GLU B 1 399 ? -21.047 29 4.379 1 43.38 399 GLU B C 1
ATOM 6048 O O . GLU B 1 399 ? -21.062 28.312 3.361 1 43.38 399 GLU B O 1
ATOM 6053 N N . PHE B 1 400 ? -20.016 28.656 5.02 1 40.25 400 PHE B N 1
ATOM 6054 C CA . PHE B 1 400 ? -19.688 27.266 5.332 1 40.25 400 PHE B CA 1
ATOM 6055 C C . PHE B 1 400 ? -20.953 26.422 5.395 1 40.25 400 PHE B C 1
ATOM 6057 O O . PHE B 1 400 ? -20.875 25.188 5.508 1 40.25 400 PHE B O 1
ATOM 6064 N N . ASP B 1 401 ? -22.266 26.812 5.66 1 36.5 401 ASP B N 1
ATOM 6065 C CA . ASP B 1 401 ? -23.531 26.094 5.844 1 36.5 401 ASP B CA 1
ATOM 6066 C C . ASP B 1 401 ? -24.078 25.594 4.508 1 36.5 401 ASP B C 1
ATOM 6068 O O . ASP B 1 401 ? -25.125 24.969 4.461 1 36.5 401 ASP B O 1
ATOM 6072 N N . GLU B 1 402 ? -23.812 26.156 3.307 1 29.64 402 GLU B N 1
ATOM 6073 C CA . GLU B 1 402 ? -24.719 25.641 2.279 1 29.64 402 GLU B CA 1
ATOM 6074 C C . GLU B 1 402 ? -24.188 24.375 1.646 1 29.64 402 GLU B C 1
ATOM 6076 O O . GLU B 1 402 ? -22.984 24.25 1.401 1 29.64 402 GLU B O 1
#

Nearest PDB structures (foldseek):
  2bkp-assembly1_A  TM=7.495E-01  e=1.723E-14  Pyrococcus horikoshii OT3
  2aef-assembly1_A  TM=8.961E-01  e=8.585E-04  Methanothermobacter thermautotrophicus
  4l76-assembly2_D  TM=8.717E-01  e=8.186E-04  Methanothermobacter thermautotrophicus str. Delta H
  6u6h-assembly1_A  TM=9.028E-01  e=9.004E-04  Methanothermobacter thermautotrophicus
  6oly-assembly1_C  TM=8.297E-01  e=7.096E-04  Methanothermobacter thermautotrophicus

Secondary structure (DSSP, 8-state):
--TT--------HHHHHHHHHHHHHHHHHHHHHHHHTT-HHHHHHHHHHHHHHHHHHHHHHHHHHHH--SHHHHHHHHHHHHHHHHHHHHHHHHHHHHHHHHTT----HHHHHHS-TTS-EEEEEEPPTT-TTTT-BHHHHTHHHHHS-EEEEEEETTEEEES--TTPBP-TT-EEEEEE-HHHHHHHHHHHHSS-------PPPSSHHHHHHHHHHHHHHHHHHHHHHHHHHHHHTT-HHHHHHHHHHHHHHHHHHHHHHHHHHHHHTTSS-GGGGHHHHHHHHHHHHHHHHHHHHHHHHHTTPPPPHHHHHHHHHSSSEEEEEE--TTSTTTT-BTTTTTHHHHHSPEEEEEE-TT---EEES--TTPBP-TT-EEEEEE-HHHHHHHHHHHT----TT-/--TT--------HHHHHHHHHHHHHHHHHHHHHHHHHT-HHHHHHHHHHHHHHHHHHHHHHHHHHHH--SHHHHHHHHHHHHHHHHHHHHHHHHHHHHHHHHTT----HHHHHHS-TTS-EEEEEEPPTT-TTTT-BHHHHTHHHHHS-EEEEEEETTEEEES--TTPBP-TT-EEEEEE-HHHHHHHHHHHHSS-------PPPSSHHHHHHHHHHHHHHHHHHHHHHHHHHHHHTT-HHHHHHHHHHHHHHHHHHHHHHHHHHHHHTTSS-GGGGHHHHHHHHHHHHHHHHHHHHHHHHHTTPPPPHHHHHHHHHSSSEEEEEE--TTSTTTT-BTTTTTHHHHHSPEEEEEE-TT---EEES--TTPBP-TT-EEEEEE-HHHHHHHHHHHT----TT-

pLDDT: mean 84.75, std 11.38, range [22.59, 97.44]

Sequence (804 aa):
MNPEDIEYEPVSVKAVLAEMKDTAELLIDLSYSSVLHANDELAAEVLDLEERMDILQLQARMSLMMAARSPEDAEELAPVLGVVGAAEKISDAAGDIAKVVIEDIGLPDAIRAALPEAVETTIRCELTDDSPYAARTLGDINMETETGVRVVAIHRAGEWVTNPDFETTLHAGDVLLLRGRDEGLQTVHEAATGIQYNPPDVAEPTIEDLERAVDTIVLMKDMSELAVDLAYGAVLFDSEGVAEEVEELEAEVDALKSRFEAWTLRAASRVEDPVSLRGLVQLASATEIISDAALEIAEGVLRGIDAHPVVAAAVKESDEVIIRLRVAPQSTLAEATLGDRRVKTETGMRVIAVRRAGGRRWVVSPGSETRLHGGDLIIAKGTRAGAERLGELLGDEREFDEMNPEDIEYEPVSVKAVLAEMKDTAELLIDLSYSSVLHANDELAAEVLDLEERMDILQLQARMSLMMAARSPEDAEELAPVLGVVGAAEKISDAAGDIAKVVIEDIGLPDAIRAALPEAVETTIRCELTDDSPYAARTLGDINMETETGVRVVAIHRAGEWVTNPDFETTLHAGDVLLLRGRDEGLQTVHEAATGIQYNPPDVAEPTIEDLERAVDTIVLMKDMSELAVDLAYGAVLFDSEGVAEEVEELEAEVDALKSRFEAWTLRAASRVEDPVSLRGLVQLASATEIISDAALEIAEGVLRGIDAHPVVAAAVKESDEVIIRLRVAPQSTLAEATLGDRRVKTETGMRVIAVRRAGGRRWVVSPGSETRLHGGDLIIAKGTRAGAERLGELLGDEREFDE

Solvent-accessible surface area (backbone atoms only — not comparable to full-atom values): 39099 Å² total; per-residue (Å²): 130,63,91,62,58,80,69,88,65,98,52,58,54,36,60,47,50,16,50,44,51,48,50,31,53,48,30,49,47,35,13,56,25,13,54,50,63,64,32,55,66,40,18,49,50,32,47,53,51,35,55,51,45,56,53,50,44,47,51,42,44,25,30,50,19,69,66,27,84,44,70,69,42,17,56,29,43,30,38,51,54,34,36,48,49,17,37,46,43,33,26,53,25,22,33,54,39,13,41,31,49,67,67,62,38,31,63,57,53,33,44,36,44,54,59,49,62,100,45,70,42,43,47,73,47,53,29,31,77,83,16,86,53,40,76,34,30,43,50,78,63,38,44,40,83,72,44,54,25,40,63,53,30,34,44,46,94,92,39,77,39,75,59,57,51,53,80,39,64,37,46,56,65,26,31,37,32,35,34,20,42,69,70,23,40,30,54,50,40,22,48,30,54,72,45,84,60,75,79,81,87,51,57,76,59,89,45,67,41,46,43,52,26,40,52,40,45,47,51,36,44,54,49,20,53,49,21,36,53,36,7,53,42,11,45,55,64,64,30,52,60,46,24,49,48,24,51,52,46,38,54,49,42,52,53,44,50,53,51,28,48,35,26,45,24,52,29,18,50,72,44,94,57,26,49,34,47,47,26,52,54,51,43,48,51,26,37,49,45,32,21,52,21,16,44,38,39,16,40,31,40,68,40,70,38,63,62,40,66,54,56,36,52,9,46,63,66,24,72,60,28,70,46,78,47,47,30,29,68,88,22,78,45,32,73,31,30,42,43,83,63,36,40,40,76,74,27,51,27,42,60,46,30,38,26,50,61,92,52,80,60,68,43,66,63,56,52,50,80,39,64,37,45,50,53,18,35,36,32,32,37,25,37,66,71,15,50,54,48,45,20,62,40,21,59,33,79,69,70,88,82,116,131,62,91,61,57,82,70,88,65,99,52,58,55,35,59,48,51,17,50,44,52,48,50,30,54,49,29,49,49,34,12,55,25,13,53,49,63,65,32,56,65,41,17,50,50,30,48,52,51,37,55,51,45,56,54,50,44,50,51,41,44,26,31,49,18,70,64,27,84,44,72,68,42,17,56,27,43,29,38,51,53,34,35,48,50,18,38,47,45,33,27,52,24,20,34,55,38,15,42,31,49,68,66,62,38,31,60,57,54,33,44,36,44,56,59,49,59,101,45,72,44,42,48,72,45,54,28,30,77,83,17,85,54,41,76,33,29,43,50,79,63,37,44,40,83,74,42,53,25,38,62,53,31,34,43,46,94,92,36,77,40,74,59,56,49,53,79,38,64,37,47,56,66,26,32,38,33,35,35,20,41,69,72,24,42,29,54,50,40,24,47,30,55,71,45,83,59,73,79,80,86,52,58,76,59,89,45,69,40,47,44,52,24,42,52,39,46,47,51,37,44,54,48,20,52,48,22,36,54,38,8,54,42,12,46,56,64,64,30,53,60,46,24,51,50,26,51,51,46,39,54,50,42,52,52,44,49,53,50,28,49,35,25,46,24,53,28,20,51,72,45,94,55,27,49,35,48,47,26,53,56,51,42,47,52,26,36,49,44,32,20,52,21,16,43,37,39,16,39,31,41,68,41,70,39,63,62,43,66,54,56,36,52,9,46,63,66,24,73,60,27,70,48,76,46,48,28,28,68,88,22,79,44,32,72,31,29,43,42,82,62,35,42,42,77,74,26,51,28,41,60,45,29,38,26,50,61,92,52,81,59,69,44,64,62,56,52,51,79,40,66,36,44,51,52,19,37,36,34,32,38,24,37,66,70,15,50,53,49,45,19,61,40,21,58,33,78,67,70,88,81,116